Protein AF-0000000072504836 (afdb_homodimer)

Foldseek 3Di:
DFDDDPCPDDDDDDPDDDDDDDPDDDDDDDDPDCCPDPPVDDDPDDDDDDDDDDDDDDDDDDDDDDDDDDPPPPCPPPPPPPPPPDPPPPPDDFDDDDAADEFQWDDQVDQWTWQHFAPFWTWIWHQDPVAIKIWTPTPDCVLDHIDIGGCRPLNWRHWEDDSFKIKTWGFDDDQPDWIKMKMAGSNDPPPVQRIDMDTDPGPKTFPYWADENFWIWTAIPQQWIWIAGNSGHTQDTDRDDFDFRYWEDYHQKIKTKHWDDDWDADDDPDGDTDTWIKIKIARCPRVDPVVDDPRIDMATDDDDPPKAWRHWYAEPLGWIWTAIQQRFIWTQFPVGDTFGFDGCNVVDDDPQKEKRWHHFYDDPFTKTWIWIGDNHHDDDPVDDTDIDIDHGDGDDDFDPDDPDDDPVSVVLSVLVVQLVSLVSVLSSCVVVVPPVVNVVSLVSNLVSLVVNLVSCVVVVNLVVNLVSLLVRQDPVSLVVSLVVCVVVVNNVSSVSSVVSNVVNPVVVVVVVVVVVVPPPPPPPDPPPPPPPPPPPPPNPNDDPPDDDDDD/DDDDDDDPDDPDPPPDDPDDDDPDDPDDDDVVVDPPDVVPVPCPDDDDDDDPDDPCPVPDDDDPDDPDPDDDPPPPVPPPVPPPDPPPPPDDDFDDDDAADEFQWDDQVDQWTWQHFAPFWTWIWHQDPVAIKIWTPGPDCVLDHIDIGGCRPLNWRHWEDDSFKIKTWGFDDDAPDWIKMKMAGSNDPPVVQRIDMDTDPGPKTFPYWADENFWIWTAIPQQWIWIAGNSGHTQDTDHDDFDFHYWEDYHQKIKTKHWDDGWDADDDPDRDTDTWIKIKIARRPRVPPVVDPPRIDMATDDDDPPKAWRHWYAEPLGWIWTAIQQGFIWTQFPVGDTFGFDGCVVVDDDPQKEKRWHHFYDDPFTKTWIWIGDNHHDDDPVDDTDIDIDHTDGDDDQDPDDPDDDPCSVVLSVLVVQLVSLVSVLRSCVVVVPPVVNVVSLVSNLVSLLVNLVSCVVVVNLVVNLVSLLVRQDPVSLVVSLVVCVVVVNNVSSVSSVVSNVVNPVVVVVVCCVVVVVVPPPPPPPPPPPPPPPPPDDDDDDDDDDDDDDD

Sequence (1102 aa):
MKDEDEDDESRSVSKGAFLDDEAEDDGDTRMSADIGEIKRKYGFGDDTTGKLEDFGFSVSGEPPVRGNASPTHGFEPSVSHAVPPPPEVIAYKPPTIPSFFVSGASPDHLTQRYLKWNSYGIVRTYSGEDGSSVEISFHDLSIHPTIVLDNGTTEYVLADLSDQAVALASKAEEKGEQSEMLVIHISSWDSESRRWTTKLPLKENALDVLVSRELICLVTEKRNVRVFSLTGTQRHIISHPSPILTTACFGNFIAICSVTGGDYYEKGKDHQPHFQHTVSVYDVNSRNWYRKKNTVTTVNVPVAKKEQLLWLSYTNCGQLVSMDSSYTIRLLSPSGFWLPIFDGSAETSSKSDAIWPISVTEGRQRQIRYLYCKGSKHPLIAVKMAPLIAPWSMPYCAPVGFLLLYCYDSDKSKLEQELFLNELRQSEAVSTGSSSELMELASGHLQSLVKLFALACKSERDGRAAELAGLVASAKGIQMMCNYAAKLKKSTLADKVAAKGRENVSSNESTSTSYDTMHEDPAPRRISMKRKSSLAQQRPVGLFFREKCAGMKDEDEDDESRSVSKGAFLDDEAEDDGDTRMSADIGEIKRKYGFGDDTTGKLEDFGFSVSGEPPVRGNASPTHGFEPSVSHAVPPPPEVIAYKPPTIPSFFVSGASPDHLTQRYLKWNSYGIVRTYSGEDGSSVEISFHDLSIHPTIVLDNGTTEYVLADLSDQAVALASKAEEKGEQSEMLVIHISSWDSESRRWTTKLPLKENALDVLVSRELICLVTEKRNVRVFSLTGTQRHIISHPSPILTTACFGNFIAICSVTGGDYYEKGKDHQPHFQHTVSVYDVNSRNWYRKKNTVTTVNVPVAKKEQLLWLSYTNCGQLVSMDSSYTIRLLSPSGFWLPIFDGSAETSSKSDAIWPISVTEGRQRQIRYLYCKGSKHPLIAVKMAPLIAPWSMPYCAPVGFLLLYCYDSDKSKLEQELFLNELRQSEAVSTGSSSELMELASGHLQSLVKLFALACKSERDGRAAELAGLVASAKGIQMMCNYAAKLKKSTLADKVAAKGRENVSSNESTSTSYDTMHEDPAPRRISMKRKSSLAQQRPVGLFFREKCAG

Structure (mmCIF, N/CA/C/O backbone):
data_AF-0000000072504836-model_v1
#
loop_
_entity.id
_entity.type
_entity.pdbx_description
1 polymer 'Uncharacterized protein'
#
loop_
_atom_site.group_PDB
_atom_site.id
_atom_site.type_symbol
_atom_site.label_atom_id
_atom_site.label_alt_id
_atom_site.label_comp_id
_atom_site.label_asym_id
_atom_site.label_entity_id
_atom_site.label_seq_id
_atom_site.pdbx_PDB_ins_code
_atom_site.Cartn_x
_atom_site.Cartn_y
_atom_site.Cartn_z
_atom_site.occupancy
_atom_site.B_iso_or_equiv
_atom_site.auth_seq_id
_atom_site.auth_comp_id
_atom_site.auth_asym_id
_atom_site.auth_atom_id
_atom_site.pdbx_PDB_model_num
ATOM 1 N N . MET A 1 1 ? -36.438 -54.312 52.344 1 18.09 1 MET A N 1
ATOM 2 C CA . MET A 1 1 ? -37.688 -54.875 51.844 1 18.09 1 MET A CA 1
ATOM 3 C C . MET A 1 1 ? -38.125 -54.188 50.531 1 18.09 1 MET A C 1
ATOM 5 O O . MET A 1 1 ? -38.312 -52.969 50.5 1 18.09 1 MET A O 1
ATOM 9 N N . LYS A 1 2 ? -37.562 -54.531 49.094 1 21 2 LYS A N 1
ATOM 10 C CA . LYS A 1 2 ? -36.719 -54.312 47.938 1 21 2 LYS A CA 1
ATOM 11 C C . LYS A 1 2 ? -37.531 -53.906 46.719 1 21 2 LYS A C 1
ATOM 13 O O . LYS A 1 2 ? -37.031 -53.875 45.594 1 21 2 LYS A O 1
ATOM 18 N N . ASP A 1 3 ? -38.906 -53.469 46.875 1 17.75 3 ASP A N 1
ATOM 19 C CA . ASP A 1 3 ? -40.094 -53.812 46.062 1 17.75 3 ASP A CA 1
ATOM 20 C C . ASP A 1 3 ? -40.062 -53.125 44.719 1 17.75 3 ASP A C 1
ATOM 22 O O . ASP A 1 3 ? -39.344 -52.125 44.531 1 17.75 3 ASP A O 1
ATOM 26 N N . GLU A 1 4 ? -41.062 -53.219 43.75 1 18.77 4 GLU A N 1
ATOM 27 C CA . GLU A 1 4 ? -41.438 -53.719 42.406 1 18.77 4 GLU A CA 1
ATOM 28 C C . GLU A 1 4 ? -41.656 -52.562 41.438 1 18.77 4 GLU A C 1
ATOM 30 O O . GLU A 1 4 ? -41.281 -52.688 40.25 1 18.77 4 GLU A O 1
ATOM 35 N N . ASP A 1 5 ? -42.156 -51.281 41.719 1 17.66 5 ASP A N 1
ATOM 36 C CA . ASP A 1 5 ? -43.406 -50.875 41.094 1 17.66 5 ASP A CA 1
ATOM 37 C C . ASP A 1 5 ? -43.156 -50 39.875 1 17.66 5 ASP A C 1
ATOM 39 O O . ASP A 1 5 ? -42.531 -48.938 39.969 1 17.66 5 ASP A O 1
ATOM 43 N N . GLU A 1 6 ? -43.125 -50.406 38.469 1 19.94 6 GLU A N 1
ATOM 44 C CA . GLU A 1 6 ? -42.875 -50.312 37.062 1 19.94 6 GLU A CA 1
ATOM 45 C C . GLU A 1 6 ? -43.719 -49.188 36.406 1 19.94 6 GLU A C 1
ATOM 47 O O . GLU A 1 6 ? -43.656 -49 35.188 1 19.94 6 GLU A O 1
ATOM 52 N N . ASP A 1 7 ? -44.375 -48.25 37.125 1 17.09 7 ASP A N 1
ATOM 53 C CA . ASP A 1 7 ? -45.688 -47.844 36.594 1 17.09 7 ASP A CA 1
ATOM 54 C C . ASP A 1 7 ? -45.531 -46.906 35.406 1 17.09 7 ASP A C 1
ATOM 56 O O . ASP A 1 7 ? -44.875 -45.875 35.469 1 17.09 7 ASP A O 1
ATOM 60 N N . ASP A 1 8 ? -45.719 -47.312 34.031 1 18 8 ASP A N 1
ATOM 61 C CA . ASP A 1 8 ? -45.719 -47.188 32.594 1 18 8 ASP A CA 1
ATOM 62 C C . ASP A 1 8 ? -46.656 -46.062 32.156 1 18 8 ASP A C 1
ATOM 64 O O . ASP A 1 8 ? -46.812 -45.812 30.953 1 18 8 ASP A O 1
ATOM 68 N N . GLU A 1 9 ? -47.406 -45.344 33 1 16.44 9 GLU A N 1
ATOM 69 C CA . GLU A 1 9 ? -48.781 -45.031 32.562 1 16.44 9 GLU A CA 1
ATOM 70 C C . GLU A 1 9 ? -48.781 -44.062 31.391 1 16.44 9 GLU A C 1
ATOM 72 O O . GLU A 1 9 ? -47.844 -43.25 31.25 1 16.44 9 GLU A O 1
ATOM 77 N N . SER A 1 10 ? -49.844 -44.188 30.469 1 16.73 10 SER A N 1
ATOM 78 C CA . SER A 1 10 ? -50.656 -44.156 29.234 1 16.73 10 SER A CA 1
ATOM 79 C C . SER A 1 10 ? -51.188 -42.75 28.969 1 16.73 10 SER A C 1
ATOM 81 O O . SER A 1 10 ? -51.969 -42.562 28.031 1 16.73 10 SER A O 1
ATOM 83 N N . ARG A 1 11 ? -50.719 -41.719 29.656 1 15.09 11 ARG A N 1
ATOM 84 C CA . ARG A 1 11 ? -51.812 -40.75 29.828 1 15.09 11 ARG A CA 1
ATOM 85 C C . ARG A 1 11 ? -52.375 -40.312 28.484 1 15.09 11 ARG A C 1
ATOM 87 O O . ARG A 1 11 ? -51.656 -40.156 27.5 1 15.09 11 ARG A O 1
ATOM 94 N N . SER A 1 12 ? -53.781 -40.156 28.219 1 14.8 12 SER A N 1
ATOM 95 C CA . SER A 1 12 ? -55.094 -40.125 27.547 1 14.8 12 SER A CA 1
ATOM 96 C C . SER A 1 12 ? -55.281 -38.812 26.781 1 14.8 12 SER A C 1
ATOM 98 O O . SER A 1 12 ? -56.188 -38.719 25.938 1 14.8 12 SER A O 1
ATOM 100 N N . VAL A 1 13 ? -54.625 -37.719 27.125 1 15.3 13 VAL A N 1
ATOM 101 C CA . VAL A 1 13 ? -55.562 -36.625 27.109 1 15.3 13 VAL A CA 1
ATOM 102 C C . VAL A 1 13 ? -56.125 -36.438 25.703 1 15.3 13 VAL A C 1
ATOM 104 O O . VAL A 1 13 ? -55.406 -36.594 24.719 1 15.3 13 VAL A O 1
ATOM 107 N N . SER A 1 14 ? -57.406 -35.906 25.578 1 14.62 14 SER A N 1
ATOM 108 C CA . SER A 1 14 ? -58.781 -35.781 25.156 1 14.62 14 SER A CA 1
ATOM 109 C C . SER A 1 14 ? -58.938 -34.781 24 1 14.62 14 SER A C 1
ATOM 111 O O . SER A 1 14 ? -60.031 -34.562 23.5 1 14.62 14 SER A O 1
ATOM 113 N N . LYS A 1 15 ? -58.094 -33.75 24.109 1 16.44 15 LYS A N 1
ATOM 114 C CA . LYS A 1 15 ? -58.844 -32.562 23.703 1 16.44 15 LYS A CA 1
ATOM 115 C C . LYS A 1 15 ? -59.5 -32.812 22.344 1 16.44 15 LYS A C 1
ATOM 117 O O . LYS A 1 15 ? -58.844 -33.125 21.359 1 16.44 15 LYS A O 1
ATOM 122 N N . GLY A 1 16 ? -60.906 -32.812 22.125 1 14.46 16 GLY A N 1
ATOM 123 C CA . GLY A 1 16 ? -62.125 -33.219 21.422 1 14.46 16 GLY A CA 1
ATOM 124 C C . GLY A 1 16 ? -62.25 -32.594 20.047 1 14.46 16 GLY A C 1
ATOM 125 O O . GLY A 1 16 ? -62.656 -33.25 19.094 1 14.46 16 GLY A O 1
ATOM 126 N N . ALA A 1 17 ? -62.375 -31.156 20.094 1 16.59 17 ALA A N 1
ATOM 127 C CA . ALA A 1 17 ? -63.562 -30.641 19.422 1 16.59 17 ALA A CA 1
ATOM 128 C C . ALA A 1 17 ? -63.562 -30.984 17.938 1 16.59 17 ALA A C 1
ATOM 130 O O . ALA A 1 17 ? -62.531 -30.938 17.281 1 16.59 17 ALA A O 1
ATOM 131 N N . PHE A 1 18 ? 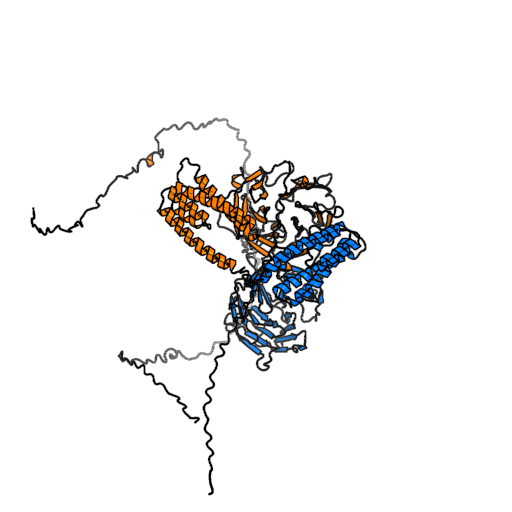-64.812 -31.328 17.25 1 14.73 18 PHE A N 1
ATOM 132 C CA . PHE A 1 18 ? -65.688 -32.094 16.328 1 14.73 18 PHE A CA 1
ATOM 133 C C . PHE A 1 18 ? -65.812 -31.344 14.992 1 14.73 18 PHE A C 1
ATOM 135 O O . PHE A 1 18 ? -65.875 -31.984 13.938 1 14.73 18 PHE A O 1
ATOM 142 N N . LEU A 1 19 ? -66.25 -29.922 15.133 1 16.17 19 LEU A N 1
ATOM 143 C CA . LEU A 1 19 ? -67.438 -29.641 14.359 1 16.17 19 LEU A CA 1
ATOM 144 C C . LEU A 1 19 ? -67.25 -30.031 12.898 1 16.17 19 LEU A C 1
ATOM 146 O O . LEU A 1 19 ? -66.125 -30.094 12.406 1 16.17 19 LEU A O 1
ATOM 150 N N . ASP A 1 20 ? -68.375 -29.766 12.016 1 15.25 20 ASP A N 1
ATOM 151 C CA . ASP A 1 20 ? -69.5 -30.25 11.227 1 15.25 20 ASP A CA 1
ATOM 152 C C . ASP A 1 20 ? -69.25 -30.125 9.734 1 15.25 20 ASP A C 1
ATOM 154 O O . ASP A 1 20 ? -69.312 -31.125 9 1 15.25 20 ASP A O 1
ATOM 158 N N . ASP A 1 21 ? -70.062 -28.984 9.062 1 16.97 21 ASP A N 1
ATOM 159 C CA . ASP A 1 21 ? -71.062 -29.094 8.062 1 16.97 21 ASP A CA 1
ATOM 160 C C . ASP A 1 21 ? -70.5 -29.328 6.672 1 16.97 21 ASP A C 1
ATOM 162 O O . ASP A 1 21 ? -69.312 -29.016 6.426 1 16.97 21 ASP A O 1
ATOM 166 N N . GLU A 1 22 ? -71.562 -29.5 5.523 1 15.51 22 GLU A N 1
ATOM 167 C CA . GLU A 1 22 ? -72.125 -30.266 4.418 1 15.51 22 GLU A CA 1
ATOM 168 C C . GLU A 1 22 ? -71.75 -29.641 3.072 1 15.51 22 GLU A C 1
ATOM 170 O O . GLU A 1 22 ? -72.125 -30.156 2.02 1 15.51 22 GLU A O 1
ATOM 175 N N . ALA A 1 23 ? -71.188 -28.375 3.072 1 15.48 23 ALA A N 1
ATOM 176 C CA . ALA A 1 23 ? -71.688 -27.641 1.89 1 15.48 23 ALA A CA 1
ATOM 177 C C . ALA A 1 23 ? -71.75 -28.578 0.681 1 15.48 23 ALA A C 1
ATOM 179 O O . ALA A 1 23 ? -70.812 -29.281 0.348 1 15.48 23 ALA A O 1
ATOM 180 N N . GLU A 1 24 ? -72.938 -28.75 0.011 1 15.02 24 GLU A N 1
ATOM 181 C CA . GLU A 1 24 ? -73.875 -29.5 -0.826 1 15.02 24 GLU A CA 1
ATOM 182 C C . GLU A 1 24 ? -73.25 -29.812 -2.189 1 15.02 24 GLU A C 1
ATOM 184 O O . GLU A 1 24 ? -73 -30.969 -2.5 1 15.02 24 GLU A O 1
ATOM 189 N N . ASP A 1 25 ? -74 -29.203 -3.371 1 15.7 25 ASP A N 1
ATOM 190 C CA . ASP A 1 25 ? -74.938 -29.766 -4.324 1 15.7 25 ASP A CA 1
ATOM 191 C C . ASP A 1 25 ? -74.188 -30.391 -5.516 1 15.7 25 ASP A C 1
ATOM 193 O O . ASP A 1 25 ? -73 -30.156 -5.707 1 15.7 25 ASP A O 1
ATOM 197 N N . ASP A 1 26 ? -74.812 -30.125 -6.867 1 16.19 26 ASP A N 1
ATOM 198 C CA . ASP A 1 26 ? -75.562 -30.844 -7.895 1 16.19 26 ASP A CA 1
ATOM 199 C C . ASP A 1 26 ? -74.625 -31.406 -8.961 1 16.19 26 ASP A C 1
ATOM 201 O O . ASP A 1 26 ? -73.5 -31.016 -9.047 1 16.19 26 ASP A O 1
ATOM 205 N N . GLY A 1 27 ? -75.375 -32.062 -10.195 1 14.99 27 GLY A N 1
ATOM 206 C CA . GLY A 1 27 ? -75.5 -33.25 -11.039 1 14.99 27 GLY A CA 1
ATOM 207 C C . GLY A 1 27 ? -74.5 -33.25 -12.188 1 14.99 27 GLY A C 1
ATOM 208 O O . GLY A 1 27 ? -73.812 -34.25 -12.422 1 14.99 27 GLY A O 1
ATOM 209 N N . ASP A 1 28 ? -74.75 -32.219 -13.039 1 16.84 28 ASP A N 1
ATOM 210 C CA . ASP A 1 28 ? -75.062 -32.594 -14.398 1 16.84 28 ASP A CA 1
ATOM 211 C C . ASP A 1 28 ? -73.875 -33.281 -15.094 1 16.84 28 ASP A C 1
ATOM 213 O O . ASP A 1 28 ? -72.75 -33 -14.781 1 16.84 28 ASP A O 1
ATOM 217 N N . THR A 1 29 ? -74.25 -34.281 -16.047 1 15.94 29 THR A N 1
ATOM 218 C CA . THR A 1 29 ? -74.062 -35.469 -16.891 1 15.94 29 THR A CA 1
ATOM 219 C C . THR A 1 29 ? -72.938 -35.281 -17.906 1 15.94 29 THR A C 1
ATOM 221 O O . THR A 1 29 ? -72.125 -36.156 -18.078 1 15.94 29 THR A O 1
ATOM 224 N N . ARG A 1 30 ? -73.312 -34.312 -18.859 1 15.49 30 ARG A N 1
ATOM 225 C CA . ARG A 1 30 ? -73.375 -34.812 -20.219 1 15.49 30 ARG A CA 1
ATOM 226 C C . ARG A 1 30 ? -71.938 -35.219 -20.703 1 15.49 30 ARG A C 1
ATOM 228 O O . ARG A 1 30 ? -70.938 -34.781 -20.109 1 15.49 30 ARG A O 1
ATOM 235 N N . MET A 1 31 ? -71.625 -34.781 -21.953 1 16.47 31 MET A N 1
ATOM 236 C CA . MET A 1 31 ? -71.562 -35.469 -23.25 1 16.47 31 MET A CA 1
ATOM 237 C C . MET A 1 31 ? -70.125 -35.75 -23.609 1 16.47 31 MET A C 1
ATOM 239 O O . MET A 1 31 ? -69.25 -34.938 -23.359 1 16.47 31 MET A O 1
ATOM 243 N N . SER A 1 32 ? -69.75 -37.062 -23.75 1 16.59 32 SER A N 1
ATOM 244 C CA . SER A 1 32 ? -68.75 -38 -24.203 1 16.59 32 SER A CA 1
ATOM 245 C C . SER A 1 32 ? -67.938 -37.406 -25.344 1 16.59 32 SER A C 1
ATOM 247 O O . SER A 1 32 ? -66.812 -37.844 -25.609 1 16.59 32 SER A O 1
ATOM 249 N N . ALA A 1 33 ? -68.562 -36.375 -26.109 1 18.47 33 ALA A N 1
ATOM 250 C CA . ALA A 1 33 ? -68.438 -36.875 -27.484 1 18.47 33 ALA A CA 1
ATOM 251 C C . ALA A 1 33 ? -67 -37.031 -27.938 1 18.47 33 ALA A C 1
ATOM 253 O O . ALA A 1 33 ? -66.125 -36.344 -27.438 1 18.47 33 ALA A O 1
ATOM 254 N N . ASP A 1 34 ? -66.812 -38.062 -28.75 1 18.42 34 ASP A N 1
ATOM 255 C CA . ASP A 1 34 ? -65.875 -38.906 -29.484 1 18.42 34 ASP A CA 1
ATOM 256 C C . ASP A 1 34 ? -65 -38.094 -30.422 1 18.42 34 ASP A C 1
ATOM 258 O O . ASP A 1 34 ? -65.25 -38.031 -31.625 1 18.42 34 ASP A O 1
ATOM 262 N N . ILE A 1 35 ? -64.75 -36.812 -30.25 1 19.98 35 ILE A N 1
ATOM 263 C CA . ILE A 1 35 ? -64.5 -36.219 -31.547 1 19.98 35 ILE A CA 1
ATOM 264 C C . ILE A 1 35 ? -63.406 -36.969 -32.25 1 19.98 35 ILE A C 1
ATOM 266 O O . ILE A 1 35 ? -62.219 -36.875 -31.891 1 19.98 35 ILE A O 1
ATOM 270 N N . GLY A 1 36 ? -63.438 -38.562 -31.922 1 19.39 36 GLY A N 1
ATOM 271 C CA . GLY A 1 36 ? -62.5 -39.656 -32.062 1 19.39 36 GLY A CA 1
ATOM 272 C C . GLY A 1 36 ? -61.312 -39.344 -32.969 1 19.39 36 GLY A C 1
ATOM 273 O O . GLY A 1 36 ? -60.156 -39.562 -32.594 1 19.39 36 GLY A O 1
ATOM 274 N N . GLU A 1 37 ? -61.531 -39.688 -34.438 1 19.98 37 GLU A N 1
ATOM 275 C CA . GLU A 1 37 ? -61.938 -40.156 -35.781 1 19.98 37 GLU A CA 1
ATOM 276 C C . GLU A 1 37 ? -61.719 -39.062 -36.844 1 19.98 37 GLU A C 1
ATOM 278 O O . GLU A 1 37 ? -61.75 -39.344 -38.031 1 19.98 37 GLU A O 1
ATOM 283 N N . ILE A 1 38 ? -62.062 -37.75 -36.656 1 16.95 38 ILE A N 1
ATOM 284 C CA . ILE A 1 38 ? -62.375 -37.281 -38 1 16.95 38 ILE A CA 1
ATOM 285 C C . ILE A 1 38 ? -61.094 -37.188 -38.844 1 16.95 38 ILE A C 1
ATOM 287 O O . ILE A 1 38 ? -61.031 -37.594 -40 1 16.95 38 ILE A O 1
ATOM 291 N N . LYS A 1 39 ? -60.125 -36.156 -38.312 1 17.64 39 LYS A N 1
ATOM 292 C CA . LYS A 1 39 ? -59.562 -35.75 -39.594 1 17.64 39 LYS A CA 1
ATOM 293 C C . LYS A 1 39 ? -58.625 -36.844 -40.125 1 17.64 39 LYS A C 1
ATOM 295 O O . LYS A 1 39 ? -57.969 -36.625 -41.156 1 17.64 39 LYS A O 1
ATOM 300 N N . ARG A 1 40 ? -58.125 -37.938 -39.031 1 19.58 40 ARG A N 1
ATOM 301 C CA . ARG A 1 40 ? -57.531 -39.031 -39.75 1 19.58 40 ARG A CA 1
ATOM 302 C C . ARG A 1 40 ? -58.375 -39.438 -40.938 1 19.58 40 ARG A C 1
ATOM 304 O O . ARG A 1 40 ? -58 -40.312 -41.719 1 19.58 40 ARG A O 1
ATOM 311 N N . LYS A 1 41 ? -59.844 -39.375 -40.469 1 18.59 41 LYS A N 1
ATOM 312 C CA . LYS A 1 41 ? -60.594 -40.281 -41.312 1 18.59 41 LYS A CA 1
ATOM 313 C C . LYS A 1 41 ? -60.438 -39.938 -42.781 1 18.59 41 LYS A C 1
ATOM 315 O O . LYS A 1 41 ? -60.781 -40.719 -43.656 1 18.59 41 LYS A O 1
ATOM 320 N N . TYR A 1 42 ? -60.875 -38.625 -43.094 1 19.83 42 TYR A N 1
ATOM 321 C CA . TYR A 1 42 ? -61.281 -38.75 -44.5 1 19.83 42 TYR A CA 1
ATOM 322 C C . TYR A 1 42 ? -60.062 -39.094 -45.375 1 19.83 42 TYR A C 1
ATOM 324 O O . TYR A 1 42 ? -58.938 -38.75 -45.031 1 19.83 42 TYR A O 1
ATOM 332 N N . GLY A 1 43 ? -60.406 -39.812 -46.344 1 16.39 43 GLY A N 1
ATOM 333 C CA . GLY A 1 43 ? -59.969 -40.781 -47.375 1 16.39 43 GLY A CA 1
ATOM 334 C C . GLY A 1 43 ? -58.781 -40.281 -48.188 1 16.39 43 GLY A C 1
ATOM 335 O O . GLY A 1 43 ? -58.406 -40.906 -49.156 1 16.39 43 GLY A O 1
ATOM 336 N N . PHE A 1 44 ? -58.594 -38.875 -48.188 1 18.23 44 PHE A N 1
ATOM 337 C CA . PHE A 1 44 ? -58.531 -38.688 -49.656 1 18.23 44 PHE A CA 1
ATOM 338 C C . PHE A 1 44 ? -57.438 -39.594 -50.25 1 18.23 44 PHE A C 1
ATOM 340 O O . PHE A 1 44 ? -56.375 -39.75 -49.656 1 18.23 44 PHE A O 1
ATOM 347 N N . GLY A 1 45 ? -57.781 -40.125 -51.469 1 16.83 45 GLY A N 1
ATOM 348 C CA . GLY A 1 45 ? -57.781 -41.25 -52.375 1 16.83 45 GLY A CA 1
ATOM 349 C C . GLY A 1 45 ? -56.406 -41.594 -52.875 1 16.83 45 GLY A C 1
ATOM 350 O O . GLY A 1 45 ? -55.438 -40.812 -52.688 1 16.83 45 GLY A O 1
ATOM 351 N N . ASP A 1 46 ? -56.438 -42.656 -53.625 1 17.34 46 ASP A N 1
ATOM 352 C CA . ASP A 1 46 ? -55.781 -43.844 -54.156 1 17.34 46 ASP A CA 1
ATOM 353 C C . ASP A 1 46 ? -54.594 -43.469 -55 1 17.34 46 ASP A C 1
ATOM 355 O O . ASP A 1 46 ? -53.469 -44 -54.812 1 17.34 46 ASP A O 1
ATOM 359 N N . ASP A 1 47 ? -54.906 -43.375 -56.312 1 16.48 47 ASP A N 1
ATOM 360 C CA . ASP A 1 47 ? -54.656 -44.375 -57.344 1 16.48 47 ASP A CA 1
ATOM 361 C C . ASP A 1 47 ? -53.281 -44.156 -57.969 1 16.48 47 ASP A C 1
ATOM 363 O O . ASP A 1 47 ? -52.469 -45.094 -58 1 16.48 47 ASP A O 1
ATOM 367 N N . THR A 1 48 ? -53.344 -43.938 -59.406 1 15.97 48 THR A N 1
ATOM 368 C CA . THR A 1 48 ? -52.938 -44.719 -60.562 1 15.97 48 THR A CA 1
ATOM 369 C C . THR A 1 48 ? -51.562 -44.344 -61.031 1 15.97 48 THR A C 1
ATOM 371 O O . THR A 1 48 ? -50.688 -45.219 -61.188 1 15.97 48 THR A O 1
ATOM 374 N N . THR A 1 49 ? -51.375 -43.344 -62.062 1 16.17 49 THR A N 1
ATOM 375 C CA . THR A 1 49 ? -51.062 -43.594 -63.469 1 16.17 49 THR A CA 1
ATOM 376 C C . THR A 1 49 ? -49.562 -43.469 -63.719 1 16.17 49 THR A C 1
ATOM 378 O O . THR A 1 49 ? -48.906 -42.625 -63.125 1 16.17 49 THR A O 1
ATOM 381 N N . GLY A 1 50 ? -49.031 -44.344 -64.75 1 15.77 50 GLY A N 1
ATOM 382 C CA . GLY A 1 50 ? -47.906 -45 -65.375 1 15.77 50 GLY A CA 1
ATOM 383 C C . GLY A 1 50 ? -46.812 -44.062 -65.875 1 15.77 50 GLY A C 1
ATOM 384 O O . GLY A 1 50 ? -45.625 -44.219 -65.5 1 15.77 50 GLY A O 1
ATOM 385 N N . LYS A 1 51 ? -46.938 -43.594 -67.25 1 15.11 51 LYS A N 1
ATOM 386 C CA . LYS A 1 51 ? -46.219 -44 -68.438 1 15.11 51 LYS A CA 1
ATOM 387 C C . LYS A 1 51 ? -45.031 -43.094 -68.75 1 15.11 51 LYS A C 1
ATOM 389 O O . LYS A 1 51 ? -44.062 -43.5 -69.375 1 15.11 51 LYS A O 1
ATOM 394 N N . LEU A 1 52 ? -45.188 -41.656 -68.75 1 14.64 52 LEU A N 1
ATOM 395 C CA . LEU A 1 52 ? -44.938 -41.188 -70.125 1 14.64 52 LEU A CA 1
ATOM 396 C C . LEU A 1 52 ? -43.438 -41.25 -70.438 1 14.64 52 LEU A C 1
ATOM 398 O O . LEU A 1 52 ? -42.594 -41 -69.562 1 14.64 52 LEU A O 1
ATOM 402 N N . GLU A 1 53 ? -43.031 -41.188 -71.875 1 15.77 53 GLU A N 1
ATOM 403 C CA . GLU A 1 53 ? -42.281 -41.625 -73.062 1 15.77 53 GLU A CA 1
ATOM 404 C C . GLU A 1 53 ? -40.938 -40.969 -73.125 1 15.77 53 GLU A C 1
ATOM 406 O O . GLU A 1 53 ? -40.719 -39.875 -72.562 1 15.77 53 GLU A O 1
ATOM 411 N N . ASP A 1 54 ? -39.969 -41.531 -73.938 1 16.72 54 ASP A N 1
ATOM 412 C CA . ASP A 1 54 ? -38.656 -41.906 -74.5 1 16.72 54 ASP A CA 1
ATOM 413 C C . ASP A 1 54 ? -38.094 -40.75 -75.312 1 16.72 54 ASP A C 1
ATOM 415 O O . ASP A 1 54 ? -36.906 -40.781 -75.688 1 16.72 54 ASP A O 1
ATOM 419 N N . PHE A 1 55 ? -39 -39.844 -75.938 1 16.08 55 PHE A N 1
ATOM 420 C CA . PHE A 1 55 ? -38.812 -39.75 -77.375 1 16.08 55 PHE A CA 1
ATOM 421 C C . PHE A 1 55 ? -37.438 -39.156 -77.75 1 16.08 55 PHE A C 1
ATOM 423 O O . PHE A 1 55 ? -36.844 -38.469 -76.875 1 16.08 55 PHE A O 1
ATOM 430 N N . GLY A 1 56 ? -37.344 -38.469 -79 1 15.21 56 GLY A N 1
ATOM 431 C CA . GLY A 1 56 ? -36.969 -38.656 -80.375 1 15.21 56 GLY A CA 1
ATOM 432 C C . GLY A 1 56 ? -35.75 -37.844 -80.75 1 15.21 56 GLY A C 1
ATOM 433 O O . GLY A 1 56 ? -34.75 -38.406 -81.25 1 15.21 56 GLY A O 1
ATOM 434 N N . PHE A 1 57 ? -35.969 -36.5 -81.438 1 16.73 57 PHE A N 1
ATOM 435 C CA . PHE A 1 57 ? -35.719 -36.281 -82.812 1 16.73 57 PHE A CA 1
ATOM 436 C C . PHE A 1 57 ? -34.281 -35.844 -83.062 1 16.73 57 PHE A C 1
ATOM 438 O O . PHE A 1 57 ? -33.594 -35.406 -82.125 1 16.73 57 PHE A O 1
ATOM 445 N N . SER A 1 58 ? -34.125 -34.906 -84.188 1 16.83 58 SER A N 1
ATOM 446 C CA . SER A 1 58 ? -33.625 -34.938 -85.562 1 16.83 58 SER A CA 1
ATOM 447 C C . SER A 1 58 ? -32.281 -34.25 -85.688 1 16.83 58 SER A C 1
ATOM 449 O O . SER A 1 58 ? -31.891 -33.469 -84.75 1 16.83 58 SER A O 1
ATOM 451 N N . VAL A 1 59 ? -31.906 -33.906 -86.938 1 17.48 59 VAL A N 1
ATOM 452 C CA . VAL A 1 59 ? -30.891 -34.062 -87.938 1 17.48 59 VAL A CA 1
ATOM 453 C C . VAL A 1 59 ? -30.062 -32.812 -88.062 1 17.48 59 VAL A C 1
ATOM 455 O O . VAL A 1 59 ? -28.828 -32.844 -88.188 1 17.48 59 VAL A O 1
ATOM 458 N N . SER A 1 60 ? -30.609 -31.422 -88.188 1 17.05 60 SER A N 1
ATOM 459 C CA . SER A 1 60 ? -30.297 -30.781 -89.438 1 17.05 60 SER A CA 1
ATOM 460 C C . SER A 1 60 ? -28.891 -30.188 -89.438 1 17.05 60 SER A C 1
ATOM 462 O O . SER A 1 60 ? -28.375 -29.812 -88.375 1 17.05 60 SER A O 1
ATOM 464 N N . GLY A 1 61 ? -28.203 -30.016 -90.625 1 18.55 61 GLY A N 1
ATOM 465 C CA . GLY A 1 61 ? -26.984 -29.969 -91.438 1 18.55 61 GLY A CA 1
ATOM 466 C C . GLY A 1 61 ? -26.328 -28.594 -91.375 1 18.55 61 GLY A C 1
ATOM 467 O O . GLY A 1 61 ? -25.109 -28.484 -91.25 1 18.55 61 GLY A O 1
ATOM 468 N N . GLU A 1 62 ? -27.062 -27.375 -91.625 1 18.64 62 GLU A N 1
ATOM 469 C CA . GLU A 1 62 ? -26.547 -26.578 -92.75 1 18.64 62 GLU A CA 1
ATOM 470 C C . GLU A 1 62 ? -25.406 -25.672 -92.312 1 18.64 62 GLU A C 1
ATOM 472 O O . GLU A 1 62 ? -25.359 -25.266 -91.125 1 18.64 62 GLU A O 1
ATOM 477 N N . PRO A 1 63 ? -24.516 -25.188 -93.25 1 23.72 63 PRO A N 1
ATOM 478 C CA . PRO A 1 63 ? -23.125 -24.75 -93.375 1 23.72 63 PRO A CA 1
ATOM 479 C C . PRO A 1 63 ? -22.938 -23.266 -93.125 1 23.72 63 PRO A C 1
ATOM 481 O O . PRO A 1 63 ? -21.812 -22.766 -93.125 1 23.72 63 PRO A O 1
ATOM 484 N N . PRO A 1 64 ? -23.703 -22.484 -92.188 1 18.56 64 PRO A N 1
ATOM 485 C CA . PRO A 1 64 ? -23.938 -21.125 -92.688 1 18.56 64 PRO A CA 1
ATOM 486 C C . PRO A 1 64 ? -22.656 -20.312 -92.875 1 18.56 64 PRO A C 1
ATOM 488 O O . PRO A 1 64 ? -21.641 -20.641 -92.25 1 18.56 64 PRO A O 1
ATOM 491 N N . VAL A 1 65 ? -22.859 -19.031 -93.562 1 19.77 65 VAL A N 1
ATOM 492 C CA . VAL A 1 65 ? -22.297 -18.016 -94.438 1 19.77 65 VAL A CA 1
ATOM 493 C C . VAL A 1 65 ? -21.531 -16.984 -93.625 1 19.77 65 VAL A C 1
ATOM 495 O O . VAL A 1 65 ? -21.875 -16.719 -92.438 1 19.77 65 VAL A O 1
ATOM 498 N N . ARG A 1 66 ? -20.422 -16.281 -94.125 1 18.92 66 ARG A N 1
ATOM 499 C CA . ARG A 1 66 ? -19.156 -15.57 -93.938 1 18.92 66 ARG A CA 1
ATOM 500 C C . ARG A 1 66 ? -19.406 -14.109 -93.562 1 18.92 66 ARG A C 1
ATOM 502 O O . ARG A 1 66 ? -18.453 -13.336 -93.438 1 18.92 66 ARG A O 1
ATOM 509 N N . GLY A 1 67 ? -20.688 -13.562 -93.188 1 18.14 67 GLY A N 1
ATOM 510 C CA . GLY A 1 67 ? -20.812 -12.164 -93.562 1 18.14 67 GLY A CA 1
ATOM 511 C C . GLY A 1 67 ? -19.906 -11.258 -92.75 1 18.14 67 GLY A C 1
ATOM 512 O O . GLY A 1 67 ? -19.453 -11.633 -91.625 1 18.14 67 GLY A O 1
ATOM 513 N N . ASN A 1 68 ? -19.406 -10.109 -93.25 1 20.31 68 ASN A N 1
ATOM 514 C CA . ASN A 1 68 ? -18.375 -9.078 -93.312 1 20.31 68 ASN A CA 1
ATOM 515 C C . ASN A 1 68 ? -18.609 -7.988 -92.25 1 20.31 68 ASN A C 1
ATOM 517 O O . ASN A 1 68 ? -17.969 -6.938 -92.25 1 20.31 68 ASN A O 1
ATOM 521 N N . ALA A 1 69 ? -19.844 -7.93 -91.438 1 18.22 69 ALA A N 1
ATOM 522 C CA . ALA A 1 69 ? -20.203 -6.555 -91.125 1 18.22 69 ALA A CA 1
ATOM 523 C C . ALA A 1 69 ? -19.203 -5.938 -90.188 1 18.22 69 ALA A C 1
ATOM 525 O O . ALA A 1 69 ? -18.641 -6.637 -89.312 1 18.22 69 ALA A O 1
ATOM 526 N N . SER A 1 70 ? -18.859 -4.656 -90.375 1 24.16 70 SER A N 1
ATOM 527 C CA . SER A 1 70 ? -17.906 -3.594 -90.062 1 24.16 70 SER A CA 1
ATOM 528 C C . SER A 1 70 ? -18.188 -3.008 -88.688 1 24.16 70 SER A C 1
ATOM 530 O O . SER A 1 70 ? -19.219 -2.361 -88.438 1 24.16 70 SER A O 1
ATOM 532 N N . PRO A 1 71 ? -18.219 -3.654 -87.438 1 21.92 71 PRO A N 1
ATOM 533 C CA . PRO A 1 71 ? -18.844 -3.096 -86.25 1 21.92 71 PRO A CA 1
ATOM 534 C C . PRO A 1 71 ? -18.094 -1.869 -85.75 1 21.92 71 PRO A C 1
ATOM 536 O O . PRO A 1 71 ? -16.875 -1.891 -85.562 1 21.92 71 PRO A O 1
ATOM 539 N N . THR A 1 72 ? -18.594 -0.699 -86.125 1 24.02 72 THR A N 1
ATOM 540 C CA . THR A 1 72 ? -18.125 0.633 -85.688 1 24.02 72 THR A CA 1
ATOM 541 C C . THR A 1 72 ? -18.219 0.817 -84.188 1 24.02 72 THR A C 1
ATOM 543 O O . THR A 1 72 ? -19.312 0.907 -83.625 1 24.02 72 THR A O 1
ATOM 546 N N . HIS A 1 73 ? -17.625 0.044 -83.312 1 23.08 73 HIS A N 1
ATOM 547 C CA . HIS A 1 73 ? -17.844 0.04 -81.875 1 23.08 73 HIS A CA 1
ATOM 548 C C . HIS A 1 73 ? -17.375 1.346 -81.25 1 23.08 73 HIS A C 1
ATOM 550 O O . HIS A 1 73 ? -16.203 1.71 -81.375 1 23.08 73 HIS A O 1
ATOM 556 N N . GLY A 1 74 ? -18.312 2.367 -81.312 1 23.45 74 GLY A N 1
ATOM 557 C CA . GLY A 1 74 ? -18.094 3.65 -80.625 1 23.45 74 GLY A CA 1
ATOM 558 C C . GLY A 1 74 ? -17.812 3.523 -79.188 1 23.45 74 GLY A C 1
ATOM 559 O O . GLY A 1 74 ? -18.594 2.9 -78.438 1 23.45 74 GLY A O 1
ATOM 560 N N . PHE A 1 75 ? -16.547 3.42 -78.688 1 27.23 75 PHE A N 1
ATOM 561 C CA . PHE A 1 75 ? -15.969 3.268 -77.312 1 27.23 75 PHE A CA 1
ATOM 562 C C . PHE A 1 75 ? -16.344 4.449 -76.438 1 27.23 75 PHE A C 1
ATOM 564 O O . PHE A 1 75 ? -15.812 5.551 -76.625 1 27.23 75 PHE A O 1
ATOM 571 N N . GLU A 1 76 ? -17.672 4.699 -76.188 1 27.97 76 GLU A N 1
ATOM 572 C CA . GLU A 1 76 ? -17.891 5.801 -75.312 1 27.97 76 GLU A CA 1
ATOM 573 C C . GLU A 1 76 ? -17.312 5.48 -73.938 1 27.97 76 GLU A C 1
ATOM 575 O O . GLU A 1 76 ? -17.594 4.418 -73.375 1 27.97 76 GLU A O 1
ATOM 580 N N . PRO A 1 77 ? -16.156 6.102 -73.438 1 30.5 77 PRO A N 1
ATOM 581 C CA . PRO A 1 77 ? -15.484 5.926 -72.125 1 30.5 77 PRO A CA 1
ATOM 582 C C . PRO A 1 77 ? -16.406 6.215 -70.938 1 30.5 77 PRO A C 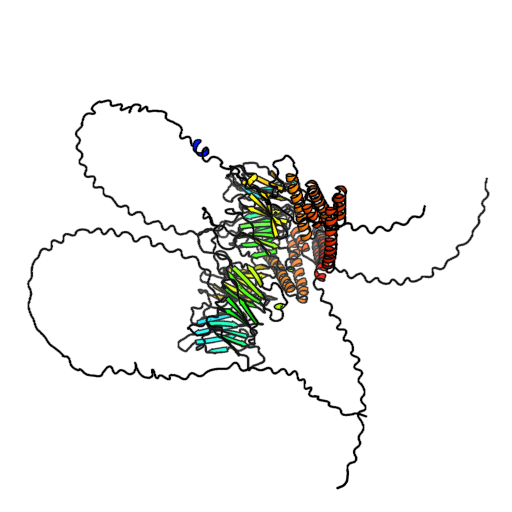1
ATOM 584 O O . PRO A 1 77 ? -16.938 7.316 -70.812 1 30.5 77 PRO A O 1
ATOM 587 N N . SER A 1 78 ? -17.406 5.387 -70.625 1 32.38 78 SER A N 1
ATOM 588 C CA . SER A 1 78 ? -18.188 5.582 -69.438 1 32.38 78 SER A CA 1
ATOM 589 C C . SER A 1 78 ? -17.297 5.699 -68.188 1 32.38 78 SER A C 1
ATOM 591 O O . SER A 1 78 ? -16.656 4.727 -67.812 1 32.38 78 SER A O 1
ATOM 593 N N . VAL A 1 79 ? -16.703 6.832 -67.875 1 32.53 79 VAL A N 1
ATOM 594 C CA . VAL A 1 79 ? -16 7.168 -66.688 1 32.53 79 VAL A CA 1
ATOM 595 C C . VAL A 1 79 ? -16.938 6.945 -65.5 1 32.53 79 VAL A C 1
ATOM 597 O O . VAL A 1 79 ? -17.891 7.699 -65.25 1 32.53 79 VAL A O 1
ATOM 600 N N . SER A 1 80 ? -17.406 5.695 -65.25 1 35.56 80 SER A N 1
ATOM 601 C CA . SER A 1 80 ? -18.047 5.43 -63.969 1 35.56 80 SER A CA 1
ATOM 602 C C . SER A 1 80 ? -17.219 5.945 -62.812 1 35.56 80 SER A C 1
ATOM 604 O O . SER A 1 80 ? -16.109 5.457 -62.562 1 35.56 80 SER A O 1
ATOM 606 N N . HIS A 1 81 ? -17.312 7.168 -62.5 1 35.19 81 HIS A N 1
ATOM 607 C CA . HIS A 1 81 ? -16.766 7.691 -61.25 1 35.19 81 HIS A CA 1
ATOM 608 C C . HIS A 1 81 ? -17.188 6.828 -60.062 1 35.19 81 HIS A C 1
ATOM 610 O O . HIS A 1 81 ? -18.375 6.781 -59.719 1 35.19 81 HIS A O 1
ATOM 616 N N . ALA A 1 82 ? -16.609 5.672 -59.812 1 37.12 82 ALA A N 1
ATOM 617 C CA . ALA A 1 82 ? -16.75 4.914 -58.562 1 37.12 82 ALA A CA 1
ATOM 618 C C . ALA A 1 82 ? -16.703 5.832 -57.344 1 37.12 82 ALA A C 1
ATOM 620 O O . ALA A 1 82 ? -15.703 6.508 -57.125 1 37.12 82 ALA A O 1
ATOM 621 N N . VAL A 1 83 ? -17.828 6.359 -57 1 41.28 83 VAL A N 1
ATOM 622 C CA . VAL A 1 83 ? -17.891 7.016 -55.688 1 41.28 83 VAL A CA 1
ATOM 623 C C . VAL A 1 83 ? -17.172 6.16 -54.656 1 41.28 83 VAL A C 1
ATOM 625 O O . VAL A 1 83 ? -17.391 4.949 -54.562 1 41.28 83 VAL A O 1
ATOM 628 N N . PRO A 1 84 ? -15.938 6.488 -54.25 1 47.34 84 PRO A N 1
ATOM 629 C CA . PRO A 1 84 ? -15.273 5.684 -53.219 1 47.34 84 PRO A CA 1
ATOM 630 C C . PRO A 1 84 ? -16.234 5.234 -52.094 1 47.34 84 PRO A C 1
ATOM 632 O O . PRO A 1 84 ? -17.219 5.922 -51.812 1 47.34 84 PRO A O 1
ATOM 635 N N . PRO A 1 85 ? -16.438 3.91 -51.938 1 49.41 85 PRO A N 1
ATOM 636 C CA . PRO A 1 85 ? -17.312 3.461 -50.844 1 49.41 85 PRO A CA 1
ATOM 637 C C . PRO A 1 85 ? -17.156 4.301 -49.562 1 49.41 85 PRO A C 1
ATOM 639 O O . PRO A 1 85 ? -16.094 4.883 -49.344 1 49.41 85 PRO A O 1
ATOM 642 N N . PRO A 1 86 ? -18.25 4.828 -49.094 1 48.5 86 PRO A N 1
ATOM 643 C CA . PRO A 1 86 ? -18.141 5.617 -47.844 1 48.5 86 PRO A CA 1
ATOM 644 C C . PRO A 1 86 ? -17.172 4.996 -46.844 1 48.5 86 PRO A C 1
ATOM 646 O O . PRO A 1 86 ? -16.969 3.779 -46.844 1 48.5 86 PRO A O 1
ATOM 649 N N . PRO A 1 87 ? -16.234 5.738 -46.312 1 49.72 87 PRO A N 1
ATOM 650 C CA . PRO A 1 87 ? -15.289 5.168 -45.344 1 49.72 87 PRO A CA 1
ATOM 651 C C . PRO A 1 87 ? -15.969 4.25 -44.344 1 49.72 87 PRO A C 1
ATOM 653 O O . PRO A 1 87 ? -17.094 4.531 -43.906 1 49.72 87 PRO A O 1
ATOM 656 N N . GLU A 1 88 ? -15.805 3.004 -44.438 1 50.5 88 GLU A N 1
ATOM 657 C CA . GLU A 1 88 ? -16.312 2.033 -43.469 1 50.5 88 GLU A CA 1
ATOM 658 C C . GLU A 1 88 ? -16.109 2.516 -42.031 1 50.5 88 GLU A C 1
ATOM 660 O O . GLU A 1 88 ? -14.984 2.832 -41.625 1 50.5 88 GLU A O 1
ATOM 665 N N . VAL A 1 89 ? -17.094 3.217 -41.469 1 52.12 89 VAL A N 1
ATOM 666 C CA . VAL A 1 89 ? -17.062 3.564 -40.062 1 52.12 89 VAL A CA 1
ATOM 667 C C . VAL A 1 89 ? -16.641 2.346 -39.25 1 52.12 89 VAL A C 1
ATOM 669 O O . VAL A 1 89 ? -17.359 1.339 -39.219 1 52.12 89 VAL A O 1
ATOM 672 N N . ILE A 1 90 ? -15.391 2.031 -39.188 1 56.25 90 ILE A N 1
ATOM 673 C CA . ILE A 1 90 ? -14.953 0.958 -38.281 1 56.25 90 ILE A CA 1
ATOM 674 C C . ILE A 1 90 ? -15.5 1.188 -36.875 1 56.25 90 ILE A C 1
ATOM 676 O O . ILE A 1 90 ? -15.227 2.219 -36.281 1 56.25 90 ILE A O 1
ATOM 680 N N . ALA A 1 91 ? -16.531 0.46 -36.594 1 64.19 91 ALA A N 1
ATOM 681 C CA . ALA A 1 91 ? -17.125 0.479 -35.281 1 64.19 91 ALA A CA 1
ATOM 682 C C . ALA A 1 91 ? -16.047 0.332 -34.188 1 64.19 91 ALA A C 1
ATOM 684 O O . ALA A 1 91 ? -15.141 -0.491 -34.312 1 64.19 91 ALA A O 1
ATOM 685 N N . TYR A 1 92 ? -15.992 1.297 -33.344 1 71.31 92 TYR A N 1
ATOM 686 C CA . TYR A 1 92 ? -15.086 1.236 -32.188 1 71.31 92 TYR A CA 1
ATOM 687 C C . TYR A 1 92 ? -15.289 -0.046 -31.406 1 71.31 92 TYR A C 1
ATOM 689 O O . TYR A 1 92 ? -16.422 -0.369 -31.016 1 71.31 92 TYR A O 1
ATOM 697 N N . LYS A 1 93 ? -14.258 -0.942 -31.359 1 77.5 93 LYS A N 1
ATOM 698 C CA . LYS A 1 93 ? -14.266 -2.117 -30.5 1 77.5 93 LYS A CA 1
ATOM 699 C C . LYS A 1 93 ? -13.562 -1.827 -29.172 1 77.5 93 LYS A C 1
ATOM 701 O O . LYS A 1 93 ? -12.336 -1.713 -29.125 1 77.5 93 LYS A O 1
ATOM 706 N N . PRO A 1 94 ? -14.352 -1.758 -28.094 1 79.81 94 PRO A N 1
ATOM 707 C CA . PRO A 1 94 ? -13.742 -1.454 -26.797 1 79.81 94 PRO A CA 1
ATOM 708 C C . PRO A 1 94 ? -12.773 -2.539 -26.344 1 79.81 94 PRO A C 1
ATOM 710 O O . PRO A 1 94 ? -12.977 -3.721 -26.625 1 79.81 94 PRO A O 1
ATOM 713 N N . PRO A 1 95 ? -11.742 -2.119 -25.672 1 84.56 95 PRO A N 1
ATOM 714 C CA . PRO A 1 95 ? -10.82 -3.113 -25.125 1 84.56 95 PRO A CA 1
ATOM 715 C C . PRO A 1 95 ? -11.5 -4.078 -24.156 1 84.56 95 PRO A C 1
ATOM 717 O O . PRO A 1 95 ? -12.398 -3.676 -23.406 1 84.56 95 PRO A O 1
ATOM 720 N N . THR A 1 96 ? -11.094 -5.359 -24.266 1 87.81 96 THR A N 1
ATOM 721 C CA . THR A 1 96 ? -11.656 -6.387 -23.391 1 87.81 96 THR A CA 1
ATOM 722 C C . THR A 1 96 ? -10.688 -6.723 -22.266 1 87.81 96 THR A C 1
ATOM 724 O O . THR A 1 96 ? -9.469 -6.59 -22.422 1 87.81 96 THR A O 1
ATOM 727 N N . ILE A 1 97 ? -11.242 -7.082 -21.172 1 90.56 97 ILE A N 1
ATOM 728 C CA . ILE A 1 97 ? -10.422 -7.52 -20.047 1 90.56 97 ILE A CA 1
ATOM 729 C C . ILE A 1 97 ? -9.766 -8.859 -20.391 1 90.56 97 ILE A C 1
ATOM 731 O O . ILE A 1 97 ? -10.227 -9.578 -21.266 1 90.56 97 ILE A O 1
ATOM 735 N N . PRO A 1 98 ? -8.633 -9.133 -19.688 1 91.19 98 PRO A N 1
ATOM 736 C CA . PRO A 1 98 ? -8.016 -10.445 -19.922 1 91.19 98 PRO A CA 1
ATOM 737 C C . PRO A 1 98 ? -8.977 -11.602 -19.625 1 91.19 98 PRO A C 1
ATOM 739 O O . PRO A 1 98 ? -9.82 -11.5 -18.734 1 91.19 98 PRO A O 1
ATOM 742 N N . SER A 1 99 ? -8.766 -12.656 -20.328 1 92.5 99 SER A N 1
ATOM 743 C CA . SER A 1 99 ? -9.609 -13.836 -20.172 1 92.5 99 SER A CA 1
ATOM 744 C C . SER A 1 99 ? -9.234 -14.617 -18.906 1 92.5 99 SER A C 1
ATOM 746 O O . SER A 1 99 ? -8.117 -14.5 -18.422 1 92.5 99 SER A O 1
ATOM 748 N N . PHE A 1 100 ? -10.234 -15.367 -18.578 1 94.62 100 PHE A N 1
ATOM 749 C CA . PHE A 1 100 ? -10 -16.266 -17.453 1 94.62 100 PHE A CA 1
ATOM 750 C C . PHE A 1 100 ? -8.93 -17.297 -17.781 1 94.62 100 PHE A C 1
ATOM 752 O O . PHE A 1 100 ? -8.844 -17.75 -18.938 1 94.62 100 PHE A O 1
ATOM 759 N N . PHE A 1 101 ? -8.141 -17.672 -16.766 1 96.31 101 PHE A N 1
ATOM 760 C CA . PHE A 1 101 ? -7.172 -18.75 -16.906 1 96.31 101 PHE A CA 1
ATOM 761 C C . PHE A 1 101 ? -7 -19.5 -15.602 1 96.31 101 PHE A C 1
ATOM 763 O O . PHE A 1 101 ? -7.25 -18.953 -14.523 1 96.31 101 PHE A O 1
ATOM 770 N N . VAL A 1 102 ? -6.629 -20.734 -15.695 1 97.38 102 VAL A N 1
ATOM 771 C CA . VAL A 1 102 ? -6.359 -21.547 -14.523 1 97.38 102 VAL A CA 1
ATOM 772 C C . VAL A 1 102 ? -4.867 -21.516 -14.203 1 97.38 102 VAL A C 1
ATOM 774 O O . VAL A 1 102 ? -4.039 -21.891 -15.039 1 97.38 102 VAL A O 1
ATOM 777 N N . SER A 1 103 ? -4.531 -21.094 -13.008 1 97.31 103 SER A N 1
ATOM 778 C CA . SER A 1 103 ? -3.135 -21.094 -12.586 1 97.31 103 SER A CA 1
ATOM 779 C C . SER A 1 103 ? -2.568 -22.516 -12.547 1 97.31 103 SER A C 1
ATOM 781 O O . SER A 1 103 ? -3.145 -23.391 -11.914 1 97.31 103 SER A O 1
ATOM 783 N N . GLY A 1 104 ? -1.468 -22.672 -13.227 1 97 104 GLY A N 1
ATOM 784 C CA . GLY A 1 104 ? -0.815 -23.984 -13.234 1 97 104 GLY A CA 1
ATOM 785 C C . GLY A 1 104 ? -1.364 -24.906 -14.297 1 97 104 GLY A C 1
ATOM 786 O O . GLY A 1 104 ? -1.162 -26.125 -14.227 1 97 104 GLY A O 1
ATOM 787 N N . ALA A 1 105 ? -2.129 -24.438 -15.18 1 97.38 105 ALA A N 1
ATOM 788 C CA . ALA A 1 105 ? -2.699 -25.25 -16.25 1 97.38 105 ALA A CA 1
ATOM 789 C C . ALA A 1 105 ? -2.248 -24.75 -17.625 1 97.38 105 ALA A C 1
ATOM 791 O O . ALA A 1 105 ? -1.979 -23.547 -17.797 1 97.38 105 ALA A O 1
ATOM 792 N N . SER A 1 106 ? -2.178 -25.656 -18.547 1 95.44 106 SER A N 1
ATOM 793 C CA . SER A 1 106 ? -1.914 -25.297 -19.938 1 95.44 106 SER A CA 1
ATOM 794 C C . SER A 1 106 ? -3.162 -24.734 -20.609 1 95.44 106 SER A C 1
ATOM 796 O O . SER A 1 106 ? -4.277 -24.938 -20.125 1 95.44 106 SER A O 1
ATOM 798 N N . PRO A 1 107 ? -2.934 -24.094 -21.688 1 92.5 107 PRO A N 1
ATOM 799 C CA . PRO A 1 107 ? -4.082 -23.516 -22.391 1 92.5 107 PRO A CA 1
ATOM 800 C C . PRO A 1 107 ? -5.102 -24.578 -22.828 1 92.5 107 PRO A C 1
ATOM 802 O O . PRO A 1 107 ? -4.73 -25.719 -23.109 1 92.5 107 PRO A O 1
ATOM 805 N N . ASP A 1 108 ? -6.324 -24.156 -23 1 89.69 108 ASP A N 1
ATOM 806 C CA . ASP A 1 108 ? -7.461 -25.047 -23.172 1 89.69 108 ASP A CA 1
ATOM 807 C C . ASP A 1 108 ? -7.531 -25.578 -24.609 1 89.69 108 ASP A C 1
ATOM 809 O O . ASP A 1 108 ? -8.18 -26.578 -24.875 1 89.69 108 ASP A O 1
ATOM 813 N N . HIS A 1 109 ? -6.871 -25.016 -25.516 1 87.5 109 HIS A N 1
ATOM 814 C CA . HIS A 1 109 ? -7.02 -25.406 -26.922 1 87.5 109 HIS A CA 1
ATOM 815 C C . HIS A 1 109 ? -6.145 -26.609 -27.25 1 87.5 109 HIS A C 1
ATOM 817 O O . HIS A 1 109 ? -6.309 -27.234 -28.312 1 87.5 109 HIS A O 1
ATOM 823 N N . LEU A 1 110 ? -5.328 -27.016 -26.344 1 88.31 110 LEU A N 1
ATOM 824 C CA . LEU A 1 110 ? -4.43 -28.141 -26.578 1 88.31 110 LEU A CA 1
ATOM 825 C C . LEU A 1 110 ? -5.133 -29.469 -26.328 1 88.31 110 LEU A C 1
ATOM 827 O O . LEU A 1 110 ? -5.918 -29.594 -25.391 1 88.31 110 LEU A O 1
ATOM 831 N N . THR A 1 111 ? -4.832 -30.453 -27.156 1 86.88 111 THR A N 1
ATOM 832 C CA . THR A 1 111 ? -5.43 -31.781 -27.031 1 86.88 111 THR A CA 1
ATOM 833 C C . THR A 1 111 ? -4.773 -32.562 -25.906 1 86.88 111 THR A C 1
ATOM 835 O O . THR A 1 111 ? -5.438 -33.344 -25.219 1 86.88 111 THR A O 1
ATOM 838 N N . GLN A 1 112 ? -3.52 -32.438 -25.906 1 91.38 112 GLN A N 1
ATOM 839 C CA . GLN A 1 112 ? -2.758 -32.969 -24.781 1 91.38 112 GLN A CA 1
ATOM 840 C C . GLN A 1 112 ? -2.162 -31.859 -23.938 1 91.38 112 GLN A C 1
ATOM 842 O O . GLN A 1 112 ? -1.383 -31.047 -24.438 1 91.38 112 GLN A O 1
ATOM 847 N N . ARG A 1 113 ? -2.635 -31.875 -22.703 1 93.62 113 ARG A N 1
ATOM 848 C CA . ARG A 1 113 ? -2.186 -30.734 -21.922 1 93.62 113 ARG A CA 1
ATOM 849 C C . ARG A 1 113 ? -2.211 -31.062 -20.422 1 93.62 113 ARG A C 1
ATOM 851 O O . ARG A 1 113 ? -2.75 -32.094 -20.016 1 93.62 113 ARG A O 1
ATOM 858 N N . TYR A 1 114 ? -1.619 -30.25 -19.656 1 97.25 114 TYR A N 1
ATOM 859 C CA . TYR A 1 114 ? -1.687 -30.297 -18.203 1 97.25 114 TYR A CA 1
ATOM 860 C C . TYR A 1 114 ? -2.938 -29.578 -17.688 1 97.25 114 TYR A C 1
ATOM 862 O O . TYR A 1 114 ? -3.145 -28.406 -17.969 1 97.25 114 TYR A O 1
ATOM 870 N N . LEU A 1 115 ? -3.707 -30.312 -16.938 1 97.62 115 LEU A N 1
ATOM 871 C CA . LEU A 1 115 ? -4.859 -29.688 -16.297 1 97.62 115 LEU A CA 1
ATOM 872 C C . LEU A 1 115 ? -4.441 -28.953 -15.031 1 97.62 115 LEU A C 1
ATOM 874 O O . LEU A 1 115 ? -5.09 -27.984 -14.625 1 97.62 115 LEU A O 1
ATOM 878 N N . LYS A 1 116 ? -3.436 -29.516 -14.438 1 98.38 116 LYS A N 1
ATOM 879 C CA . LYS A 1 116 ? -2.896 -28.875 -13.234 1 98.38 116 LYS A CA 1
ATOM 880 C C . LYS A 1 116 ? -1.486 -29.391 -12.938 1 98.38 116 LYS A C 1
ATOM 882 O O . LYS A 1 116 ? -1.211 -30.578 -13.055 1 98.38 116 LYS A O 1
ATOM 887 N N . TRP A 1 117 ? -0.615 -28.578 -12.68 1 98 117 TRP A N 1
ATOM 888 C CA . TRP A 1 117 ? 0.695 -28.875 -12.102 1 98 117 TRP A CA 1
ATOM 889 C C . TRP A 1 117 ? 0.956 -27.984 -10.883 1 98 117 TRP A C 1
ATOM 891 O O . TRP A 1 117 ? 1.18 -26.781 -11.016 1 98 117 TRP A O 1
ATOM 901 N N . ASN A 1 118 ? 0.863 -28.531 -9.648 1 97.62 118 ASN A N 1
ATOM 902 C CA . ASN A 1 118 ? 1.12 -27.766 -8.43 1 97.62 118 ASN A CA 1
ATOM 903 C C . ASN A 1 118 ? 2.117 -28.484 -7.527 1 97.62 118 ASN A C 1
ATOM 905 O O . ASN A 1 118 ? 2.863 -29.359 -7.98 1 97.62 118 ASN A O 1
ATOM 909 N N . SER A 1 119 ? 2.254 -28.094 -6.312 1 96.69 119 SER A N 1
ATOM 910 C CA . SER A 1 119 ? 3.283 -28.578 -5.402 1 96.69 119 SER A CA 1
ATOM 911 C C . SER A 1 119 ? 3.037 -30.047 -5.035 1 96.69 119 SER A C 1
ATOM 913 O O . SER A 1 119 ? 3.947 -30.734 -4.566 1 96.69 119 SER A O 1
ATOM 915 N N . TYR A 1 120 ? 1.855 -30.531 -5.301 1 97.56 120 TYR A N 1
ATOM 916 C CA . TYR A 1 120 ? 1.507 -31.875 -4.852 1 97.56 120 TYR A CA 1
ATOM 917 C C . TYR A 1 120 ? 1.629 -32.875 -5.988 1 97.56 120 TYR A C 1
ATOM 919 O O . TYR A 1 120 ? 1.901 -34.062 -5.758 1 97.56 120 TYR A O 1
ATOM 927 N N . GLY A 1 121 ? 1.305 -32.406 -7.184 1 97.88 121 GLY A N 1
ATOM 928 C CA . GLY A 1 121 ? 1.351 -33.375 -8.273 1 97.88 121 GLY A CA 1
ATOM 929 C C . GLY A 1 121 ? 0.952 -32.781 -9.609 1 97.88 121 GLY A C 1
ATOM 930 O O . GLY A 1 121 ? 0.973 -31.547 -9.781 1 97.88 121 GLY A O 1
ATOM 931 N N . ILE A 1 122 ? 0.687 -33.75 -10.547 1 97.81 122 ILE A N 1
ATOM 932 C CA . ILE A 1 122 ? 0.401 -33.375 -11.93 1 97.81 122 ILE A CA 1
ATOM 933 C C . ILE A 1 122 ? -0.849 -34.125 -12.414 1 97.81 122 ILE A C 1
ATOM 935 O O . ILE A 1 122 ? -1.026 -35.312 -12.133 1 97.81 122 ILE A O 1
ATOM 939 N N . VAL A 1 123 ? -1.7 -33.406 -13.055 1 98.25 123 VAL A N 1
ATOM 940 C CA . VAL A 1 123 ? -2.836 -34 -13.758 1 98.25 123 VAL A CA 1
ATOM 941 C C . VAL A 1 123 ? -2.721 -33.719 -15.25 1 98.25 123 VAL A C 1
ATOM 943 O O . VAL A 1 123 ? -2.658 -32.562 -15.68 1 98.25 123 VAL A O 1
ATOM 946 N N . ARG A 1 124 ? -2.754 -34.781 -16.047 1 97.06 124 ARG A N 1
ATOM 947 C CA . ARG A 1 124 ? -2.645 -34.688 -17.5 1 97.06 124 ARG A CA 1
ATOM 948 C C . ARG A 1 124 ? -3.877 -35.25 -18.172 1 97.06 124 ARG A C 1
ATOM 950 O O . ARG A 1 124 ? -4.516 -36.156 -17.641 1 97.06 124 ARG A O 1
ATOM 957 N N . THR A 1 125 ? -4.156 -34.656 -19.234 1 95.62 125 THR A N 1
ATOM 958 C CA . THR A 1 125 ? -5.23 -35.219 -20.062 1 95.62 125 THR A CA 1
ATOM 959 C C . THR A 1 125 ? -4.73 -35.562 -21.453 1 95.62 125 THR A C 1
ATOM 961 O O . THR A 1 125 ? -3.867 -34.844 -22 1 95.62 125 THR A O 1
ATOM 964 N N . TYR A 1 126 ? -5.191 -36.656 -21.953 1 91.94 126 TYR A N 1
ATOM 965 C CA . TYR A 1 126 ? -4.855 -37.156 -23.281 1 91.94 126 TYR A CA 1
ATOM 966 C C . TYR A 1 126 ? -6.113 -37.375 -24.109 1 91.94 126 TYR A C 1
ATOM 968 O O . TYR A 1 126 ? -7.07 -38 -23.625 1 91.94 126 TYR A O 1
ATOM 976 N N . SER A 1 127 ? -6.199 -36.656 -25.203 1 87.5 127 SER A N 1
ATOM 977 C CA . SER A 1 127 ? -7.316 -36.906 -26.109 1 87.5 127 SER A CA 1
ATOM 978 C C . SER A 1 127 ? -6.828 -37.375 -27.484 1 87.5 127 SER A C 1
ATOM 980 O O . SER A 1 127 ? -5.93 -36.75 -28.062 1 87.5 127 SER A O 1
ATOM 982 N N . GLY A 1 128 ? -7.148 -38.562 -27.906 1 79.19 128 GLY A N 1
ATOM 983 C CA . GLY A 1 128 ? -6.781 -39.094 -29.203 1 79.19 128 GLY A CA 1
ATOM 984 C C . GLY A 1 128 ? -7.871 -39.969 -29.828 1 79.19 128 GLY A C 1
ATOM 985 O O . GLY A 1 128 ? -9.031 -39.875 -29.438 1 79.19 128 GLY A O 1
ATOM 986 N N . GLU A 1 129 ? -7.453 -40.656 -30.828 1 81.31 129 GLU A N 1
ATOM 987 C CA . GLU A 1 129 ? -8.359 -41.531 -31.562 1 81.31 129 GLU A CA 1
ATOM 988 C C . GLU A 1 129 ? -8.883 -42.656 -30.672 1 81.31 129 GLU A C 1
ATOM 990 O O . GLU A 1 129 ? -10.031 -43.062 -30.812 1 81.31 129 GLU A O 1
ATOM 995 N N . ASP A 1 130 ? -8.078 -43.094 -29.781 1 79.62 130 ASP A N 1
ATOM 996 C CA . ASP A 1 130 ? -8.406 -44.25 -28.938 1 79.62 130 ASP A CA 1
ATOM 997 C C . ASP A 1 130 ? -9.227 -43.812 -27.734 1 79.62 130 ASP A C 1
ATOM 999 O O . ASP A 1 130 ? -9.531 -44.625 -26.859 1 79.62 130 ASP A O 1
ATOM 1003 N N . GLY A 1 131 ? -9.484 -42.594 -27.641 1 86.62 131 GLY A N 1
ATOM 1004 C CA . GLY A 1 131 ? -10.266 -42.125 -26.5 1 86.62 131 GLY A CA 1
ATOM 1005 C C . GLY A 1 131 ? -9.562 -41.031 -25.703 1 86.62 131 GLY A C 1
ATOM 1006 O O . GLY A 1 131 ? -8.555 -40.5 -26.156 1 86.62 131 GLY A O 1
ATOM 1007 N N . SER A 1 132 ? -10.328 -40.594 -24.656 1 91.88 132 SER A N 1
ATOM 1008 C CA . SER A 1 132 ? -9.805 -39.562 -23.797 1 91.88 132 SER A CA 1
ATOM 1009 C C . SER A 1 132 ? -9.531 -40.094 -22.391 1 91.88 132 SER A C 1
ATOM 1011 O O . SER A 1 132 ? -10.289 -40.906 -21.875 1 91.88 132 SER A O 1
ATOM 1013 N N . SER A 1 133 ? -8.32 -39.75 -21.828 1 95.62 133 SER A N 1
ATOM 1014 C CA . SER A 1 133 ? -7.969 -40.219 -20.5 1 95.62 133 SER A CA 1
ATOM 1015 C C . SER A 1 133 ? -7.34 -39.094 -19.672 1 95.62 133 SER A C 1
ATOM 1017 O O . SER A 1 133 ? -6.84 -38.125 -20.234 1 95.62 133 SER A O 1
ATOM 1019 N N . VAL A 1 134 ? -7.48 -39.219 -18.391 1 97 134 VAL A N 1
ATOM 1020 C CA . VAL A 1 134 ? -6.844 -38.312 -17.438 1 97 134 VAL A CA 1
ATOM 1021 C C . VAL A 1 134 ? -5.867 -39.094 -16.562 1 97 134 VAL A C 1
ATOM 1023 O O . VAL A 1 134 ? -6.211 -40.156 -16.031 1 97 134 VAL A O 1
ATOM 1026 N N . GLU A 1 135 ? -4.672 -38.625 -16.469 1 97.5 135 GLU A N 1
ATOM 1027 C CA . GLU A 1 135 ? -3.637 -39.219 -15.633 1 97.5 135 GLU A CA 1
ATOM 1028 C C . GLU A 1 135 ? -3.266 -38.312 -14.461 1 97.5 135 GLU A C 1
ATOM 1030 O O . GLU A 1 135 ? -2.91 -37.156 -14.664 1 97.5 135 GLU A O 1
ATOM 1035 N N . ILE A 1 136 ? -3.363 -38.875 -13.281 1 98 136 ILE A N 1
ATOM 1036 C CA . ILE A 1 136 ? -3.029 -38.125 -12.062 1 98 136 ILE A CA 1
ATOM 1037 C C . ILE A 1 136 ? -1.785 -38.75 -11.414 1 98 136 ILE A C 1
ATOM 1039 O O . ILE A 1 136 ? -1.77 -39.938 -11.078 1 98 136 ILE A O 1
ATOM 1043 N N . SER A 1 137 ? -0.734 -37.938 -11.25 1 97.44 137 SER A N 1
ATOM 1044 C CA . SER A 1 137 ? 0.514 -38.406 -10.648 1 97.44 137 SER A CA 1
ATOM 1045 C C . SER A 1 137 ? 0.943 -37.469 -9.516 1 97.44 137 SER A C 1
ATOM 1047 O O . SER A 1 137 ? 1.046 -36.25 -9.703 1 97.44 137 SER A O 1
ATOM 1049 N N . PHE A 1 138 ? 1.214 -38.031 -8.383 1 97.56 138 PHE A N 1
ATOM 1050 C CA . PHE A 1 138 ? 1.716 -37.281 -7.254 1 97.56 138 PHE A CA 1
ATOM 1051 C C . PHE A 1 138 ? 3.238 -37.219 -7.262 1 97.56 138 PHE A C 1
ATOM 1053 O O . PHE A 1 138 ? 3.893 -38.188 -7.664 1 97.56 138 PHE A O 1
ATOM 1060 N N . HIS A 1 139 ? 3.805 -36.125 -6.883 1 95.88 139 HIS A N 1
ATOM 1061 C CA . HIS A 1 139 ? 5.258 -36.031 -6.789 1 95.88 139 HIS A CA 1
ATOM 1062 C C . HIS A 1 139 ? 5.805 -37.031 -5.77 1 95.88 139 HIS A C 1
ATOM 1064 O O . HIS A 1 139 ? 6.867 -37.625 -5.977 1 95.88 139 HIS A O 1
ATOM 1070 N N . ASP A 1 140 ? 5.137 -37.062 -4.617 1 95.06 140 ASP A N 1
ATOM 1071 C CA . ASP A 1 140 ? 5.43 -38.062 -3.594 1 95.06 140 ASP A CA 1
ATOM 1072 C C . ASP A 1 140 ? 4.566 -39.312 -3.781 1 95.06 140 ASP A C 1
ATOM 1074 O O . ASP A 1 140 ? 3.406 -39.344 -3.363 1 95.06 140 ASP A O 1
ATOM 1078 N N . LEU A 1 141 ? 5.148 -40.312 -4.191 1 94.25 141 LEU A N 1
ATOM 1079 C CA . LEU A 1 141 ? 4.426 -41.531 -4.535 1 94.25 141 LEU A CA 1
ATOM 1080 C C . LEU A 1 141 ? 3.906 -42.25 -3.281 1 94.25 141 LEU A C 1
ATOM 1082 O O . LEU A 1 141 ? 3.053 -43.125 -3.363 1 94.25 141 LEU A O 1
ATOM 1086 N N . SER A 1 142 ? 4.41 -41.875 -2.164 1 94.75 142 SER A N 1
ATOM 1087 C CA . SER A 1 142 ? 3.924 -42.438 -0.917 1 94.75 142 SER A CA 1
ATOM 1088 C C . SER A 1 142 ? 2.5 -42 -0.614 1 94.75 142 SER A C 1
ATOM 1090 O O . SER A 1 142 ? 1.788 -42.625 0.161 1 94.75 142 SER A O 1
ATOM 1092 N N . ILE A 1 143 ? 2.166 -40.906 -1.197 1 94.12 143 ILE A N 1
ATOM 1093 C CA . ILE A 1 143 ? 0.808 -40.406 -1.007 1 94.12 143 ILE A CA 1
ATOM 1094 C C . ILE A 1 143 ? -0.181 -41.312 -1.74 1 94.12 143 ILE A C 1
ATOM 1096 O O . ILE A 1 143 ? -1.141 -41.812 -1.145 1 94.12 143 ILE A O 1
ATOM 1100 N N . HIS A 1 144 ? 0.092 -41.594 -2.986 1 93.31 144 HIS A N 1
ATOM 1101 C CA . HIS A 1 144 ? -0.748 -42.469 -3.807 1 93.31 144 HIS A CA 1
ATOM 1102 C C . HIS A 1 144 ? -0.08 -42.781 -5.141 1 93.31 144 HIS A C 1
ATOM 1104 O O . HIS A 1 144 ? 0.532 -41.906 -5.754 1 93.31 144 HIS A O 1
ATOM 1110 N N . PRO A 1 145 ? -0.271 -43.938 -5.543 1 94.56 145 PRO A N 1
ATOM 1111 C CA . PRO A 1 145 ? 0.236 -44.25 -6.887 1 94.56 145 PRO A CA 1
ATOM 1112 C C . PRO A 1 145 ? -0.532 -43.5 -7.984 1 94.56 145 PRO A C 1
ATOM 1114 O O . PRO A 1 145 ? -1.556 -42.875 -7.707 1 94.56 145 PRO A O 1
ATOM 1117 N N . THR A 1 146 ? -0.017 -43.625 -9.164 1 96.94 146 THR A N 1
ATOM 1118 C CA . THR A 1 146 ? -0.61 -42.938 -10.305 1 96.94 146 THR A CA 1
ATOM 1119 C C . THR A 1 146 ? -2.021 -43.438 -10.57 1 96.94 146 THR A C 1
ATOM 1121 O O . THR A 1 146 ? -2.27 -44.656 -10.523 1 96.94 146 THR A O 1
ATOM 1124 N N . ILE A 1 147 ? -2.938 -42.531 -10.797 1 96 147 ILE A N 1
ATOM 1125 C CA . ILE A 1 147 ? -4.328 -42.844 -11.102 1 96 147 ILE A CA 1
ATOM 1126 C C . ILE A 1 147 ? -4.621 -42.531 -12.57 1 96 147 ILE A C 1
ATOM 1128 O O . ILE A 1 147 ? -4.305 -41.438 -13.047 1 96 147 ILE A O 1
ATOM 1132 N N . VAL A 1 148 ? -5.164 -43.438 -13.266 1 96.44 148 VAL A N 1
ATOM 1133 C CA . VAL A 1 148 ? -5.578 -43.219 -14.641 1 96.44 148 VAL A CA 1
ATOM 1134 C C . VAL A 1 148 ? -7.094 -43.375 -14.766 1 96.44 148 VAL A C 1
ATOM 1136 O O . VAL A 1 148 ? -7.645 -44.406 -14.367 1 96.44 148 VAL A O 1
ATOM 1139 N N . LEU A 1 149 ? -7.73 -42.438 -15.211 1 95.62 149 LEU A N 1
ATOM 1140 C CA . LEU A 1 149 ? -9.18 -42.438 -15.375 1 95.62 149 LEU A CA 1
ATOM 1141 C C . LEU A 1 149 ? -9.57 -42.344 -16.844 1 95.62 149 LEU A C 1
ATOM 1143 O O . LEU A 1 149 ? -8.93 -41.625 -17.609 1 95.62 149 LEU A O 1
ATOM 1147 N N . ASP A 1 150 ? -10.57 -43.094 -17.141 1 94.44 150 ASP A N 1
ATOM 1148 C CA . ASP A 1 150 ? -11.172 -42.938 -18.453 1 94.44 150 ASP A CA 1
ATOM 1149 C C . ASP A 1 150 ? -11.992 -41.656 -18.547 1 94.44 150 ASP A C 1
ATOM 1151 O O . ASP A 1 150 ? -12.875 -41.438 -17.719 1 94.44 150 ASP A O 1
ATOM 1155 N N . ASN A 1 151 ? -11.688 -40.844 -19.5 1 94.38 151 ASN A N 1
ATOM 1156 C CA . ASN A 1 151 ? -12.336 -39.562 -19.641 1 94.38 151 ASN A CA 1
ATOM 1157 C C . ASN A 1 151 ? -13.156 -39.469 -20.922 1 94.38 151 ASN A C 1
ATOM 1159 O O . ASN A 1 151 ? -13.305 -38.406 -21.5 1 94.38 151 ASN A O 1
ATOM 1163 N N . GLY A 1 152 ? -13.633 -40.5 -21.391 1 88.62 152 GLY A N 1
ATOM 1164 C CA . GLY A 1 152 ? -14.383 -40.531 -22.641 1 88.62 152 GLY A CA 1
ATOM 1165 C C . GLY A 1 152 ? -15.828 -40.094 -22.484 1 88.62 152 GLY A C 1
ATOM 1166 O O . GLY A 1 152 ? -16.422 -39.531 -23.406 1 88.62 152 GLY A O 1
ATOM 1167 N N . THR A 1 153 ? -16.312 -40.312 -21.375 1 87.56 153 THR A N 1
ATOM 1168 C CA . THR A 1 153 ? -17.734 -40.062 -21.172 1 87.56 153 THR A CA 1
ATOM 1169 C C . THR A 1 153 ? -17.953 -38.656 -20.578 1 87.56 153 THR A C 1
ATOM 1171 O O . THR A 1 153 ? -18.641 -37.844 -21.188 1 87.56 153 THR A O 1
ATOM 1174 N N . THR A 1 154 ? -17.438 -38.406 -19.469 1 88.38 154 THR A N 1
ATOM 1175 C CA . THR A 1 154 ? -17.703 -37.156 -18.75 1 88.38 154 THR A CA 1
ATOM 1176 C C . THR A 1 154 ? -16.828 -36.031 -19.297 1 88.38 154 THR A C 1
ATOM 1178 O O . THR A 1 154 ? -17.219 -34.844 -19.234 1 88.38 154 THR A O 1
ATOM 1181 N N . GLU A 1 155 ? -15.648 -36.25 -19.797 1 91.94 155 GLU A N 1
ATOM 1182 C CA . GLU A 1 155 ? -14.734 -35.312 -20.406 1 91.94 155 GLU A CA 1
ATOM 1183 C C . GLU A 1 155 ? -14.375 -34.188 -19.422 1 91.94 155 GLU A C 1
ATOM 1185 O O . GLU A 1 155 ? -14.617 -33 -19.703 1 91.94 155 GLU A O 1
ATOM 1190 N N . TYR A 1 156 ? -13.742 -34.562 -18.406 1 96.06 156 TYR A N 1
ATOM 1191 C CA . TYR A 1 156 ? -13.25 -33.594 -17.453 1 96.06 156 TYR A CA 1
ATOM 1192 C C . TYR A 1 156 ? -12.227 -32.656 -18.094 1 96.06 156 TYR A C 1
ATOM 1194 O O . TYR A 1 156 ? -11.344 -33.125 -18.828 1 96.06 156 TYR A O 1
ATOM 1202 N N . VAL A 1 157 ? -12.383 -31.297 -17.797 1 95.81 157 VAL A N 1
ATOM 1203 C CA . VAL A 1 157 ? -11.492 -30.328 -18.438 1 95.81 157 VAL A CA 1
ATOM 1204 C C . VAL A 1 157 ? -10.773 -29.516 -17.375 1 95.81 157 VAL A C 1
ATOM 1206 O O . VAL A 1 157 ? -9.867 -28.734 -17.688 1 95.81 157 VAL A O 1
ATOM 1209 N N . LEU A 1 158 ? -11.164 -29.656 -16.125 1 97.94 158 LEU A N 1
ATOM 1210 C CA . LEU A 1 158 ? -10.555 -28.953 -15.008 1 97.94 158 LEU A CA 1
ATOM 1211 C C . LEU A 1 158 ? -10.078 -29.922 -13.938 1 97.94 158 LEU A C 1
ATOM 1213 O O . LEU A 1 158 ? -10.664 -31 -13.766 1 97.94 158 LEU A O 1
ATOM 1217 N N . ALA A 1 159 ? -9.023 -29.516 -13.25 1 98.69 159 ALA A N 1
ATOM 1218 C CA . ALA A 1 159 ? -8.523 -30.391 -12.188 1 98.69 159 ALA A CA 1
ATOM 1219 C C . ALA A 1 159 ? -7.715 -29.594 -11.164 1 98.69 159 ALA A C 1
ATOM 1221 O O . ALA A 1 159 ? -7.184 -28.531 -11.477 1 98.69 159 ALA A O 1
ATOM 1222 N N . ASP A 1 160 ? -7.648 -30.062 -10 1 98.75 160 ASP A N 1
ATOM 1223 C CA . ASP A 1 160 ? -6.754 -29.641 -8.93 1 98.75 160 ASP A CA 1
ATOM 1224 C C . ASP A 1 160 ? -6.504 -30.766 -7.934 1 98.75 160 ASP A C 1
ATOM 1226 O O . ASP A 1 160 ? -7.219 -31.766 -7.934 1 98.75 160 ASP A O 1
ATOM 1230 N N . LEU A 1 161 ? -5.43 -30.625 -7.156 1 98.44 161 LEU A N 1
ATOM 1231 C CA . LEU A 1 161 ? -5.141 -31.703 -6.23 1 98.44 161 LEU A CA 1
ATOM 1232 C C . LEU A 1 161 ? -4.332 -31.219 -5.039 1 98.44 161 LEU A C 1
ATOM 1234 O O . LEU A 1 161 ? -3.615 -30.219 -5.145 1 98.44 161 LEU A O 1
ATOM 1238 N N . SER A 1 162 ? -4.488 -31.812 -3.914 1 98.12 162 SER A N 1
ATOM 1239 C CA . SER A 1 162 ? -3.688 -31.719 -2.697 1 98.12 162 SER A CA 1
ATOM 1240 C C . SER A 1 162 ? -3.258 -33.094 -2.205 1 98.12 162 SER A C 1
ATOM 1242 O O . SER A 1 162 ? -3.389 -34.094 -2.928 1 98.12 162 SER A O 1
ATOM 1244 N N . ASP A 1 163 ? -2.635 -33.188 -1.083 1 97.12 163 ASP A N 1
ATOM 1245 C CA . ASP A 1 163 ? -2.258 -34.469 -0.531 1 97.12 163 ASP A CA 1
ATOM 1246 C C . ASP A 1 163 ? -3.461 -35.156 0.094 1 97.12 163 ASP A C 1
ATOM 1248 O O . ASP A 1 163 ? -3.357 -36.312 0.54 1 97.12 163 ASP A O 1
ATOM 1252 N N . GLN A 1 164 ? -4.609 -34.5 -0.003 1 96.75 164 GLN A N 1
ATOM 1253 C CA . GLN A 1 164 ? -5.801 -35.062 0.62 1 96.75 164 GLN A CA 1
ATOM 1254 C C . GLN A 1 164 ? -6.789 -35.562 -0.432 1 96.75 164 GLN A C 1
ATOM 1256 O O . GLN A 1 164 ? -7.484 -36.562 -0.218 1 96.75 164 GLN A O 1
ATOM 1261 N N . ALA A 1 165 ? -6.84 -34.844 -1.525 1 98 165 ALA A N 1
ATOM 1262 C CA . ALA A 1 165 ? -7.887 -35.156 -2.486 1 98 165 ALA A CA 1
ATOM 1263 C C . ALA A 1 165 ? -7.527 -34.688 -3.883 1 98 165 ALA A C 1
ATOM 1265 O O . ALA A 1 165 ? -6.613 -33.875 -4.043 1 98 165 ALA A O 1
ATOM 1266 N N . VAL A 1 166 ? -8.211 -35.188 -4.844 1 98.38 166 VAL A N 1
ATOM 1267 C CA . VAL A 1 166 ? -8.188 -34.75 -6.234 1 98.38 166 VAL A CA 1
ATOM 1268 C C . VAL A 1 166 ? -9.602 -34.406 -6.68 1 98.38 166 VAL A C 1
ATOM 1270 O O . VAL A 1 166 ? -10.57 -35.062 -6.332 1 98.38 166 VAL A O 1
ATOM 1273 N N . ALA A 1 167 ? -9.703 -33.312 -7.387 1 98.75 167 ALA A N 1
ATOM 1274 C CA . ALA A 1 167 ? -11 -32.938 -7.926 1 98.75 167 ALA A CA 1
ATOM 1275 C C . ALA A 1 167 ? -10.922 -32.688 -9.43 1 98.75 167 ALA A C 1
ATOM 1277 O O . ALA A 1 167 ? -9.953 -32.062 -9.914 1 98.75 167 ALA A O 1
ATOM 1278 N N . LEU A 1 168 ? -11.867 -33.156 -10.148 1 98.62 168 LEU A N 1
ATOM 1279 C CA . LEU A 1 168 ? -12.031 -32.969 -11.578 1 98.62 168 LEU A CA 1
ATOM 1280 C C . LEU A 1 168 ? -13.406 -32.375 -11.883 1 98.62 168 LEU A C 1
ATOM 1282 O O . LEU A 1 168 ? -14.375 -32.625 -11.172 1 98.62 168 LEU A O 1
ATOM 1286 N N . ALA A 1 169 ? -13.438 -31.516 -12.906 1 98.19 169 ALA A N 1
ATOM 1287 C CA . ALA A 1 169 ? -14.727 -30.953 -13.289 1 98.19 169 ALA A CA 1
ATOM 1288 C C . ALA A 1 169 ? -14.875 -30.906 -14.812 1 98.19 169 ALA A C 1
ATOM 1290 O O . ALA A 1 169 ? -13.883 -30.75 -15.531 1 98.19 169 ALA A O 1
ATOM 1291 N N . SER A 1 170 ? -16.094 -31.078 -15.219 1 97.06 170 SER A N 1
ATOM 1292 C CA . SER A 1 170 ? -16.422 -31.016 -16.641 1 97.06 170 SER A CA 1
ATOM 1293 C C . SER A 1 170 ? -17.328 -29.812 -16.922 1 97.06 170 SER A C 1
ATOM 1295 O O . SER A 1 170 ? -17.844 -29.172 -16 1 97.06 170 SER A O 1
ATOM 1297 N N . LYS A 1 171 ? -17.406 -29.453 -18.141 1 94.38 171 LYS A N 1
ATOM 1298 C CA . LYS A 1 171 ? -18.312 -28.422 -18.609 1 94.38 171 LYS A CA 1
ATOM 1299 C C . LYS A 1 171 ? -19.406 -29 -19.5 1 94.38 171 LYS A C 1
ATOM 1301 O O . LYS A 1 171 ? -19.156 -29.906 -20.297 1 94.38 171 LYS A O 1
ATOM 1306 N N . ALA A 1 172 ? -20.547 -28.438 -19.344 1 91.38 172 ALA A N 1
ATOM 1307 C CA . ALA A 1 172 ? -21.656 -28.859 -20.188 1 91.38 172 ALA A CA 1
ATOM 1308 C C . ALA A 1 172 ? -21.516 -28.312 -21.594 1 91.38 172 ALA A C 1
ATOM 1310 O O . ALA A 1 172 ? -21.312 -27.109 -21.781 1 91.38 172 ALA A O 1
ATOM 1311 N N . GLU A 1 173 ? -21.547 -29.109 -22.578 1 85.81 173 GLU A N 1
ATOM 1312 C CA . GLU A 1 173 ? -21.406 -28.672 -23.953 1 85.81 173 GLU A CA 1
ATOM 1313 C C . GLU A 1 173 ? -22.75 -28.594 -24.656 1 85.81 173 GLU A C 1
ATOM 1315 O O . GLU A 1 173 ? -22.953 -27.781 -25.562 1 85.81 173 GLU A O 1
ATOM 1320 N N . GLU A 1 174 ? -23.609 -29.469 -24.234 1 83.69 174 GLU A N 1
ATOM 1321 C CA . GLU A 1 174 ? -24.891 -29.547 -24.906 1 83.69 174 GLU A CA 1
ATOM 1322 C C . GLU A 1 174 ? -26.016 -29.062 -24 1 83.69 174 GLU A C 1
ATOM 1324 O O . GLU A 1 174 ? -25.859 -29.062 -22.766 1 83.69 174 GLU A O 1
ATOM 1329 N N . LYS A 1 175 ? -27.109 -28.688 -24.766 1 84.62 175 LYS A N 1
ATOM 1330 C CA . LYS A 1 175 ? -28.297 -28.281 -24.031 1 84.62 175 LYS A CA 1
ATOM 1331 C C . LYS A 1 175 ? -28.859 -29.422 -23.188 1 84.62 175 LYS A C 1
ATOM 1333 O O . LYS A 1 175 ? -28.984 -30.547 -23.672 1 84.62 175 LYS A O 1
ATOM 1338 N N . GLY A 1 176 ? -29.062 -29.25 -22.016 1 85.38 176 GLY A N 1
ATOM 1339 C CA . GLY A 1 176 ? -29.641 -30.25 -21.109 1 85.38 176 GLY A CA 1
ATOM 1340 C C . GLY A 1 176 ? -28.594 -30.969 -20.297 1 85.38 176 GLY A C 1
ATOM 1341 O O . GLY A 1 176 ? -28.922 -31.656 -19.328 1 85.38 176 GLY A O 1
ATOM 1342 N N . GLU A 1 177 ? -27.359 -30.781 -20.719 1 90.31 177 GLU A N 1
ATOM 1343 C CA . GLU A 1 177 ? -26.281 -31.406 -19.969 1 90.31 177 GLU A CA 1
ATOM 1344 C C . GLU A 1 177 ? -25.891 -30.547 -18.766 1 90.31 177 GLU A C 1
ATOM 1346 O O . GLU A 1 177 ? -26.125 -29.328 -18.766 1 90.31 177 GLU A O 1
ATOM 1351 N N . GLN A 1 178 ? -25.422 -31.25 -17.75 1 94.25 178 GLN A N 1
ATOM 1352 C CA . GLN A 1 178 ? -24.969 -30.547 -16.547 1 94.25 178 GLN A CA 1
ATOM 1353 C C . GLN A 1 178 ? -23.469 -30.719 -16.344 1 94.25 178 GLN A C 1
ATOM 1355 O O . GLN A 1 178 ? -22.906 -31.766 -16.641 1 94.25 178 GLN A O 1
ATOM 1360 N N . SER A 1 179 ? -22.859 -29.641 -15.938 1 96.31 179 SER A N 1
ATOM 1361 C CA . SER A 1 179 ? -21.469 -29.734 -15.484 1 96.31 179 SER A CA 1
ATOM 1362 C C . SER A 1 179 ? -21.344 -30.641 -14.266 1 96.31 179 SER A C 1
ATOM 1364 O O . SER A 1 179 ? -22.219 -30.672 -13.406 1 96.31 179 SER A O 1
ATOM 1366 N N . GLU A 1 180 ? -20.25 -31.438 -14.258 1 96.81 180 GLU A N 1
ATOM 1367 C CA . GLU A 1 180 ? -20.078 -32.438 -13.211 1 96.81 180 GLU A CA 1
ATOM 1368 C C . GLU A 1 180 ? -18.703 -32.312 -12.547 1 96.81 180 GLU A C 1
ATOM 1370 O O . GLU A 1 180 ? -17.719 -32 -13.219 1 96.81 180 GLU A O 1
ATOM 1375 N N . MET A 1 181 ? -18.703 -32.531 -11.242 1 97.94 181 MET A N 1
ATOM 1376 C CA . MET A 1 181 ? -17.453 -32.562 -10.492 1 97.94 181 MET A CA 1
ATOM 1377 C C . MET A 1 181 ? -17.234 -33.938 -9.844 1 97.94 181 MET A C 1
ATOM 1379 O O . MET A 1 181 ? -18.156 -34.5 -9.258 1 97.94 181 MET A O 1
ATOM 1383 N N . LEU A 1 182 ? -16.094 -34.5 -10 1 98.25 182 LEU A N 1
ATOM 1384 C CA . LEU A 1 182 ? -15.648 -35.719 -9.344 1 98.25 182 LEU A CA 1
ATOM 1385 C C . LEU A 1 182 ? -14.555 -35.438 -8.32 1 98.25 182 LEU A C 1
ATOM 1387 O O . LEU A 1 182 ? -13.602 -34.688 -8.617 1 98.25 182 LEU A O 1
ATOM 1391 N N . VAL A 1 183 ? -14.703 -35.938 -7.113 1 98.19 183 VAL A N 1
ATOM 1392 C CA . VAL A 1 183 ? -13.688 -35.781 -6.078 1 98.19 183 VAL A CA 1
ATOM 1393 C C . VAL A 1 183 ? -13.227 -37.156 -5.598 1 98.19 183 VAL A C 1
ATOM 1395 O O . VAL A 1 183 ? -14.039 -38.031 -5.34 1 98.19 183 VAL A O 1
ATOM 1398 N N . ILE A 1 184 ? -11.984 -37.344 -5.598 1 97.69 184 ILE A N 1
ATOM 1399 C CA . ILE A 1 184 ? -11.359 -38.531 -5.027 1 97.69 184 ILE A CA 1
ATOM 1400 C C . ILE A 1 184 ? -10.625 -38.156 -3.742 1 97.69 184 ILE A C 1
ATOM 1402 O O . ILE A 1 184 ? -9.57 -37.5 -3.781 1 97.69 184 ILE A O 1
ATOM 1406 N N . HIS A 1 185 ? -11.172 -38.531 -2.633 1 96.56 185 HIS A N 1
ATOM 1407 C CA . HIS A 1 185 ? -10.562 -38.281 -1.332 1 96.56 185 HIS A CA 1
ATOM 1408 C C . HIS A 1 185 ? -9.508 -39.312 -1.004 1 96.56 185 HIS A C 1
ATOM 1410 O O . HIS A 1 185 ? -9.781 -40.281 -0.282 1 96.56 185 HIS A O 1
ATOM 1416 N N . ILE A 1 186 ? -8.336 -39.125 -1.323 1 94.31 186 ILE A N 1
ATOM 1417 C CA . ILE A 1 186 ? -7.25 -40.094 -1.315 1 94.31 186 ILE A CA 1
ATOM 1418 C C . ILE A 1 186 ? -6.883 -40.438 0.124 1 94.31 186 ILE A C 1
ATOM 1420 O O . ILE A 1 186 ? -6.543 -41.594 0.424 1 94.31 186 ILE A O 1
ATOM 1424 N N . SER A 1 187 ? -6.934 -39.469 1.002 1 91.06 187 SER A N 1
ATOM 1425 C CA . SER A 1 187 ? -6.477 -39.688 2.371 1 91.06 187 SER A CA 1
ATOM 1426 C C . SER A 1 187 ? -7.602 -40.219 3.248 1 91.06 187 SER A C 1
ATOM 1428 O O . SER A 1 187 ? -7.426 -40.406 4.453 1 91.06 187 SER A O 1
ATOM 1430 N N . SER A 1 188 ? -8.672 -40.531 2.646 1 89.88 188 SER A N 1
ATOM 1431 C CA . SER A 1 188 ? -9.82 -41 3.424 1 89.88 188 SER A CA 1
ATOM 1432 C C . SER A 1 188 ? -9.539 -42.344 4.047 1 89.88 188 SER A C 1
ATOM 1434 O O . SER A 1 188 ? -8.953 -43.219 3.408 1 89.88 188 SER A O 1
ATOM 1436 N N . TRP A 1 189 ? -9.953 -42.562 5.242 1 86.81 189 TRP A N 1
ATOM 1437 C CA . TRP A 1 189 ? -9.836 -43.844 5.895 1 86.81 189 TRP A CA 1
ATOM 1438 C C . TRP A 1 189 ? -10.938 -44.781 5.426 1 86.81 189 TRP A C 1
ATOM 1440 O O . TRP A 1 189 ? -10.82 -46 5.574 1 86.81 189 TRP A O 1
ATOM 1450 N N . ASP A 1 190 ? -11.961 -44.062 4.98 1 87.56 190 ASP A N 1
ATOM 1451 C CA . ASP A 1 190 ? -13.078 -44.844 4.449 1 87.56 190 ASP A CA 1
ATOM 1452 C C . ASP A 1 190 ? -12.828 -45.219 2.994 1 87.56 190 ASP A C 1
ATOM 1454 O O . ASP A 1 190 ? -13.273 -44.531 2.076 1 87.56 190 ASP A O 1
ATOM 1458 N N . SER A 1 191 ? -12.258 -46.375 2.734 1 82.31 191 SER A N 1
ATOM 1459 C CA . SER A 1 191 ? -11.773 -46.812 1.421 1 82.31 191 SER A CA 1
ATOM 1460 C C . SER A 1 191 ? -12.93 -47 0.452 1 82.31 191 SER A C 1
ATOM 1462 O O . SER A 1 191 ? -12.766 -46.875 -0.762 1 82.31 191 SER A O 1
ATOM 1464 N N . GLU A 1 192 ? -14.102 -47.281 0.972 1 83.38 192 GLU A N 1
ATOM 1465 C CA . GLU A 1 192 ? -15.227 -47.594 0.111 1 83.38 192 GLU A CA 1
ATOM 1466 C C . GLU A 1 192 ? -15.93 -46.344 -0.405 1 83.38 192 GLU A C 1
ATOM 1468 O O . GLU A 1 192 ? -16.609 -46.375 -1.43 1 83.38 192 GLU A O 1
ATOM 1473 N N . SER A 1 193 ? -15.672 -45.281 0.291 1 85 193 SER A N 1
ATOM 1474 C CA . SER A 1 193 ? -16.406 -44.062 -0.069 1 85 193 SER A CA 1
ATOM 1475 C C . SER A 1 193 ? -15.453 -42.938 -0.378 1 85 193 SER A C 1
ATOM 1477 O O . SER A 1 193 ? -15.734 -41.781 -0.039 1 85 193 SER A O 1
ATOM 1479 N N . ARG A 1 194 ? -14.445 -43.25 -1.096 1 91.94 194 ARG A N 1
ATOM 1480 C CA . ARG A 1 194 ? -13.422 -42.219 -1.355 1 91.94 194 ARG A CA 1
ATOM 1481 C C . ARG A 1 194 ? -13.82 -41.344 -2.535 1 91.94 194 ARG A C 1
ATOM 1483 O O . ARG A 1 194 ? -13.312 -40.219 -2.676 1 91.94 194 ARG A O 1
ATOM 1490 N N . ARG A 1 195 ? -14.672 -41.844 -3.34 1 94.94 195 ARG A N 1
ATOM 1491 C CA . ARG A 1 195 ? -15.07 -41.094 -4.535 1 94.94 195 ARG A CA 1
ATOM 1492 C C . ARG A 1 195 ? -16.5 -40.594 -4.406 1 94.94 195 ARG A C 1
ATOM 1494 O O . ARG A 1 195 ? -17.375 -41.312 -3.908 1 94.94 195 ARG A O 1
ATOM 1501 N N . TRP A 1 196 ? -16.703 -39.375 -4.758 1 95.38 196 TRP A N 1
ATOM 1502 C CA . TRP A 1 196 ? -18.047 -38.812 -4.844 1 95.38 196 TRP A CA 1
ATOM 1503 C C . TRP A 1 196 ? -18.172 -37.844 -6.004 1 95.38 196 TRP A C 1
ATOM 1505 O O . TRP A 1 196 ? -17.172 -37.25 -6.441 1 95.38 196 TRP A O 1
ATOM 1515 N N . THR A 1 197 ? -19.391 -37.719 -6.586 1 96.75 197 THR A N 1
ATOM 1516 C CA . THR A 1 197 ? -19.672 -36.844 -7.723 1 96.75 197 THR A CA 1
ATOM 1517 C C . THR A 1 197 ? -20.859 -35.938 -7.426 1 96.75 197 THR A C 1
ATOM 1519 O O . THR A 1 197 ? -21.719 -36.281 -6.621 1 96.75 197 THR A O 1
ATOM 1522 N N . THR A 1 198 ? -20.812 -34.812 -7.93 1 96.25 198 THR A N 1
ATOM 1523 C CA . THR A 1 198 ? -21.938 -33.875 -7.844 1 96.25 198 THR A CA 1
ATOM 1524 C C . THR A 1 198 ? -22.141 -33.125 -9.172 1 96.25 198 THR A C 1
ATOM 1526 O O . THR A 1 198 ? -21.172 -32.875 -9.891 1 96.25 198 THR A O 1
ATOM 1529 N N . LYS A 1 199 ? -23.359 -32.938 -9.477 1 96.19 199 LYS A N 1
ATOM 1530 C CA . LYS A 1 199 ? -23.703 -32.188 -10.68 1 96.19 199 LYS A CA 1
ATOM 1531 C C . LYS A 1 199 ? -24.141 -30.75 -10.336 1 96.19 199 LYS A C 1
ATOM 1533 O O . LYS A 1 199 ? -24.828 -30.531 -9.336 1 96.19 199 LYS A O 1
ATOM 1538 N N . LEU A 1 200 ? -23.766 -29.828 -11.18 1 96.25 200 LEU A N 1
ATOM 1539 C CA . LEU A 1 200 ? -24.172 -28.438 -11.016 1 96.25 200 LEU A CA 1
ATOM 1540 C C . LEU A 1 200 ? -25.578 -28.203 -11.578 1 96.25 200 LEU A C 1
ATOM 1542 O O . LEU A 1 200 ? -26.047 -28.984 -12.414 1 96.25 200 LEU A O 1
ATOM 1546 N N . PRO A 1 201 ? -26.266 -27.109 -11.023 1 92.81 201 PRO A N 1
ATOM 1547 C CA . PRO A 1 201 ? -27.562 -26.781 -11.617 1 92.81 201 PRO A CA 1
ATOM 1548 C C . PRO A 1 201 ? -27.469 -26.5 -13.117 1 92.81 201 PRO A C 1
ATOM 1550 O O . PRO A 1 201 ? -26.391 -26.141 -13.617 1 92.81 201 PRO A O 1
ATOM 1553 N N . LEU A 1 202 ? -28.562 -26.656 -13.75 1 92.25 202 LEU A N 1
ATOM 1554 C CA . LEU A 1 202 ? -28.609 -26.422 -15.188 1 92.25 202 LEU A CA 1
ATOM 1555 C C . LEU A 1 202 ? -28.172 -25 -15.523 1 92.25 202 LEU A C 1
ATOM 1557 O O . LEU A 1 202 ? -28.5 -24.062 -14.805 1 92.25 202 LEU A O 1
ATOM 1561 N N . LYS A 1 203 ? -27.422 -24.828 -16.578 1 90.88 203 LYS A N 1
ATOM 1562 C CA . LYS A 1 203 ? -26.953 -23.562 -17.125 1 90.88 203 LYS A CA 1
ATOM 1563 C C . LYS A 1 203 ? -25.828 -22.969 -16.281 1 90.88 203 LYS A C 1
ATOM 1565 O O . LYS A 1 203 ? -25.547 -21.781 -16.359 1 90.88 203 LYS A O 1
ATOM 1570 N N . GLU A 1 204 ? -25.328 -23.672 -15.383 1 93.88 204 GLU A N 1
ATOM 1571 C CA . GLU A 1 204 ? -24.156 -23.281 -14.625 1 93.88 204 GLU A CA 1
ATOM 1572 C C . GLU A 1 204 ? -22.984 -24.203 -14.891 1 93.88 204 GLU A C 1
ATOM 1574 O O . GLU A 1 204 ? -23.078 -25.422 -14.695 1 93.88 204 GLU A O 1
ATOM 1579 N N . ASN A 1 205 ? -21.891 -23.641 -15.367 1 96.31 205 ASN A N 1
ATOM 1580 C CA . ASN A 1 205 ? -20.719 -24.438 -15.711 1 96.31 205 ASN A CA 1
ATOM 1581 C C . ASN A 1 205 ? -19.547 -24.109 -14.789 1 96.31 205 ASN A C 1
ATOM 1583 O O . ASN A 1 205 ? -19.359 -22.969 -14.391 1 96.31 205 ASN A O 1
ATOM 1587 N N . ALA A 1 206 ? -18.781 -25.125 -14.617 1 97.44 206 ALA A N 1
ATOM 1588 C CA . ALA A 1 206 ? -17.562 -24.922 -13.852 1 97.44 206 ALA A CA 1
ATOM 1589 C C . ALA A 1 206 ? -16.562 -24.047 -14.609 1 97.44 206 ALA A C 1
ATOM 1591 O O . ALA A 1 206 ? -16.406 -24.188 -15.828 1 97.44 206 ALA A O 1
ATOM 1592 N N . LEU A 1 207 ? -16.016 -23.125 -13.914 1 97.44 207 LEU A N 1
ATOM 1593 C CA . LEU A 1 207 ? -14.961 -22.266 -14.453 1 97.44 207 LEU A CA 1
ATOM 1594 C C . LEU A 1 207 ? -13.594 -22.703 -13.938 1 97.44 207 LEU A C 1
ATOM 1596 O O . LEU A 1 207 ? -12.602 -22.656 -14.672 1 97.44 207 LEU A O 1
ATOM 1600 N N . ASP A 1 208 ? -13.531 -23.109 -12.656 1 98.38 208 ASP A N 1
ATOM 1601 C CA . ASP A 1 208 ? -12.328 -23.594 -11.992 1 98.38 208 ASP A CA 1
ATOM 1602 C C . ASP A 1 208 ? -12.688 -24.516 -10.828 1 98.38 208 ASP A C 1
ATOM 1604 O O . ASP A 1 208 ? -13.797 -24.453 -10.289 1 98.38 208 ASP A O 1
ATOM 1608 N N . VAL A 1 209 ? -11.812 -25.406 -10.492 1 98.75 209 VAL A N 1
ATOM 1609 C CA . VAL A 1 209 ? -11.945 -26.266 -9.328 1 98.75 209 VAL A CA 1
ATOM 1610 C C . VAL A 1 209 ? -10.68 -26.203 -8.484 1 98.75 209 VAL A C 1
ATOM 1612 O O . VAL A 1 209 ? -9.57 -26.219 -9.016 1 98.75 209 VAL A O 1
ATOM 1615 N N . LEU A 1 210 ? -10.844 -26.031 -7.211 1 98.75 210 LEU A N 1
ATOM 1616 C CA . LEU A 1 210 ? -9.719 -25.891 -6.293 1 98.75 210 LEU A CA 1
ATOM 1617 C C . LEU A 1 210 ? -9.789 -26.922 -5.18 1 98.75 210 LEU A C 1
ATOM 1619 O O . LEU A 1 210 ? -10.875 -27.25 -4.691 1 98.75 210 LEU A O 1
ATOM 1623 N N . VAL A 1 211 ? -8.633 -27.406 -4.82 1 98.69 211 VAL A N 1
ATOM 1624 C CA . VAL A 1 211 ? -8.531 -28.391 -3.742 1 98.69 211 VAL A CA 1
ATOM 1625 C C . VAL A 1 211 ? -7.512 -27.922 -2.707 1 98.69 211 VAL A C 1
ATOM 1627 O O . VAL A 1 211 ? -6.352 -27.672 -3.037 1 98.69 211 VAL A O 1
ATOM 1630 N N . SER A 1 212 ? -7.949 -27.688 -1.51 1 98.06 212 SER A N 1
ATOM 1631 C CA . SER A 1 212 ? -7.047 -27.469 -0.382 1 98.06 212 SER A CA 1
ATOM 1632 C C . SER A 1 212 ? -7.008 -28.703 0.529 1 98.06 212 SER A C 1
ATOM 1634 O O . SER A 1 212 ? -7.551 -29.75 0.186 1 98.06 212 SER A O 1
ATOM 1636 N N . ARG A 1 213 ? -6.32 -28.578 1.593 1 96.94 213 ARG A N 1
ATOM 1637 C CA . ARG A 1 213 ? -6.289 -29.672 2.543 1 96.94 213 ARG A CA 1
ATOM 1638 C C . ARG A 1 213 ? -7.586 -29.75 3.34 1 96.94 213 ARG A C 1
ATOM 1640 O O . ARG A 1 213 ? -7.855 -30.766 4 1 96.94 213 ARG A O 1
ATOM 1647 N N . GLU A 1 214 ? -8.406 -28.672 3.24 1 96.38 214 GLU A N 1
ATOM 1648 C CA . GLU A 1 214 ? -9.57 -28.594 4.113 1 96.38 214 GLU A CA 1
ATOM 1649 C C . GLU A 1 214 ? -10.867 -28.625 3.311 1 96.38 214 GLU A C 1
ATOM 1651 O O . GLU A 1 214 ? -11.93 -28.969 3.84 1 96.38 214 GLU A O 1
ATOM 1656 N N . LEU A 1 215 ? -10.789 -28.266 2.064 1 97.62 215 LEU A N 1
ATOM 1657 C CA . LEU A 1 215 ? -12.055 -28.078 1.363 1 97.62 215 LEU A CA 1
ATOM 1658 C C . LEU A 1 215 ? -11.875 -28.266 -0.139 1 97.62 215 LEU A C 1
ATOM 1660 O O . LEU A 1 215 ? -10.75 -28.344 -0.631 1 97.62 215 LEU A O 1
ATOM 1664 N N . ILE A 1 216 ? -12.961 -28.391 -0.82 1 98.38 216 ILE A N 1
ATOM 1665 C CA . ILE A 1 216 ? -13.094 -28.328 -2.271 1 98.38 216 ILE A CA 1
ATOM 1666 C C . ILE A 1 216 ? -13.898 -27.094 -2.668 1 98.38 216 ILE A C 1
ATOM 1668 O O . ILE A 1 216 ? -14.953 -26.812 -2.086 1 98.38 216 ILE A O 1
ATOM 1672 N N . CYS A 1 217 ? -13.336 -26.344 -3.592 1 98.62 217 CYS A N 1
ATOM 1673 C CA . CYS A 1 217 ? -14.023 -25.141 -4.047 1 98.62 217 CYS A CA 1
ATOM 1674 C C . CYS A 1 217 ? -14.281 -25.203 -5.547 1 98.62 217 CYS A C 1
ATOM 1676 O O . CYS A 1 217 ? -13.375 -25.484 -6.332 1 98.62 217 CYS A O 1
ATOM 1678 N N . LEU A 1 218 ? -15.477 -25 -5.922 1 98.44 218 LEU A N 1
ATOM 1679 C CA . LEU A 1 218 ? -15.875 -24.922 -7.324 1 98.44 218 LEU A CA 1
ATOM 1680 C C . LEU A 1 218 ? -16.312 -23.516 -7.688 1 98.44 218 LEU A C 1
ATOM 1682 O O . LEU A 1 218 ? -17.266 -22.984 -7.109 1 98.44 218 LEU A O 1
ATOM 1686 N N . VAL A 1 219 ? -15.578 -22.953 -8.562 1 98.25 219 VAL A N 1
ATOM 1687 C CA . VAL A 1 219 ? -15.914 -21.625 -9.078 1 98.25 219 VAL A CA 1
ATOM 1688 C C . VAL A 1 219 ? -16.625 -21.766 -10.422 1 98.25 219 VAL A C 1
ATOM 1690 O O . VAL A 1 219 ? -16.188 -22.516 -11.289 1 98.25 219 VAL A O 1
ATOM 1693 N N . THR A 1 220 ? -17.688 -21 -10.625 1 97.56 220 THR A N 1
ATOM 1694 C CA . THR A 1 220 ? -18.5 -21.234 -11.812 1 97.56 220 THR A CA 1
ATOM 1695 C C . THR A 1 220 ? -18.516 -20 -12.711 1 97.56 220 THR A C 1
ATOM 1697 O O . THR A 1 220 ? -18.078 -18.922 -12.305 1 97.56 220 THR A O 1
ATOM 1700 N N . GLU A 1 221 ? -19.047 -20.141 -13.914 1 95 221 GLU A N 1
ATOM 1701 C CA . GLU A 1 221 ? -19.156 -19.062 -14.891 1 95 221 GLU A CA 1
ATOM 1702 C C . GLU A 1 221 ? -20.188 -18.016 -14.438 1 95 221 GLU A C 1
ATOM 1704 O O . GLU A 1 221 ? -20.156 -16.875 -14.906 1 95 221 GLU A O 1
ATOM 1709 N N . LYS A 1 222 ? -21.062 -18.359 -13.523 1 93.81 222 LYS A N 1
ATOM 1710 C CA . LYS A 1 222 ? -22.016 -17.422 -12.961 1 93.81 222 LYS A CA 1
ATOM 1711 C C . LYS A 1 222 ? -21.406 -16.625 -11.805 1 93.81 222 LYS A C 1
ATOM 1713 O O . LYS A 1 222 ? -22.109 -15.891 -11.117 1 93.81 222 LYS A O 1
ATOM 1718 N N . ARG A 1 223 ? -20.188 -16.844 -11.508 1 96.5 223 ARG A N 1
ATOM 1719 C CA . ARG A 1 223 ? -19.391 -16.188 -10.477 1 96.5 223 ARG A CA 1
ATOM 1720 C C . ARG A 1 223 ? -19.828 -16.641 -9.086 1 96.5 223 ARG A C 1
ATOM 1722 O O . ARG A 1 223 ? -19.734 -15.867 -8.125 1 96.5 223 ARG A O 1
ATOM 1729 N N . ASN A 1 224 ? -20.391 -17.844 -9.102 1 96.44 224 ASN A N 1
ATOM 1730 C CA . ASN A 1 224 ? -20.656 -18.469 -7.809 1 96.44 224 ASN A CA 1
ATOM 1731 C C . ASN A 1 224 ? -19.438 -19.234 -7.297 1 96.44 224 ASN A C 1
ATOM 1733 O O . ASN A 1 224 ? -18.75 -19.906 -8.07 1 96.44 224 ASN A O 1
ATOM 1737 N N . VAL A 1 225 ? -19.219 -19.062 -6.023 1 97.94 225 VAL A N 1
ATOM 1738 C CA . VAL A 1 225 ? -18.203 -19.828 -5.32 1 97.94 225 VAL A CA 1
ATOM 1739 C C . VAL A 1 225 ? -18.875 -20.875 -4.426 1 97.94 225 VAL A C 1
ATOM 1741 O O . VAL A 1 225 ? -19.516 -20.531 -3.43 1 97.94 225 VAL A O 1
ATOM 1744 N N . ARG A 1 226 ? -18.734 -22.094 -4.82 1 97.5 226 ARG A N 1
ATOM 1745 C CA . ARG A 1 226 ? -19.328 -23.188 -4.074 1 97.5 226 ARG A CA 1
ATOM 1746 C C . ARG A 1 226 ? -18.281 -23.938 -3.268 1 97.5 226 ARG A C 1
ATOM 1748 O O . ARG A 1 226 ? -17.297 -24.438 -3.824 1 97.5 226 ARG A O 1
ATOM 1755 N N . VAL A 1 227 ? -18.516 -24.094 -2.02 1 97.88 227 VAL A N 1
ATOM 1756 C CA . VAL A 1 227 ? -17.531 -24.703 -1.13 1 97.88 227 VAL A CA 1
ATOM 1757 C C . VAL A 1 227 ? -18.062 -26.016 -0.583 1 97.88 227 VAL A C 1
ATOM 1759 O O . VAL A 1 227 ? -19.203 -26.094 -0.121 1 97.88 227 VAL A O 1
ATOM 1762 N N . PHE A 1 228 ? -17.25 -27.047 -0.676 1 97.5 228 PHE A N 1
ATOM 1763 C CA . PHE A 1 228 ? -17.562 -28.391 -0.17 1 97.5 228 PHE A CA 1
ATOM 1764 C C . PHE A 1 228 ? -16.5 -28.859 0.822 1 97.5 228 PHE A C 1
ATOM 1766 O O . PHE A 1 228 ? -15.336 -28.484 0.715 1 97.5 228 PHE A O 1
ATOM 1773 N N . SER A 1 229 ? -16.953 -29.656 1.704 1 95.38 229 SER A N 1
ATOM 1774 C CA . SER A 1 229 ? -15.969 -30.391 2.498 1 95.38 229 SER A CA 1
ATOM 1775 C C . SER A 1 229 ? -15.273 -31.469 1.664 1 95.38 229 SER A C 1
ATOM 1777 O O . SER A 1 229 ? -15.688 -31.75 0.54 1 95.38 229 SER A O 1
ATOM 1779 N N . LEU A 1 230 ? -14.234 -32.125 2.172 1 96.06 230 LEU A N 1
ATOM 1780 C CA . LEU A 1 230 ? -13.484 -33.156 1.459 1 96.06 230 LEU A CA 1
ATOM 1781 C C . LEU A 1 230 ? -14.359 -34.375 1.188 1 96.06 230 LEU A C 1
ATOM 1783 O O . LEU A 1 230 ? -14.125 -35.094 0.229 1 96.06 230 LEU A O 1
ATOM 1787 N N . THR A 1 231 ? -15.367 -34.531 1.988 1 94.88 231 THR A N 1
ATOM 1788 C CA . THR A 1 231 ? -16.219 -35.719 1.855 1 94.88 231 THR A CA 1
ATOM 1789 C C . THR A 1 231 ? -17.531 -35.375 1.16 1 94.88 231 THR A C 1
ATOM 1791 O O . THR A 1 231 ? -18.438 -36.188 1.097 1 94.88 231 THR A O 1
ATOM 1794 N N . GLY A 1 232 ? -17.656 -34.094 0.812 1 95.19 232 GLY A N 1
ATOM 1795 C CA . GLY A 1 232 ? -18.734 -33.812 -0.125 1 95.19 232 GLY A CA 1
ATOM 1796 C C . GLY A 1 232 ? -19.859 -33 0.49 1 95.19 232 GLY A C 1
ATOM 1797 O O . GLY A 1 232 ? -20.875 -32.75 -0.159 1 95.19 232 GLY A O 1
ATOM 1798 N N . THR A 1 233 ? -19.734 -32.562 1.708 1 94.75 233 THR A N 1
ATOM 1799 C CA . THR A 1 233 ? -20.75 -31.703 2.303 1 94.75 233 THR A CA 1
ATOM 1800 C C . THR A 1 233 ? -20.656 -30.281 1.758 1 94.75 233 THR A C 1
ATOM 1802 O O . THR A 1 233 ? -19.594 -29.656 1.839 1 94.75 233 THR A O 1
ATOM 1805 N N . GLN A 1 234 ? -21.703 -29.797 1.105 1 95.25 234 GLN A N 1
ATOM 1806 C CA . GLN A 1 234 ? -21.703 -28.422 0.614 1 95.25 234 GLN A CA 1
ATOM 1807 C C . GLN A 1 234 ? -21.875 -27.438 1.759 1 95.25 234 GLN A C 1
ATOM 1809 O O . GLN A 1 234 ? -22.797 -27.562 2.572 1 95.25 234 GLN A O 1
ATOM 1814 N N . ARG A 1 235 ? -21 -26.375 1.792 1 93.94 235 ARG A N 1
ATOM 1815 C CA . ARG A 1 235 ? -20.984 -25.484 2.947 1 93.94 235 ARG A CA 1
ATOM 1816 C C . ARG A 1 235 ? -21.344 -24.062 2.545 1 93.94 235 ARG A C 1
ATOM 1818 O O . ARG A 1 235 ? -22.062 -23.375 3.268 1 93.94 235 ARG A O 1
ATOM 1825 N N . HIS A 1 236 ? -20.844 -23.516 1.452 1 93.81 236 HIS A N 1
ATOM 1826 C CA . HIS A 1 236 ? -21.062 -22.125 1.052 1 93.81 236 HIS A CA 1
ATOM 1827 C C . HIS A 1 236 ? -21.438 -22.031 -0.423 1 93.81 236 HIS A C 1
ATOM 1829 O O . HIS A 1 236 ? -21.016 -22.859 -1.229 1 93.81 236 HIS A O 1
ATOM 1835 N N . ILE A 1 237 ? -22.312 -21.141 -0.741 1 95.56 237 ILE A N 1
ATOM 1836 C CA . ILE A 1 237 ? -22.516 -20.594 -2.08 1 95.56 237 ILE A CA 1
ATOM 1837 C C . ILE A 1 237 ? -22.406 -19.078 -2.045 1 95.56 237 ILE A C 1
ATOM 1839 O O . ILE A 1 237 ? -23.281 -18.406 -1.488 1 95.56 237 ILE A O 1
ATOM 1843 N N . ILE A 1 238 ? -21.359 -18.547 -2.541 1 95.88 238 ILE A N 1
ATOM 1844 C CA . ILE A 1 238 ? -21.047 -17.109 -2.479 1 95.88 238 ILE A CA 1
ATOM 1845 C C . ILE A 1 238 ? -21.062 -16.531 -3.887 1 95.88 238 ILE A C 1
ATOM 1847 O O . ILE A 1 238 ? -20.5 -17.109 -4.816 1 95.88 238 ILE A O 1
ATOM 1851 N N . SER A 1 239 ? -21.75 -15.414 -4.059 1 96.44 239 SER A N 1
ATOM 1852 C CA . SER A 1 239 ? -21.672 -14.688 -5.32 1 96.44 239 SER A CA 1
ATOM 1853 C C . SER A 1 239 ? -20.516 -13.695 -5.32 1 96.44 239 SER A C 1
ATOM 1855 O O . SER A 1 239 ? -20.5 -12.75 -4.527 1 96.44 239 SER A O 1
ATOM 1857 N N . HIS A 1 240 ? -19.547 -13.922 -6.133 1 96.25 240 HIS A N 1
ATOM 1858 C CA . HIS A 1 240 ? -18.438 -13 -6.27 1 96.25 240 HIS A CA 1
ATOM 1859 C C . HIS A 1 240 ? -18.812 -11.797 -7.137 1 96.25 240 HIS A C 1
ATOM 1861 O O . HIS A 1 240 ? -19.375 -11.969 -8.219 1 96.25 240 HIS A O 1
ATOM 1867 N N . PRO A 1 241 ? -18.469 -10.594 -6.77 1 93.56 241 PRO A N 1
ATOM 1868 C CA . PRO A 1 241 ? -19.047 -9.391 -7.387 1 93.56 241 PRO A CA 1
ATOM 1869 C C . PRO A 1 241 ? -18.281 -8.969 -8.648 1 93.56 241 PRO A C 1
ATOM 1871 O O . PRO A 1 241 ? -18.734 -8.062 -9.359 1 93.56 241 PRO A O 1
ATOM 1874 N N . SER A 1 242 ? -17.156 -9.547 -9.008 1 93.5 242 SER A N 1
ATOM 1875 C CA . SER A 1 242 ? -16.312 -9.078 -10.102 1 93.5 242 SER A CA 1
ATOM 1876 C C . SER A 1 242 ? -15.969 -10.211 -11.062 1 93.5 242 SER A C 1
ATOM 1878 O O . SER A 1 242 ? -16.141 -11.391 -10.727 1 93.5 242 SER A O 1
ATOM 1880 N N . PRO A 1 243 ? -15.555 -9.766 -12.32 1 94.25 243 PRO A N 1
ATOM 1881 C CA . PRO A 1 243 ? -15.078 -10.828 -13.211 1 94.25 243 PRO A CA 1
ATOM 1882 C C . PRO A 1 243 ? -13.922 -11.625 -12.617 1 94.25 243 PRO A C 1
ATOM 1884 O O . PRO A 1 243 ? -13.062 -11.055 -11.945 1 94.25 243 PRO A O 1
ATOM 1887 N N . ILE A 1 244 ? -13.945 -12.898 -12.938 1 96.62 244 ILE A N 1
ATOM 1888 C CA . ILE A 1 244 ? -12.938 -13.781 -12.359 1 96.62 244 ILE A CA 1
ATOM 1889 C C . ILE A 1 244 ? -11.82 -14.023 -13.367 1 96.62 244 ILE A C 1
ATOM 1891 O O . ILE A 1 244 ? -12.062 -14.5 -14.477 1 96.62 244 ILE A O 1
ATOM 1895 N N . LEU A 1 245 ? -10.609 -13.695 -12.977 1 97.62 245 LEU A N 1
ATOM 1896 C CA . LEU A 1 245 ? -9.461 -13.898 -13.852 1 97.62 245 LEU A CA 1
ATOM 1897 C C . LEU A 1 245 ? -8.758 -15.203 -13.523 1 97.62 245 LEU A C 1
ATOM 1899 O O . LEU A 1 245 ? -8.305 -15.914 -14.43 1 97.62 245 LEU A O 1
ATOM 1903 N N . THR A 1 246 ? -8.562 -15.5 -12.289 1 98.38 246 THR A N 1
ATOM 1904 C CA . THR A 1 246 ? -7.98 -16.75 -11.812 1 98.38 246 THR A CA 1
ATOM 1905 C C . THR A 1 246 ? -8.242 -16.938 -10.32 1 98.38 246 THR A C 1
ATOM 1907 O O . THR A 1 246 ? -8.719 -16.016 -9.648 1 98.38 246 THR A O 1
ATOM 1910 N N . THR A 1 247 ? -7.949 -18.141 -9.852 1 98.56 247 THR A N 1
ATOM 1911 C CA . THR A 1 247 ? -8.289 -18.469 -8.477 1 98.56 247 THR A CA 1
ATOM 1912 C C . THR A 1 247 ? -7.203 -19.328 -7.84 1 98.56 247 THR A C 1
ATOM 1914 O O . THR A 1 247 ? -6.387 -19.922 -8.547 1 98.56 247 THR A O 1
ATOM 1917 N N . ALA A 1 248 ? -7.125 -19.297 -6.57 1 98.62 248 ALA A N 1
ATOM 1918 C CA . ALA A 1 248 ? -6.258 -20.156 -5.758 1 98.62 248 ALA A CA 1
ATOM 1919 C C . ALA A 1 248 ? -6.879 -20.422 -4.391 1 98.62 248 ALA A C 1
ATOM 1921 O O . ALA A 1 248 ? -7.766 -19.688 -3.951 1 98.62 248 ALA A O 1
ATOM 1922 N N . CYS A 1 249 ? -6.438 -21.453 -3.719 1 98.12 249 CYS A N 1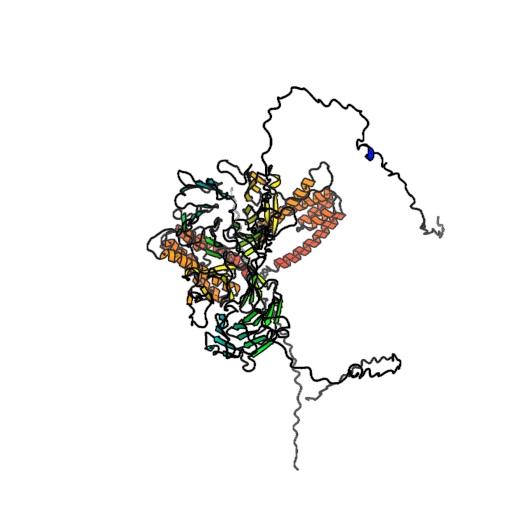
ATOM 1923 C CA . CYS A 1 249 ? -6.969 -21.703 -2.385 1 98.12 249 CYS A CA 1
ATOM 1924 C C . CYS A 1 249 ? -5.91 -22.312 -1.48 1 98.12 249 CYS A C 1
ATOM 1926 O O . CYS A 1 249 ? -4.922 -22.875 -1.964 1 98.12 249 CYS A O 1
ATOM 1928 N N . PHE A 1 250 ? -6.062 -22.188 -0.211 1 98 250 PHE A N 1
ATOM 1929 C CA . PHE A 1 250 ? -5.215 -22.734 0.842 1 98 250 PHE A CA 1
ATOM 1930 C C . PHE A 1 250 ? -5.977 -22.828 2.16 1 98 250 PHE A C 1
ATOM 1932 O O . PHE A 1 250 ? -6.508 -21.812 2.643 1 98 250 PHE A O 1
ATOM 1939 N N . GLY A 1 251 ? -5.898 -24 2.689 1 96.88 251 GLY A N 1
ATOM 1940 C CA . GLY A 1 251 ? -6.699 -24.156 3.893 1 96.88 251 GLY A CA 1
ATOM 1941 C C . GLY A 1 251 ? -8.156 -23.781 3.699 1 96.88 251 GLY A C 1
ATOM 1942 O O . GLY A 1 251 ? -8.828 -24.312 2.818 1 96.88 251 GLY A O 1
ATOM 1943 N N . ASN A 1 252 ? -8.578 -22.812 4.492 1 96.38 252 ASN A N 1
ATOM 1944 C CA . ASN A 1 252 ? -9.953 -22.344 4.391 1 96.38 252 ASN A CA 1
ATOM 1945 C C . ASN A 1 252 ? -10.047 -21.047 3.6 1 96.38 252 ASN A C 1
ATOM 1947 O O . ASN A 1 252 ? -11.07 -20.359 3.629 1 96.38 252 ASN A O 1
ATOM 1951 N N . PHE A 1 253 ? -8.977 -20.672 2.965 1 97.38 253 PHE A N 1
ATOM 1952 C CA . PHE A 1 253 ? -8.945 -19.391 2.262 1 97.38 253 PHE A CA 1
ATOM 1953 C C . PHE A 1 253 ? -9.086 -19.594 0.759 1 97.38 253 PHE A C 1
ATOM 1955 O O . PHE A 1 253 ? -8.422 -20.453 0.179 1 97.38 253 PHE A O 1
ATOM 1962 N N . ILE A 1 254 ? -9.969 -18.844 0.153 1 98.38 254 ILE A N 1
ATOM 1963 C CA . ILE A 1 254 ? -10.156 -18.828 -1.293 1 98.38 254 ILE A CA 1
ATOM 1964 C C . ILE A 1 254 ? -9.812 -17.453 -1.842 1 98.38 254 ILE A C 1
ATOM 1966 O O . ILE A 1 254 ? -10.375 -16.438 -1.405 1 98.38 254 ILE A O 1
ATOM 1970 N N . ALA A 1 255 ? -8.883 -17.422 -2.721 1 98.69 255 ALA A N 1
ATOM 1971 C CA . ALA A 1 255 ? -8.469 -16.172 -3.344 1 98.69 255 ALA A CA 1
ATOM 1972 C C . ALA A 1 255 ? -8.977 -16.078 -4.781 1 98.69 255 ALA A C 1
ATOM 1974 O O . ALA A 1 255 ? -8.773 -17 -5.574 1 98.69 255 ALA A O 1
ATOM 1975 N N . ILE A 1 256 ? -9.609 -14.992 -5.141 1 98.56 256 ILE A N 1
ATOM 1976 C CA . ILE A 1 256 ? -10.117 -14.758 -6.488 1 98.56 256 ILE A CA 1
ATOM 1977 C C . ILE A 1 256 ? -9.555 -13.445 -7.027 1 98.56 256 ILE A C 1
ATOM 1979 O O . ILE A 1 256 ? -9.781 -12.375 -6.445 1 98.56 256 ILE A O 1
ATOM 1983 N N . CYS A 1 257 ? -8.82 -13.547 -8.062 1 98.44 257 CYS A N 1
ATOM 1984 C CA . CYS A 1 257 ? -8.289 -12.352 -8.719 1 98.44 257 CYS A CA 1
ATOM 1985 C C . CYS A 1 257 ? -9.273 -11.82 -9.758 1 98.44 257 CYS A C 1
ATOM 1987 O O . CYS A 1 257 ? -9.812 -12.586 -10.555 1 98.44 257 CYS A O 1
ATOM 1989 N N . SER A 1 258 ? -9.484 -10.523 -9.727 1 96.75 258 SER A N 1
ATOM 1990 C CA . SER A 1 258 ? -10.414 -9.852 -10.617 1 96.75 258 SER A CA 1
ATOM 1991 C C . SER A 1 258 ? -9.828 -8.547 -11.156 1 96.75 258 SER A C 1
ATOM 1993 O O . SER A 1 258 ? -8.766 -8.109 -10.703 1 96.75 258 SER A O 1
ATOM 1995 N N . VAL A 1 259 ? -10.414 -8.109 -12.188 1 92.81 259 VAL A N 1
ATOM 1996 C CA . VAL A 1 259 ? -10.141 -6.758 -12.672 1 92.81 259 VAL A CA 1
ATOM 1997 C C . VAL A 1 259 ? -11.164 -5.789 -12.086 1 92.81 259 VAL A C 1
ATOM 1999 O O . VAL A 1 259 ? -12.352 -6.109 -12 1 92.81 259 VAL A O 1
ATOM 2002 N N . THR A 1 260 ? -10.609 -4.617 -11.688 1 88.31 260 THR A N 1
ATOM 2003 C CA . THR A 1 260 ? -11.5 -3.604 -11.141 1 88.31 260 THR A CA 1
ATOM 2004 C C . THR A 1 260 ? -11.398 -2.307 -11.938 1 88.31 260 THR A C 1
ATOM 2006 O O . THR A 1 260 ? -10.305 -1.891 -12.32 1 88.31 260 THR A O 1
ATOM 2009 N N . GLY A 1 261 ? -12.555 -1.712 -12.188 1 84.56 261 GLY A N 1
ATOM 2010 C CA . GLY A 1 261 ? -12.578 -0.469 -12.945 1 84.56 261 GLY A CA 1
ATOM 2011 C C . GLY A 1 261 ? -12.422 -0.677 -14.438 1 84.56 261 GLY A C 1
ATOM 2012 O O . GLY A 1 261 ? -12.57 -1.797 -14.93 1 84.56 261 GLY A O 1
ATOM 2013 N N . GLY A 1 262 ? -12.25 0.381 -15.188 1 85.62 262 GLY A N 1
ATOM 2014 C CA . GLY A 1 262 ? -12.055 0.33 -16.625 1 85.62 262 GLY A CA 1
ATOM 2015 C C . GLY A 1 262 ? -10.594 0.28 -17.031 1 85.62 262 GLY A C 1
ATOM 2016 O O . GLY A 1 262 ? -9.711 0.194 -16.172 1 85.62 262 GLY A O 1
ATOM 2017 N N . ASP A 1 263 ? -10.484 0.2 -18.344 1 88.25 263 ASP A N 1
ATOM 2018 C CA . ASP A 1 263 ? -9.125 0.243 -18.875 1 88.25 263 ASP A CA 1
ATOM 2019 C C . ASP A 1 263 ? -8.523 1.641 -18.734 1 88.25 263 ASP A C 1
ATOM 2021 O O . ASP A 1 263 ? -9.25 2.635 -18.719 1 88.25 263 ASP A O 1
ATOM 2025 N N . TYR A 1 264 ? -7.27 1.631 -18.562 1 87.56 264 TYR A N 1
ATOM 2026 C CA . TYR A 1 264 ? -6.562 2.906 -18.562 1 87.56 264 TYR A CA 1
ATOM 2027 C C . TYR A 1 264 ? -5.301 2.826 -19.422 1 87.56 264 TYR A C 1
ATOM 2029 O O . TYR A 1 264 ? -4.816 1.731 -19.719 1 87.56 264 TYR A O 1
ATOM 2037 N N . TYR A 1 265 ? -4.852 3.982 -19.797 1 87.38 265 TYR A N 1
ATOM 2038 C CA . TYR A 1 265 ? -3.697 4.066 -20.688 1 87.38 265 TYR A CA 1
ATOM 2039 C C . TYR A 1 265 ? -2.625 4.977 -20.109 1 87.38 265 TYR A C 1
ATOM 2041 O O . TYR A 1 265 ? -2.938 6.016 -19.516 1 87.38 265 TYR A O 1
ATOM 2049 N N . GLU A 1 266 ? -1.459 4.492 -20.109 1 85.5 266 GLU A N 1
ATOM 2050 C CA . GLU A 1 266 ? -0.32 5.312 -19.703 1 85.5 266 GLU A CA 1
ATOM 2051 C C . GLU A 1 266 ? 0.378 5.918 -20.922 1 85.5 266 GLU A C 1
ATOM 2053 O O . GLU A 1 266 ? 0.307 5.371 -22.031 1 85.5 266 GLU A O 1
ATOM 2058 N N . LYS A 1 267 ? 0.96 7.078 -20.656 1 80 267 LYS A N 1
ATOM 2059 C CA . LYS A 1 267 ? 1.659 7.75 -21.75 1 80 267 LYS A CA 1
ATOM 2060 C C . LYS A 1 267 ? 2.797 6.887 -22.281 1 80 267 LYS A C 1
ATOM 2062 O O . LYS A 1 267 ? 3.508 6.238 -21.516 1 80 267 LYS A O 1
ATOM 2067 N N . GLY A 1 268 ? 2.881 6.742 -23.562 1 73 268 GLY A N 1
ATOM 2068 C CA . GLY A 1 268 ? 3.93 5.965 -24.203 1 73 268 GLY A CA 1
ATOM 2069 C C . GLY A 1 268 ? 3.6 5.582 -25.641 1 73 268 GLY A C 1
ATOM 2070 O O . GLY A 1 268 ? 2.557 5.973 -26.156 1 73 268 GLY A O 1
ATOM 2071 N N . LYS A 1 269 ? 4.449 4.992 -26.297 1 66.88 269 LYS A N 1
ATOM 2072 C CA . LYS A 1 269 ? 4.34 4.637 -27.703 1 66.88 269 LYS A CA 1
ATOM 2073 C C . LYS A 1 269 ? 3.271 3.566 -27.922 1 66.88 269 LYS A C 1
ATOM 2075 O O . LYS A 1 269 ? 2.596 3.559 -28.953 1 66.88 269 LYS A O 1
ATOM 2080 N N . ASP A 1 270 ? 3.148 2.773 -26.812 1 67 270 ASP A N 1
ATOM 2081 C CA . ASP A 1 270 ? 2.236 1.648 -26.984 1 67 270 ASP A CA 1
ATOM 2082 C C . ASP A 1 270 ? 0.884 1.931 -26.328 1 67 270 ASP A C 1
ATOM 2084 O O . ASP A 1 270 ? 0.825 2.418 -25.203 1 67 270 ASP A O 1
ATOM 2088 N N . HIS A 1 271 ? -0.146 1.875 -27.094 1 76.88 271 HIS A N 1
ATOM 2089 C CA . HIS A 1 271 ? -1.504 2.146 -26.641 1 76.88 271 HIS A CA 1
ATOM 2090 C C . HIS A 1 271 ? -2.191 0.872 -26.156 1 76.88 271 HIS A C 1
ATOM 2092 O O . HIS A 1 271 ? -3.311 0.571 -26.578 1 76.88 271 HIS A O 1
ATOM 2098 N N . GLN A 1 272 ? -1.454 0.124 -25.297 1 85.19 272 GLN A N 1
ATOM 2099 C CA . GLN A 1 272 ? -2.082 -1.07 -24.734 1 85.19 272 GLN A CA 1
ATOM 2100 C C . GLN A 1 272 ? -2.881 -0.738 -23.484 1 85.19 272 GLN A C 1
ATOM 2102 O O . GLN A 1 272 ? -2.43 0.041 -22.641 1 85.19 272 GLN A O 1
ATOM 2107 N N . PRO A 1 273 ? -4.055 -1.298 -23.469 1 89.38 273 PRO A N 1
ATOM 2108 C CA . PRO A 1 273 ? -4.863 -1.063 -22.266 1 89.38 273 PRO A CA 1
ATOM 2109 C C . PRO A 1 273 ? -4.305 -1.771 -21.031 1 89.38 273 PRO A C 1
ATOM 2111 O O . PRO A 1 273 ? -3.801 -2.891 -21.125 1 89.38 273 PRO A O 1
ATOM 2114 N N . HIS A 1 274 ? -4.312 -1.049 -19.953 1 90.56 274 HIS A N 1
ATOM 2115 C CA . HIS A 1 274 ? -3.959 -1.607 -18.656 1 90.56 274 HIS A CA 1
ATOM 2116 C C . HIS A 1 274 ? -5.191 -1.757 -17.766 1 90.56 274 HIS A C 1
ATOM 2118 O O . HIS A 1 274 ? -6.188 -1.058 -17.969 1 90.56 274 HIS A O 1
ATOM 2124 N N . PHE A 1 275 ? -5.082 -2.752 -16.828 1 91.44 275 PHE A N 1
ATOM 2125 C CA . PHE A 1 275 ? -6.191 -3.002 -15.914 1 91.44 275 PHE A CA 1
ATOM 2126 C C . PHE A 1 275 ? -5.691 -3.113 -14.477 1 91.44 275 PHE A C 1
ATOM 2128 O O . PHE A 1 275 ? -4.582 -3.602 -14.234 1 91.44 275 PHE A O 1
ATOM 2135 N N . GLN A 1 276 ? -6.516 -2.584 -13.586 1 93.19 276 GLN A N 1
ATOM 2136 C CA . GLN A 1 276 ? -6.234 -2.789 -12.172 1 93.19 276 GLN A CA 1
ATOM 2137 C C . GLN A 1 276 ? -6.672 -4.18 -11.719 1 93.19 276 GLN A C 1
ATOM 2139 O O . GLN A 1 276 ? -7.828 -4.566 -11.914 1 93.19 276 GLN A O 1
ATOM 2144 N N . HIS A 1 277 ? -5.715 -4.906 -11.133 1 95.88 277 HIS A N 1
ATOM 2145 C CA . HIS A 1 277 ? -6.008 -6.242 -10.633 1 95.88 277 HIS A CA 1
ATOM 2146 C C . HIS A 1 277 ? -6.219 -6.227 -9.117 1 95.88 277 HIS A C 1
ATOM 2148 O O . HIS A 1 277 ? -5.504 -5.527 -8.398 1 95.88 277 HIS A O 1
ATOM 2154 N N . THR A 1 278 ? -7.199 -6.922 -8.648 1 96.31 278 THR A N 1
ATOM 2155 C CA . THR A 1 278 ? -7.477 -7.07 -7.223 1 96.31 278 THR A CA 1
ATOM 2156 C C . THR A 1 278 ? -7.707 -8.539 -6.867 1 96.31 278 THR A C 1
ATOM 2158 O O . THR A 1 278 ? -8.164 -9.32 -7.703 1 96.31 278 THR A O 1
ATOM 2161 N N . VAL A 1 279 ? -7.363 -8.938 -5.664 1 97.94 279 VAL A N 1
ATOM 2162 C CA . VAL A 1 279 ? -7.652 -10.273 -5.152 1 97.94 279 VAL A CA 1
ATOM 2163 C C . VAL A 1 279 ? -8.562 -10.172 -3.93 1 97.94 279 VAL A C 1
ATOM 2165 O O . VAL A 1 279 ? -8.258 -9.445 -2.982 1 97.94 279 VAL A O 1
ATOM 2168 N N . SER A 1 280 ? -9.633 -10.805 -4.008 1 97.5 280 SER A N 1
ATOM 2169 C CA . SER A 1 280 ? -10.508 -10.984 -2.855 1 97.5 280 SER A CA 1
ATOM 2170 C C . SER A 1 280 ? -10.258 -12.32 -2.168 1 97.5 280 SER A C 1
ATOM 2172 O O . SER A 1 280 ? -10.305 -13.375 -2.809 1 97.5 280 SER A O 1
ATOM 2174 N N . VAL A 1 281 ? -9.977 -12.25 -0.919 1 97.62 281 VAL A N 1
ATOM 2175 C CA . VAL A 1 281 ? -9.719 -13.461 -0.145 1 97.62 281 VAL A CA 1
ATOM 2176 C C . VAL A 1 281 ? -10.906 -13.75 0.766 1 97.62 281 VAL A C 1
ATOM 2178 O O . VAL A 1 281 ? -11.25 -12.938 1.626 1 97.62 281 VAL A O 1
ATOM 2181 N N . TYR A 1 282 ? -11.508 -14.883 0.566 1 96.94 282 TYR A N 1
ATOM 2182 C CA . TYR A 1 282 ? -12.633 -15.344 1.368 1 96.94 282 TYR A CA 1
ATOM 2183 C C . TYR A 1 282 ? -12.172 -16.312 2.447 1 96.94 282 TYR A C 1
ATOM 2185 O O . TYR A 1 282 ? -11.547 -17.344 2.146 1 96.94 282 TYR A O 1
ATOM 2193 N N . ASP A 1 283 ? -12.414 -15.984 3.656 1 95.62 283 ASP A N 1
ATOM 2194 C CA . ASP A 1 283 ? -12.227 -16.922 4.758 1 95.62 283 ASP A CA 1
ATOM 2195 C C . ASP A 1 283 ? -13.508 -17.719 5.016 1 95.62 283 ASP A C 1
ATOM 2197 O O . ASP A 1 283 ? -14.438 -17.219 5.652 1 95.62 283 ASP A O 1
ATOM 2201 N N . VAL A 1 284 ? -13.484 -19 4.629 1 95.81 284 VAL A N 1
ATOM 2202 C CA . VAL A 1 284 ? -14.711 -19.797 4.668 1 95.81 284 VAL A CA 1
ATOM 2203 C C . VAL A 1 284 ? -14.562 -20.938 5.672 1 95.81 284 VAL A C 1
ATOM 2205 O O . VAL A 1 284 ? -15.047 -22.047 5.438 1 95.81 284 VAL A O 1
ATOM 2208 N N . ASN A 1 285 ? -13.93 -20.672 6.707 1 92.94 285 ASN A N 1
ATOM 2209 C CA . ASN A 1 285 ? -13.766 -21.703 7.723 1 92.94 285 ASN A CA 1
ATOM 2210 C C . ASN A 1 285 ? -15.117 -22.234 8.195 1 92.94 285 ASN A C 1
ATOM 2212 O O . ASN A 1 285 ? -15.883 -21.516 8.836 1 92.94 285 ASN A O 1
ATOM 2216 N N . SER A 1 286 ? -15.344 -23.453 7.914 1 88.5 286 SER A N 1
ATOM 2217 C CA . SER A 1 286 ? -16.641 -24.062 8.164 1 88.5 286 SER A CA 1
ATOM 2218 C C . SER A 1 286 ? -16.953 -24.109 9.656 1 88.5 286 SER A C 1
ATOM 2220 O O . SER A 1 286 ? -18.125 -24.188 10.055 1 88.5 286 SER A O 1
ATOM 2222 N N . ARG A 1 287 ? -16 -24.062 10.469 1 87 287 ARG A N 1
ATOM 2223 C CA . ARG A 1 287 ? -16.188 -24.234 11.906 1 87 287 ARG A CA 1
ATOM 2224 C C . ARG A 1 287 ? -16.578 -22.906 12.555 1 87 287 ARG A C 1
ATOM 2226 O O . ARG A 1 287 ? -17.25 -22.891 13.594 1 87 287 ARG A O 1
ATOM 2233 N N . ASN A 1 288 ? -16.125 -21.734 11.953 1 87.62 288 ASN A N 1
ATOM 2234 C CA . ASN A 1 288 ? -16.312 -20.531 12.75 1 87.62 288 ASN A CA 1
ATOM 2235 C C . ASN A 1 288 ? -16.609 -19.328 11.875 1 87.62 288 ASN A C 1
ATOM 2237 O O . ASN A 1 288 ? -16.562 -18.188 12.352 1 87.62 288 ASN A O 1
ATOM 2241 N N . TRP A 1 289 ? -16.938 -19.531 10.602 1 86.44 289 TRP A N 1
ATOM 2242 C CA . TRP A 1 289 ? -17.203 -18.375 9.742 1 86.44 289 TRP A CA 1
ATOM 2243 C C . TRP A 1 289 ? -18.312 -17.516 10.32 1 86.44 289 TRP A C 1
ATOM 2245 O O . TRP A 1 289 ? -18.297 -16.297 10.18 1 86.44 289 TRP A O 1
ATOM 2255 N N . TYR A 1 290 ? -19.25 -18.125 10.992 1 86.62 290 TYR A N 1
ATOM 2256 C CA . TYR A 1 290 ? -20.438 -17.438 11.484 1 86.62 290 TYR A CA 1
ATOM 2257 C C . TYR A 1 290 ? -20.141 -16.719 12.797 1 86.62 290 TYR A C 1
ATOM 2259 O O . TYR A 1 290 ? -20.984 -16 13.32 1 86.62 290 TYR A O 1
ATOM 2267 N N . ARG A 1 291 ? -18.984 -16.859 13.234 1 87.19 291 ARG A N 1
ATOM 2268 C CA . ARG A 1 291 ? -18.578 -16.203 14.469 1 87.19 291 ARG A CA 1
ATOM 2269 C C . ARG A 1 291 ? -17.625 -15.047 14.18 1 87.19 291 ARG A C 1
ATOM 2271 O O . ARG A 1 291 ? -17.141 -14.383 15.102 1 87.19 291 ARG A O 1
ATOM 2278 N N . LYS A 1 292 ? -17.297 -14.93 13.008 1 85.44 292 LYS A N 1
ATOM 2279 C CA . LYS A 1 292 ? -16.328 -13.906 12.617 1 85.44 292 LYS A CA 1
ATOM 2280 C C . LYS A 1 292 ? -17.016 -12.797 11.805 1 85.44 292 LYS A C 1
ATOM 2282 O O . LYS A 1 292 ? -18.031 -13.031 11.172 1 85.44 292 LYS A O 1
ATOM 2287 N N . LYS A 1 293 ? -16.422 -11.531 12.008 1 84 293 LYS A N 1
ATOM 2288 C CA . LYS A 1 293 ? -16.828 -10.398 11.188 1 84 293 LYS A CA 1
ATOM 2289 C C . LYS A 1 293 ? -15.797 -10.094 10.109 1 84 293 LYS A C 1
ATOM 2291 O O . LYS A 1 293 ? -14.602 -10.336 10.305 1 84 293 LYS A O 1
ATOM 2296 N N . ASN A 1 294 ? -16.125 -9.562 8.953 1 82.44 294 ASN A N 1
ATOM 2297 C CA . ASN A 1 294 ? -15.258 -9.078 7.887 1 82.44 294 ASN A CA 1
ATOM 2298 C C . ASN A 1 294 ? -14.312 -10.172 7.395 1 82.44 294 ASN A C 1
ATOM 2300 O O . ASN A 1 294 ? -13.094 -9.969 7.355 1 82.44 294 ASN A O 1
ATOM 2304 N N . THR A 1 295 ? -14.938 -11.234 6.875 1 89.5 295 THR A N 1
ATOM 2305 C CA . THR A 1 295 ? -14.172 -12.414 6.484 1 89.5 295 THR A CA 1
ATOM 2306 C C . THR A 1 295 ? -13.758 -12.336 5.02 1 89.5 295 THR A C 1
ATOM 2308 O O . THR A 1 295 ? -13.289 -13.312 4.445 1 89.5 295 THR A O 1
ATOM 2311 N N . VAL A 1 296 ? -14.016 -11.188 4.391 1 93.69 296 VAL A N 1
ATOM 2312 C CA . VAL A 1 296 ? -13.547 -10.953 3.025 1 93.69 296 VAL A CA 1
ATOM 2313 C C . VAL A 1 296 ? -12.594 -9.766 3.004 1 93.69 296 VAL A C 1
ATOM 2315 O O . VAL A 1 296 ? -12.938 -8.68 3.461 1 93.69 296 VAL A O 1
ATOM 2318 N N . THR A 1 297 ? -11.453 -9.961 2.574 1 93.5 297 THR A N 1
ATOM 2319 C CA . THR A 1 297 ? -10.461 -8.906 2.41 1 93.5 297 THR A CA 1
ATOM 2320 C C . THR A 1 297 ? -10.055 -8.773 0.947 1 93.5 297 THR A C 1
ATOM 2322 O O . THR A 1 297 ? -9.93 -9.766 0.236 1 93.5 297 THR A O 1
ATOM 2325 N N . THR A 1 298 ? -9.93 -7.562 0.49 1 94.19 298 THR A N 1
ATOM 2326 C CA . THR A 1 298 ? -9.531 -7.309 -0.89 1 94.19 298 THR A CA 1
ATOM 2327 C C . THR A 1 298 ? -8.25 -6.484 -0.94 1 94.19 298 THR A C 1
ATOM 2329 O O . THR A 1 298 ? -8.109 -5.492 -0.222 1 94.19 298 THR A O 1
ATOM 2332 N N . VAL A 1 299 ? -7.34 -6.965 -1.735 1 95.19 299 VAL A N 1
ATOM 2333 C CA . VAL A 1 299 ? -6.062 -6.277 -1.868 1 95.19 299 VAL A CA 1
ATOM 2334 C C . VAL A 1 299 ? -5.734 -6.074 -3.346 1 95.19 299 VAL A C 1
ATOM 2336 O O . VAL A 1 299 ? -6.078 -6.91 -4.184 1 95.19 299 VAL A O 1
ATOM 2339 N N . ASN A 1 300 ? -5.082 -4.965 -3.682 1 95.44 300 ASN A N 1
ATOM 2340 C CA . ASN A 1 300 ? -4.605 -4.719 -5.039 1 95.44 300 ASN A CA 1
ATOM 2341 C C . ASN A 1 300 ? -3.379 -5.566 -5.363 1 95.44 300 ASN A C 1
ATOM 2343 O O . ASN A 1 300 ? -2.504 -5.75 -4.516 1 95.44 300 ASN A O 1
ATOM 2347 N N . VAL A 1 301 ? -3.312 -6.043 -6.586 1 97 301 VAL A N 1
ATOM 2348 C CA . VAL A 1 301 ? -2.219 -6.914 -7 1 97 301 VAL A CA 1
ATOM 2349 C C . VAL A 1 301 ? -1.3 -6.168 -7.965 1 97 301 VAL A C 1
ATOM 2351 O O . VAL A 1 301 ? -1.759 -5.609 -8.961 1 97 301 VAL A O 1
ATOM 2354 N N . PRO A 1 302 ? -0.011 -6.195 -7.629 1 96.69 302 PRO A N 1
ATOM 2355 C CA . PRO A 1 302 ? 0.92 -5.535 -8.547 1 96.69 302 PRO A CA 1
ATOM 2356 C C . PRO A 1 302 ? 1.128 -6.316 -9.844 1 96.69 302 PRO A C 1
ATOM 2358 O O . PRO A 1 302 ? 1.414 -7.516 -9.805 1 96.69 302 PRO A O 1
ATOM 2361 N N . VAL A 1 303 ? 0.955 -5.648 -10.93 1 96.06 303 VAL A N 1
ATOM 2362 C CA . VAL A 1 303 ? 1.289 -6.113 -12.273 1 96.06 303 VAL A CA 1
ATOM 2363 C C . VAL A 1 303 ? 2.107 -5.047 -13 1 96.06 303 VAL A C 1
ATOM 2365 O O . VAL A 1 303 ? 1.716 -3.879 -13.047 1 96.06 303 VAL A O 1
ATOM 2368 N N . ALA A 1 304 ? 3.238 -5.453 -13.438 1 93.12 304 ALA A N 1
ATOM 2369 C CA . ALA A 1 304 ? 4.133 -4.492 -14.078 1 93.12 304 ALA A CA 1
ATOM 2370 C C . ALA A 1 304 ? 3.467 -3.848 -15.297 1 93.12 304 ALA A C 1
ATOM 2372 O O . ALA A 1 304 ? 2.502 -4.387 -15.836 1 93.12 304 ALA A O 1
ATOM 2373 N N . LYS A 1 305 ? 4.027 -2.682 -15.672 1 90.06 305 LYS A N 1
ATOM 2374 C CA . LYS A 1 305 ? 3.516 -1.942 -16.828 1 90.06 305 LYS A CA 1
ATOM 2375 C C . LYS A 1 305 ? 3.543 -2.801 -18.078 1 90.06 305 LYS A C 1
ATOM 2377 O O . LYS A 1 305 ? 4.539 -3.469 -18.359 1 90.06 305 LYS A O 1
ATOM 2382 N N . LYS A 1 306 ? 2.473 -2.863 -18.797 1 89.56 306 LYS A N 1
ATOM 2383 C CA . LYS A 1 306 ? 2.303 -3.557 -20.078 1 89.56 306 LYS A CA 1
ATOM 2384 C C . LYS A 1 306 ? 2.379 -5.07 -19.891 1 89.56 306 LYS A C 1
ATOM 2386 O O . LYS A 1 306 ? 2.686 -5.801 -20.844 1 89.56 306 LYS A O 1
ATOM 2391 N N . GLU A 1 307 ? 2.25 -5.516 -18.672 1 93.31 307 GLU A N 1
ATOM 2392 C CA . GLU A 1 307 ? 2.291 -6.949 -18.375 1 93.31 307 GLU A CA 1
ATOM 2393 C C . GLU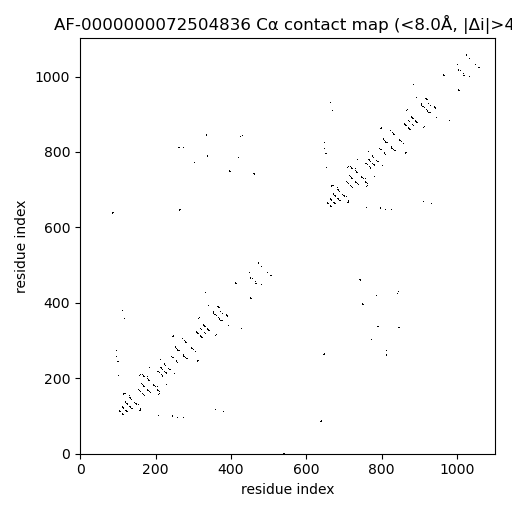 A 1 307 ? 0.922 -7.465 -17.953 1 93.31 307 GLU A C 1
ATOM 2395 O O . GLU A 1 307 ? -0.006 -6.68 -17.75 1 93.31 307 GLU A O 1
ATOM 2400 N N . GLN A 1 308 ? 0.812 -8.797 -17.891 1 94.88 308 GLN A N 1
ATOM 2401 C CA . GLN A 1 308 ? -0.426 -9.453 -17.484 1 94.88 308 GLN A CA 1
ATOM 2402 C C . GLN A 1 308 ? -0.171 -10.469 -16.359 1 94.88 308 GLN A C 1
ATOM 2404 O O . GLN A 1 308 ? 0.922 -11.031 -16.266 1 94.88 308 GLN A O 1
ATOM 2409 N N . LEU A 1 309 ? -1.185 -10.609 -15.609 1 97.38 309 LEU A N 1
ATOM 2410 C CA . LEU A 1 309 ? -1.085 -11.625 -14.57 1 97.38 309 LEU A CA 1
ATOM 2411 C C . LEU A 1 309 ? -1.069 -13.023 -15.188 1 97.38 309 LEU A C 1
ATOM 2413 O O . LEU A 1 309 ? -1.876 -13.328 -16.062 1 97.38 309 LEU A O 1
ATOM 2417 N N . LEU A 1 310 ? -0.142 -13.961 -14.68 1 97.12 310 LEU A N 1
ATOM 2418 C CA . LEU A 1 310 ? -0.015 -15.281 -15.281 1 97.12 310 LEU A CA 1
ATOM 2419 C C . LEU A 1 310 ? -0.248 -16.375 -14.234 1 97.12 310 LEU A C 1
ATOM 2421 O O . LEU A 1 310 ? -0.498 -17.531 -14.586 1 97.12 310 LEU A O 1
ATOM 2425 N N . TRP A 1 311 ? -0.105 -16 -12.977 1 98.31 311 TRP A N 1
ATOM 2426 C CA . TRP A 1 311 ? -0.115 -17.062 -11.977 1 98.31 311 TRP A CA 1
ATOM 2427 C C . TRP A 1 311 ? -0.483 -16.5 -10.602 1 98.31 311 TRP A C 1
ATOM 2429 O O . TRP A 1 311 ? -0.053 -15.414 -10.234 1 98.31 311 TRP A O 1
ATOM 2439 N N . LEU A 1 312 ? -1.275 -17.172 -9.867 1 98.62 312 LEU A N 1
ATOM 2440 C CA . LEU A 1 312 ? -1.686 -16.906 -8.492 1 98.62 312 LEU A CA 1
ATOM 2441 C C . LEU A 1 312 ? -1.695 -18.188 -7.676 1 98.62 312 LEU A C 1
ATOM 2443 O O . LEU A 1 312 ? -2.223 -19.219 -8.117 1 98.62 312 LEU A O 1
ATOM 2447 N N . SER A 1 313 ? -1.073 -18.172 -6.523 1 98.56 313 SER A N 1
ATOM 2448 C CA . SER A 1 313 ? -1.022 -19.359 -5.676 1 98.56 313 SER A CA 1
ATOM 2449 C C . SER A 1 313 ? -0.731 -18.984 -4.227 1 98.56 313 SER A C 1
ATOM 2451 O O . SER A 1 313 ? -0.689 -17.797 -3.877 1 98.56 313 SER A O 1
ATOM 2453 N N . TYR A 1 314 ? -0.706 -19.984 -3.35 1 98.25 314 TYR A N 1
ATOM 2454 C CA . TYR A 1 314 ? -0.298 -19.828 -1.958 1 98.25 314 TYR A CA 1
ATOM 2455 C C . TYR A 1 314 ? 0.985 -20.609 -1.68 1 98.25 314 TYR A C 1
ATOM 2457 O O . TYR A 1 314 ? 1.24 -21.641 -2.301 1 98.25 314 TYR A O 1
ATOM 2465 N N . THR A 1 315 ? 1.75 -20.078 -0.806 1 97.25 315 THR A N 1
ATOM 2466 C CA . THR A 1 315 ? 2.893 -20.828 -0.308 1 97.25 315 THR A CA 1
ATOM 2467 C C . THR A 1 315 ? 2.436 -21.953 0.607 1 97.25 315 THR A C 1
ATOM 2469 O O . THR A 1 315 ? 1.252 -22.062 0.937 1 97.25 315 THR A O 1
ATOM 2472 N N . ASN A 1 316 ? 3.414 -22.797 1.025 1 94.56 316 ASN A N 1
ATOM 2473 C CA . ASN A 1 316 ? 3.115 -23.891 1.94 1 94.56 316 ASN A CA 1
ATOM 2474 C C . ASN A 1 316 ? 2.715 -23.375 3.32 1 94.56 316 ASN A C 1
ATOM 2476 O O . ASN A 1 316 ? 2.189 -24.125 4.141 1 94.56 316 ASN A O 1
ATOM 2480 N N . CYS A 1 317 ? 2.92 -22.031 3.547 1 92.56 317 CYS A N 1
ATOM 2481 C CA . CYS A 1 317 ? 2.553 -21.438 4.832 1 92.56 317 CYS A CA 1
ATOM 2482 C C . CYS A 1 317 ? 1.312 -20.562 4.699 1 92.56 317 CYS A C 1
ATOM 2484 O O . CYS A 1 317 ? 0.917 -19.891 5.656 1 92.56 317 CYS A O 1
ATOM 2486 N N . GLY A 1 318 ? 0.802 -20.5 3.529 1 95.06 318 GLY A N 1
ATOM 2487 C CA . GLY A 1 318 ? -0.479 -19.844 3.354 1 95.06 318 GLY A CA 1
ATOM 2488 C C . GLY A 1 318 ? -0.344 -18.375 2.977 1 95.06 318 GLY A C 1
ATOM 2489 O O . GLY A 1 318 ? -1.25 -17.578 3.227 1 95.06 318 GLY A O 1
ATOM 2490 N N . GLN A 1 319 ? 0.752 -17.984 2.506 1 95.94 319 GLN A N 1
ATOM 2491 C CA . GLN A 1 319 ? 0.902 -16.625 1.983 1 95.94 319 GLN A CA 1
ATOM 2492 C C . GLN A 1 319 ? 0.622 -16.594 0.484 1 95.94 319 GLN A C 1
ATOM 2494 O O . GLN A 1 319 ? 1.012 -17.5 -0.252 1 95.94 319 GLN A O 1
ATOM 2499 N N . LEU A 1 320 ? -0.035 -15.547 0.076 1 97.81 320 LEU A N 1
ATOM 2500 C CA . LEU A 1 320 ? -0.411 -15.383 -1.325 1 97.81 320 LEU A CA 1
ATOM 2501 C C . LEU A 1 320 ? 0.791 -14.977 -2.168 1 97.81 320 LEU A C 1
ATOM 2503 O O . LEU A 1 320 ? 1.587 -14.133 -1.751 1 97.81 320 LEU A O 1
ATOM 2507 N N . VAL A 1 321 ? 0.923 -15.57 -3.361 1 98.44 321 VAL A N 1
ATOM 2508 C CA . VAL A 1 321 ? 1.988 -15.234 -4.301 1 98.44 321 VAL A CA 1
ATOM 2509 C C . VAL A 1 321 ? 1.406 -15.055 -5.699 1 98.44 321 VAL A C 1
ATOM 2511 O O . VAL A 1 321 ? 0.398 -15.68 -6.043 1 98.44 321 VAL A O 1
ATOM 2514 N N . SER A 1 322 ? 1.974 -14.195 -6.473 1 98.56 322 SER A N 1
ATOM 2515 C CA . SER A 1 322 ? 1.547 -13.945 -7.848 1 98.56 322 SER A CA 1
ATOM 2516 C C . SER A 1 322 ? 2.744 -13.773 -8.773 1 98.56 322 SER A C 1
ATOM 2518 O O . SER A 1 322 ? 3.844 -13.445 -8.32 1 98.56 322 SER A O 1
ATOM 2520 N N . MET A 1 323 ? 2.559 -14.031 -10.055 1 98.38 323 MET A N 1
ATOM 2521 C CA . MET A 1 323 ? 3.553 -13.773 -11.086 1 98.38 323 MET A CA 1
ATOM 2522 C C . MET A 1 323 ? 2.91 -13.125 -12.312 1 98.38 323 MET A C 1
ATOM 2524 O O . MET A 1 323 ? 1.824 -13.531 -12.734 1 98.38 323 MET A O 1
ATOM 2528 N N . ASP A 1 324 ? 3.543 -12.172 -12.82 1 97.31 324 ASP A N 1
ATOM 2529 C CA . ASP A 1 324 ? 3.076 -11.562 -14.062 1 97.31 324 ASP A CA 1
ATOM 2530 C C . ASP A 1 324 ? 3.979 -11.945 -15.234 1 97.31 324 ASP A C 1
ATOM 2532 O O . ASP A 1 324 ? 4.855 -12.797 -15.094 1 97.31 324 ASP A O 1
ATOM 2536 N N . SER A 1 325 ? 3.76 -11.391 -16.438 1 95 325 SER A N 1
ATOM 2537 C CA . SER A 1 325 ? 4.43 -11.805 -17.656 1 95 325 SER A CA 1
ATOM 2538 C C . SER A 1 325 ? 5.852 -11.266 -17.719 1 95 325 SER A C 1
ATOM 2540 O O . SER A 1 325 ? 6.605 -11.586 -18.656 1 95 325 SER A O 1
ATOM 2542 N N . SER A 1 326 ? 6.273 -10.414 -16.75 1 94.06 326 SER A N 1
ATOM 2543 C CA . SER A 1 326 ? 7.688 -10.078 -16.594 1 94.06 326 SER A CA 1
ATOM 2544 C C . SER A 1 326 ? 8.43 -11.18 -15.844 1 94.06 326 SER A C 1
ATOM 2546 O O . SER A 1 326 ? 9.656 -11.102 -15.68 1 94.06 326 SER A O 1
ATOM 2548 N N . TYR A 1 327 ? 7.703 -12.195 -15.289 1 96.5 327 TYR A N 1
ATOM 2549 C CA . TYR A 1 327 ? 8.18 -13.375 -14.586 1 96.5 327 TYR A CA 1
ATOM 2550 C C . TYR A 1 327 ? 8.734 -13.008 -13.219 1 96.5 327 TYR A C 1
ATOM 2552 O O . TYR A 1 327 ? 9.68 -13.633 -12.727 1 96.5 327 TYR A O 1
ATOM 2560 N N . THR A 1 328 ? 8.266 -11.891 -12.688 1 96.75 328 THR A N 1
ATOM 2561 C CA . THR A 1 328 ? 8.547 -11.539 -11.297 1 96.75 328 THR A CA 1
ATOM 2562 C C . THR A 1 328 ? 7.531 -12.188 -10.359 1 96.75 328 THR A C 1
ATOM 2564 O O . THR A 1 328 ? 6.324 -12.039 -10.547 1 96.75 328 THR A O 1
ATOM 2567 N N . ILE A 1 329 ? 8.031 -12.961 -9.453 1 98 329 ILE A N 1
ATOM 2568 C CA . ILE A 1 329 ? 7.156 -13.547 -8.445 1 98 329 ILE A CA 1
ATOM 2569 C C . ILE A 1 329 ? 7.133 -12.648 -7.207 1 98 329 ILE A C 1
ATOM 2571 O O . ILE A 1 329 ? 8.18 -12.258 -6.695 1 98 329 ILE A O 1
ATOM 2575 N N . ARG A 1 330 ? 5.973 -12.289 -6.773 1 98.44 330 ARG A N 1
ATOM 2576 C CA . ARG A 1 330 ? 5.785 -11.43 -5.609 1 98.44 330 ARG A CA 1
ATOM 2577 C C . ARG A 1 330 ? 4.996 -12.148 -4.52 1 98.44 330 ARG A C 1
ATOM 2579 O O . ARG A 1 330 ? 4.047 -12.875 -4.812 1 98.44 330 ARG A O 1
ATOM 2586 N N . LEU A 1 331 ? 5.402 -11.938 -3.305 1 98.19 331 LEU A N 1
ATOM 2587 C CA . LEU A 1 331 ? 4.742 -12.508 -2.135 1 98.19 331 LEU A CA 1
ATOM 2588 C C . LEU A 1 331 ? 4.031 -11.422 -1.33 1 98.19 331 LEU A C 1
ATOM 2590 O O . LEU A 1 331 ? 4.598 -10.352 -1.088 1 98.19 331 LEU A O 1
ATOM 2594 N N . LEU A 1 332 ? 2.789 -11.656 -0.98 1 97.38 332 LEU A N 1
ATOM 2595 C CA . LEU A 1 332 ? 2.059 -10.75 -0.099 1 97.38 332 LEU A CA 1
ATOM 2596 C C . LEU A 1 332 ? 2.338 -11.07 1.365 1 97.38 332 LEU A C 1
ATOM 2598 O O . LEU A 1 332 ? 1.98 -12.148 1.847 1 97.38 332 LEU A O 1
ATOM 2602 N N . SER A 1 333 ? 2.955 -10.156 2.064 1 94.88 333 SER A N 1
ATOM 2603 C CA . SER A 1 333 ? 3.238 -10.344 3.484 1 94.88 333 SER A CA 1
ATOM 2604 C C . SER A 1 333 ? 1.983 -10.148 4.328 1 94.88 333 SER A C 1
ATOM 2606 O O . SER A 1 333 ? 1.031 -9.5 3.895 1 94.88 333 SER A O 1
ATOM 2608 N N . PRO A 1 334 ? 1.985 -10.727 5.539 1 91.31 334 PRO A N 1
ATOM 2609 C CA . PRO A 1 334 ? 0.853 -10.484 6.438 1 91.31 334 PRO A CA 1
ATOM 2610 C C . PRO A 1 334 ? 0.633 -9 6.727 1 91.31 334 PRO A C 1
ATOM 2612 O O . PRO A 1 334 ? -0.497 -8.578 6.98 1 91.31 334 PRO A O 1
ATOM 2615 N N . SER A 1 335 ? 1.655 -8.242 6.625 1 91.25 335 SER A N 1
ATOM 2616 C CA . SER A 1 335 ? 1.563 -6.805 6.875 1 91.25 335 SER A CA 1
ATOM 2617 C C . SER A 1 335 ? 0.926 -6.078 5.699 1 91.25 335 SER A C 1
ATOM 2619 O O . SER A 1 335 ? 0.539 -4.914 5.816 1 91.25 335 SER A O 1
ATOM 2621 N N . GLY A 1 336 ? 0.833 -6.699 4.59 1 92.38 336 GLY A N 1
ATOM 2622 C CA . GLY A 1 336 ? 0.15 -6.102 3.453 1 92.38 336 GLY A CA 1
ATOM 2623 C C . GLY A 1 336 ? 1.098 -5.629 2.369 1 92.38 336 GLY A C 1
ATOM 2624 O O . GLY A 1 336 ? 0.677 -4.98 1.409 1 92.38 336 GLY A O 1
ATOM 2625 N N . PHE A 1 337 ? 2.391 -5.949 2.492 1 95.25 337 PHE A N 1
ATOM 2626 C CA . PHE A 1 337 ? 3.379 -5.543 1.499 1 95.25 337 PHE A CA 1
ATOM 2627 C C . PHE A 1 337 ? 3.555 -6.625 0.438 1 95.25 337 PHE A C 1
ATOM 2629 O O . PHE A 1 337 ? 3.639 -7.809 0.762 1 95.25 337 PHE A O 1
ATOM 2636 N N . TRP A 1 338 ? 3.555 -6.242 -0.816 1 97.5 338 TRP A N 1
ATOM 2637 C CA . TRP A 1 338 ? 3.984 -7.148 -1.875 1 97.5 338 TRP A CA 1
ATOM 2638 C C . TRP A 1 338 ? 5.5 -7.129 -2.031 1 97.5 338 TRP A C 1
ATOM 2640 O O . TRP A 1 338 ? 6.09 -6.078 -2.307 1 97.5 338 TRP A O 1
ATOM 2650 N N . LEU A 1 339 ? 6.141 -8.273 -1.907 1 97.38 339 LEU A N 1
ATOM 2651 C CA . LEU A 1 339 ? 7.594 -8.406 -1.913 1 97.38 339 LEU A CA 1
ATOM 2652 C C . LEU A 1 339 ? 8.07 -9.156 -3.152 1 97.38 339 LEU A C 1
ATOM 2654 O O . LEU A 1 339 ? 7.723 -10.328 -3.346 1 97.38 339 LEU A O 1
ATOM 2658 N N . PRO A 1 340 ? 8.836 -8.5 -4.016 1 97.12 340 PRO A N 1
ATOM 2659 C CA . PRO A 1 340 ? 9.414 -9.258 -5.121 1 97.12 340 PRO A CA 1
ATOM 2660 C C . PRO A 1 340 ? 10.484 -10.25 -4.66 1 97.12 340 PRO A C 1
ATOM 2662 O O . PRO A 1 340 ? 11.562 -9.836 -4.211 1 97.12 340 PRO A O 1
ATOM 2665 N N . ILE A 1 341 ? 10.266 -11.531 -4.852 1 96.56 341 ILE A N 1
ATOM 2666 C CA . ILE A 1 341 ? 11.156 -12.516 -4.25 1 96.56 341 ILE A CA 1
ATOM 2667 C C . ILE A 1 341 ? 11.906 -13.273 -5.348 1 96.56 341 ILE A C 1
ATOM 2669 O O . ILE A 1 341 ? 12.805 -14.062 -5.062 1 96.56 341 ILE A O 1
ATOM 2673 N N . PHE A 1 342 ? 11.508 -13.078 -6.574 1 95.62 342 PHE A N 1
ATOM 2674 C CA . PHE A 1 342 ? 12.141 -13.773 -7.688 1 95.62 342 PHE A CA 1
ATOM 2675 C C . PHE A 1 342 ? 11.992 -12.984 -8.977 1 95.62 342 PHE A C 1
ATOM 2677 O O . PHE A 1 342 ? 10.906 -12.484 -9.289 1 95.62 342 PHE A O 1
ATOM 2684 N N . ASP A 1 343 ? 13.117 -12.836 -9.664 1 91.94 343 ASP A N 1
ATOM 2685 C CA . ASP A 1 343 ? 13.117 -12.203 -10.984 1 91.94 343 ASP A CA 1
ATOM 2686 C C . ASP A 1 343 ? 13.469 -13.203 -12.078 1 91.94 343 ASP A C 1
ATOM 2688 O O . ASP A 1 343 ? 14.648 -13.469 -12.336 1 91.94 343 ASP A O 1
ATOM 2692 N N . GLY A 1 344 ? 12.5 -13.625 -12.766 1 90.19 344 GLY A N 1
ATOM 2693 C CA . GLY A 1 344 ? 12.688 -14.633 -13.797 1 90.19 344 GLY A CA 1
ATOM 2694 C C . GLY A 1 344 ? 13.219 -14.062 -15.102 1 90.19 344 GLY A C 1
ATOM 2695 O O . GLY A 1 344 ? 13.656 -14.805 -15.977 1 90.19 344 GLY A O 1
ATOM 2696 N N . SER A 1 345 ? 13.148 -12.773 -15.234 1 86.5 345 SER A N 1
ATOM 2697 C CA . SER A 1 345 ? 13.656 -12.164 -16.453 1 86.5 345 SER A CA 1
ATOM 2698 C C . SER A 1 345 ? 15.164 -12.375 -16.594 1 86.5 345 SER A C 1
ATOM 2700 O O . SER A 1 345 ? 15.688 -12.438 -17.703 1 86.5 345 SER A O 1
ATOM 2702 N N . ALA A 1 346 ? 15.789 -12.477 -15.477 1 81.06 346 ALA A N 1
ATOM 2703 C CA . ALA A 1 346 ? 17.234 -12.703 -15.469 1 81.06 346 ALA A CA 1
ATOM 2704 C C . ALA A 1 346 ? 17.562 -14.148 -15.828 1 81.06 346 ALA A C 1
ATOM 2706 O O . ALA A 1 346 ? 18.688 -14.453 -16.234 1 81.06 346 ALA A O 1
ATOM 2707 N N . GLU A 1 347 ? 16.547 -15 -15.75 1 80.81 347 GLU A N 1
ATOM 2708 C CA . GLU A 1 347 ? 16.734 -16.438 -15.961 1 80.81 347 GLU A CA 1
ATOM 2709 C C . GLU A 1 347 ? 16.406 -16.828 -17.391 1 80.81 347 GLU A C 1
ATOM 2711 O O . GLU A 1 347 ? 16.672 -17.953 -17.812 1 80.81 347 GLU A O 1
ATOM 2716 N N . THR A 1 348 ? 15.742 -15.938 -18.109 1 86.19 348 THR A N 1
ATOM 2717 C CA . THR A 1 348 ? 15.32 -16.266 -19.469 1 86.19 348 THR A CA 1
ATOM 2718 C C . THR A 1 348 ? 16.328 -15.758 -20.484 1 86.19 348 THR A C 1
ATOM 2720 O O . THR A 1 348 ? 16.859 -14.648 -20.344 1 86.19 348 THR A O 1
ATOM 2723 N N . SER A 1 349 ? 16.594 -16.531 -21.422 1 85.25 349 SER A N 1
ATOM 2724 C CA . SER A 1 349 ? 17.609 -16.203 -22.422 1 85.25 349 SER A CA 1
ATOM 2725 C C . SER A 1 349 ? 16.984 -15.547 -23.641 1 85.25 349 SER A C 1
ATOM 2727 O O . SER A 1 349 ? 17.594 -14.672 -24.266 1 85.25 349 SER A O 1
ATOM 2729 N N . SER A 1 350 ? 15.766 -16.031 -23.984 1 88.44 350 SER A N 1
ATOM 2730 C CA . SER A 1 350 ? 15.094 -15.523 -25.172 1 88.44 350 SER A CA 1
ATOM 2731 C C . SER A 1 350 ? 13.703 -15 -24.844 1 88.44 350 SER A C 1
ATOM 2733 O O . SER A 1 350 ? 13.117 -15.375 -23.828 1 88.44 350 SER A O 1
ATOM 2735 N N . LYS A 1 351 ? 13.211 -14.164 -25.719 1 87.5 351 LYS A N 1
ATOM 2736 C CA . LYS A 1 351 ? 11.875 -13.594 -25.547 1 87.5 351 LYS A CA 1
ATOM 2737 C C . LYS A 1 351 ? 10.797 -14.664 -25.719 1 87.5 351 LYS A C 1
ATOM 2739 O O . LYS A 1 351 ? 9.68 -14.508 -25.234 1 87.5 351 LYS A O 1
ATOM 2744 N N . SER A 1 352 ? 11.133 -15.672 -26.391 1 91.31 352 SER A N 1
ATOM 2745 C CA . SER A 1 352 ? 10.18 -16.75 -26.641 1 91.31 352 SER A CA 1
ATOM 2746 C C . SER A 1 352 ? 10.117 -17.719 -25.469 1 91.31 352 SER A C 1
ATOM 2748 O O . SER A 1 352 ? 9.203 -18.547 -25.391 1 91.31 352 SER A O 1
ATOM 2750 N N . ASP A 1 353 ? 11.078 -17.594 -24.594 1 93.94 353 ASP A N 1
ATOM 2751 C CA . ASP A 1 353 ? 11.133 -18.484 -23.453 1 93.94 353 ASP A CA 1
ATOM 2752 C C . ASP A 1 353 ? 10.18 -18.016 -22.344 1 93.94 353 ASP A C 1
ATOM 2754 O O . ASP A 1 353 ? 9.742 -16.875 -22.344 1 93.94 353 ASP A O 1
ATOM 2758 N N . ALA A 1 354 ? 9.859 -18.984 -21.531 1 94.62 354 ALA A N 1
ATOM 2759 C CA . ALA A 1 354 ? 8.945 -18.641 -20.453 1 94.62 354 ALA A CA 1
ATOM 2760 C C . ALA A 1 354 ? 9.281 -19.406 -19.172 1 94.62 354 ALA A C 1
ATOM 2762 O O . ALA A 1 354 ? 9.938 -20.438 -19.219 1 94.62 354 ALA A O 1
ATOM 2763 N N . ILE A 1 355 ? 8.922 -18.797 -18.109 1 95.62 355 ILE A N 1
ATOM 2764 C CA . ILE A 1 355 ? 8.977 -19.422 -16.797 1 95.62 355 ILE A CA 1
ATOM 2765 C C . ILE A 1 355 ? 7.578 -19.891 -16.391 1 95.62 355 ILE A C 1
ATOM 2767 O O . ILE A 1 355 ? 6.617 -19.109 -16.438 1 95.62 355 ILE A O 1
ATOM 2771 N N . TRP A 1 356 ? 7.516 -21.188 -16.062 1 96.81 356 TRP A N 1
ATOM 2772 C CA . TRP A 1 356 ? 6.262 -21.766 -15.594 1 96.81 356 TRP A CA 1
ATOM 2773 C C . TRP A 1 356 ? 6.344 -22.109 -14.117 1 96.81 356 TRP A C 1
ATOM 2775 O O . TRP A 1 356 ? 6.922 -23.141 -13.742 1 96.81 356 TRP A O 1
ATOM 2785 N N . PRO A 1 357 ? 5.738 -21.266 -13.273 1 97.69 357 PRO A N 1
ATOM 2786 C CA . PRO A 1 357 ? 5.859 -21.484 -11.828 1 97.69 357 PRO A CA 1
ATOM 2787 C C . PRO A 1 357 ? 5.066 -22.703 -11.352 1 97.69 357 PRO A C 1
ATOM 2789 O O . PRO A 1 357 ? 3.971 -22.969 -11.859 1 97.69 357 PRO A O 1
ATOM 2792 N N . ILE A 1 358 ? 5.582 -23.406 -10.375 1 97.88 358 ILE A N 1
ATOM 2793 C CA . ILE A 1 358 ? 4.922 -24.562 -9.789 1 97.88 358 ILE A CA 1
ATOM 2794 C C . ILE A 1 358 ? 4.555 -24.281 -8.336 1 97.88 358 ILE A C 1
ATOM 2796 O O . ILE A 1 358 ? 3.41 -24.484 -7.926 1 97.88 358 ILE A O 1
ATOM 2800 N N . SER A 1 359 ? 5.57 -23.844 -7.59 1 97.81 359 SER A N 1
ATOM 2801 C CA . SER A 1 359 ? 5.309 -23.641 -6.168 1 97.81 359 SER A CA 1
ATOM 2802 C C . SER A 1 359 ? 6.336 -22.703 -5.547 1 97.81 359 SER A C 1
ATOM 2804 O O . SER A 1 359 ? 7.438 -22.547 -6.074 1 97.81 359 SER A O 1
ATOM 2806 N N . VAL A 1 360 ? 5.914 -22.016 -4.551 1 97.94 360 VAL A N 1
ATOM 2807 C CA . VAL A 1 360 ? 6.773 -21.219 -3.674 1 97.94 360 VAL A CA 1
ATOM 2808 C C . VAL A 1 360 ? 6.734 -21.781 -2.258 1 97.94 360 VAL A C 1
ATOM 2810 O O . VAL A 1 360 ? 5.656 -21.953 -1.679 1 97.94 360 VAL A O 1
ATOM 2813 N N . THR A 1 361 ? 7.891 -22.062 -1.742 1 96.12 361 THR A N 1
ATOM 2814 C CA . THR A 1 361 ? 7.969 -22.688 -0.421 1 96.12 361 THR A CA 1
ATOM 2815 C C . THR A 1 361 ? 8.648 -21.75 0.572 1 96.12 361 THR A C 1
ATOM 2817 O O . THR A 1 361 ? 9.625 -21.078 0.233 1 96.12 361 THR A O 1
ATOM 2820 N N . GLU A 1 362 ? 8.047 -21.672 1.77 1 91.56 362 GLU A N 1
ATOM 2821 C CA . GLU A 1 362 ? 8.594 -20.906 2.889 1 91.56 362 GLU A CA 1
ATOM 2822 C C . GLU A 1 362 ? 9.211 -21.828 3.936 1 91.56 362 GLU A C 1
ATOM 2824 O O . GLU A 1 362 ? 9.148 -23.047 3.809 1 91.56 362 GLU A O 1
ATOM 2829 N N . GLY A 1 363 ? 9.883 -21.25 4.984 1 81.25 363 GLY A N 1
ATOM 2830 C CA . GLY A 1 363 ? 10.484 -22.016 6.062 1 81.25 363 GLY A CA 1
ATOM 2831 C C . GLY A 1 363 ? 12 -21.984 6.055 1 81.25 363 GLY A C 1
ATOM 2832 O O . GLY A 1 363 ? 12.594 -20.938 5.789 1 81.25 363 GLY A O 1
ATOM 2833 N N . ARG A 1 364 ? 12.555 -23.141 6.398 1 77.06 364 ARG A N 1
ATOM 2834 C CA . ARG A 1 364 ? 14.008 -23.188 6.52 1 77.06 364 ARG A CA 1
ATOM 2835 C C . ARG A 1 364 ? 14.672 -23.031 5.156 1 77.06 364 ARG A C 1
ATOM 2837 O O . ARG A 1 364 ? 15.648 -22.297 5.02 1 77.06 364 ARG A O 1
ATOM 2844 N N . GLN A 1 365 ? 14.031 -23.703 4.215 1 85.5 365 GLN A N 1
ATOM 2845 C CA . GLN A 1 365 ? 14.539 -23.547 2.857 1 85.5 365 GLN A CA 1
ATOM 2846 C C . GLN A 1 365 ? 13.539 -22.797 1.977 1 85.5 365 GLN A C 1
ATOM 2848 O O . GLN A 1 365 ? 12.508 -23.359 1.595 1 85.5 365 GLN A O 1
ATOM 2853 N N . ARG A 1 366 ? 13.836 -21.578 1.771 1 93.19 366 ARG A N 1
ATOM 2854 C CA . ARG A 1 366 ? 12.992 -20.766 0.895 1 93.19 366 ARG A CA 1
ATOM 2855 C C . ARG A 1 366 ? 13.336 -21 -0.571 1 93.19 366 ARG A C 1
ATOM 2857 O O . ARG A 1 366 ? 14.414 -20.625 -1.034 1 93.19 366 ARG A O 1
ATOM 2864 N N . GLN A 1 367 ? 12.352 -21.656 -1.222 1 96.38 367 GLN A N 1
ATOM 2865 C CA . GLN A 1 367 ? 12.641 -22.078 -2.588 1 96.38 367 GLN A CA 1
ATOM 2866 C C . GLN A 1 367 ? 11.469 -21.781 -3.518 1 96.38 367 GLN A C 1
ATOM 2868 O O . GLN A 1 367 ? 10.32 -21.734 -3.078 1 96.38 367 GLN A O 1
ATOM 2873 N N . ILE A 1 368 ? 11.828 -21.547 -4.738 1 96.94 368 ILE A N 1
ATOM 2874 C CA . ILE A 1 368 ? 10.867 -21.422 -5.832 1 96.94 368 ILE A CA 1
ATOM 2875 C C . ILE A 1 368 ? 11.086 -22.562 -6.832 1 96.94 368 ILE A C 1
ATOM 2877 O O . ILE A 1 368 ? 12.211 -22.781 -7.285 1 96.94 368 ILE A O 1
ATOM 2881 N N . ARG A 1 369 ? 10.086 -23.281 -7.098 1 97.56 369 ARG A N 1
ATOM 2882 C CA . ARG A 1 369 ? 10.133 -24.344 -8.094 1 97.56 369 ARG A CA 1
ATOM 2883 C C . ARG A 1 369 ? 9.414 -23.938 -9.375 1 97.56 369 ARG A C 1
ATOM 2885 O O . ARG A 1 369 ? 8.297 -23.422 -9.328 1 97.56 369 ARG A O 1
ATOM 2892 N N . TYR A 1 370 ? 10.078 -24.109 -10.469 1 97.12 370 TYR A N 1
ATOM 2893 C CA . TYR A 1 370 ? 9.492 -23.688 -11.734 1 97.12 370 TYR A CA 1
ATOM 2894 C C . TYR A 1 370 ? 10.062 -24.484 -12.898 1 97.12 370 TYR A C 1
ATOM 2896 O O . TYR A 1 370 ? 11.062 -25.203 -12.734 1 97.12 370 TYR A O 1
ATOM 2904 N N . LEU A 1 371 ? 9.367 -24.484 -14.023 1 96.62 371 LEU A N 1
ATOM 2905 C CA . LEU A 1 371 ? 9.867 -25.047 -15.273 1 96.62 371 LEU A CA 1
ATOM 2906 C C . LEU A 1 371 ? 10.367 -23.953 -16.203 1 96.62 371 LEU A C 1
ATOM 2908 O O . LEU A 1 371 ? 9.773 -22.875 -16.281 1 96.62 371 LEU A O 1
ATOM 2912 N N . TYR A 1 372 ? 11.469 -24.203 -16.781 1 95.5 372 TYR A N 1
ATOM 2913 C CA . TYR A 1 372 ? 11.977 -23.344 -17.844 1 95.5 372 TYR A CA 1
ATOM 2914 C C . TYR A 1 372 ? 11.562 -23.859 -19.219 1 95.5 372 TYR A C 1
ATOM 2916 O O . TYR A 1 372 ? 12.07 -24.875 -19.688 1 95.5 372 TYR A O 1
ATOM 2924 N N . CYS A 1 373 ? 10.633 -23.141 -19.844 1 94.88 373 CYS A N 1
ATOM 2925 C CA . CYS A 1 373 ? 10.102 -23.547 -21.141 1 94.88 373 CYS A CA 1
ATOM 2926 C C . CYS A 1 373 ? 10.812 -22.828 -22.266 1 94.88 373 CYS A C 1
ATOM 2928 O O . CYS A 1 373 ? 10.586 -21.641 -22.484 1 94.88 373 CYS A O 1
ATOM 2930 N N . LYS A 1 374 ? 11.578 -23.562 -22.984 1 92.38 374 LYS A N 1
ATOM 2931 C CA . LYS A 1 374 ? 12.32 -22.969 -24.094 1 92.38 374 LYS A CA 1
ATOM 2932 C C . LYS A 1 374 ? 11.461 -22.906 -25.359 1 92.38 374 LYS A C 1
ATOM 2934 O O . LYS A 1 374 ? 10.992 -23.938 -25.844 1 92.38 374 LYS A O 1
ATOM 2939 N N . GLY A 1 375 ? 11.219 -21.781 -25.875 1 92.06 375 GLY A N 1
ATOM 2940 C CA . GLY A 1 375 ? 10.5 -21.594 -27.109 1 92.06 375 GLY A CA 1
ATOM 2941 C C . GLY A 1 375 ? 9 -21.797 -26.969 1 92.06 375 GLY A C 1
ATOM 2942 O O . GLY A 1 375 ? 8.297 -21.984 -27.969 1 92.06 375 GLY A O 1
ATOM 2943 N N . SER A 1 376 ? 8.547 -21.969 -25.797 1 91.75 376 SER A N 1
ATOM 2944 C CA . SER A 1 376 ? 7.125 -22.141 -25.516 1 91.75 376 SER A CA 1
ATOM 2945 C C . SER A 1 376 ? 6.727 -21.406 -24.234 1 91.75 376 SER A C 1
ATOM 2947 O O . SER A 1 376 ? 7.555 -21.203 -23.344 1 91.75 376 SER A O 1
ATOM 2949 N N . LYS A 1 377 ? 5.434 -21.031 -24.188 1 93.12 377 LYS A N 1
ATOM 2950 C CA . LYS A 1 377 ? 4.957 -20.297 -23.016 1 93.12 377 LYS A CA 1
ATOM 2951 C C . LYS A 1 377 ? 4.449 -21.25 -21.953 1 93.12 377 LYS A C 1
ATOM 2953 O O . LYS A 1 377 ? 4.199 -20.844 -20.812 1 93.12 377 LYS A O 1
ATOM 2958 N N . HIS A 1 378 ? 4.289 -22.547 -22.375 1 94.31 378 HIS A N 1
ATOM 2959 C CA . HIS A 1 378 ? 3.803 -23.562 -21.453 1 94.31 378 HIS A CA 1
ATOM 2960 C C . HIS A 1 378 ? 4.543 -24.891 -21.656 1 94.31 378 HIS A C 1
ATOM 2962 O O . HIS A 1 378 ? 5.152 -25.109 -22.703 1 94.31 378 HIS A O 1
ATOM 2968 N N . PRO A 1 379 ? 4.535 -25.719 -20.625 1 95.06 379 PRO A N 1
ATOM 2969 C CA . PRO A 1 379 ? 5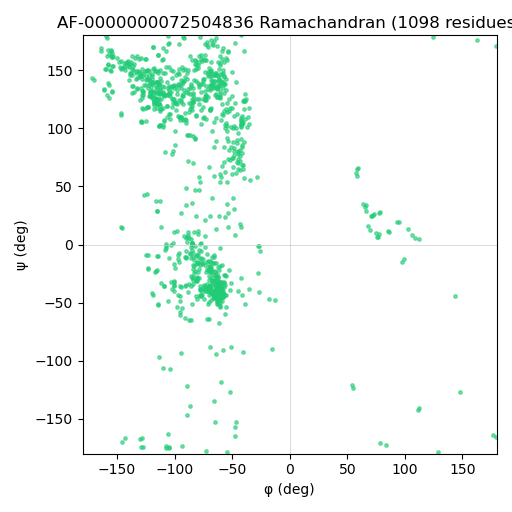.18 -27.016 -20.781 1 95.06 379 PRO A CA 1
ATOM 2970 C C . PRO A 1 379 ? 4.438 -27.922 -21.766 1 95.06 379 PRO A C 1
ATOM 2972 O O . PRO A 1 379 ? 3.207 -27.922 -21.812 1 95.06 379 PRO A O 1
ATOM 2975 N N . LEU A 1 380 ? 5.25 -28.703 -22.438 1 91.75 380 LEU A N 1
ATOM 2976 C CA . LEU A 1 380 ? 4.711 -29.656 -23.406 1 91.75 380 LEU A CA 1
ATOM 2977 C C . LEU A 1 380 ? 4.75 -31.078 -22.859 1 91.75 380 LEU A C 1
ATOM 2979 O O . LEU A 1 380 ? 5.762 -31.5 -22.297 1 91.75 380 LEU A O 1
ATOM 2983 N N . ILE A 1 381 ? 3.703 -31.75 -23.062 1 91.19 381 ILE A N 1
ATOM 2984 C CA . ILE A 1 381 ? 3.588 -33.094 -22.547 1 91.19 381 ILE A CA 1
ATOM 2985 C C . ILE A 1 381 ? 4.676 -34 -23.156 1 91.19 381 ILE A C 1
ATOM 2987 O O . ILE A 1 381 ? 5.211 -34.875 -22.5 1 91.19 381 ILE A O 1
ATOM 2991 N N . ALA A 1 382 ? 4.992 -33.75 -24.391 1 88.25 382 ALA A N 1
ATOM 2992 C CA . ALA A 1 382 ? 5.965 -34.562 -25.125 1 88.25 382 ALA A CA 1
ATOM 2993 C C . ALA A 1 382 ? 7.371 -34.375 -24.562 1 88.25 382 ALA A C 1
ATOM 2995 O O . ALA A 1 382 ? 8.242 -35.219 -24.766 1 88.25 382 ALA A O 1
ATOM 2996 N N . VAL A 1 383 ? 7.562 -33.312 -23.906 1 88.75 383 VAL A N 1
ATOM 2997 C CA . VAL A 1 383 ? 8.883 -33 -23.359 1 88.75 383 VAL A CA 1
ATOM 2998 C C . VAL A 1 383 ? 8.891 -33.25 -21.859 1 88.75 383 VAL A C 1
ATOM 3000 O O . VAL A 1 383 ? 8.133 -32.625 -21.109 1 88.75 383 VAL A O 1
ATOM 3003 N N . LYS A 1 384 ? 9.617 -34.219 -21.531 1 88.25 384 LYS A N 1
ATOM 3004 C CA . LYS A 1 384 ? 9.75 -34.438 -20.094 1 88.25 384 LYS A CA 1
ATOM 3005 C C . LYS A 1 384 ? 10.57 -33.312 -19.438 1 88.25 384 LYS A C 1
ATOM 3007 O O . LYS A 1 384 ? 11.766 -33.188 -19.719 1 88.25 384 LYS A O 1
ATOM 3012 N N . MET A 1 385 ? 9.945 -32.625 -18.625 1 91.19 385 MET A N 1
ATOM 3013 C CA . MET A 1 385 ? 10.609 -31.484 -18 1 91.19 385 MET A CA 1
ATOM 3014 C C . MET A 1 385 ? 10.805 -31.719 -16.5 1 91.19 385 MET A C 1
ATOM 3016 O O . MET A 1 385 ? 9.93 -32.281 -15.844 1 91.19 385 MET A O 1
ATOM 3020 N N . ALA A 1 386 ? 11.992 -31.328 -16.062 1 92.62 386 ALA A N 1
ATOM 3021 C CA . ALA A 1 386 ? 12.289 -31.375 -14.633 1 92.62 386 ALA A CA 1
ATOM 3022 C C . ALA A 1 386 ? 12.266 -29.969 -14.031 1 92.62 386 ALA A C 1
ATOM 3024 O O . ALA A 1 386 ? 12.875 -29.047 -14.57 1 92.62 386 ALA A O 1
ATOM 3025 N N . PRO A 1 387 ? 11.586 -29.922 -12.922 1 95.81 387 PRO A N 1
ATOM 3026 C CA . PRO A 1 387 ? 11.516 -28.594 -12.297 1 95.81 387 PRO A CA 1
ATOM 3027 C C . PRO A 1 387 ? 12.875 -28.094 -11.82 1 95.81 387 PRO A C 1
ATOM 3029 O O . PRO A 1 387 ? 13.695 -28.875 -11.344 1 95.81 387 PRO A O 1
ATOM 3032 N N . LEU A 1 388 ? 13.117 -26.844 -12 1 95.94 388 LEU A N 1
ATOM 3033 C CA . LEU A 1 388 ? 14.273 -26.141 -11.453 1 95.94 388 LEU A CA 1
ATOM 3034 C C . LEU A 1 388 ? 13.945 -25.516 -10.102 1 95.94 388 LEU A C 1
ATOM 3036 O O . LEU A 1 388 ? 12.781 -25.234 -9.812 1 95.94 388 LEU A O 1
ATOM 3040 N N . ILE A 1 389 ? 14.945 -25.406 -9.266 1 96 389 ILE A N 1
ATOM 3041 C CA . ILE A 1 389 ? 14.773 -24.844 -7.934 1 96 389 ILE A CA 1
ATOM 3042 C C . ILE A 1 389 ? 15.641 -23.594 -7.789 1 96 389 ILE A C 1
ATOM 3044 O O . ILE A 1 389 ? 16.844 -23.609 -8.086 1 96 389 ILE A O 1
ATOM 3048 N N . ALA A 1 390 ? 15.039 -22.5 -7.414 1 95 390 ALA A N 1
ATOM 3049 C CA . ALA A 1 390 ? 15.758 -21.25 -7.148 1 95 390 ALA A CA 1
ATOM 3050 C C . ALA A 1 390 ? 15.492 -20.766 -5.73 1 95 390 ALA A C 1
ATOM 3052 O O . ALA A 1 390 ? 14.375 -20.891 -5.219 1 95 390 ALA A O 1
ATOM 3053 N N . PRO A 1 391 ? 16.516 -20.219 -5.102 1 93.94 391 PRO A N 1
ATOM 3054 C CA . PRO A 1 391 ? 16.266 -19.578 -3.809 1 93.94 391 PRO A CA 1
ATOM 3055 C C . PRO A 1 391 ? 15.547 -18.234 -3.943 1 93.94 391 PRO A C 1
ATOM 3057 O O . PRO A 1 391 ? 15.539 -17.641 -5.023 1 93.94 391 PRO A O 1
ATOM 3060 N N . TRP A 1 392 ? 14.93 -17.859 -2.848 1 95.06 392 TRP A N 1
ATOM 3061 C CA . TRP A 1 392 ? 14.391 -16.5 -2.82 1 95.06 392 TRP A CA 1
ATOM 3062 C C . TRP A 1 392 ? 15.5 -15.469 -2.992 1 95.06 392 TRP A C 1
ATOM 3064 O O . TRP A 1 392 ? 16.578 -15.625 -2.432 1 95.06 392 TRP A O 1
ATOM 3074 N N . SER A 1 393 ? 15.227 -14.523 -3.773 1 91.88 393 SER A N 1
ATOM 3075 C CA . SER A 1 393 ? 16.203 -13.461 -3.975 1 91.88 393 SER A CA 1
ATOM 3076 C C . SER A 1 393 ? 15.508 -12.117 -4.203 1 91.88 393 SER A C 1
ATOM 3078 O O . SER A 1 393 ? 14.844 -11.922 -5.223 1 91.88 393 SER A O 1
ATOM 3080 N N . MET A 1 394 ? 15.648 -11.242 -3.262 1 92.94 394 MET A N 1
ATOM 3081 C CA . MET A 1 394 ? 15.109 -9.898 -3.412 1 92.94 394 MET A CA 1
ATOM 3082 C C . MET A 1 394 ? 16.125 -8.969 -4.055 1 92.94 394 MET A C 1
ATOM 3084 O O . MET A 1 394 ? 17.328 -9.102 -3.82 1 92.94 394 MET A O 1
ATOM 3088 N N . PRO A 1 395 ? 15.695 -8.008 -4.824 1 91.75 395 PRO A N 1
ATOM 3089 C CA . PRO A 1 395 ? 16.609 -7.164 -5.59 1 91.75 395 PRO A CA 1
ATOM 3090 C C . PRO A 1 395 ? 17.172 -6.004 -4.773 1 91.75 395 PRO A C 1
ATOM 3092 O O . PRO A 1 395 ? 16.922 -4.84 -5.086 1 91.75 395 PRO A O 1
ATOM 3095 N N . TYR A 1 396 ? 18.031 -6.32 -3.822 1 90.69 396 TYR A N 1
ATOM 3096 C CA . TYR A 1 396 ? 18.688 -5.289 -3.025 1 90.69 396 TYR A CA 1
ATOM 3097 C C . TYR A 1 396 ? 19.688 -4.5 -3.869 1 90.69 396 TYR A C 1
ATOM 3099 O O . TYR A 1 396 ? 20.234 -5.02 -4.844 1 90.69 396 TYR A O 1
ATOM 3107 N N . CYS A 1 397 ? 19.875 -3.238 -3.539 1 88.81 397 CYS A N 1
ATOM 3108 C CA . CYS A 1 397 ? 20.797 -2.359 -4.242 1 88.81 397 CYS A CA 1
ATOM 3109 C C . CYS A 1 397 ? 22.234 -2.6 -3.787 1 88.81 397 CYS A C 1
ATOM 3111 O O . CYS A 1 397 ? 22.469 -3.061 -2.668 1 88.81 397 CYS A O 1
ATOM 3113 N N . ALA A 1 398 ? 23.125 -2.307 -4.766 1 78.81 398 ALA A N 1
ATOM 3114 C CA . ALA A 1 398 ? 24.547 -2.438 -4.449 1 78.81 398 ALA A CA 1
ATOM 3115 C C . ALA A 1 398 ? 25.156 -1.086 -4.09 1 78.81 398 ALA A C 1
ATOM 3117 O O . ALA A 1 398 ? 24.781 -0.06 -4.664 1 78.81 398 ALA A O 1
ATOM 3118 N N . PRO A 1 399 ? 25.859 -0.915 -2.996 1 67.81 399 PRO A N 1
ATOM 3119 C CA . PRO A 1 399 ? 26.547 0.353 -2.725 1 67.81 399 PRO A CA 1
ATOM 3120 C C . PRO A 1 399 ? 27.547 0.734 -3.818 1 67.81 399 PRO A C 1
ATOM 3122 O O . PRO A 1 399 ? 28.078 -0.141 -4.504 1 67.81 399 PRO A O 1
ATOM 3125 N N . VAL A 1 400 ? 27.375 2.207 -4.156 1 58.59 400 VAL A N 1
ATOM 3126 C CA . VAL A 1 400 ? 28.328 2.768 -5.102 1 58.59 400 VAL A CA 1
ATOM 3127 C C . VAL A 1 400 ? 29.703 2.879 -4.438 1 58.59 400 VAL A C 1
ATOM 3129 O O . VAL A 1 400 ? 29.828 3.416 -3.334 1 58.59 400 VAL A O 1
ATOM 3132 N N . GLY A 1 401 ? 30.703 2.387 -4.98 1 51.28 401 GLY A N 1
ATOM 3133 C CA . GLY A 1 401 ? 32.094 2.475 -4.621 1 51.28 401 GLY A CA 1
ATOM 3134 C C . GLY A 1 401 ? 32.875 1.227 -4.973 1 51.28 401 GLY A C 1
ATOM 3135 O O . GLY A 1 401 ? 32.438 0.393 -5.754 1 51.28 401 GLY A O 1
ATOM 3136 N N . PHE A 1 402 ? 33.469 0.901 -3.805 1 36.94 402 PHE A N 1
ATOM 3137 C CA . PHE A 1 402 ? 34.781 0.351 -3.965 1 36.94 402 PHE A CA 1
ATOM 3138 C C . PHE A 1 402 ? 34.781 -0.831 -4.926 1 36.94 402 PHE A C 1
ATOM 3140 O O . PHE A 1 402 ? 34.094 -1.823 -4.691 1 36.94 402 PHE A O 1
ATOM 3147 N N . LEU A 1 403 ? 34.969 -0.481 -6.16 1 36 403 LEU A N 1
ATOM 3148 C CA . LEU A 1 403 ? 35.594 -1.468 -7.051 1 36 403 LEU A CA 1
ATOM 3149 C C . LEU A 1 403 ? 36.188 -2.627 -6.254 1 36 403 LEU A C 1
ATOM 3151 O O . LEU A 1 403 ? 36.812 -3.518 -6.82 1 36 403 LEU A O 1
ATOM 3155 N N . LEU A 1 404 ? 36.969 -2.119 -5.172 1 34.38 404 LEU A N 1
ATOM 3156 C CA . LEU A 1 404 ? 37.812 -3.203 -4.699 1 34.38 404 LEU A CA 1
ATOM 3157 C C . LEU A 1 404 ? 37.062 -4.523 -4.68 1 34.38 404 LEU A C 1
ATOM 3159 O O . LEU A 1 404 ? 35.812 -4.535 -4.594 1 34.38 404 LEU A O 1
ATOM 3163 N N . LEU A 1 405 ? 37.938 -5.48 -4.527 1 34.03 405 LEU A N 1
ATOM 3164 C CA . LEU A 1 405 ? 38.156 -6.922 -4.441 1 34.03 405 LEU A CA 1
ATOM 3165 C C . LEU A 1 405 ? 37.062 -7.578 -3.604 1 34.03 405 LEU A C 1
ATOM 3167 O O . LEU A 1 405 ? 36.969 -8.805 -3.547 1 34.03 405 LEU A O 1
ATOM 3171 N N . TYR A 1 406 ? 36.656 -6.902 -2.361 1 35.16 406 TYR A N 1
ATOM 3172 C CA . TYR A 1 406 ? 36.156 -7.742 -1.268 1 35.16 406 TYR A CA 1
ATOM 3173 C C . TYR A 1 406 ? 34.656 -7.93 -1.337 1 35.16 406 TYR A C 1
ATOM 3175 O O . TYR A 1 406 ? 33.938 -7.023 -1.748 1 35.16 406 TYR A O 1
ATOM 3183 N N . CYS A 1 407 ? 34.188 -9.086 -1.232 1 39.5 407 CYS A N 1
ATOM 3184 C CA . CYS A 1 407 ? 33.062 -9.961 -0.979 1 39.5 407 CYS A CA 1
ATOM 3185 C C . CYS A 1 407 ? 32.031 -9.281 -0.06 1 39.5 407 CYS A C 1
ATOM 3187 O O . CYS A 1 407 ? 30.984 -9.836 0.232 1 39.5 407 CYS A O 1
ATOM 3189 N N . TYR A 1 408 ? 32.406 -7.926 0.378 1 42.19 408 TYR A N 1
ATOM 3190 C CA . TYR A 1 408 ? 31.688 -7.406 1.525 1 42.19 408 TYR A CA 1
ATOM 3191 C C . TYR A 1 408 ? 30.312 -6.871 1.104 1 42.19 408 TYR A C 1
ATOM 3193 O O . TYR A 1 408 ? 29.328 -7.031 1.824 1 42.19 408 TYR A O 1
ATOM 3201 N N . ASP A 1 409 ? 30.234 -5.992 -0.083 1 53.69 409 ASP A N 1
ATOM 3202 C CA . ASP A 1 409 ? 28.984 -5.387 -0.494 1 53.69 409 ASP A CA 1
ATOM 3203 C C . ASP A 1 409 ? 27.922 -6.453 -0.787 1 53.69 409 ASP A C 1
ATOM 3205 O O . ASP A 1 409 ? 26.75 -6.27 -0.473 1 53.69 409 ASP A O 1
ATOM 3209 N N . SER A 1 410 ? 28.578 -7.457 -1.245 1 68.69 410 SER A N 1
ATOM 3210 C CA . SER A 1 410 ? 27.719 -8.617 -1.46 1 68.69 410 SER A CA 1
ATOM 3211 C C . SER A 1 410 ? 27.25 -9.211 -0.135 1 68.69 410 SER A C 1
ATOM 3213 O O . SER A 1 410 ? 26.094 -9.625 -0.005 1 68.69 410 SER A O 1
ATOM 3215 N N . ASP A 1 411 ? 28.141 -8.719 0.878 1 84.19 411 ASP A N 1
ATOM 3216 C CA . ASP A 1 411 ? 27.797 -9.312 2.168 1 84.19 411 ASP A CA 1
ATOM 3217 C C . ASP A 1 411 ? 26.734 -8.484 2.889 1 84.19 411 ASP A C 1
ATOM 3219 O O . ASP A 1 411 ? 25.859 -9.039 3.551 1 84.19 411 ASP A O 1
ATOM 3223 N N . LYS A 1 412 ? 26.844 -7.156 2.662 1 90.31 412 LYS A N 1
ATOM 3224 C CA . LYS A 1 412 ? 25.875 -6.305 3.334 1 90.31 412 LYS A CA 1
ATOM 3225 C C . LYS A 1 412 ? 24.453 -6.617 2.865 1 90.31 412 LYS A C 1
ATOM 3227 O O . LYS A 1 412 ? 23.562 -6.832 3.684 1 90.31 412 LYS A O 1
ATOM 3232 N N . SER A 1 413 ? 24.344 -6.621 1.562 1 90.19 413 SER A N 1
ATOM 3233 C CA . SER A 1 413 ? 23.031 -6.891 0.999 1 90.19 413 SER A CA 1
ATOM 3234 C C . SER A 1 413 ? 22.516 -8.266 1.42 1 90.19 413 SER A C 1
ATOM 3236 O O . SER A 1 413 ? 21.312 -8.438 1.661 1 90.19 413 SER A O 1
ATOM 3238 N N . LYS A 1 414 ? 23.453 -9.164 1.468 1 91.19 414 LYS A N 1
ATOM 3239 C CA . LYS A 1 414 ? 23.078 -10.508 1.894 1 91.19 414 LYS A CA 1
ATOM 3240 C C . LYS A 1 414 ? 22.578 -10.508 3.336 1 91.19 414 LYS A C 1
ATOM 3242 O O . LYS A 1 414 ? 21.562 -11.141 3.646 1 91.19 414 LYS A O 1
ATOM 3247 N N . LEU A 1 415 ? 23.281 -9.797 4.164 1 92.94 415 LEU A N 1
ATOM 3248 C CA . LEU A 1 415 ? 22.906 -9.734 5.57 1 92.94 415 LEU A CA 1
ATOM 3249 C C . LEU A 1 415 ? 21.625 -8.938 5.75 1 92.94 415 LEU A C 1
ATOM 3251 O O . LEU A 1 415 ? 20.797 -9.266 6.609 1 92.94 415 LEU A O 1
ATOM 3255 N N . GLU A 1 416 ? 21.453 -7.914 4.973 1 94.06 416 GLU A N 1
ATOM 3256 C CA . GLU A 1 416 ? 20.219 -7.152 5.004 1 94.06 416 GLU A CA 1
ATOM 3257 C C . GLU A 1 416 ? 19.031 -8.023 4.609 1 94.06 416 GLU A C 1
ATOM 3259 O O . GLU A 1 416 ? 17.953 -7.945 5.227 1 94.06 416 GLU A O 1
ATOM 3264 N N . GLN A 1 417 ? 19.219 -8.781 3.625 1 93 417 GLN A N 1
ATOM 3265 C CA . GLN A 1 417 ? 18.172 -9.695 3.197 1 93 417 GLN A CA 1
ATOM 3266 C C . GLN A 1 417 ? 17.844 -10.711 4.289 1 93 417 GLN A C 1
ATOM 3268 O O . GLN A 1 417 ? 16.688 -11.023 4.535 1 93 417 GLN A O 1
ATOM 3273 N N . GLU A 1 418 ? 18.922 -11.234 4.91 1 92.75 418 GLU A N 1
ATOM 3274 C CA . GLU A 1 418 ? 18.719 -12.195 5.988 1 92.75 418 GLU A CA 1
ATOM 3275 C C . GLU A 1 418 ? 17.906 -11.586 7.125 1 92.75 418 GLU A C 1
ATOM 3277 O O . GLU A 1 418 ? 17.016 -12.234 7.668 1 92.75 418 GLU A O 1
ATOM 3282 N N . LEU A 1 419 ? 18.25 -10.398 7.441 1 94.5 419 LEU A N 1
ATOM 3283 C CA . LEU A 1 419 ? 17.516 -9.695 8.477 1 94.5 419 LEU A CA 1
ATOM 3284 C C . LEU A 1 419 ? 16.047 -9.531 8.086 1 94.5 419 LEU A C 1
ATOM 3286 O O . LEU A 1 419 ? 15.148 -9.836 8.875 1 94.5 419 LEU A O 1
ATOM 3290 N N . PHE A 1 420 ? 15.898 -9.125 6.926 1 95.94 420 PHE A N 1
ATOM 3291 C CA . PHE A 1 420 ? 14.547 -8.875 6.445 1 95.94 420 PHE A CA 1
ATOM 3292 C C . PHE A 1 420 ? 13.734 -10.164 6.426 1 95.94 420 PHE A C 1
ATOM 3294 O O . PHE A 1 420 ? 12.578 -10.188 6.852 1 95.94 420 PHE A O 1
ATOM 3301 N N . LEU A 1 421 ? 14.25 -11.188 5.867 1 93.94 421 LEU A N 1
ATOM 3302 C CA . LEU A 1 421 ? 13.547 -12.461 5.754 1 93.94 421 LEU A CA 1
ATOM 3303 C C . LEU A 1 421 ? 13.211 -13.016 7.133 1 93.94 421 LEU A C 1
ATOM 3305 O O . LEU A 1 421 ? 12.172 -13.664 7.309 1 93.94 421 LEU A O 1
ATOM 3309 N N . ASN A 1 422 ? 14.109 -12.836 8.109 1 93.38 422 ASN A N 1
ATOM 3310 C CA . ASN A 1 422 ? 13.781 -13.203 9.477 1 93.38 422 ASN A CA 1
ATOM 3311 C C . ASN A 1 422 ? 12.578 -12.43 10 1 93.38 422 ASN A C 1
ATOM 3313 O O . ASN A 1 422 ? 11.672 -13.008 10.602 1 93.38 422 ASN A O 1
ATOM 3317 N N . GLU A 1 423 ? 12.586 -11.203 9.734 1 93.94 423 GLU A N 1
ATOM 3318 C CA . GLU A 1 423 ? 11.477 -10.352 10.164 1 93.94 423 GLU A CA 1
ATOM 3319 C C . GLU A 1 423 ? 10.18 -10.758 9.477 1 93.94 423 GLU A C 1
ATOM 3321 O O . GLU A 1 423 ? 9.109 -10.727 10.094 1 93.94 423 GLU A O 1
ATOM 3326 N N . LEU A 1 424 ? 10.297 -11.07 8.273 1 93.38 424 LEU A N 1
ATOM 3327 C CA . LEU A 1 424 ? 9.133 -11.57 7.551 1 93.38 424 LEU A CA 1
ATOM 3328 C C . LEU A 1 424 ? 8.57 -12.82 8.219 1 93.38 424 LEU A C 1
ATOM 3330 O O . LEU A 1 424 ? 7.355 -12.938 8.406 1 93.38 424 LEU A O 1
ATOM 3334 N N . ARG A 1 425 ? 9.422 -13.711 8.578 1 92.31 425 ARG A N 1
ATOM 3335 C CA . ARG A 1 425 ? 8.984 -14.93 9.25 1 92.31 425 ARG A CA 1
ATOM 3336 C C . ARG A 1 425 ? 8.336 -14.609 10.594 1 92.31 425 ARG A C 1
ATOM 3338 O O . ARG A 1 425 ? 7.383 -15.273 11 1 92.31 425 ARG A O 1
ATOM 3345 N N . GLN A 1 426 ? 8.898 -13.664 11.234 1 91.31 426 GLN A N 1
ATOM 3346 C CA . GLN A 1 426 ? 8.289 -13.234 12.492 1 91.31 426 GLN A CA 1
ATOM 3347 C C . GLN A 1 426 ? 6.883 -12.68 12.258 1 91.31 426 GLN A C 1
ATOM 3349 O O . GLN A 1 426 ? 5.965 -12.945 13.039 1 91.31 426 GLN A O 1
ATOM 3354 N N . SER A 1 427 ? 6.797 -11.914 11.281 1 91.19 427 SER A N 1
ATOM 3355 C CA . SER A 1 427 ? 5.488 -11.375 10.922 1 91.19 427 SER A CA 1
ATOM 3356 C C . SER A 1 427 ? 4.48 -12.5 10.688 1 91.19 427 SER A C 1
ATOM 3358 O O . SER A 1 427 ? 3.336 -12.414 11.141 1 91.19 427 SER A O 1
ATOM 3360 N N . GLU A 1 428 ? 4.898 -13.484 10.023 1 90.19 428 GLU A N 1
ATOM 3361 C CA . GLU A 1 428 ? 4.055 -14.641 9.742 1 90.19 428 GLU A CA 1
ATOM 3362 C C . GLU A 1 428 ? 3.695 -15.391 11.023 1 90.19 428 GLU A C 1
ATOM 3364 O O . GLU A 1 428 ? 2.551 -15.812 11.203 1 90.19 428 GLU A O 1
ATOM 3369 N N . ALA A 1 429 ? 4.672 -15.547 11.844 1 89.31 429 ALA A N 1
ATOM 3370 C CA . ALA A 1 429 ? 4.453 -16.25 13.109 1 89.31 429 ALA A CA 1
ATOM 3371 C C . ALA A 1 429 ? 3.469 -15.492 13.992 1 89.31 429 ALA A C 1
ATOM 3373 O O . ALA A 1 429 ? 2.619 -16.094 14.648 1 89.31 429 ALA A O 1
ATOM 3374 N N . VAL A 1 430 ? 3.611 -14.227 14.008 1 88.19 430 VAL A N 1
ATOM 3375 C CA . VAL A 1 430 ? 2.705 -13.391 14.789 1 88.19 430 VAL A CA 1
ATOM 3376 C C . VAL A 1 430 ? 1.283 -13.523 14.242 1 88.19 430 VAL A C 1
ATOM 3378 O O . VAL A 1 430 ? 0.328 -13.648 15.016 1 88.19 430 VAL A O 1
ATOM 3381 N N . SER A 1 431 ? 1.185 -13.508 13.023 1 84.81 431 SER A N 1
ATOM 3382 C CA . SER A 1 431 ? -0.124 -13.586 12.383 1 84.81 431 SER A CA 1
ATOM 3383 C C . SER A 1 431 ? -0.794 -14.93 12.648 1 84.81 431 SER A C 1
ATOM 3385 O O . SER A 1 431 ? -2.02 -15.008 12.75 1 84.81 431 SER A O 1
ATOM 3387 N N . THR A 1 432 ? -0.034 -15.945 12.789 1 83.56 432 THR A N 1
ATOM 3388 C CA . THR A 1 432 ? -0.587 -17.281 12.992 1 83.56 432 THR A CA 1
ATOM 3389 C C . THR A 1 432 ? -0.621 -17.625 14.477 1 83.56 432 THR A C 1
ATOM 3391 O O . THR A 1 432 ? -1.128 -18.688 14.867 1 83.56 432 THR A O 1
ATOM 3394 N N . GLY A 1 433 ? -0.028 -16.781 15.297 1 82.44 433 GLY A N 1
ATOM 3395 C CA . GLY A 1 433 ? -0.043 -17 16.734 1 82.44 433 GLY A CA 1
ATOM 3396 C C . GLY A 1 433 ? 0.94 -18.062 17.188 1 82.44 433 GLY A C 1
ATOM 3397 O O . GLY A 1 433 ? 0.722 -18.719 18.219 1 82.44 433 GLY A O 1
ATOM 3398 N N . SER A 1 434 ? 1.993 -18.219 16.422 1 83.56 434 SER A N 1
ATOM 3399 C CA . SER A 1 434 ? 2.986 -19.234 16.75 1 83.56 434 SER A CA 1
ATOM 3400 C C . SER A 1 434 ? 4.055 -18.672 17.688 1 83.56 434 SER A C 1
ATOM 3402 O O . SER A 1 434 ? 5.113 -18.234 17.234 1 83.56 434 SER A O 1
ATOM 3404 N N . SER A 1 435 ? 3.967 -18.797 18.953 1 83.12 435 SER A N 1
ATOM 3405 C CA . SER A 1 435 ? 4.867 -18.219 19.938 1 83.12 435 SER A CA 1
ATOM 3406 C C . SER A 1 435 ? 6.203 -18.953 19.969 1 83.12 435 SER A C 1
ATOM 3408 O O . SER A 1 435 ? 7.254 -18.328 20.156 1 83.12 435 SER A O 1
ATOM 3410 N N . SER A 1 436 ? 6.172 -20.281 19.812 1 85.06 436 SER A N 1
ATOM 3411 C CA . SER A 1 436 ? 7.398 -21.078 19.844 1 85.06 436 SER A CA 1
ATOM 3412 C C . SER A 1 436 ? 8.344 -20.672 18.719 1 85.06 436 SER A C 1
ATOM 3414 O O . SER A 1 436 ? 9.555 -20.578 18.922 1 85.06 436 SER A O 1
ATOM 3416 N N . GLU A 1 437 ? 7.789 -20.438 17.625 1 85.88 437 GLU A N 1
ATOM 3417 C CA . GLU A 1 437 ? 8.602 -20.016 16.469 1 85.88 437 GLU A CA 1
ATOM 3418 C C . GLU A 1 437 ? 9.227 -18.656 16.703 1 85.88 437 GLU A C 1
ATOM 3420 O O . GLU A 1 437 ? 10.359 -18.406 16.281 1 85.88 437 GLU A O 1
ATOM 3425 N N . LEU A 1 438 ? 8.594 -17.844 17.422 1 88.12 438 LEU A N 1
ATOM 3426 C CA . LEU A 1 438 ? 9.062 -16.484 17.656 1 88.12 438 LEU A CA 1
ATOM 3427 C C . LEU A 1 438 ? 10.328 -16.469 18.5 1 88.12 438 LEU A C 1
ATOM 3429 O O . LEU A 1 438 ? 11.227 -15.664 18.266 1 88.12 438 LEU A O 1
ATOM 3433 N N . MET A 1 439 ? 10.445 -17.359 19.391 1 85.31 439 MET A N 1
ATOM 3434 C CA . MET A 1 439 ? 11.633 -17.438 20.234 1 85.31 439 MET A CA 1
ATOM 3435 C C . MET A 1 439 ? 12.859 -17.828 19.422 1 85.31 439 MET A C 1
ATOM 3437 O O . MET A 1 439 ? 13.93 -17.25 19.578 1 85.31 439 MET A O 1
ATOM 3441 N N . GLU A 1 440 ? 12.641 -18.75 18.578 1 86.88 440 GLU A N 1
ATOM 3442 C CA . GLU A 1 440 ? 13.734 -19.172 17.703 1 86.88 440 GLU A CA 1
ATOM 3443 C C . GLU A 1 440 ? 14.133 -18.062 16.75 1 86.88 440 GLU A C 1
ATOM 3445 O O . GLU A 1 440 ? 15.32 -17.875 16.484 1 86.88 440 GLU A O 1
ATOM 3450 N N . LEU A 1 441 ? 13.156 -17.438 16.297 1 91 441 LEU A N 1
ATOM 3451 C CA . LEU A 1 441 ? 13.406 -16.391 15.32 1 91 441 LEU A CA 1
ATOM 3452 C C . LEU A 1 441 ? 14.086 -15.188 15.969 1 91 441 LEU A C 1
ATOM 3454 O O . LEU A 1 441 ? 14.852 -14.477 15.32 1 91 441 LEU A O 1
ATOM 3458 N N . ALA A 1 442 ? 13.852 -15.008 17.234 1 90 442 ALA A N 1
ATOM 3459 C CA . ALA A 1 442 ? 14.461 -13.891 17.938 1 90 442 ALA A CA 1
ATOM 3460 C C . ALA A 1 442 ? 15.984 -14.023 17.984 1 90 442 ALA A C 1
ATOM 3462 O O . ALA A 1 442 ? 16.703 -13.039 17.812 1 90 442 ALA A O 1
ATOM 3463 N N . SER A 1 443 ? 16.406 -15.234 18.188 1 90.75 443 SER A N 1
ATOM 3464 C CA . SER A 1 443 ? 17.844 -15.477 18.219 1 90.75 443 SER A CA 1
ATOM 3465 C C . SER A 1 443 ? 18.484 -15.203 16.859 1 90.75 443 SER A C 1
ATOM 3467 O O . SER A 1 443 ? 19.562 -14.625 16.781 1 90.75 443 SER A O 1
ATOM 3469 N N . GLY A 1 444 ? 17.797 -15.695 15.789 1 91.56 444 GLY A N 1
ATOM 3470 C CA . GLY A 1 444 ? 18.297 -15.43 14.445 1 91.56 444 GLY A CA 1
ATOM 3471 C C . GLY A 1 444 ? 18.281 -13.953 14.086 1 91.56 444 GLY A C 1
ATOM 3472 O O . GLY A 1 444 ? 19.188 -13.477 13.398 1 91.56 444 GLY A O 1
ATOM 3473 N N . HIS A 1 445 ? 17.328 -13.32 14.562 1 93.88 445 HIS A N 1
ATOM 3474 C CA . HIS A 1 445 ? 17.219 -11.875 14.352 1 93.88 445 HIS A CA 1
ATOM 3475 C C . HIS A 1 445 ? 18.391 -11.133 14.977 1 93.88 445 HIS A C 1
ATOM 3477 O O . HIS A 1 445 ? 19.016 -10.289 14.328 1 93.88 445 HIS A O 1
ATOM 3483 N N . LEU A 1 446 ? 18.703 -11.438 16.188 1 93.75 446 LEU A N 1
ATOM 3484 C CA . LEU A 1 446 ? 19.812 -10.82 16.906 1 93.75 446 LEU A CA 1
ATOM 3485 C C . LEU A 1 446 ? 21.141 -11.117 16.203 1 93.75 446 LEU A C 1
ATOM 3487 O O . LEU A 1 446 ? 21.984 -10.234 16.062 1 93.75 446 LEU A O 1
ATOM 3491 N N . GLN A 1 447 ? 21.266 -12.32 15.758 1 93.94 447 GLN A N 1
ATOM 3492 C CA . GLN A 1 447 ? 22.484 -12.719 15.07 1 93.94 447 GLN A CA 1
ATOM 3493 C C . GLN A 1 447 ? 22.703 -11.883 13.812 1 93.94 447 GLN A C 1
ATOM 3495 O O . GLN A 1 447 ? 23.812 -11.414 13.555 1 93.94 447 GLN A O 1
ATOM 3500 N N . SER A 1 448 ? 21.656 -11.742 13.055 1 94.25 448 SER A N 1
ATOM 3501 C CA . SER A 1 448 ? 21.75 -10.945 11.836 1 94.25 448 SER A CA 1
ATOM 3502 C C . SER A 1 448 ? 22.094 -9.492 12.141 1 94.25 448 SER A C 1
ATOM 3504 O O . SER A 1 448 ? 22.906 -8.883 11.438 1 94.25 448 SER A O 1
ATOM 3506 N N . LEU A 1 449 ? 21.547 -8.938 13.172 1 95.75 449 LEU A N 1
ATOM 3507 C CA . LEU A 1 449 ? 21.797 -7.551 13.555 1 95.75 449 LEU A CA 1
ATOM 3508 C C . LEU A 1 449 ? 23.234 -7.371 14.031 1 95.75 449 LEU A C 1
ATOM 3510 O O . LEU A 1 449 ? 23.891 -6.387 13.688 1 95.75 449 LEU A O 1
ATOM 3514 N N . VAL A 1 450 ? 23.703 -8.328 14.797 1 95.25 450 VAL A N 1
ATOM 3515 C CA . VAL A 1 450 ? 25.062 -8.25 15.312 1 95.25 450 VAL A CA 1
ATOM 3516 C C . VAL A 1 450 ? 26.062 -8.328 14.156 1 95.25 450 VAL A C 1
ATOM 3518 O O . VAL A 1 450 ? 27.062 -7.609 14.133 1 95.25 450 VAL A O 1
ATOM 3521 N N . LYS A 1 451 ? 25.766 -9.211 13.227 1 95.25 451 LYS A N 1
ATOM 3522 C CA . LYS A 1 451 ? 26.641 -9.336 12.055 1 95.25 451 LYS A CA 1
ATOM 3523 C C . LYS A 1 451 ? 26.672 -8.039 11.258 1 95.25 451 LYS A C 1
ATOM 3525 O O . LYS A 1 451 ? 27.734 -7.605 10.812 1 95.25 451 LYS A O 1
ATOM 3530 N N . LEU A 1 452 ? 25.516 -7.449 11.031 1 95.56 452 LEU A N 1
ATOM 3531 C CA . LEU A 1 452 ? 25.438 -6.176 10.32 1 95.56 452 LEU A CA 1
ATOM 3532 C C . LEU A 1 452 ? 26.156 -5.074 11.086 1 95.56 452 LEU A C 1
ATOM 3534 O O . LEU A 1 452 ? 26.828 -4.23 10.484 1 95.56 452 LEU A O 1
ATOM 3538 N N . PHE A 1 453 ? 25.984 -5.078 12.391 1 96.25 453 PHE A N 1
ATOM 3539 C CA . PHE A 1 453 ? 26.672 -4.129 13.258 1 96.25 453 PHE A CA 1
ATOM 3540 C C . PHE A 1 453 ? 28.188 -4.258 13.125 1 96.25 453 PHE A C 1
ATOM 3542 O O . PHE A 1 453 ? 28.875 -3.262 12.953 1 96.25 453 PHE A O 1
ATOM 3549 N N . ALA A 1 454 ? 28.609 -5.48 13.211 1 94.88 454 ALA A N 1
ATOM 3550 C CA . ALA A 1 454 ? 30.047 -5.738 13.086 1 94.88 454 ALA A CA 1
ATOM 3551 C C . ALA A 1 454 ? 30.562 -5.289 11.727 1 94.88 454 ALA A C 1
ATOM 3553 O O . ALA A 1 454 ? 31.641 -4.691 11.633 1 94.88 454 ALA A O 1
ATOM 3554 N N . LEU A 1 455 ? 29.828 -5.605 10.695 1 93.62 455 LEU A N 1
ATOM 3555 C CA . LEU A 1 455 ? 30.203 -5.203 9.344 1 93.62 455 LEU A CA 1
ATOM 3556 C C . LEU A 1 455 ? 30.297 -3.684 9.242 1 93.62 455 LEU A C 1
ATOM 3558 O O . LEU A 1 455 ? 31.219 -3.154 8.609 1 93.62 455 LEU A O 1
ATOM 3562 N N . ALA A 1 456 ? 29.344 -2.947 9.805 1 94 456 ALA A N 1
ATOM 3563 C CA . ALA A 1 456 ? 29.344 -1.486 9.805 1 94 456 ALA A CA 1
ATOM 3564 C C . ALA A 1 456 ? 30.578 -0.938 10.531 1 94 456 ALA A C 1
ATOM 3566 O O . ALA A 1 456 ? 31.203 0.019 10.07 1 94 456 ALA A O 1
ATOM 3567 N N . CYS A 1 457 ? 30.984 -1.569 11.641 1 94.06 457 CYS A N 1
ATOM 3568 C CA . CYS A 1 457 ? 32.156 -1.148 12.398 1 94.06 457 CYS A CA 1
ATOM 3569 C C . CYS A 1 457 ? 33.438 -1.374 11.602 1 94.06 457 CYS A C 1
ATOM 3571 O O . CYS A 1 457 ? 34.312 -0.511 11.562 1 94.06 457 CYS A O 1
ATOM 3573 N N . LYS A 1 458 ? 33.438 -2.482 10.961 1 90.88 458 LYS A N 1
ATOM 3574 C CA . LYS A 1 458 ? 34.625 -2.816 10.156 1 90.88 458 LYS A CA 1
ATOM 3575 C C . LYS A 1 458 ? 34.75 -1.859 8.984 1 90.88 458 LYS A C 1
ATOM 3577 O O . LYS A 1 458 ? 35.875 -1.558 8.555 1 90.88 458 LYS A O 1
ATOM 3582 N N . SER A 1 459 ? 33.656 -1.399 8.516 1 89.69 459 SER A N 1
ATOM 3583 C CA . SER A 1 459 ? 33.688 -0.474 7.387 1 89.69 459 SER A CA 1
ATOM 3584 C C . SER A 1 459 ? 33.781 0.972 7.859 1 89.69 459 SER A C 1
ATOM 3586 O O . SER A 1 459 ? 33.594 1.903 7.074 1 89.69 459 SER A O 1
ATOM 3588 N N . GLU A 1 460 ? 33.938 1.189 9.133 1 91.06 460 GLU A N 1
ATOM 3589 C CA . GLU A 1 460 ? 34.125 2.496 9.758 1 91.06 460 GLU A CA 1
ATOM 3590 C C . GLU A 1 460 ? 32.906 3.377 9.555 1 91.06 460 GLU A C 1
ATOM 3592 O O . GLU A 1 460 ? 33.031 4.562 9.234 1 91.06 460 GLU A O 1
ATOM 3597 N N . ARG A 1 461 ? 31.828 2.762 9.57 1 93.38 461 ARG A N 1
ATOM 3598 C CA . ARG A 1 461 ? 30.547 3.459 9.539 1 93.38 461 ARG A CA 1
ATOM 3599 C C . ARG A 1 461 ? 29.844 3.377 10.883 1 93.38 461 ARG A C 1
ATOM 3601 O O . ARG A 1 461 ? 28.859 2.643 11.039 1 93.38 461 ARG A O 1
ATOM 3608 N N . ASP A 1 462 ? 30.281 4.203 11.766 1 94.25 462 ASP A N 1
ATOM 3609 C CA . ASP A 1 462 ? 29.812 4.129 13.148 1 94.25 462 ASP A CA 1
ATOM 3610 C C . ASP A 1 462 ? 28.359 4.602 13.258 1 94.25 462 ASP A C 1
ATOM 3612 O O . ASP A 1 462 ? 27.609 4.113 14.102 1 94.25 462 ASP A O 1
ATOM 3616 N N . GLY A 1 463 ? 28.016 5.57 12.43 1 93.19 463 GLY A N 1
ATOM 3617 C CA . GLY A 1 463 ? 26.625 6.004 12.422 1 93.19 463 GLY A CA 1
ATOM 3618 C C . GLY A 1 463 ? 25.656 4.895 12.078 1 93.19 463 GLY A C 1
ATOM 3619 O O . GLY A 1 463 ? 24.609 4.766 12.703 1 93.19 463 GLY A O 1
ATOM 3620 N N . ARG A 1 464 ? 26.031 4.125 11.109 1 94.06 464 ARG A N 1
ATOM 3621 C CA . ARG A 1 464 ? 25.203 2.992 10.711 1 94.06 464 ARG A CA 1
ATOM 3622 C C . ARG A 1 464 ? 25.141 1.936 11.812 1 94.06 464 ARG A C 1
ATOM 3624 O O . ARG A 1 464 ? 24.094 1.354 12.07 1 94.06 464 ARG A O 1
ATOM 3631 N N . ALA A 1 465 ? 26.281 1.668 12.438 1 95.62 465 ALA A N 1
ATOM 3632 C CA . ALA A 1 465 ? 26.328 0.714 13.539 1 95.62 465 ALA A CA 1
ATOM 3633 C C . ALA A 1 465 ? 25.375 1.126 14.664 1 95.62 465 ALA A C 1
ATOM 3635 O O . ALA A 1 465 ? 24.609 0.303 15.172 1 95.62 465 ALA A O 1
ATOM 3636 N N . ALA A 1 466 ? 25.359 2.367 14.977 1 94.56 466 ALA A N 1
ATOM 3637 C CA . ALA A 1 466 ? 24.5 2.873 16.031 1 94.56 466 ALA A CA 1
ATOM 3638 C C . ALA A 1 466 ? 23.016 2.711 15.672 1 94.56 466 ALA A C 1
ATOM 3640 O O . ALA A 1 466 ? 22.203 2.383 16.531 1 94.56 466 ALA A O 1
ATOM 3641 N N . GLU A 1 467 ? 22.75 3.018 14.469 1 93.56 467 GLU A N 1
ATOM 3642 C CA . GLU A 1 467 ? 21.375 2.873 14.016 1 93.56 467 GLU A CA 1
ATOM 3643 C C . GLU A 1 467 ? 20.906 1.425 14.117 1 93.56 467 GLU A C 1
ATOM 3645 O O . GLU A 1 467 ? 19.766 1.162 14.508 1 93.56 467 GLU A O 1
ATOM 3650 N N . LEU A 1 468 ? 21.734 0.5 13.766 1 94.94 468 LEU A N 1
ATOM 3651 C CA . LEU A 1 468 ? 21.406 -0.92 13.828 1 94.94 468 LEU A CA 1
ATOM 3652 C C . LEU A 1 468 ? 21.156 -1.357 15.266 1 94.94 468 LEU A C 1
ATOM 3654 O O . LEU A 1 468 ? 20.312 -2.215 15.523 1 94.94 468 LEU A O 1
ATOM 3658 N N . ALA A 1 469 ? 21.859 -0.729 16.188 1 94.56 469 ALA A N 1
ATOM 3659 C CA . ALA A 1 469 ? 21.656 -1.018 17.594 1 94.56 469 ALA A CA 1
ATOM 3660 C C . ALA A 1 469 ? 20.25 -0.626 18.031 1 94.56 469 ALA A C 1
ATOM 3662 O O . ALA A 1 469 ? 19.672 -1.25 18.938 1 94.56 469 ALA A O 1
ATOM 3663 N N . GLY A 1 470 ? 19.703 0.33 17.359 1 92.62 470 GLY A N 1
ATOM 3664 C CA . GLY A 1 470 ? 18.359 0.78 17.672 1 92.62 470 GLY A CA 1
ATOM 3665 C C . GLY A 1 470 ? 17.297 -0.234 17.312 1 92.62 470 GLY A C 1
ATOM 3666 O O . GLY A 1 470 ? 16.156 -0.146 17.781 1 92.62 470 GLY A O 1
ATOM 3667 N N . LEU A 1 471 ? 17.641 -1.216 16.531 1 92.56 471 LEU A N 1
ATOM 3668 C CA . LEU A 1 471 ? 16.688 -2.234 16.094 1 92.56 471 LEU A CA 1
ATOM 3669 C C . LEU A 1 471 ? 16.672 -3.416 17.062 1 92.56 471 LEU A C 1
ATOM 3671 O O . LEU A 1 471 ? 15.828 -4.305 16.953 1 92.56 471 LEU A O 1
ATOM 3675 N N . VAL A 1 472 ? 17.672 -3.402 17.984 1 91.44 472 VAL A N 1
ATOM 3676 C CA . VAL A 1 472 ? 17.797 -4.516 18.922 1 91.44 472 VAL A CA 1
ATOM 3677 C C . VAL A 1 472 ? 16.859 -4.301 20.109 1 91.44 472 VAL A C 1
ATOM 3679 O O . VAL A 1 472 ? 16.844 -3.223 20.703 1 91.44 472 VAL A O 1
ATOM 3682 N N . ALA A 1 473 ? 16.141 -5.305 20.375 1 83.06 473 ALA A N 1
ATOM 3683 C CA . ALA A 1 473 ? 15.172 -5.18 21.469 1 83.06 473 ALA A CA 1
ATOM 3684 C C . ALA A 1 473 ? 15.703 -5.812 22.75 1 83.06 473 ALA A C 1
ATOM 3686 O O . ALA A 1 473 ? 15.273 -5.453 23.844 1 83.06 473 ALA A O 1
ATOM 3687 N N . SER A 1 474 ? 16.656 -6.68 22.703 1 87 474 SER A N 1
ATOM 3688 C CA . SER A 1 474 ? 17.125 -7.422 23.875 1 87 474 SER A CA 1
ATOM 3689 C C . SER A 1 474 ? 18.297 -6.715 24.547 1 87 474 SER A C 1
ATOM 3691 O O . SER A 1 474 ? 19.172 -6.176 23.875 1 87 474 SER A O 1
ATOM 3693 N N . ALA A 1 475 ? 18.281 -6.73 25.797 1 89.12 475 ALA A N 1
ATOM 3694 C CA . ALA A 1 475 ? 19.391 -6.168 26.562 1 89.12 475 ALA A CA 1
ATOM 3695 C C . ALA A 1 475 ? 20.703 -6.898 26.266 1 89.12 475 ALA A C 1
ATOM 3697 O O . ALA A 1 475 ? 21.766 -6.281 26.203 1 89.12 475 ALA A O 1
ATOM 3698 N N . LYS A 1 476 ? 20.516 -8.133 26.109 1 89.81 476 LYS A N 1
ATOM 3699 C CA . LYS A 1 476 ? 21.688 -8.953 25.797 1 89.81 476 LYS A CA 1
ATOM 3700 C C . LYS A 1 476 ? 22.344 -8.477 24.5 1 89.81 476 LYS A C 1
ATOM 3702 O O . LYS A 1 476 ? 23.578 -8.383 24.438 1 89.81 476 LYS A O 1
ATOM 3707 N N . GLY A 1 477 ? 21.578 -8.234 23.531 1 92.75 477 GLY A N 1
ATOM 3708 C CA . GLY A 1 477 ? 22.109 -7.758 22.266 1 92.75 477 GLY A CA 1
ATOM 3709 C C . GLY A 1 477 ? 22.797 -6.41 22.375 1 92.75 477 GLY A C 1
ATOM 3710 O O . GLY A 1 477 ? 23.875 -6.203 21.781 1 92.75 477 GLY A O 1
ATOM 3711 N N . ILE A 1 478 ? 22.25 -5.547 23.141 1 94.19 478 ILE A N 1
ATOM 3712 C CA . ILE A 1 478 ? 22.828 -4.219 23.344 1 94.19 478 ILE A CA 1
ATOM 3713 C C . ILE A 1 478 ? 24.188 -4.34 24.031 1 94.19 478 ILE A C 1
ATOM 3715 O O . ILE A 1 478 ? 25.141 -3.684 23.641 1 94.19 478 ILE A O 1
ATOM 3719 N N . GLN A 1 479 ? 24.219 -5.191 24.984 1 94.25 479 GLN A N 1
ATOM 3720 C CA . GLN A 1 479 ? 25.469 -5.41 25.703 1 94.25 479 GLN A CA 1
ATOM 3721 C C . GLN A 1 479 ? 26.531 -5.98 24.781 1 94.25 479 GLN A C 1
ATOM 3723 O O . GLN A 1 479 ? 27.703 -5.566 24.828 1 94.25 479 GLN A O 1
ATOM 3728 N N . MET A 1 480 ? 26.109 -6.898 23.969 1 94.94 480 MET A N 1
ATOM 3729 C CA . MET A 1 480 ? 27.047 -7.496 23.016 1 94.94 480 MET A CA 1
ATOM 3730 C C . MET A 1 480 ? 27.625 -6.434 22.094 1 94.94 480 MET A C 1
ATOM 3732 O O . MET A 1 480 ? 28.828 -6.43 21.812 1 94.94 480 MET A O 1
ATOM 3736 N N . MET A 1 481 ? 26.812 -5.574 21.625 1 96.12 481 MET A N 1
ATOM 3737 C CA . MET A 1 481 ? 27.234 -4.531 20.688 1 96.12 481 MET A CA 1
ATOM 3738 C C . MET A 1 481 ? 28.109 -3.496 21.391 1 96.12 481 MET A C 1
ATOM 3740 O O . MET A 1 481 ? 29.094 -3.012 20.828 1 96.12 481 MET A O 1
ATOM 3744 N N . CYS A 1 482 ? 27.812 -3.195 22.656 1 95.81 482 CYS A N 1
ATOM 3745 C CA . CYS A 1 482 ? 28.641 -2.299 23.438 1 95.81 482 CYS A CA 1
ATOM 3746 C C . CYS A 1 482 ? 30.031 -2.883 23.641 1 95.81 482 CYS A C 1
ATOM 3748 O O . CYS A 1 482 ? 31.031 -2.188 23.453 1 95.81 482 CYS A O 1
ATOM 3750 N N . ASN A 1 483 ? 30 -4.125 24 1 95.94 483 ASN A N 1
ATOM 3751 C CA . ASN A 1 483 ? 31.281 -4.809 24.219 1 95.94 483 ASN A CA 1
ATOM 3752 C C . ASN A 1 483 ? 32.125 -4.836 22.953 1 95.94 483 ASN A C 1
ATOM 3754 O O . ASN A 1 483 ? 33.344 -4.633 23.016 1 95.94 483 ASN A O 1
ATOM 3758 N N . TYR A 1 484 ? 31.469 -5.137 21.891 1 96.31 484 TYR A N 1
ATOM 3759 C CA . TYR A 1 484 ? 32.188 -5.168 20.609 1 96.31 484 TYR A CA 1
ATOM 3760 C C . TYR A 1 484 ? 32.75 -3.795 20.266 1 96.31 484 TYR A C 1
ATOM 3762 O O . TYR A 1 484 ? 33.906 -3.686 19.828 1 96.31 484 TYR A O 1
ATOM 3770 N N . ALA A 1 485 ? 31.969 -2.768 20.391 1 96.06 485 ALA A N 1
ATOM 3771 C CA . ALA A 1 485 ? 32.406 -1.401 20.141 1 96.06 485 ALA A CA 1
ATOM 3772 C C . ALA A 1 485 ? 33.594 -1.03 21.047 1 96.06 485 ALA A C 1
ATOM 3774 O O . ALA A 1 485 ? 34.562 -0.397 20.594 1 96.06 485 ALA A O 1
ATOM 3775 N N . ALA A 1 486 ? 33.5 -1.439 22.25 1 94.06 486 ALA A N 1
ATOM 3776 C CA . ALA A 1 486 ? 34.562 -1.169 23.219 1 94.06 486 ALA A CA 1
ATOM 3777 C C . ALA A 1 486 ? 35.844 -1.899 22.844 1 94.06 486 ALA A C 1
ATOM 3779 O O . ALA A 1 486 ? 36.938 -1.346 22.953 1 94.06 486 ALA A O 1
ATOM 3780 N N . LYS A 1 487 ? 35.656 -3.066 22.422 1 95.06 487 LYS A N 1
ATOM 3781 C CA . LYS A 1 487 ? 36.812 -3.854 22 1 95.06 487 LYS A CA 1
ATOM 3782 C C . LYS A 1 487 ? 37.531 -3.184 20.828 1 95.06 487 LYS A C 1
ATOM 3784 O O . LYS A 1 487 ? 38.75 -3.281 20.703 1 95.06 487 LYS A O 1
ATOM 3789 N N . LEU A 1 488 ? 36.812 -2.541 19.984 1 95.31 488 LEU A N 1
ATOM 3790 C CA . LEU A 1 488 ? 37.375 -1.834 18.844 1 95.31 488 LEU A CA 1
ATOM 3791 C C . LEU A 1 488 ? 37.812 -0.436 19.25 1 95.31 488 LEU A C 1
ATOM 3793 O O . LEU A 1 488 ? 38.25 0.351 18.391 1 95.31 488 LEU A O 1
ATOM 3797 N N . LYS A 1 489 ? 37.656 -0.081 20.484 1 94.62 489 LYS A N 1
ATOM 3798 C CA . LYS A 1 489 ? 38.062 1.192 21.078 1 94.62 489 LYS A CA 1
ATOM 3799 C C . LYS A 1 489 ? 37.25 2.348 20.5 1 94.62 489 LYS A C 1
ATOM 3801 O O . LYS A 1 489 ? 37.812 3.432 20.25 1 94.62 489 LYS A O 1
ATOM 3806 N N . LYS A 1 490 ? 36.094 2.09 20.219 1 94.88 490 LYS A N 1
ATOM 3807 C CA . LYS A 1 490 ? 35.156 3.121 19.75 1 94.88 490 LYS A CA 1
ATOM 3808 C C . LYS A 1 490 ? 34.219 3.572 20.859 1 94.88 490 LYS A C 1
ATOM 3810 O O . LYS A 1 490 ? 33.062 3.172 20.906 1 94.88 490 LYS A O 1
ATOM 3815 N N . SER A 1 491 ? 34.656 4.398 21.672 1 93.5 491 SER A N 1
ATOM 3816 C CA . SER A 1 491 ? 33.969 4.797 22.906 1 93.5 491 SER A CA 1
ATOM 3817 C C . SER A 1 491 ? 32.688 5.562 22.594 1 93.5 491 SER A C 1
ATOM 3819 O O . SER A 1 491 ? 31.641 5.344 23.219 1 93.5 491 SER A O 1
ATOM 3821 N N . THR A 1 492 ? 32.812 6.449 21.578 1 94.44 492 THR A N 1
ATOM 3822 C CA . THR A 1 492 ? 31.625 7.223 21.219 1 94.44 492 THR A CA 1
ATOM 3823 C C . THR A 1 492 ? 30.5 6.309 20.719 1 94.44 492 THR A C 1
ATOM 3825 O O . THR A 1 492 ? 29.344 6.5 21.062 1 94.44 492 THR A O 1
ATOM 3828 N N . LEU A 1 493 ? 30.891 5.395 19.938 1 95.25 493 LEU A N 1
ATOM 3829 C CA . LEU A 1 493 ? 29.922 4.43 19.438 1 95.25 493 LEU A CA 1
ATOM 3830 C C . LEU A 1 493 ? 29.312 3.625 20.578 1 95.25 493 LEU A C 1
ATOM 3832 O O . LEU A 1 493 ? 28.094 3.42 20.625 1 95.25 493 LEU A O 1
ATOM 3836 N N . ALA A 1 494 ? 30.094 3.195 21.469 1 95.56 494 ALA A N 1
ATOM 3837 C CA . ALA A 1 494 ? 29.609 2.434 22.625 1 95.56 494 ALA A CA 1
ATOM 3838 C C . ALA A 1 494 ? 28.578 3.234 23.422 1 95.56 494 ALA A C 1
ATOM 3840 O O . ALA A 1 494 ? 27.562 2.686 23.875 1 95.56 494 ALA A O 1
ATOM 3841 N N . ASP A 1 495 ? 28.859 4.484 23.531 1 95.19 495 ASP A N 1
ATOM 3842 C CA . ASP A 1 495 ? 27.938 5.359 24.25 1 95.19 495 ASP A CA 1
ATOM 3843 C C . ASP A 1 495 ? 26.609 5.492 23.5 1 95.19 495 ASP A C 1
ATOM 3845 O O . ASP A 1 495 ? 25.547 5.488 24.109 1 95.19 495 ASP A O 1
ATOM 3849 N N . LYS A 1 496 ? 26.734 5.699 22.25 1 94.56 496 LYS A N 1
ATOM 3850 C CA . LYS A 1 496 ? 25.531 5.828 21.438 1 94.56 496 LYS A CA 1
ATOM 3851 C C . LYS A 1 496 ? 24.703 4.551 21.484 1 94.56 496 LYS A C 1
ATOM 3853 O O . LYS A 1 496 ? 23.469 4.605 21.516 1 94.56 496 LYS A O 1
ATOM 3858 N N . VAL A 1 497 ? 25.359 3.426 21.438 1 95.25 497 VAL A N 1
ATOM 3859 C CA . VAL A 1 497 ? 24.688 2.131 21.5 1 95.25 497 VAL A CA 1
ATOM 3860 C C . VAL A 1 497 ? 23.969 1.98 22.844 1 95.25 497 VAL A C 1
ATOM 3862 O O . VAL A 1 497 ? 22.828 1.537 22.891 1 95.25 497 VAL A O 1
ATOM 3865 N N . ALA A 1 498 ? 24.609 2.381 23.859 1 93.12 498 ALA A N 1
ATOM 3866 C CA . ALA A 1 498 ? 24.031 2.32 25.188 1 93.12 498 ALA A CA 1
ATOM 3867 C C . ALA A 1 498 ? 22.812 3.227 25.297 1 93.12 498 ALA A C 1
ATOM 3869 O O . ALA A 1 498 ? 21.812 2.867 25.922 1 93.12 498 ALA A O 1
ATOM 3870 N N . ALA A 1 499 ? 22.922 4.352 24.719 1 92.31 499 ALA A N 1
ATOM 3871 C CA . ALA A 1 499 ? 21.797 5.297 24.734 1 92.31 499 ALA A CA 1
ATOM 3872 C C . ALA A 1 499 ? 20.594 4.723 24.016 1 92.31 499 ALA A C 1
ATOM 3874 O O . ALA A 1 499 ? 19.453 4.879 24.469 1 92.31 499 ALA A O 1
ATOM 3875 N N . LYS A 1 500 ? 20.859 4.137 22.906 1 90.81 500 LYS A N 1
ATOM 3876 C CA . LYS A 1 500 ? 19.781 3.504 22.141 1 90.81 500 LYS A CA 1
ATOM 3877 C C . LYS A 1 500 ? 19.141 2.375 22.938 1 90.81 500 LYS A C 1
ATOM 3879 O O . LYS A 1 500 ? 17.922 2.17 22.875 1 90.81 500 LYS A O 1
ATOM 3884 N N . GLY A 1 501 ? 19.938 1.666 23.672 1 89.44 501 GLY A N 1
ATOM 3885 C CA . GLY A 1 501 ? 19.422 0.605 24.516 1 89.44 501 GLY A CA 1
ATOM 3886 C C . GLY A 1 501 ? 18.5 1.111 25.609 1 89.44 501 GLY A C 1
ATOM 3887 O O . GLY A 1 501 ? 17.484 0.488 25.906 1 89.44 501 GLY A O 1
ATOM 3888 N N . ARG A 1 502 ? 18.766 2.201 26.141 1 86.25 502 ARG A N 1
ATOM 3889 C CA . ARG A 1 502 ? 17.938 2.797 27.188 1 86.25 502 ARG A CA 1
ATOM 3890 C C . ARG A 1 502 ? 16.594 3.262 26.641 1 86.25 502 ARG A C 1
ATOM 3892 O O . ARG A 1 502 ? 15.57 3.121 27.297 1 86.25 502 ARG A O 1
ATOM 3899 N N . GLU A 1 503 ? 16.656 3.752 25.5 1 83.12 503 GLU A N 1
ATOM 3900 C CA . GLU A 1 503 ? 15.43 4.215 24.844 1 83.12 503 GLU A CA 1
ATOM 3901 C C . GLU A 1 503 ? 14.484 3.049 24.562 1 83.12 503 GLU A C 1
ATOM 3903 O O . GLU A 1 503 ? 13.266 3.172 24.734 1 83.12 503 GLU A O 1
ATOM 3908 N N . ASN A 1 504 ? 15.031 1.982 24.109 1 78.31 504 ASN A N 1
ATOM 3909 C CA . ASN A 1 504 ? 14.234 0.826 23.703 1 78.31 504 ASN A CA 1
ATOM 3910 C C . ASN A 1 504 ? 13.656 0.1 24.922 1 78.31 504 ASN A C 1
ATOM 3912 O O . ASN A 1 504 ? 12.531 -0.406 24.859 1 78.31 504 ASN A O 1
ATOM 3916 N N . VAL A 1 505 ? 14.414 -0.003 25.906 1 65.25 505 VAL A N 1
ATOM 3917 C CA . VAL A 1 505 ? 13.938 -0.654 27.125 1 65.25 505 VAL A CA 1
ATOM 3918 C C . VAL A 1 505 ? 12.773 0.143 27.719 1 65.25 505 VAL A C 1
ATOM 3920 O O . VAL A 1 505 ? 11.789 -0.436 28.188 1 65.25 505 VAL A O 1
ATOM 3923 N N . SER A 1 506 ? 12.781 1.37 27.547 1 62.34 506 SER A N 1
ATOM 3924 C CA . SER A 1 506 ? 11.695 2.219 28.031 1 62.34 506 SER A CA 1
ATOM 3925 C C . SER A 1 506 ? 10.445 2.072 27.172 1 62.34 506 SER A C 1
ATOM 3927 O O . SER A 1 506 ? 9.328 2.086 27.688 1 62.34 506 SER A O 1
ATOM 3929 N N . SER A 1 507 ? 10.641 1.888 25.891 1 61.03 507 SER A N 1
ATOM 3930 C CA . SER A 1 507 ? 9.508 1.779 24.984 1 61.03 507 SER A CA 1
ATOM 3931 C C . SER A 1 507 ? 8.859 0.401 25.062 1 61.03 507 SER A C 1
ATOM 3933 O O . SER A 1 507 ? 7.641 0.272 24.938 1 61.03 507 SER A O 1
ATOM 3935 N N . ASN A 1 508 ? 9.602 -0.714 25.094 1 57.53 508 ASN A N 1
ATOM 3936 C CA . ASN A 1 508 ? 9.078 -2.07 25.219 1 57.53 508 ASN A CA 1
ATOM 3937 C C . ASN A 1 508 ? 8.344 -2.27 26.531 1 57.53 508 ASN A C 1
ATOM 3939 O O . ASN A 1 508 ? 7.391 -3.047 26.609 1 57.53 508 ASN A O 1
ATOM 3943 N N . GLU A 1 509 ? 8.781 -1.656 27.562 1 49.09 509 GLU A N 1
ATOM 3944 C CA . GLU A 1 509 ? 8.031 -1.69 28.828 1 49.09 509 GLU A CA 1
ATOM 3945 C C . GLU A 1 509 ? 6.688 -0.988 28.688 1 49.09 509 GLU A C 1
ATOM 3947 O O . GLU A 1 509 ? 5.691 -1.419 29.266 1 49.09 509 GLU A O 1
ATOM 3952 N N . SER A 1 510 ? 6.641 -0.115 27.812 1 48 510 SER A N 1
ATOM 3953 C CA . SER A 1 510 ? 5.367 0.57 27.609 1 48 510 SER A CA 1
ATOM 3954 C C . SER A 1 510 ? 4.461 -0.216 26.656 1 48 510 SER A C 1
ATOM 3956 O O . SER A 1 510 ? 3.242 -0.226 26.828 1 48 510 SER A O 1
ATOM 3958 N N . THR A 1 511 ? 4.977 -0.891 25.609 1 46.84 511 THR A N 1
ATOM 3959 C CA . THR A 1 511 ? 4.188 -1.658 24.656 1 46.84 511 THR A CA 1
ATOM 3960 C C . THR A 1 511 ? 3.779 -3.004 25.25 1 46.84 511 THR A C 1
ATOM 3962 O O . THR A 1 511 ? 2.742 -3.561 24.891 1 46.84 511 THR A O 1
ATOM 3965 N N . SER A 1 512 ? 4.586 -3.758 26.016 1 42.41 512 SER A N 1
ATOM 3966 C CA . SER A 1 512 ? 4.172 -4.996 26.656 1 42.41 512 SER A CA 1
ATOM 3967 C C . SER A 1 512 ? 2.936 -4.777 27.531 1 42.41 512 SER A C 1
ATOM 3969 O O . SER A 1 512 ? 2.141 -5.699 27.719 1 42.41 512 SER A O 1
ATOM 3971 N N . THR A 1 513 ? 2.738 -3.684 28 1 39.34 513 THR A N 1
ATOM 3972 C CA . THR A 1 513 ? 1.512 -3.441 28.75 1 39.34 513 THR A CA 1
ATOM 3973 C C . THR A 1 513 ? 0.304 -3.396 27.828 1 39.34 513 THR A C 1
ATOM 3975 O O . THR A 1 513 ? -0.792 -3.816 28.203 1 39.34 513 THR A O 1
ATOM 3978 N N . SER A 1 514 ? 0.537 -3.139 26.562 1 39.72 514 SER A N 1
ATOM 3979 C CA . SER A 1 514 ? -0.612 -3.066 25.656 1 39.72 514 SER A CA 1
ATOM 3980 C C . SER A 1 514 ? -0.922 -4.43 25.047 1 39.72 514 SER A C 1
ATOM 3982 O O . SER A 1 514 ? -2.064 -4.699 24.672 1 39.72 514 SER A O 1
ATOM 3984 N N . TYR A 1 515 ? 0.022 -5.305 24.75 1 36.75 515 TYR A N 1
ATOM 3985 C CA . TYR A 1 515 ? -0.26 -6.621 24.188 1 36.75 515 TYR A CA 1
ATOM 3986 C C . TYR A 1 515 ? -0.92 -7.527 25.219 1 36.75 515 TYR A C 1
ATOM 3988 O O . TYR A 1 515 ? -1.597 -8.492 24.859 1 36.75 515 TYR A O 1
ATOM 3996 N N . ASP A 1 516 ? -0.474 -7.496 26.453 1 35.22 516 ASP A N 1
ATOM 3997 C CA . ASP A 1 516 ? -1.061 -8.391 27.438 1 35.22 516 ASP A CA 1
ATOM 3998 C C . ASP A 1 516 ? -2.557 -8.125 27.609 1 35.22 516 ASP A C 1
ATOM 4000 O O . ASP A 1 516 ? -3.262 -8.898 28.25 1 35.22 516 ASP A O 1
ATOM 4004 N N . THR A 1 517 ? -2.967 -6.934 27.172 1 34.84 517 THR A N 1
ATOM 4005 C CA . THR A 1 517 ? -4.375 -6.684 27.469 1 34.84 517 THR A CA 1
ATOM 4006 C C . THR A 1 517 ? -5.273 -7.355 26.438 1 34.84 517 THR A C 1
ATOM 4008 O O . THR A 1 517 ? -6.496 -7.383 26.594 1 34.84 517 THR A O 1
ATOM 4011 N N . MET A 1 518 ? -4.738 -7.75 25.297 1 33.88 518 MET A N 1
ATOM 4012 C CA . MET A 1 518 ? -5.742 -8.266 24.359 1 33.88 518 MET A CA 1
ATOM 4013 C C . MET A 1 518 ? -6.047 -9.734 24.641 1 33.88 518 MET A C 1
ATOM 4015 O O . MET A 1 518 ? -7.031 -10.273 24.141 1 33.88 518 MET A O 1
ATOM 4019 N N . HIS A 1 519 ? -5.07 -10.508 25.078 1 31.67 519 HIS A N 1
ATOM 4020 C CA . HIS A 1 519 ? -5.414 -11.922 25.203 1 31.67 519 HIS A CA 1
ATOM 4021 C C . HIS A 1 519 ? -6.082 -12.211 26.547 1 31.67 519 HIS A C 1
ATOM 4023 O O . HIS A 1 519 ? -5.418 -12.641 27.484 1 31.67 519 HIS A O 1
ATOM 4029 N N . GLU A 1 520 ? -6.867 -11.352 27.094 1 30.14 520 GLU A N 1
ATOM 4030 C CA . GLU A 1 520 ? -7.543 -11.953 28.234 1 30.14 520 GLU A CA 1
ATOM 4031 C C . GLU A 1 520 ? -8.32 -13.195 27.828 1 30.14 520 GLU A C 1
ATOM 4033 O O . GLU A 1 520 ? -9.266 -13.117 27.047 1 30.14 520 GLU A O 1
ATOM 4038 N N . ASP A 1 521 ? -7.691 -14.328 27.75 1 29.16 521 ASP A N 1
ATOM 4039 C CA . ASP A 1 521 ? -8.445 -15.578 27.719 1 29.16 521 ASP A CA 1
ATOM 4040 C C . ASP A 1 521 ? -9.602 -15.555 28.719 1 29.16 521 ASP A C 1
ATOM 4042 O O . ASP A 1 521 ? -9.43 -15.133 29.859 1 29.16 521 ASP A O 1
ATOM 4046 N N . PRO A 1 522 ? -10.812 -15.469 28.234 1 31.55 522 PRO A N 1
ATOM 4047 C CA . PRO A 1 522 ? -11.906 -15.555 29.219 1 31.55 522 PRO A CA 1
ATOM 4048 C C . PRO A 1 522 ? -11.664 -16.625 30.281 1 31.55 522 PRO A C 1
ATOM 4050 O O . PRO A 1 522 ? -11.109 -17.688 29.984 1 31.55 522 PRO A O 1
ATOM 4053 N N . ALA A 1 523 ? -11.289 -16.219 31.438 1 28.83 523 ALA A N 1
ATOM 4054 C CA . ALA A 1 523 ? -11.117 -17.156 32.531 1 28.83 523 ALA A CA 1
ATOM 4055 C C . ALA A 1 523 ? -12.164 -18.266 32.5 1 28.83 523 ALA A C 1
ATOM 4057 O O . ALA A 1 523 ? -13.344 -18 32.25 1 28.83 523 ALA A O 1
ATOM 4058 N N . PRO A 1 524 ? -11.734 -19.469 32.188 1 25.3 524 PRO A N 1
ATOM 4059 C CA . PRO A 1 524 ? -12.727 -20.547 32.188 1 25.3 524 PRO A CA 1
ATOM 4060 C C . PRO A 1 524 ? -13.688 -20.484 33.375 1 25.3 524 PRO A C 1
ATOM 4062 O O . PRO A 1 524 ? -13.266 -20.203 34.5 1 25.3 524 PRO A O 1
ATOM 4065 N N . ARG A 1 525 ? -14.852 -20.031 33.062 1 27.72 525 ARG A N 1
ATOM 4066 C CA . ARG A 1 525 ? -15.914 -20.062 34.094 1 27.72 525 ARG A CA 1
ATOM 4067 C C . ARG A 1 525 ? -15.875 -21.344 34.875 1 27.72 525 ARG A C 1
ATOM 4069 O O . ARG A 1 525 ? -15.75 -22.438 34.312 1 27.72 525 ARG A O 1
ATOM 4076 N N . ARG A 1 526 ? -15.359 -21.25 36.125 1 24.8 526 ARG A N 1
ATOM 4077 C CA . ARG A 1 526 ? -15.383 -22.375 37.062 1 24.8 526 ARG A CA 1
ATOM 4078 C C . ARG A 1 526 ? -16.734 -23.078 37.031 1 24.8 526 ARG A C 1
ATOM 4080 O O . ARG A 1 526 ? -17.766 -22.469 37.312 1 24.8 526 ARG A O 1
ATOM 4087 N N . ILE A 1 527 ? -16.969 -23.984 36.031 1 27.91 527 ILE A N 1
ATOM 4088 C CA . ILE A 1 527 ? -18.141 -24.844 36.094 1 27.91 527 ILE A CA 1
ATOM 4089 C C . ILE A 1 527 ? -18.297 -25.438 37.469 1 27.91 527 ILE A C 1
ATOM 4091 O O . ILE A 1 527 ? -17.438 -26.188 37.938 1 27.91 527 ILE A O 1
ATOM 4095 N N . SER A 1 528 ? -18.672 -24.609 38.438 1 24.64 528 SER A N 1
ATOM 4096 C CA . SER A 1 528 ? -19.047 -25.141 39.75 1 24.64 528 SER A CA 1
ATOM 4097 C C . SER A 1 528 ? -19.953 -26.344 39.625 1 24.64 528 SER A C 1
ATOM 4099 O O . SER A 1 528 ? -21.047 -26.25 39.062 1 24.64 528 SER A O 1
ATOM 4101 N N . MET A 1 529 ? -19.344 -27.453 39.219 1 23.45 529 MET A N 1
ATOM 4102 C CA . MET A 1 529 ? -20.109 -28.688 39.25 1 23.45 529 MET A CA 1
ATOM 4103 C C . MET A 1 529 ? -20.812 -28.844 40.594 1 23.45 529 MET A C 1
ATOM 4105 O O . MET A 1 529 ? -20.172 -28.938 41.656 1 23.45 529 MET A O 1
ATOM 4109 N N . LYS A 1 530 ? -21.969 -28.156 40.75 1 24.22 530 LYS A N 1
ATOM 4110 C CA . LYS A 1 530 ? -22.844 -28.469 41.875 1 24.22 530 LYS A CA 1
ATOM 4111 C C . LYS A 1 530 ? -22.906 -29.969 42.125 1 24.22 530 LYS A C 1
ATOM 4113 O O . LYS A 1 530 ? -23.266 -30.734 41.25 1 24.22 530 LYS A O 1
ATOM 4118 N N . ARG A 1 531 ? -21.953 -30.469 42.969 1 20.06 531 ARG A N 1
ATOM 4119 C CA . ARG A 1 531 ? -21.938 -31.828 43.469 1 20.06 531 ARG A CA 1
ATOM 4120 C C . ARG A 1 531 ? -23.344 -32.281 43.844 1 20.06 531 ARG A C 1
ATOM 4122 O O . ARG A 1 531 ? -23.969 -31.734 44.75 1 20.06 531 ARG A O 1
ATOM 4129 N N . LYS A 1 532 ? -24.25 -32.469 42.812 1 22.56 532 LYS A N 1
ATOM 4130 C CA . LYS A 1 532 ? -25.531 -33.062 43.156 1 22.56 532 LYS A CA 1
ATOM 4131 C C . LYS A 1 532 ? -25.328 -34.281 44.094 1 22.56 532 LYS A C 1
ATOM 4133 O O . LYS A 1 532 ? -24.703 -35.25 43.688 1 22.56 532 LYS A O 1
ATOM 4138 N N . SER A 1 533 ? -25.125 -34.062 45.406 1 22.11 533 SER A N 1
ATOM 4139 C CA . SER A 1 533 ? -25.141 -35.062 46.469 1 22.11 533 SER A CA 1
ATOM 4140 C C . SER A 1 533 ? -26.25 -36.094 46.25 1 22.11 533 SER A C 1
ATOM 4142 O O . SER A 1 533 ? -27.438 -35.75 46.375 1 22.11 533 SER A O 1
ATOM 4144 N N . SER A 1 534 ? -26.203 -36.781 45.031 1 22.02 534 SER A N 1
ATOM 4145 C CA . SER A 1 534 ? -27.172 -37.875 44.844 1 22.02 534 SER A CA 1
ATOM 4146 C C . SER A 1 534 ? -27.25 -38.781 46.062 1 22.02 534 SER A C 1
ATOM 4148 O O . SER A 1 534 ? -26.234 -39.344 46.469 1 22.02 534 SER A O 1
ATOM 4150 N N . LEU A 1 535 ? -28.094 -38.438 47.031 1 21.3 535 LEU A N 1
ATOM 4151 C CA . LEU A 1 535 ? -28.562 -39.219 48.156 1 21.3 535 LEU A CA 1
ATOM 4152 C C . LEU A 1 535 ? -28.953 -40.625 47.75 1 21.3 535 LEU A C 1
ATOM 4154 O O . LEU A 1 535 ? -29.906 -40.812 47 1 21.3 535 LEU A O 1
ATOM 4158 N N . ALA A 1 536 ? -27.922 -41.5 47.375 1 20.09 536 ALA A N 1
ATOM 4159 C CA . ALA A 1 536 ? -28.047 -42.906 47.094 1 20.09 536 ALA A CA 1
ATOM 4160 C C . ALA A 1 536 ? -28.938 -43.594 48.125 1 20.09 536 ALA A C 1
ATOM 4162 O O . ALA A 1 536 ? -28.547 -43.719 49.312 1 20.09 536 ALA A O 1
ATOM 4163 N N . GLN A 1 537 ? -30.266 -43.438 48.062 1 19.42 537 GLN A N 1
ATOM 4164 C CA . GLN A 1 537 ? -31.203 -44.156 48.906 1 19.42 537 GLN A CA 1
ATOM 4165 C C . GLN A 1 537 ? -31.016 -45.656 48.781 1 19.42 537 GLN A C 1
ATOM 4167 O O . GLN A 1 537 ? -31 -46.188 47.656 1 19.42 537 GLN A O 1
ATOM 4172 N N . GLN A 1 538 ? -30.328 -46.375 49.719 1 19.98 538 GLN A N 1
ATOM 4173 C CA . GLN A 1 538 ? -29.969 -47.75 50 1 19.98 538 GLN A CA 1
ATOM 4174 C C . GLN A 1 538 ? -31.188 -48.656 49.938 1 19.98 538 GLN A C 1
ATOM 4176 O O . GLN A 1 538 ? -32.062 -48.594 50.812 1 19.98 538 GLN A O 1
ATOM 4181 N N . ARG A 1 539 ? -31.906 -48.781 48.812 1 18.89 539 ARG A N 1
ATOM 4182 C CA . ARG A 1 539 ? -33.094 -49.625 49 1 18.89 539 ARG A CA 1
ATOM 4183 C C . ARG A 1 539 ? -32.688 -51.062 49.344 1 18.89 539 ARG A C 1
ATOM 4185 O O . ARG A 1 539 ? -31.719 -51.594 48.781 1 18.89 539 ARG A O 1
ATOM 4192 N N . PRO A 1 540 ? -33.188 -51.75 50.406 1 20.83 540 PRO A N 1
ATOM 4193 C CA . PRO A 1 540 ? -33 -53 51.125 1 20.83 540 PRO A CA 1
ATOM 4194 C C . PRO A 1 540 ? -33.344 -54.219 50.281 1 20.83 540 PRO A C 1
ATOM 4196 O O . PRO A 1 540 ? -34.469 -54.375 49.844 1 20.83 540 PRO A O 1
ATOM 4199 N N . VAL A 1 541 ? -32.656 -54.406 49.125 1 20.72 541 VAL A N 1
ATOM 4200 C CA . VAL A 1 541 ? -33.125 -55.562 48.344 1 20.72 541 VAL A CA 1
ATOM 4201 C C . VAL A 1 541 ? -33.094 -56.812 49.219 1 20.72 541 VAL A C 1
ATOM 4203 O O . VAL A 1 541 ? -32.094 -57.094 49.875 1 20.72 541 VAL A O 1
ATOM 4206 N N . GLY A 1 542 ? -34.281 -57.438 49.562 1 19.55 542 GLY A N 1
ATOM 4207 C CA . GLY A 1 542 ? -34.781 -58.594 50.281 1 19.55 542 GLY A CA 1
ATOM 4208 C C . GLY A 1 542 ? -34.219 -59.906 49.812 1 19.55 542 GLY A C 1
ATOM 4209 O O . GLY A 1 542 ? -33.812 -60.062 48.656 1 19.55 542 GLY A O 1
ATOM 4210 N N . LEU A 1 543 ? -33.719 -60.906 50.688 1 19.41 543 LEU A N 1
ATOM 4211 C CA . LEU A 1 543 ? -32.969 -62.156 50.906 1 19.41 543 LEU A CA 1
ATOM 4212 C C . LEU A 1 543 ? -33.719 -63.344 50.344 1 19.41 543 LEU A C 1
ATOM 4214 O O . LEU A 1 543 ? -33.25 -64.5 50.406 1 19.41 543 LEU A O 1
ATOM 4218 N N . PHE A 1 544 ? -34.656 -63.5 49.375 1 19.61 544 PHE A N 1
ATOM 4219 C CA . PHE A 1 544 ? -35.531 -64.625 49.469 1 19.61 544 PHE A CA 1
ATOM 4220 C C . PHE A 1 544 ? -34.812 -65.938 49.062 1 19.61 544 PHE A C 1
ATOM 4222 O O . PHE A 1 544 ? -34.188 -66 48.031 1 19.61 544 PHE A O 1
ATOM 4229 N N . PHE A 1 545 ? -34.438 -67 50 1 20.2 545 PHE A N 1
ATOM 4230 C CA . PHE A 1 545 ? -33.781 -68.312 50.125 1 20.2 545 PHE A CA 1
ATOM 4231 C C . PHE A 1 545 ? -34.562 -69.438 49.438 1 20.2 545 PHE A C 1
ATOM 4233 O O . PHE A 1 545 ? -34.188 -70.562 49.469 1 20.2 545 PHE A O 1
ATOM 4240 N N . ARG A 1 546 ? -35.188 -69.438 48.312 1 19.36 546 ARG A N 1
ATOM 4241 C CA . ARG A 1 546 ? -36.156 -70.562 48.125 1 19.36 546 ARG A CA 1
ATOM 4242 C C . ARG A 1 546 ? -35.438 -71.875 48.062 1 19.36 546 ARG A C 1
ATOM 4244 O O . ARG A 1 546 ? -34.406 -72 47.438 1 19.36 546 ARG A O 1
ATOM 4251 N N . GLU A 1 547 ? -35.906 -73.188 48.781 1 20.03 547 GLU A N 1
ATOM 4252 C CA . GLU A 1 547 ? -35.844 -74.562 49.188 1 20.03 547 GLU A CA 1
ATOM 4253 C C . GLU A 1 547 ? -36.125 -75.5 48.031 1 20.03 547 GLU A C 1
ATOM 4255 O O . GLU A 1 547 ? -35.938 -76.75 48.156 1 20.03 547 GLU A O 1
ATOM 4260 N N . LYS A 1 548 ? -36.531 -75.312 46.812 1 18.02 548 LYS A N 1
ATOM 4261 C CA . LYS A 1 548 ? -37.344 -76.375 46.312 1 18.02 548 LYS A CA 1
ATOM 4262 C C . LYS A 1 548 ? -36.625 -77.75 46.469 1 18.02 548 LYS A C 1
ATOM 4264 O O . LYS A 1 548 ? -35.406 -77.75 46.438 1 18.02 548 LYS A O 1
ATOM 4269 N N . CYS A 1 549 ? -37.531 -79.062 46.281 1 20.06 549 CYS A N 1
ATOM 4270 C CA . CYS A 1 549 ? -38.219 -80.312 46.469 1 20.06 549 CYS A CA 1
ATOM 4271 C C . CYS A 1 549 ? -37.562 -81.438 45.688 1 20.06 549 CYS A C 1
ATOM 4273 O O . CYS A 1 549 ? -36.812 -81.188 44.75 1 20.06 549 CYS A O 1
ATOM 4275 N N . ALA A 1 550 ? -38.188 -82.812 45.812 1 24.14 550 ALA A N 1
ATOM 4276 C CA . ALA A 1 550 ? -38.312 -84.25 45.75 1 24.14 550 ALA A CA 1
ATOM 4277 C C . ALA A 1 550 ? -38.344 -84.75 44.312 1 24.14 550 ALA A C 1
ATOM 4279 O O . ALA A 1 550 ? -37.594 -85.688 43.969 1 24.14 550 ALA A O 1
ATOM 4280 N N . GLY A 1 551 ? -39.656 -84.812 43.656 1 20.22 551 GLY A N 1
ATOM 4281 C CA . GLY A 1 551 ? -40.406 -85.75 42.812 1 20.22 551 GLY A CA 1
ATOM 4282 C C . GLY A 1 551 ? -39.938 -85.75 41.375 1 20.22 551 GLY A C 1
ATOM 4283 O O . GLY A 1 551 ? -39.469 -84.688 40.875 1 20.22 551 GLY A O 1
ATOM 4284 N N . MET B 1 1 ? -75.312 40.219 68.125 1 17.81 1 MET B N 1
ATOM 4285 C CA . MET B 1 1 ? -76.562 40.219 67.312 1 17.81 1 MET B CA 1
ATOM 4286 C C . MET B 1 1 ? -76.562 39.062 66.312 1 17.81 1 MET B C 1
ATOM 4288 O O . MET B 1 1 ? -75.625 38.875 65.562 1 17.81 1 MET B O 1
ATOM 4292 N N . LYS B 1 2 ? -77.375 37.969 66.375 1 18.97 2 LYS B N 1
ATOM 4293 C CA . LYS B 1 2 ? -77.438 36.5 66.375 1 18.97 2 LYS B CA 1
ATOM 4294 C C . LYS B 1 2 ? -77.375 35.938 64.938 1 18.97 2 LYS B C 1
ATOM 4296 O O . LYS B 1 2 ? -76.938 34.812 64.75 1 18.97 2 LYS B O 1
ATOM 4301 N N . ASP B 1 3 ? -78.188 36.656 64.125 1 17.62 3 ASP B N 1
ATOM 4302 C CA . ASP B 1 3 ? -79.25 36.25 63.25 1 17.62 3 ASP B CA 1
ATOM 4303 C C . ASP B 1 3 ? -78.75 35.25 62.188 1 17.62 3 ASP B C 1
ATOM 4305 O O . ASP B 1 3 ? -77.562 35.219 61.906 1 17.62 3 ASP B O 1
ATOM 4309 N N . GLU B 1 4 ? -79.562 34.531 61.438 1 17.62 4 GLU B N 1
ATOM 4310 C CA . GLU B 1 4 ? -80.125 33.375 60.812 1 17.62 4 GLU B CA 1
ATOM 4311 C C . GLU B 1 4 ? -79.5 33.094 59.438 1 17.62 4 GLU B C 1
ATOM 4313 O O . GLU B 1 4 ? -79.188 31.953 59.125 1 17.62 4 GLU B O 1
ATOM 4318 N N . ASP B 1 5 ? -79.688 34.031 58.531 1 18.11 5 ASP B N 1
ATOM 4319 C CA . ASP B 1 5 ? -80.438 33.75 57.312 1 18.11 5 ASP B CA 1
ATOM 4320 C C . ASP B 1 5 ? -79.625 32.969 56.281 1 18.11 5 ASP B C 1
ATOM 4322 O O . ASP B 1 5 ? -78.5 33.312 56.062 1 18.11 5 ASP B O 1
ATOM 4326 N N . GLU B 1 6 ? -79.812 31.781 55.812 1 18.53 6 GLU B N 1
ATOM 4327 C CA . GLU B 1 6 ? -79.625 30.484 55.156 1 18.53 6 GLU B CA 1
ATOM 4328 C C . GLU B 1 6 ? -79.375 30.625 53.656 1 18.53 6 GLU B C 1
ATOM 4330 O O . GLU B 1 6 ? -79.125 29.641 52.969 1 18.53 6 GLU B O 1
ATOM 4335 N N . ASP B 1 7 ? -79.688 31.797 53.156 1 17.39 7 ASP B N 1
ATOM 4336 C CA . ASP B 1 7 ? -80.312 31.766 51.844 1 17.39 7 ASP B CA 1
ATOM 4337 C C . ASP B 1 7 ? -79.438 31.141 50.781 1 17.39 7 ASP B C 1
ATOM 4339 O O . ASP B 1 7 ? -78.188 31.375 50.812 1 17.39 7 ASP B O 1
ATOM 4343 N N . ASP B 1 8 ? -79.688 30.109 49.906 1 18.59 8 ASP B N 1
ATOM 4344 C CA . ASP B 1 8 ? -79.562 28.984 49 1 18.59 8 ASP B CA 1
ATOM 4345 C C . ASP B 1 8 ? -79 29.422 47.656 1 18.59 8 ASP B C 1
ATOM 4347 O O . ASP B 1 8 ? -79 28.641 46.688 1 18.59 8 ASP B O 1
ATOM 4351 N N . GLU B 1 9 ? -78.562 30.625 47.469 1 16.58 9 GLU B N 1
ATOM 4352 C CA . GLU B 1 9 ? -78.75 31.234 46.125 1 16.58 9 GLU B CA 1
ATOM 4353 C C . GLU B 1 9 ? -78 30.469 45.062 1 16.58 9 GLU B C 1
ATOM 4355 O O . GLU B 1 9 ? -76.812 30.078 45.281 1 16.58 9 GLU B O 1
ATOM 4360 N N . SER B 1 10 ? -78.438 30.047 43.812 1 18 10 SER B N 1
ATOM 4361 C CA . SER B 1 10 ? -78.688 29.266 42.625 1 18 10 SER B CA 1
ATOM 4362 C C . SER B 1 10 ? -77.562 29.484 41.594 1 18 10 SER B C 1
ATOM 4364 O O . SER B 1 10 ? -77.625 28.922 40.5 1 18 10 SER B O 1
ATOM 4366 N N . ARG B 1 11 ? -76.438 30.203 41.844 1 17.17 11 ARG B N 1
ATOM 4367 C CA . ARG B 1 11 ? -75.938 31.062 40.781 1 17.17 11 ARG B CA 1
ATOM 4368 C C . ARG B 1 11 ? -75.312 30.25 39.656 1 17.17 11 ARG B C 1
ATOM 4370 O O . ARG B 1 11 ? -74.375 29.453 39.906 1 17.17 11 ARG B O 1
ATOM 4377 N N . SER B 1 12 ? -75.875 30.125 38.531 1 18.12 12 SER B N 1
ATOM 4378 C CA . SER B 1 12 ? -76.062 29.5 37.219 1 18.12 12 SER B CA 1
ATOM 4379 C C . SER B 1 12 ? -74.75 29.5 36.406 1 18.12 12 SER B C 1
ATOM 4381 O O . SER B 1 12 ? -74 30.484 36.375 1 18.12 12 SER B O 1
ATOM 4383 N N . VAL B 1 13 ? -73.938 28.391 36.188 1 19.28 13 VAL B N 1
ATOM 4384 C CA . VAL B 1 13 ? -72.812 27.672 35.594 1 19.28 13 VAL B CA 1
ATOM 4385 C C . VAL B 1 13 ? -72.75 27.922 34.094 1 19.28 13 VAL B C 1
ATOM 4387 O O . VAL B 1 13 ? -72.125 27.188 33.344 1 19.28 13 VAL B O 1
ATOM 4390 N N . SER B 1 14 ? -73.625 28.891 33.625 1 16.3 14 SER B N 1
ATOM 4391 C CA . SER B 1 14 ? -74 28.719 32.219 1 16.3 14 SER B CA 1
ATOM 4392 C C . SER B 1 14 ? -72.812 28.812 31.281 1 16.3 14 SER B C 1
ATOM 4394 O O . SER B 1 14 ? -73 28.891 30.062 1 16.3 14 SER B O 1
ATOM 4396 N N . LYS B 1 15 ? -71.688 28.594 31.547 1 18.27 15 LYS B N 1
ATOM 4397 C CA . LYS B 1 15 ? -70.812 29.438 30.75 1 18.27 15 LYS B CA 1
ATOM 4398 C C . LYS B 1 15 ? -70.938 29.125 29.266 1 18.27 15 LYS B C 1
ATOM 4400 O O . LYS B 1 15 ? -70.562 28.047 28.812 1 18.27 15 LYS B O 1
ATOM 4405 N N . GLY B 1 16 ? -71.812 29.75 28.594 1 16 16 GLY B N 1
ATOM 4406 C CA . GLY B 1 16 ? -72.562 29.594 27.375 1 16 16 GLY B CA 1
ATOM 4407 C C . GLY B 1 16 ? -71.75 29.281 26.156 1 16 16 GLY B C 1
ATOM 4408 O O . GLY B 1 16 ? -71.938 28.266 25.484 1 16 16 GLY B O 1
ATOM 4409 N N . ALA B 1 17 ? -71.25 30.281 25.422 1 16.67 17 ALA B N 1
ATOM 4410 C CA . ALA B 1 17 ? -71.75 30.688 24.109 1 16.67 17 ALA B CA 1
ATOM 4411 C C . ALA B 1 17 ? -70.938 30.031 22.984 1 16.67 17 ALA B C 1
ATOM 4413 O O . ALA B 1 17 ? -69.688 30 23.031 1 16.67 17 ALA B O 1
ATOM 4414 N N . PHE B 1 18 ? -71.438 29.062 22.188 1 17.58 18 PHE B N 1
ATOM 4415 C CA . PHE B 1 18 ? -71.375 28.312 20.938 1 17.58 18 PHE B CA 1
ATOM 4416 C C . PHE B 1 18 ? -70.938 29.219 19.797 1 17.58 18 PHE B C 1
ATOM 4418 O O . PHE B 1 18 ? -70.5 28.734 18.734 1 17.58 18 PHE B O 1
ATOM 4425 N N . LEU B 1 19 ? -71.562 30.5 19.984 1 16.42 19 LEU B N 1
ATOM 4426 C CA . LEU B 1 19 ? -72.062 30.906 18.672 1 16.42 19 LEU B CA 1
ATOM 4427 C C . LEU B 1 19 ? -70.938 30.812 17.625 1 16.42 19 LEU B C 1
ATOM 4429 O O . LEU B 1 19 ? -71.125 30.125 16.609 1 16.42 19 LEU B O 1
ATOM 4433 N N . ASP B 1 20 ? -70.75 31.891 16.953 1 16.95 20 ASP B N 1
ATOM 4434 C CA . ASP B 1 20 ? -71.375 32.344 15.711 1 16.95 20 ASP B CA 1
ATOM 4435 C C . ASP B 1 20 ? -70.438 32.188 14.531 1 16.95 20 ASP B C 1
ATOM 4437 O O . ASP B 1 20 ? -70.75 31.547 13.531 1 16.95 20 ASP B O 1
ATOM 4441 N N . ASP B 1 21 ? -69.938 33.312 14.07 1 17.28 21 ASP B N 1
ATOM 4442 C CA . ASP B 1 21 ? -70.125 34.062 12.836 1 17.28 21 ASP B CA 1
ATOM 4443 C C . ASP B 1 21 ? -69.062 33.75 11.82 1 17.28 21 ASP B C 1
ATOM 4445 O O . ASP B 1 21 ? -68 33.281 12.18 1 17.28 21 ASP B O 1
ATOM 4449 N N . GLU B 1 22 ? -69.25 34.281 10.633 1 17.14 22 GLU B N 1
ATOM 4450 C CA . GLU B 1 22 ? -69.188 34.375 9.172 1 17.14 22 GLU B CA 1
ATOM 4451 C C . GLU B 1 22 ? -67.812 34.812 8.688 1 17.14 22 GLU B C 1
ATOM 4453 O O . GLU B 1 22 ? -67.438 35.969 8.852 1 17.14 22 GLU B O 1
ATOM 4458 N N . ALA B 1 23 ? -66.812 34.156 9.266 1 17.39 23 ALA B N 1
ATOM 4459 C CA . ALA B 1 23 ? -65.625 34.812 8.805 1 17.39 23 ALA B CA 1
ATOM 4460 C C . ALA B 1 23 ? -65.688 35.156 7.324 1 17.39 23 ALA B C 1
ATOM 4462 O O . ALA B 1 23 ? -65.688 34.281 6.465 1 17.39 23 ALA B O 1
ATOM 4463 N N . GLU B 1 24 ? -66.375 36.188 7.121 1 16.52 24 GLU B N 1
ATOM 4464 C CA . GLU B 1 24 ? -66.75 36.875 5.898 1 16.52 24 GLU B CA 1
ATOM 4465 C C . GLU B 1 24 ? -65.625 36.938 4.891 1 16.52 24 GLU B C 1
ATOM 4467 O O . GLU B 1 24 ? -65.812 36.531 3.736 1 16.52 24 GLU B O 1
ATOM 4472 N N . ASP B 1 25 ? -64.938 37.938 4.961 1 17.33 25 ASP B N 1
ATOM 4473 C CA . ASP B 1 25 ? -64.938 38.938 3.879 1 17.33 25 ASP B CA 1
ATOM 4474 C C . ASP B 1 25 ? -63.906 38.531 2.801 1 17.33 25 ASP B C 1
ATOM 4476 O O . ASP B 1 25 ? -62.906 37.875 3.094 1 17.33 25 ASP B O 1
ATOM 4480 N N . ASP B 1 26 ? -64.312 38.5 1.499 1 17.77 26 ASP B N 1
ATOM 4481 C CA . ASP B 1 26 ? -64.25 38.562 0.042 1 17.77 26 ASP B CA 1
ATOM 4482 C C . ASP B 1 26 ? -63.094 39.438 -0.421 1 17.77 26 ASP B C 1
ATOM 4484 O O . ASP B 1 26 ? -63.031 39.812 -1.593 1 17.77 26 ASP B O 1
ATOM 4488 N N . GLY B 1 27 ? -62.406 39.969 0.563 1 16.42 27 GLY B N 1
ATOM 4489 C CA . GLY B 1 27 ? -61.969 41.219 -0.019 1 16.42 27 GLY B CA 1
ATOM 4490 C C . GLY B 1 27 ? -61.312 41.062 -1.379 1 16.42 27 GLY B C 1
ATOM 4491 O O . GLY B 1 27 ? -60.75 40 -1.687 1 16.42 27 GLY B O 1
ATOM 4492 N N . ASP B 1 28 ? -61.812 41.812 -2.266 1 17.8 28 ASP B N 1
ATOM 4493 C CA . ASP B 1 28 ? -61.75 42.25 -3.658 1 17.8 28 ASP B CA 1
ATOM 4494 C C . ASP B 1 28 ? -60.281 42.469 -4.102 1 17.8 28 ASP B C 1
ATOM 4496 O O . ASP B 1 28 ? -60 42.469 -5.297 1 17.8 28 ASP B O 1
ATOM 4500 N N . THR B 1 29 ? -59.5 42.812 -3.07 1 19.36 29 THR B N 1
ATOM 4501 C CA . THR B 1 29 ? -58.875 44 -3.674 1 19.36 29 THR B CA 1
ATOM 4502 C C . THR B 1 29 ? -58.219 43.625 -5.008 1 19.36 29 THR B C 1
ATOM 4504 O O . THR B 1 29 ? -57.875 42.469 -5.246 1 19.36 29 THR B O 1
ATOM 4507 N N . ARG B 1 30 ? -58 44.594 -5.762 1 18.09 30 ARG B N 1
ATOM 4508 C CA . ARG B 1 30 ? -57.812 45.219 -7.074 1 18.09 30 ARG B CA 1
ATOM 4509 C C . ARG B 1 30 ? -56.438 44.844 -7.66 1 18.09 30 ARG B C 1
ATOM 4511 O O . ARG B 1 30 ? -55.531 45.656 -7.691 1 18.09 30 ARG B O 1
ATOM 4518 N N . MET B 1 31 ? -55.969 43.75 -7.113 1 18.27 31 MET B N 1
ATOM 4519 C CA . MET B 1 31 ? -54.625 43.719 -7.688 1 18.27 31 MET B CA 1
ATOM 4520 C C . MET B 1 31 ? -54.656 43.812 -9.203 1 18.27 31 MET B C 1
ATOM 4522 O O . MET B 1 31 ? -54.625 42.812 -9.914 1 18.27 31 MET B O 1
ATOM 4526 N N . SER B 1 32 ? -55.688 44.438 -9.68 1 19.75 32 SER B N 1
ATOM 4527 C CA . SER B 1 32 ? -55.719 44.594 -11.133 1 19.75 32 SER B CA 1
ATOM 4528 C C . SER B 1 32 ? -54.344 45 -11.664 1 19.75 32 SER B C 1
ATOM 4530 O O . SER B 1 32 ? -54.219 45.562 -12.766 1 19.75 32 SER B O 1
ATOM 4532 N N . ALA B 1 33 ? -53.375 44.781 -10.82 1 21.06 33 ALA B N 1
ATOM 4533 C CA . ALA B 1 33 ? -52.406 45.75 -11.336 1 21.06 33 ALA B CA 1
ATOM 4534 C C . ALA B 1 33 ? -52.406 45.75 -12.859 1 21.06 33 ALA B C 1
ATOM 4536 O O . ALA B 1 33 ? -52.625 44.719 -13.5 1 21.06 33 ALA B O 1
ATOM 4537 N N . ASP B 1 34 ? -52.625 46.844 -13.391 1 21.19 34 ASP B N 1
ATOM 4538 C CA . ASP B 1 34 ? -52.781 47.438 -14.719 1 21.19 34 ASP B CA 1
ATOM 4539 C C . ASP B 1 34 ? -51.719 46.875 -15.688 1 21.19 34 ASP B C 1
ATOM 4541 O O . ASP B 1 34 ? -50.531 46.844 -15.359 1 21.19 34 ASP B O 1
ATOM 4545 N N . ILE B 1 35 ? -52.156 45.938 -16.594 1 23.55 35 ILE B N 1
ATOM 4546 C CA . ILE B 1 35 ? -51.688 45.281 -17.797 1 23.55 35 ILE B CA 1
ATOM 4547 C C . ILE B 1 35 ? -50.688 46.219 -18.5 1 23.55 35 ILE B C 1
ATOM 4549 O O . ILE B 1 35 ? -49.75 45.75 -19.172 1 23.55 35 ILE B O 1
ATOM 4553 N N . GLY B 1 36 ? -51.25 47.5 -18.391 1 20.42 36 GLY B N 1
ATOM 4554 C CA . GLY B 1 36 ? -50.875 48.469 -19.422 1 20.42 36 GLY B CA 1
ATOM 4555 C C . GLY B 1 36 ? -49.375 48.75 -19.453 1 20.42 36 GLY B C 1
ATOM 4556 O O . GLY B 1 36 ? -48.812 48.875 -20.531 1 20.42 36 GLY B O 1
ATOM 4557 N N . GLU B 1 37 ? -48.969 49.094 -18.203 1 26.11 37 GLU B N 1
ATOM 4558 C CA . GLU B 1 37 ? -47.844 50.031 -18.328 1 26.11 37 GLU B CA 1
ATOM 4559 C C . GLU B 1 37 ? -46.594 49.312 -18.859 1 26.11 37 GLU B C 1
ATOM 4561 O O . GLU B 1 37 ? -45.594 49.938 -19.188 1 26.11 37 GLU B O 1
ATOM 4566 N N . ILE B 1 38 ? -46.562 48.062 -18.484 1 22.16 38 ILE B N 1
ATOM 4567 C CA . ILE B 1 38 ? -45.344 47.469 -18.969 1 22.16 38 ILE B CA 1
ATOM 4568 C C . ILE B 1 38 ? -45.25 47.625 -20.484 1 22.16 38 ILE B C 1
ATOM 4570 O O . ILE B 1 38 ? -44.219 47.281 -21.109 1 22.16 38 ILE B O 1
ATOM 4574 N N . LYS B 1 39 ? -46.531 47.531 -21.031 1 20.95 39 LYS B N 1
ATOM 4575 C CA . LYS B 1 39 ? -46.469 47.594 -22.484 1 20.95 39 LYS B CA 1
ATOM 4576 C C . LYS B 1 39 ? -45.406 48.625 -22.922 1 20.95 39 LYS B C 1
ATOM 4578 O O . LYS B 1 39 ? -44.719 48.438 -23.906 1 20.95 39 LYS B O 1
ATOM 4583 N N . ARG B 1 40 ? -45.719 49.75 -22.234 1 23.27 40 ARG B N 1
ATOM 4584 C CA . ARG B 1 40 ? -45.281 51.031 -22.797 1 23.27 40 ARG B CA 1
ATOM 4585 C C . ARG B 1 40 ? -43.75 51.094 -22.859 1 23.27 40 ARG B C 1
ATOM 4587 O O . ARG B 1 40 ? -43.188 51.812 -23.688 1 23.27 40 ARG B O 1
ATOM 4594 N N . LYS B 1 41 ? -43.156 50.781 -21.672 1 24.5 41 LYS B N 1
ATOM 4595 C CA . LYS B 1 41 ? -41.875 51.438 -21.812 1 24.5 41 LYS B CA 1
ATOM 4596 C C . LYS B 1 41 ? -41.125 50.906 -23.047 1 24.5 41 LYS B C 1
ATOM 4598 O O . LYS B 1 41 ? -39.938 51.125 -23.188 1 24.5 41 LYS B O 1
ATOM 4603 N N . TYR B 1 42 ? -41.625 49.625 -23.562 1 27.56 42 TYR B N 1
ATOM 4604 C CA . TYR B 1 42 ? -41.219 49.188 -24.891 1 27.56 42 TYR B CA 1
ATOM 4605 C C . TYR B 1 42 ? -41.406 50.312 -25.922 1 27.56 42 TYR B C 1
ATOM 4607 O O . TYR B 1 42 ? -42.531 50.719 -26.203 1 27.56 42 TYR B O 1
ATOM 4615 N N . GLY B 1 43 ? -40.5 51.219 -25.812 1 19.84 43 GLY B N 1
ATOM 4616 C CA . GLY B 1 43 ? -40.406 52.438 -26.594 1 19.84 43 GLY B CA 1
ATOM 4617 C C . GLY B 1 43 ? -41 52.312 -27.984 1 19.84 43 GLY B C 1
ATOM 4618 O O . GLY B 1 43 ? -40.281 51.906 -28.922 1 19.84 43 GLY B O 1
ATOM 4619 N N . PHE B 1 44 ? -42.25 51.969 -28.219 1 23.62 44 PHE B N 1
ATOM 4620 C CA . PHE B 1 44 ? -42.688 52.188 -29.594 1 23.62 44 PHE B CA 1
ATOM 4621 C C . PHE B 1 44 ? -42.438 53.625 -30.031 1 23.62 44 PHE B C 1
ATOM 4623 O O . PHE B 1 44 ? -43.25 54.219 -30.703 1 23.62 44 PHE B O 1
ATOM 4630 N N . GLY B 1 45 ? -41.625 54.312 -29.266 1 19.86 45 GLY B N 1
ATOM 4631 C CA . GLY B 1 45 ? -42.094 55.688 -29.531 1 19.86 45 GLY B CA 1
ATOM 4632 C C . GLY B 1 45 ? -42.25 55.969 -31.016 1 19.86 45 GLY B C 1
ATOM 4633 O O . GLY B 1 45 ? -41.812 55.188 -31.859 1 19.86 45 GLY B O 1
ATOM 4634 N N . ASP B 1 46 ? -42.781 57.125 -31.234 1 19.19 46 ASP B N 1
ATOM 4635 C CA . ASP B 1 46 ? -43.406 57.906 -32.312 1 19.19 46 ASP B CA 1
ATOM 4636 C C . ASP B 1 46 ? -42.562 57.844 -33.594 1 19.19 46 ASP B C 1
ATOM 4638 O O . ASP B 1 46 ? -41.406 57.469 -33.531 1 19.19 46 ASP B O 1
ATOM 4642 N N . ASP B 1 47 ? -42.812 58.844 -34.344 1 18.44 47 ASP B N 1
ATOM 4643 C CA . ASP B 1 47 ? -43.062 59.344 -35.688 1 18.44 47 ASP B CA 1
ATOM 4644 C C . ASP B 1 47 ? -41.75 59.656 -36.406 1 18.44 47 ASP B C 1
ATOM 4646 O O . ASP B 1 47 ? -41.75 60.125 -37.531 1 18.44 47 ASP B O 1
ATOM 4650 N N . THR B 1 48 ? -40.625 60 -35.719 1 18.06 48 THR B N 1
ATOM 4651 C CA . THR B 1 48 ? -40.125 61.062 -36.594 1 18.06 48 THR B CA 1
ATOM 4652 C C . THR B 1 48 ? -39.844 60.531 -38 1 18.06 48 THR B C 1
ATOM 4654 O O . THR B 1 48 ? -39.5 59.375 -38.156 1 18.06 48 THR B O 1
ATOM 4657 N N . THR B 1 49 ? -40.188 61.375 -39.031 1 18.25 49 THR B N 1
ATOM 4658 C CA . THR B 1 49 ? -40.344 61.562 -40.469 1 18.25 49 THR B CA 1
ATOM 4659 C C . THR B 1 49 ? -39.125 61.062 -41.219 1 18.25 49 THR B C 1
ATOM 4661 O O . THR B 1 49 ? -38.062 60.906 -40.656 1 18.25 49 THR B O 1
ATOM 4664 N N . GLY B 1 50 ? -39 61.469 -42.562 1 17.19 50 GLY B N 1
ATOM 4665 C CA . GLY B 1 50 ? -38.844 61.062 -43.938 1 17.19 50 GLY B CA 1
ATOM 4666 C C . GLY B 1 50 ? -37.406 60.906 -44.375 1 17.19 50 GLY B C 1
ATOM 4667 O O . GLY B 1 50 ? -37.062 60.031 -45.156 1 17.19 50 GLY B O 1
ATOM 4668 N N . LYS B 1 51 ? -36.438 61.781 -44 1 17 51 LYS B N 1
ATOM 4669 C CA . LYS B 1 51 ? -35.844 62.281 -45.25 1 17 51 LYS B CA 1
ATOM 4670 C C . LYS B 1 51 ? -34.875 61.281 -45.844 1 17 51 LYS B C 1
ATOM 4672 O O . LYS B 1 51 ? -34.094 60.656 -45.125 1 17 51 LYS B O 1
ATOM 4677 N N . LEU B 1 52 ? -35.125 60.812 -47.125 1 16.5 52 LEU B N 1
ATOM 4678 C CA . LEU B 1 52 ? -34.656 60.094 -48.312 1 16.5 52 LEU B CA 1
ATOM 4679 C C . LEU B 1 52 ? -33.219 60.469 -48.656 1 16.5 52 LEU B C 1
ATOM 4681 O O . LEU B 1 52 ? -32.719 60.125 -49.75 1 16.5 52 LEU B O 1
ATOM 4685 N N . GLU B 1 53 ? -32.469 61.125 -47.688 1 17.14 53 GLU B N 1
ATOM 4686 C CA . GLU B 1 53 ? -31.516 61.844 -48.531 1 17.14 53 GLU B CA 1
ATOM 4687 C C . GLU B 1 53 ? -30.797 60.906 -49.5 1 17.14 53 GLU B C 1
ATOM 4689 O O . GLU B 1 53 ? -30.703 59.719 -49.25 1 17.14 53 GLU B O 1
ATOM 4694 N N . ASP B 1 54 ? -30.141 61.562 -50.469 1 18.2 54 ASP B N 1
ATOM 4695 C CA . ASP B 1 54 ? -29.656 61.594 -51.844 1 18.2 54 ASP B CA 1
ATOM 4696 C C . ASP B 1 54 ? -28.453 60.688 -52.031 1 18.2 54 ASP B C 1
ATOM 4698 O O . ASP B 1 54 ? -27.578 60.625 -51.156 1 18.2 54 ASP B O 1
ATOM 4702 N N . PHE B 1 55 ? -28.719 59.531 -52.812 1 19.23 55 PHE B N 1
ATOM 4703 C CA . PHE B 1 55 ? -28.047 58.469 -53.562 1 19.23 55 PHE B CA 1
ATOM 4704 C C . PHE B 1 55 ? -26.781 59 -54.219 1 19.23 55 PHE B C 1
ATOM 4706 O O . PHE B 1 55 ? -26.859 59.781 -55.188 1 19.23 55 PHE B O 1
ATOM 4713 N N . GLY B 1 56 ? -25.875 59.594 -53.375 1 17.41 56 GLY B N 1
ATOM 4714 C CA . GLY B 1 56 ? -24.781 60.219 -54.094 1 17.41 56 GLY B CA 1
ATOM 4715 C C . GLY B 1 56 ? -24.281 59.406 -55.281 1 17.41 56 GLY B C 1
ATOM 4716 O O . GLY B 1 56 ? -23.453 58.531 -55.094 1 17.41 56 GLY B O 1
ATOM 4717 N N . PHE B 1 57 ? -25.203 59.25 -56.312 1 19.22 57 PHE B N 1
ATOM 4718 C CA . PHE B 1 57 ? -24.953 58.719 -57.656 1 19.22 57 PHE B CA 1
ATOM 4719 C C . PHE B 1 57 ? -23.734 59.375 -58.281 1 19.22 57 PHE B C 1
ATOM 4721 O O . PHE B 1 57 ? -23.859 60.375 -59 1 19.22 57 PHE B O 1
ATOM 4728 N N . SER B 1 58 ? -22.75 59.781 -57.469 1 18.3 58 SER B N 1
ATOM 4729 C CA . SER B 1 58 ? -21.906 60.562 -58.375 1 18.3 58 SER B CA 1
ATOM 4730 C C . SER B 1 58 ? -21.609 59.812 -59.656 1 18.3 58 SER B C 1
ATOM 4732 O O . SER B 1 58 ? -21.156 58.688 -59.625 1 18.3 58 SER B O 1
ATOM 4734 N N . VAL B 1 59 ? -22.344 60.188 -60.75 1 17.62 59 VAL B N 1
ATOM 4735 C CA . VAL B 1 59 ? -22.5 59.812 -62.125 1 17.62 59 VAL B CA 1
ATOM 4736 C C . VAL B 1 59 ? -21.141 59.781 -62.812 1 17.62 59 VAL B C 1
ATOM 4738 O O . VAL B 1 59 ? -20.922 59.031 -63.781 1 17.62 59 VAL B O 1
ATOM 4741 N N . SER B 1 60 ? -20.188 60.75 -62.531 1 18.52 60 SER B N 1
ATOM 4742 C CA . SER B 1 60 ? -19.703 61.344 -63.75 1 18.52 60 SER B CA 1
ATOM 4743 C C . SER B 1 60 ? -19.094 60.281 -64.688 1 18.52 60 SER B C 1
ATOM 4745 O O . SER B 1 60 ? -18.656 59.219 -64.188 1 18.52 60 SER B O 1
ATOM 4747 N N . GLY B 1 61 ? -18.797 60.656 -66 1 17.11 61 GLY B N 1
ATOM 4748 C CA . GLY B 1 61 ? -18.906 60.438 -67.438 1 17.11 61 GLY B CA 1
ATOM 4749 C C . GLY B 1 61 ? -17.75 59.625 -68.062 1 17.11 61 GLY B C 1
ATOM 4750 O O . GLY B 1 61 ? -17.938 58.875 -69 1 17.11 61 GLY B O 1
ATOM 4751 N N . GLU B 1 62 ? -16.453 60.031 -67.875 1 20.53 62 GLU B N 1
ATOM 4752 C CA . GLU B 1 62 ? -15.789 60.031 -69.188 1 20.53 62 GLU B CA 1
ATOM 4753 C C . GLU B 1 62 ? -15.5 58.625 -69.688 1 20.53 62 GLU B C 1
ATOM 4755 O O . GLU B 1 62 ? -15.289 57.719 -68.875 1 20.53 62 GLU B O 1
ATOM 4760 N N . PRO B 1 63 ? -15.516 58.375 -71.062 1 20 63 PRO B N 1
ATOM 4761 C CA . PRO B 1 63 ? -15.656 57.281 -72 1 20 63 PRO B CA 1
ATOM 4762 C C . PRO B 1 63 ? -14.453 56.344 -72 1 20 63 PRO B C 1
ATOM 4764 O O . PRO B 1 63 ? -13.32 56.781 -72.25 1 20 63 PRO B O 1
ATOM 4767 N N . PRO B 1 64 ? -14.039 55.531 -71 1 20.95 64 PRO B N 1
ATOM 4768 C CA . PRO B 1 64 ? -12.828 54.875 -71.5 1 20.95 64 PRO B CA 1
ATOM 4769 C C . PRO B 1 64 ? -13.031 54.188 -72.875 1 20.95 64 PRO B C 1
ATOM 4771 O O . PRO B 1 64 ? -14.156 53.781 -73.188 1 20.95 64 PRO B O 1
ATOM 4774 N N . VAL B 1 65 ? -12.203 54.5 -73.938 1 21.12 65 VAL B N 1
ATOM 4775 C CA . VAL B 1 65 ? -12.055 53.969 -75.25 1 21.12 65 VAL B CA 1
ATOM 4776 C C . VAL B 1 65 ? -12 52.438 -75.188 1 21.12 65 VAL B C 1
ATOM 4778 O O . VAL B 1 65 ? -11.445 51.875 -74.25 1 21.12 65 VAL B O 1
ATOM 4781 N N . ARG B 1 66 ? -12.688 51.688 -76.188 1 18.34 66 ARG B N 1
ATOM 4782 C CA . ARG B 1 66 ? -13.328 50.438 -76.5 1 18.34 66 ARG B CA 1
ATOM 4783 C C . ARG B 1 66 ? -12.289 49.375 -76.875 1 18.34 66 ARG B C 1
ATOM 4785 O O . ARG B 1 66 ? -12.578 48.438 -77.625 1 18.34 66 ARG B O 1
ATOM 4792 N N . GLY B 1 67 ? -10.945 49.438 -76.438 1 21.58 67 GLY B N 1
ATOM 4793 C CA . GLY B 1 67 ? -10.227 48.594 -77.375 1 21.58 67 GLY B CA 1
ATOM 4794 C C . GLY B 1 67 ? -10.781 47.188 -77.438 1 21.58 67 GLY B C 1
ATOM 4795 O O . GLY B 1 67 ? -11.5 46.719 -76.562 1 21.58 67 GLY B O 1
ATOM 4796 N N . ASN B 1 68 ? -10.922 46.531 -78.625 1 19.48 68 ASN B N 1
ATOM 4797 C CA . ASN B 1 68 ? -11.602 45.438 -79.312 1 19.48 68 ASN B CA 1
ATOM 4798 C C . ASN B 1 68 ? -11.195 44.062 -78.75 1 19.48 68 ASN B C 1
ATOM 4800 O O . ASN B 1 68 ? -11.531 43.031 -79.312 1 19.48 68 ASN B O 1
ATOM 4804 N N . ALA B 1 69 ? -10.18 43.938 -77.875 1 22.12 69 ALA B N 1
ATOM 4805 C CA . ALA B 1 69 ? -9.555 42.625 -78.062 1 22.12 69 ALA B CA 1
ATOM 4806 C C . ALA B 1 69 ? -10.508 41.5 -77.688 1 22.12 69 ALA B C 1
ATOM 4808 O O . ALA B 1 69 ? -11.125 41.531 -76.625 1 22.12 69 ALA B O 1
ATOM 4809 N N . SER B 1 70 ? -11.055 40.812 -78.625 1 20.75 70 SER B N 1
ATOM 4810 C CA . SER B 1 70 ? -12.07 39.781 -78.688 1 20.75 70 SER B CA 1
ATOM 4811 C C . SER B 1 70 ? -11.758 38.656 -77.688 1 20.75 70 SER B C 1
ATOM 4813 O O . SER B 1 70 ? -10.594 38.438 -77.312 1 20.75 70 SER B O 1
ATOM 4815 N N . PRO B 1 71 ? -12.82 37.906 -77.062 1 22.33 71 PRO B N 1
ATOM 4816 C CA . PRO B 1 71 ? -13.227 37.188 -75.875 1 22.33 71 PRO B CA 1
ATOM 4817 C C . PRO B 1 71 ? -12.695 35.781 -75.812 1 22.33 71 PRO B C 1
ATOM 4819 O O . PRO B 1 71 ? -12.477 35.219 -74.75 1 22.33 71 PRO B O 1
ATOM 4822 N N . THR B 1 72 ? -12.383 34.969 -76.875 1 22.19 72 THR B N 1
ATOM 4823 C CA . THR B 1 72 ? -13.164 33.75 -76.938 1 22.19 72 THR B CA 1
ATOM 4824 C C . THR B 1 72 ? -12.594 32.688 -75.938 1 22.19 72 THR B C 1
ATOM 4826 O O . THR B 1 72 ? -13.078 31.562 -75.875 1 22.19 72 THR B O 1
ATOM 4829 N N . HIS B 1 73 ? -11.703 32.906 -75.062 1 23.69 73 HIS B N 1
ATOM 4830 C CA . HIS B 1 73 ? -11.008 31.719 -74.562 1 23.69 73 HIS B CA 1
ATOM 4831 C C . HIS B 1 73 ? -11.969 30.75 -73.938 1 23.69 73 HIS B C 1
ATOM 4833 O O . HIS B 1 73 ? -12.844 31.156 -73.125 1 23.69 73 HIS B O 1
ATOM 4839 N N . GLY B 1 74 ? -12.352 29.5 -74.562 1 23.73 74 GLY B N 1
ATOM 4840 C CA . GLY B 1 74 ? -13.195 28.391 -74.125 1 23.73 74 GLY B CA 1
ATOM 4841 C C . GLY B 1 74 ? -12.836 27.812 -72.812 1 23.73 74 GLY B C 1
ATOM 4842 O O . GLY B 1 74 ? -11.727 27.312 -72.562 1 23.73 74 GLY B O 1
ATOM 4843 N N . PHE B 1 75 ? -13.109 28.484 -71.688 1 27.2 75 PHE B N 1
ATOM 4844 C CA . PHE B 1 75 ? -12.867 28.031 -70.312 1 27.2 75 PHE B CA 1
ATOM 4845 C C . PHE B 1 75 ? -13.625 26.734 -70.062 1 27.2 75 PHE B C 1
ATOM 4847 O O . PHE B 1 75 ? -14.852 26.734 -69.938 1 27.2 75 PHE B O 1
ATOM 4854 N N . GLU B 1 76 ? -13.289 25.609 -70.688 1 27.59 76 GLU B N 1
ATOM 4855 C CA . GLU B 1 76 ? -13.953 24.391 -70.25 1 27.59 76 GLU B CA 1
ATOM 4856 C C . GLU B 1 76 ? -13.781 24.188 -68.75 1 27.59 76 GLU B C 1
ATOM 4858 O O . GLU B 1 76 ? -12.656 24.234 -68.25 1 27.59 76 GLU B O 1
ATOM 4863 N N . PRO B 1 77 ? -14.805 24.594 -67.938 1 30.12 77 PRO B N 1
ATOM 4864 C CA . PRO B 1 77 ? -14.805 24.375 -66.438 1 30.12 77 PRO B CA 1
ATOM 4865 C C . PRO B 1 77 ? -14.469 22.938 -66.062 1 30.12 77 PRO B C 1
ATOM 4867 O O . PRO B 1 77 ? -15.188 22.016 -66.438 1 30.12 77 PRO B O 1
ATOM 4870 N N . SER B 1 78 ? -13.234 22.469 -66.312 1 31.83 78 SER B N 1
ATOM 4871 C CA . SER B 1 78 ? -12.945 21.156 -65.812 1 31.83 78 SER B CA 1
ATOM 4872 C C . SER B 1 78 ? -13.297 21.078 -64.312 1 31.83 78 SER B C 1
ATOM 4874 O O . SER B 1 78 ? -12.672 21.75 -63.469 1 31.83 78 SER B O 1
ATOM 4876 N N . VAL B 1 79 ? -14.578 21.047 -63.969 1 32.09 79 VAL B N 1
ATOM 4877 C CA . VAL B 1 79 ? -15.047 20.703 -62.625 1 32.09 79 VAL B CA 1
ATOM 4878 C C . VAL B 1 79 ? -14.32 19.453 -62.156 1 32.09 79 VAL B C 1
ATOM 4880 O O . VAL B 1 79 ? -14.586 18.344 -62.656 1 32.09 79 VAL B O 1
ATOM 4883 N N . SER B 1 80 ? -12.969 19.5 -62.031 1 34.91 80 SER B N 1
ATOM 4884 C CA . SER B 1 80 ? -12.398 18.406 -61.281 1 34.91 80 SER B CA 1
ATOM 4885 C C . SER B 1 80 ? -13.125 18.234 -59.938 1 34.91 80 SER B C 1
ATOM 4887 O O . SER B 1 80 ? -13.156 19.141 -59.125 1 34.91 80 SER B O 1
ATOM 4889 N N . HIS B 1 81 ? -14.234 17.531 -59.938 1 33.66 81 HIS B N 1
ATOM 4890 C CA . HIS B 1 81 ? -14.828 17.031 -58.688 1 33.66 81 HIS B CA 1
ATOM 4891 C C . HIS B 1 81 ? -13.766 16.531 -57.75 1 33.66 81 HIS B C 1
ATOM 4893 O O . HIS B 1 81 ? -13.203 15.453 -57.938 1 33.66 81 HIS B O 1
ATOM 4899 N N . ALA B 1 82 ? -12.914 17.406 -57.188 1 38.19 82 ALA B N 1
ATOM 4900 C CA . ALA B 1 82 ? -12.078 16.984 -56.062 1 38.19 82 ALA B CA 1
ATOM 4901 C C . ALA B 1 82 ? -12.875 16.125 -55.094 1 38.19 82 ALA B C 1
ATOM 4903 O O . ALA B 1 82 ? -13.875 16.562 -54.531 1 38.19 82 ALA B O 1
ATOM 4904 N N . VAL B 1 83 ? -13.008 14.805 -55.344 1 40.97 83 VAL B N 1
ATOM 4905 C CA . VAL B 1 83 ? -13.523 13.875 -54.344 1 40.97 83 VAL B CA 1
ATOM 4906 C C . VAL B 1 83 ? -13.023 14.273 -52.969 1 40.97 83 VAL B C 1
ATOM 4908 O O . VAL B 1 83 ? -11.836 14.555 -52.781 1 40.97 83 VAL B O 1
ATOM 4911 N N . PRO B 1 84 ? -13.898 14.945 -52.188 1 45.53 84 PRO B N 1
ATOM 4912 C CA . PRO B 1 84 ? -13.414 15.25 -50.812 1 45.53 84 PRO B CA 1
ATOM 4913 C C . PRO B 1 84 ? -12.531 14.148 -50.25 1 45.53 84 PRO B C 1
ATOM 4915 O O . PRO B 1 84 ? -12.695 12.977 -50.594 1 45.53 84 PRO B O 1
ATOM 4918 N N . PRO B 1 85 ? -11.297 14.453 -49.969 1 49.66 85 PRO B N 1
ATOM 4919 C CA . PRO B 1 85 ? -10.477 13.391 -49.375 1 49.66 85 PRO B CA 1
ATOM 4920 C C . PRO B 1 85 ? -11.25 12.547 -48.344 1 49.66 85 PRO B C 1
ATOM 4922 O O . PRO B 1 85 ? -12.211 13.023 -47.75 1 49.66 85 PRO B O 1
ATOM 4925 N N . PRO B 1 86 ? -11.312 11.273 -48.5 1 46.94 86 PRO B N 1
ATOM 4926 C CA . PRO B 1 86 ? -12.016 10.43 -47.531 1 46.94 86 PRO B CA 1
ATOM 4927 C C . PRO B 1 86 ? -11.805 10.883 -46.094 1 46.94 86 PRO B C 1
ATOM 4929 O O . PRO B 1 86 ? -10.781 11.5 -45.781 1 46.94 86 PRO B O 1
ATOM 4932 N N . PRO B 1 87 ? -12.867 11.156 -45.375 1 46.72 87 PRO B N 1
ATOM 4933 C CA . PRO B 1 87 ? -12.688 11.586 -44 1 46.72 87 PRO B CA 1
ATOM 4934 C C . PRO B 1 87 ? -11.562 10.844 -43.281 1 46.72 87 PRO B C 1
ATOM 4936 O O . PRO B 1 87 ? -11.391 9.633 -43.469 1 46.72 87 PRO B O 1
ATOM 4939 N N . GLU B 1 88 ? -10.5 11.469 -43.031 1 50.06 88 GLU B N 1
ATOM 4940 C CA . GLU B 1 88 ? -9.398 10.898 -42.281 1 50.06 88 GLU B CA 1
ATOM 4941 C C . GLU B 1 88 ? -9.906 10.195 -41.031 1 50.06 88 GLU B C 1
ATOM 4943 O O . GLU B 1 88 ? -10.617 10.797 -40.219 1 50.06 88 GLU B O 1
ATOM 4948 N N . VAL B 1 89 ? -10.234 8.914 -41.094 1 50.81 89 VAL B N 1
ATOM 4949 C CA . VAL B 1 89 ? -10.57 8.141 -39.906 1 50.81 89 VAL B CA 1
ATOM 4950 C C . VAL B 1 89 ? -9.562 8.43 -38.781 1 50.81 89 VAL B C 1
ATOM 4952 O O . VAL B 1 89 ? -8.375 8.109 -38.938 1 50.81 89 VAL B O 1
ATOM 4955 N N . ILE B 1 90 ? -9.742 9.57 -38.125 1 53.84 90 ILE B N 1
ATOM 4956 C CA . ILE B 1 90 ? -8.883 9.812 -36.969 1 53.84 90 ILE B CA 1
ATOM 4957 C C . ILE B 1 90 ? -8.984 8.641 -36 1 53.84 90 ILE B C 1
ATOM 4959 O O . ILE B 1 90 ? -10.062 8.312 -35.5 1 53.84 90 ILE B O 1
ATOM 4963 N N . ALA B 1 91 ? -8 7.801 -36.031 1 61.78 91 ALA B N 1
ATOM 4964 C CA . ALA B 1 91 ? -7.875 6.68 -35.094 1 61.78 91 ALA B CA 1
ATOM 4965 C C . ALA B 1 91 ? -8.078 7.141 -33.656 1 61.78 91 ALA B C 1
ATOM 4967 O O . ALA B 1 91 ? -7.551 8.18 -33.25 1 61.78 91 ALA B O 1
ATOM 4968 N N . TYR B 1 92 ? -9.18 6.738 -33.031 1 70.62 92 TYR B N 1
ATOM 4969 C CA . TYR B 1 92 ? -9.477 7.035 -31.625 1 70.62 92 TYR B CA 1
ATOM 4970 C C . TYR B 1 92 ? -8.258 6.793 -30.734 1 70.62 92 TYR B C 1
ATOM 4972 O O . TYR B 1 92 ? -7.656 5.715 -30.781 1 70.62 92 TYR B O 1
ATOM 4980 N N . LYS B 1 93 ? -7.75 7.961 -30.203 1 77.62 93 LYS B N 1
ATOM 4981 C CA . LYS B 1 93 ? -6.699 7.848 -29.188 1 77.62 93 LYS B CA 1
ATOM 4982 C C . LYS B 1 93 ? -7.277 7.902 -27.781 1 77.62 93 LYS B C 1
ATOM 4984 O O . LYS B 1 93 ? -7.77 8.945 -27.344 1 77.62 93 LYS B O 1
ATOM 4989 N N . PRO B 1 94 ? -7.293 6.738 -27.094 1 83.31 94 PRO B N 1
ATOM 4990 C CA . PRO B 1 94 ? -7.855 6.746 -25.75 1 83.31 94 PRO B CA 1
ATOM 4991 C C . PRO B 1 94 ? -7.133 7.715 -24.812 1 83.31 94 PRO B C 1
ATOM 4993 O O . PRO B 1 94 ? -5.93 7.953 -24.969 1 83.31 94 PRO B O 1
ATOM 4996 N N . PRO B 1 95 ? -7.906 8.289 -23.891 1 85.75 95 PRO B N 1
ATOM 4997 C CA . PRO B 1 95 ? -7.281 9.188 -22.906 1 85.75 95 PRO B CA 1
ATOM 4998 C C . PRO B 1 95 ? -6.258 8.477 -22.031 1 85.75 95 PRO B C 1
ATOM 5000 O O . PRO B 1 95 ? -6.488 7.348 -21.594 1 85.75 95 PRO B O 1
ATOM 5003 N N . THR B 1 96 ? -5.16 9.164 -21.828 1 90 96 THR B N 1
ATOM 5004 C CA . THR B 1 96 ? -4.109 8.641 -20.953 1 90 96 THR B CA 1
ATOM 5005 C C . THR B 1 96 ? -4.234 9.219 -19.547 1 90 96 THR B C 1
ATOM 5007 O O . THR B 1 96 ? -4.742 10.32 -19.375 1 90 96 THR B O 1
ATOM 5010 N N . ILE B 1 97 ? -3.879 8.438 -18.609 1 91.5 97 ILE B N 1
ATOM 5011 C CA . ILE B 1 97 ? -3.865 8.93 -17.234 1 91.5 97 ILE B CA 1
ATOM 5012 C C . ILE B 1 97 ? -2.855 10.07 -17.109 1 91.5 97 ILE B C 1
ATOM 5014 O O . ILE B 1 97 ? -1.942 10.195 -17.922 1 91.5 97 ILE B O 1
ATOM 5018 N N . PRO B 1 98 ? -3.072 10.922 -16.078 1 91.62 98 PRO B N 1
ATOM 5019 C CA . PRO B 1 98 ? -2.092 11.984 -15.852 1 91.62 98 PRO B CA 1
ATOM 5020 C C . PRO B 1 98 ? -0.679 11.445 -15.625 1 91.62 98 PRO B C 1
ATOM 5022 O O . PRO B 1 98 ? -0.508 10.359 -15.062 1 91.62 98 PRO B O 1
ATOM 5025 N N . SER B 1 99 ? 0.306 12.156 -16.031 1 92.88 99 SER B N 1
ATOM 5026 C CA . SER B 1 99 ? 1.706 11.773 -15.891 1 92.88 99 SER B CA 1
ATOM 5027 C C . SER B 1 99 ? 2.178 11.953 -14.453 1 92.88 99 SER B C 1
ATOM 5029 O O . SER B 1 99 ? 1.604 12.742 -13.695 1 92.88 99 SER B O 1
ATOM 5031 N N . PHE B 1 100 ? 3.221 11.25 -14.219 1 95.38 100 PHE B N 1
ATOM 5032 C CA . PHE B 1 100 ? 3.857 11.383 -12.914 1 95.38 100 PHE B CA 1
ATOM 5033 C C . PHE B 1 100 ? 4.418 12.789 -12.727 1 95.38 100 PHE B C 1
ATOM 5035 O O . PHE B 1 100 ? 4.914 13.398 -13.672 1 95.38 100 PHE B O 1
ATOM 5042 N N . PHE B 1 101 ? 4.359 13.273 -11.469 1 96.38 101 PHE B N 1
ATOM 5043 C CA . PHE B 1 101 ? 4.992 14.539 -11.117 1 96.38 101 PHE B CA 1
ATOM 5044 C C . PHE B 1 101 ? 5.516 14.508 -9.688 1 96.38 101 PHE B C 1
ATOM 5046 O O . PHE B 1 101 ? 5.012 13.758 -8.852 1 96.38 101 PHE B O 1
ATOM 5053 N N . VAL B 1 102 ? 6.547 15.258 -9.43 1 97.56 102 VAL B N 1
ATOM 5054 C CA . VAL B 1 102 ? 7.109 15.375 -8.086 1 97.56 102 VAL B CA 1
ATOM 5055 C C . VAL B 1 102 ? 6.488 16.562 -7.367 1 97.56 102 VAL B C 1
ATOM 5057 O O . VAL B 1 102 ? 6.57 17.703 -7.844 1 97.56 102 VAL B O 1
ATOM 5060 N N . SER B 1 103 ? 5.852 16.344 -6.234 1 97.38 103 SER B N 1
ATOM 5061 C CA . SER B 1 103 ? 5.281 17.422 -5.438 1 97.38 103 SER B CA 1
ATOM 5062 C C . SER B 1 103 ? 6.363 18.391 -4.957 1 97.38 103 SER B C 1
ATOM 5064 O O . SER B 1 103 ? 7.352 17.969 -4.352 1 97.38 103 SER B O 1
ATOM 5066 N N . GLY B 1 104 ? 6.18 19.625 -5.219 1 96.81 104 GLY B N 1
ATOM 5067 C CA . GLY B 1 104 ? 7.125 20.641 -4.785 1 96.81 104 GLY B CA 1
ATOM 5068 C C . GLY B 1 104 ? 8.281 20.828 -5.75 1 96.81 104 GLY B C 1
ATOM 5069 O O . GLY B 1 104 ? 9.32 21.391 -5.387 1 96.81 104 GLY B O 1
ATOM 5070 N N . ALA B 1 105 ? 8.188 20.266 -6.906 1 97.44 105 ALA B N 1
ATOM 5071 C CA . ALA B 1 105 ? 9.234 20.406 -7.914 1 97.44 105 ALA B CA 1
ATOM 5072 C C . ALA B 1 105 ? 8.703 21.094 -9.172 1 97.44 105 ALA B C 1
ATOM 5074 O O . ALA B 1 105 ? 7.516 20.984 -9.484 1 97.44 105 ALA B O 1
ATOM 5075 N N . SER B 1 106 ? 9.617 21.781 -9.867 1 95.38 106 SER B N 1
ATOM 5076 C CA . SER B 1 106 ? 9.297 22.359 -11.164 1 95.38 106 SER B CA 1
ATOM 5077 C C . SER B 1 106 ? 9.32 21.312 -12.266 1 95.38 106 SER B C 1
ATOM 5079 O O . SER B 1 106 ? 9.891 20.234 -12.094 1 95.38 106 SER B O 1
ATOM 5081 N N . PRO B 1 107 ? 8.727 21.641 -13.344 1 92.62 107 PRO B N 1
ATOM 5082 C CA . PRO B 1 107 ? 8.688 20.672 -14.445 1 92.62 107 PRO B CA 1
ATOM 5083 C C . PRO B 1 107 ? 10.086 20.281 -14.938 1 92.62 107 PRO B C 1
ATOM 5085 O O . PRO B 1 107 ? 11.008 21.094 -14.891 1 92.62 107 PRO B O 1
ATOM 5088 N N . ASP B 1 108 ? 10.195 19.125 -15.5 1 90 108 ASP B N 1
ATOM 5089 C CA . ASP B 1 108 ? 11.469 18.484 -15.812 1 90 108 ASP B CA 1
ATOM 5090 C C . ASP B 1 108 ? 12.094 19.094 -17.062 1 90 108 ASP B C 1
ATOM 5092 O O . ASP B 1 108 ? 13.297 18.938 -17.297 1 90 108 ASP B O 1
ATOM 5096 N N . HIS B 1 109 ? 11.383 19.781 -17.875 1 87.88 109 HIS B N 1
ATOM 5097 C CA . HIS B 1 109 ? 11.914 20.266 -19.156 1 87.88 109 HIS B CA 1
ATOM 5098 C C . HIS B 1 109 ? 12.719 21.547 -18.969 1 87.88 109 HIS B C 1
ATOM 5100 O O . HIS B 1 109 ? 13.438 21.953 -19.875 1 87.88 109 HIS B O 1
ATOM 5106 N N . LEU B 1 110 ? 12.664 22.109 -17.812 1 88.5 110 LEU B N 1
ATOM 5107 C CA . LEU B 1 110 ? 13.367 23.359 -17.562 1 88.5 110 LEU B CA 1
ATOM 5108 C C . LEU B 1 110 ? 14.844 23.109 -17.266 1 88.5 110 LEU B C 1
ATOM 5110 O O . LEU B 1 110 ? 15.188 22.141 -16.578 1 88.5 110 LEU B O 1
ATOM 5114 N N . THR B 1 111 ? 15.75 23.969 -17.781 1 87.19 111 THR B N 1
ATOM 5115 C CA . THR B 1 111 ? 17.188 23.844 -17.578 1 87.19 111 THR B CA 1
ATOM 5116 C C . THR B 1 111 ? 17.578 24.312 -16.172 1 87.19 111 THR B C 1
ATOM 5118 O O . THR B 1 111 ? 18.5 23.766 -15.57 1 87.19 111 THR B O 1
ATOM 5121 N N . GLN B 1 112 ? 16.938 25.375 -15.812 1 91.38 112 GLN B N 1
ATOM 5122 C CA . GLN B 1 112 ? 17.062 25.844 -14.43 1 91.38 112 GLN B CA 1
ATOM 5123 C C . GLN B 1 112 ? 15.734 25.703 -13.688 1 91.38 112 GLN B C 1
ATOM 5125 O O . GLN B 1 112 ? 14.727 26.266 -14.102 1 91.38 112 GLN B O 1
ATOM 5130 N N . ARG B 1 113 ? 15.852 24.906 -12.625 1 93.75 113 ARG B N 1
ATOM 5131 C CA . ARG B 1 113 ? 14.57 24.641 -11.984 1 93.75 113 ARG B CA 1
ATOM 5132 C C . ARG B 1 113 ? 14.758 24.219 -10.531 1 93.75 113 ARG B C 1
ATOM 5134 O O . ARG B 1 113 ? 15.883 23.969 -10.102 1 93.75 113 ARG B O 1
ATOM 5141 N N . TYR B 1 114 ? 13.695 24.203 -9.812 1 97.25 114 TYR B N 1
ATOM 5142 C CA . TYR B 1 114 ? 13.648 23.672 -8.461 1 97.25 114 TYR B CA 1
ATOM 5143 C C . TYR B 1 114 ? 13.438 22.156 -8.484 1 97.25 114 TYR B C 1
ATOM 5145 O O . TYR B 1 114 ? 12.453 21.672 -9.031 1 97.25 114 TYR B O 1
ATOM 5153 N N . LEU B 1 115 ? 14.359 21.469 -7.867 1 97.75 115 LEU B N 1
ATOM 5154 C CA . LEU B 1 115 ? 14.172 20.031 -7.719 1 97.75 115 LEU B CA 1
ATOM 5155 C C . LEU B 1 115 ? 13.234 19.719 -6.551 1 97.75 115 LEU B C 1
ATOM 5157 O O . LEU B 1 115 ? 12.562 18.688 -6.543 1 97.75 115 LEU B O 1
ATOM 5161 N N . LYS B 1 116 ? 13.328 20.609 -5.59 1 98.38 116 LYS B N 1
ATOM 5162 C CA . LYS B 1 116 ? 12.453 20.469 -4.43 1 98.38 116 LYS B CA 1
ATOM 5163 C C . LYS B 1 116 ? 12.344 21.781 -3.65 1 98.38 116 LYS B C 1
ATOM 5165 O O . LYS B 1 116 ? 13.344 22.469 -3.447 1 98.38 116 LYS B O 1
ATOM 5170 N N . TRP B 1 117 ? 11.227 22.172 -3.301 1 98 117 TRP B N 1
ATOM 5171 C CA . TRP B 1 117 ? 10.945 23.219 -2.33 1 98 117 TRP B CA 1
ATOM 5172 C C . TRP B 1 117 ? 9.938 22.734 -1.288 1 98 117 TRP B C 1
ATOM 5174 O O . TRP B 1 117 ? 8.75 22.578 -1.586 1 98 117 TRP B O 1
ATOM 5184 N N . ASN B 1 118 ? 10.383 22.438 -0.054 1 97.56 118 ASN B N 1
ATOM 5185 C CA . ASN B 1 118 ? 9.492 22 1.01 1 97.56 118 ASN B CA 1
ATOM 5186 C C . ASN B 1 118 ? 9.703 22.797 2.289 1 97.56 118 ASN B C 1
ATOM 5188 O O . ASN B 1 118 ? 10.266 23.891 2.256 1 97.56 118 ASN B O 1
ATOM 5192 N N . SER B 1 119 ? 9.156 22.359 3.391 1 96.75 119 SER B N 1
ATOM 5193 C CA . SER B 1 119 ? 9.156 23.109 4.641 1 96.75 119 SER B CA 1
ATOM 5194 C C . SER B 1 119 ? 10.562 23.25 5.203 1 96.75 119 SER B C 1
ATOM 5196 O O . SER B 1 119 ? 10.82 24.109 6.043 1 96.75 119 SER B O 1
ATOM 5198 N N . TYR B 1 120 ? 11.508 22.438 4.703 1 97.75 120 TYR B N 1
ATOM 5199 C CA . TYR B 1 120 ? 12.836 22.422 5.289 1 97.75 120 TYR B CA 1
ATOM 5200 C C . TYR B 1 120 ? 13.812 23.25 4.461 1 97.75 120 TYR B C 1
ATOM 5202 O O . TYR B 1 120 ? 14.781 23.797 4.992 1 97.75 120 TYR B O 1
ATOM 5210 N N . GLY B 1 121 ? 13.586 23.266 3.154 1 97.94 121 GLY B N 1
ATOM 5211 C CA . GLY B 1 121 ? 14.531 24.016 2.334 1 97.94 121 GLY B CA 1
ATOM 5212 C C . GLY B 1 121 ? 14.242 23.906 0.848 1 97.94 121 GLY B C 1
ATOM 5213 O O . GLY B 1 121 ? 13.125 23.578 0.451 1 97.94 121 GLY B O 1
ATOM 5214 N N . ILE B 1 122 ? 15.336 24.312 0.073 1 97.81 122 ILE B N 1
ATOM 5215 C CA . ILE B 1 122 ? 15.211 24.406 -1.378 1 97.81 122 ILE B CA 1
ATOM 5216 C C . ILE B 1 122 ? 16.406 23.719 -2.041 1 97.81 122 ILE B C 1
ATOM 5218 O O . ILE B 1 122 ? 17.547 23.859 -1.59 1 97.81 122 ILE B O 1
ATOM 5222 N N . VAL B 1 123 ? 16.125 22.922 -3.033 1 98.31 123 VAL B N 1
ATOM 5223 C CA . VAL B 1 123 ? 17.156 22.359 -3.896 1 98.31 123 VAL B CA 1
ATOM 5224 C C . VAL B 1 123 ? 16.969 22.875 -5.324 1 98.31 123 VAL B C 1
ATOM 5226 O O . VAL B 1 123 ? 15.906 22.703 -5.922 1 98.31 123 VAL B O 1
ATOM 5229 N N . ARG B 1 124 ? 18.031 23.5 -5.879 1 97.12 124 ARG B N 1
ATOM 5230 C CA . ARG B 1 124 ? 18.016 24.047 -7.23 1 97.12 124 ARG B CA 1
ATOM 5231 C C . ARG B 1 124 ? 19.078 23.391 -8.102 1 97.12 124 ARG B C 1
ATOM 5233 O O . ARG B 1 124 ? 20.109 22.953 -7.605 1 97.12 124 ARG B O 1
ATOM 5240 N N . THR B 1 125 ? 18.734 23.25 -9.297 1 95.94 125 THR B N 1
ATOM 5241 C CA . THR B 1 125 ? 19.719 22.766 -10.258 1 95.94 125 THR B CA 1
ATOM 5242 C C . THR B 1 125 ? 19.953 23.797 -11.367 1 95.94 125 THR B C 1
ATOM 5244 O O . THR B 1 125 ? 19.016 24.5 -11.758 1 95.94 125 THR B O 1
ATOM 5247 N N . TYR B 1 126 ? 21.203 23.953 -11.75 1 92.25 126 TYR B N 1
ATOM 5248 C CA . TYR B 1 126 ? 21.625 24.859 -12.812 1 92.25 126 TYR B CA 1
ATOM 5249 C C . TYR B 1 126 ? 22.391 24.109 -13.898 1 92.25 126 TYR B C 1
ATOM 5251 O O . TYR B 1 126 ? 23.297 23.328 -13.594 1 92.25 126 TYR B O 1
ATOM 5259 N N . SER B 1 127 ? 21.844 24.141 -15.078 1 88 127 SER B N 1
ATOM 5260 C CA . SER B 1 127 ? 22.578 23.547 -16.203 1 88 127 SER B CA 1
ATOM 5261 C C . SER B 1 127 ? 22.906 24.609 -17.266 1 88 127 SER B C 1
ATOM 5263 O O . SER B 1 127 ? 22.047 25.391 -17.656 1 88 127 SER B O 1
ATOM 5265 N N . GLY B 1 128 ? 24.203 24.828 -17.562 1 79.38 128 GLY B N 1
ATOM 5266 C CA . GLY B 1 128 ? 24.641 25.781 -18.562 1 79.38 128 GLY B CA 1
ATOM 5267 C C . GLY B 1 128 ? 25.891 25.328 -19.312 1 79.38 128 GLY B C 1
ATOM 5268 O O . GLY B 1 128 ? 26.234 24.141 -19.281 1 79.38 128 GLY B O 1
ATOM 5269 N N . GLU B 1 129 ? 26.406 26.203 -20.031 1 81.69 129 GLU B N 1
ATOM 5270 C CA . GLU B 1 129 ? 27.625 25.953 -20.812 1 81.69 129 GLU B CA 1
ATOM 5271 C C . GLU B 1 129 ? 28.797 25.594 -19.906 1 81.69 129 GLU B C 1
ATOM 5273 O O . GLU B 1 129 ? 29.641 24.766 -20.266 1 81.69 129 GLU B O 1
ATOM 5278 N N . ASP B 1 130 ? 28.812 26.141 -18.734 1 81.31 130 ASP B N 1
ATOM 5279 C CA . ASP B 1 130 ? 29.922 25.969 -17.797 1 81.31 130 ASP B CA 1
ATOM 5280 C C . ASP B 1 130 ? 29.766 24.688 -16.984 1 81.31 130 ASP B C 1
ATOM 5282 O O . ASP B 1 130 ? 30.578 24.391 -16.109 1 81.31 130 ASP B O 1
ATOM 5286 N N . GLY B 1 131 ? 28.719 24.062 -17.172 1 87.19 131 GLY B N 1
ATOM 5287 C CA . GLY B 1 131 ? 28.516 22.828 -16.422 1 87.19 131 GLY B CA 1
ATOM 5288 C C . GLY B 1 131 ? 27.188 22.781 -15.703 1 87.19 131 GLY B C 1
ATOM 5289 O O . GLY B 1 131 ? 26.312 23.609 -15.945 1 87.19 131 GLY B O 1
ATOM 5290 N N . SER B 1 132 ? 26.969 21.656 -14.953 1 91.94 132 SER B N 1
ATOM 5291 C CA . SER B 1 132 ? 25.734 21.453 -14.195 1 91.94 132 SER B CA 1
ATOM 5292 C C . SER B 1 132 ? 26.016 21.391 -12.695 1 91.94 132 SER B C 1
ATOM 5294 O O . SER B 1 132 ? 27.031 20.828 -12.273 1 91.94 132 SER B O 1
ATOM 5296 N N . SER B 1 133 ? 25.219 22.156 -11.922 1 95.62 133 SER B N 1
ATOM 5297 C CA . SER B 1 133 ? 25.406 22.172 -10.477 1 95.62 133 SER B CA 1
ATOM 5298 C C . SER B 1 133 ? 24.062 22.078 -9.742 1 95.62 133 SER B C 1
ATOM 5300 O O . SER B 1 133 ? 23.016 22.391 -10.32 1 95.62 133 SER B O 1
ATOM 5302 N N . VAL B 1 134 ? 24.109 21.594 -8.523 1 97.12 134 VAL B N 1
ATOM 5303 C CA . VAL B 1 134 ? 22.969 21.531 -7.625 1 97.12 134 VAL B CA 1
ATOM 5304 C C . VAL B 1 134 ? 23.25 22.344 -6.367 1 97.12 134 VAL B C 1
ATOM 5306 O O . VAL B 1 134 ? 24.312 22.234 -5.77 1 97.12 134 VAL B O 1
ATOM 5309 N N . GLU B 1 135 ? 22.328 23.219 -6.031 1 97.56 135 GLU B N 1
ATOM 5310 C CA . GLU B 1 135 ? 22.438 24.062 -4.836 1 97.56 135 GLU B CA 1
ATOM 5311 C C . GLU B 1 135 ? 21.359 23.688 -3.814 1 97.56 135 GLU B C 1
ATOM 5313 O O . GLU B 1 135 ? 20.172 23.688 -4.133 1 97.56 135 GLU B O 1
ATOM 5318 N N . ILE B 1 136 ? 21.797 23.391 -2.6 1 98.19 136 ILE B N 1
ATOM 5319 C CA . ILE B 1 136 ? 20.891 23.031 -1.512 1 98.19 136 ILE B CA 1
ATOM 5320 C C . ILE B 1 136 ? 20.922 24.109 -0.429 1 98.19 136 ILE B C 1
ATOM 5322 O O . ILE B 1 136 ? 21.984 24.391 0.133 1 98.19 136 ILE B O 1
ATOM 5326 N N . SER B 1 137 ? 19.766 24.719 -0.131 1 97.56 137 SER B N 1
ATOM 5327 C CA . SER B 1 137 ? 19.656 25.75 0.886 1 97.56 137 SER B CA 1
ATOM 5328 C C . SER B 1 137 ? 18.562 25.438 1.888 1 97.56 137 SER B C 1
ATOM 5330 O O . SER B 1 137 ? 17.406 25.188 1.5 1 97.56 137 SER B O 1
ATOM 5332 N N . PHE B 1 138 ? 18.891 25.484 3.145 1 97.75 138 PHE B N 1
ATOM 5333 C CA . PHE B 1 138 ? 17.891 25.281 4.195 1 97.75 138 PHE B CA 1
ATOM 5334 C C . PHE B 1 138 ? 17.281 26.609 4.625 1 97.75 138 PHE B C 1
ATOM 5336 O O . PHE B 1 138 ? 17.953 27.641 4.629 1 97.75 138 PHE B O 1
ATOM 5343 N N . HIS B 1 139 ? 16.016 26.578 4.93 1 95.94 139 HIS B N 1
ATOM 5344 C CA . HIS B 1 139 ? 15.375 27.797 5.43 1 95.94 139 HIS B CA 1
ATOM 5345 C C . HIS B 1 139 ? 16 28.25 6.746 1 95.94 139 HIS B C 1
ATOM 5347 O O . HIS B 1 139 ? 16.156 29.453 6.98 1 95.94 139 HIS B O 1
ATOM 5353 N N . ASP B 1 140 ? 16.234 27.281 7.621 1 95.25 140 ASP B N 1
ATOM 5354 C CA . ASP B 1 140 ? 16.953 27.516 8.867 1 95.25 140 ASP B CA 1
ATOM 5355 C C . ASP B 1 140 ? 18.453 27.234 8.695 1 95.25 140 ASP B C 1
ATOM 5357 O O . ASP B 1 140 ? 18.891 26.078 8.75 1 95.25 140 ASP B O 1
ATOM 5361 N N . LEU B 1 141 ? 19.219 28.234 8.664 1 94.31 141 LEU B N 1
ATOM 5362 C CA . LEU B 1 141 ? 20.641 28.125 8.375 1 94.31 141 LEU B CA 1
ATOM 5363 C C . LEU B 1 141 ? 21.375 27.469 9.539 1 94.31 141 LEU B C 1
ATOM 5365 O O . LEU B 1 141 ? 22.531 27.062 9.391 1 94.31 141 LEU B O 1
ATOM 5369 N N . SER B 1 142 ? 20.734 27.391 10.625 1 94.88 142 SER B N 1
ATOM 5370 C CA . SER B 1 142 ? 21.359 26.734 11.773 1 94.88 142 SER B CA 1
ATOM 5371 C C . SER B 1 142 ? 21.469 25.219 11.547 1 94.88 142 SER B C 1
ATOM 5373 O O . SER B 1 142 ? 22.281 24.547 12.195 1 94.88 142 SER B O 1
ATOM 5375 N N . ILE B 1 143 ? 20.641 24.781 10.703 1 94.56 143 ILE B N 1
ATOM 5376 C CA . ILE B 1 143 ? 20.688 23.359 10.391 1 94.56 143 ILE B CA 1
ATOM 5377 C C . ILE B 1 143 ? 21.953 23.047 9.586 1 94.56 143 ILE B C 1
ATOM 5379 O O . ILE B 1 143 ? 22.719 22.156 9.961 1 94.56 143 ILE B O 1
ATOM 5383 N N . HIS B 1 144 ? 22.203 23.781 8.531 1 94.12 144 HIS B N 1
ATOM 5384 C CA . HIS B 1 144 ? 23.391 23.609 7.688 1 94.12 144 HIS B CA 1
ATOM 5385 C C . HIS B 1 144 ? 23.516 24.766 6.691 1 94.12 144 HIS B C 1
ATOM 5387 O O . HIS B 1 144 ? 22.516 25.219 6.125 1 94.12 144 HIS B O 1
ATOM 5393 N N . PRO B 1 145 ? 24.734 25.156 6.488 1 94.75 145 PRO B N 1
ATOM 5394 C CA . PRO B 1 145 ? 24.922 26.156 5.438 1 94.75 145 PRO B CA 1
ATOM 5395 C C . PRO B 1 145 ? 24.609 25.609 4.043 1 94.75 145 PRO B C 1
ATOM 5397 O O . PRO B 1 145 ? 24.391 24.406 3.883 1 94.75 145 PRO B O 1
ATOM 5400 N N . THR B 1 146 ? 24.594 26.484 3.129 1 96.94 146 THR B N 1
ATOM 5401 C CA . THR B 1 146 ? 24.266 26.109 1.755 1 96.94 146 THR B CA 1
ATOM 5402 C C . THR B 1 146 ? 25.297 25.125 1.198 1 96.94 146 THR B C 1
ATOM 5404 O O . THR B 1 146 ? 26.5 25.297 1.413 1 96.94 146 THR B O 1
ATOM 5407 N N . ILE B 1 147 ? 24.828 24.078 0.541 1 96.5 147 ILE B N 1
ATOM 5408 C CA . ILE B 1 147 ? 25.672 23.062 -0.085 1 96.5 147 ILE B CA 1
ATOM 5409 C C . ILE B 1 147 ? 25.594 23.203 -1.604 1 96.5 147 ILE B C 1
ATOM 5411 O O . ILE B 1 147 ? 24.516 23.281 -2.18 1 96.5 147 ILE B O 1
ATOM 5415 N N . VAL B 1 148 ? 26.734 23.266 -2.242 1 96.44 148 VAL B N 1
ATOM 5416 C CA . VAL B 1 148 ? 26.797 23.297 -3.699 1 96.44 148 VAL B CA 1
ATOM 5417 C C . VAL B 1 148 ? 27.531 22.062 -4.215 1 96.44 148 VAL B C 1
ATOM 5419 O O . VAL B 1 148 ? 28.656 21.781 -3.797 1 96.44 148 VAL B O 1
ATOM 5422 N N . LEU B 1 149 ? 26.922 21.312 -5.035 1 96.06 149 LEU B N 1
ATOM 5423 C CA . LEU B 1 149 ? 27.484 20.094 -5.594 1 96.06 149 LEU B CA 1
ATOM 5424 C C . LEU B 1 149 ? 27.656 20.219 -7.105 1 96.06 149 LEU B C 1
ATOM 5426 O O . LEU B 1 149 ? 26.812 20.797 -7.789 1 96.06 149 LEU B O 1
ATOM 5430 N N . ASP B 1 150 ? 28.781 19.688 -7.531 1 94.62 150 ASP B N 1
ATOM 5431 C CA . ASP B 1 150 ? 28.969 19.547 -8.969 1 94.62 150 ASP B CA 1
ATOM 5432 C C . ASP B 1 150 ? 28.094 18.438 -9.539 1 94.62 150 ASP B C 1
ATOM 5434 O O . ASP B 1 150 ? 28.156 17.297 -9.062 1 94.62 150 ASP B O 1
ATOM 5438 N N . ASN B 1 151 ? 27.297 18.734 -10.5 1 94.38 151 ASN B N 1
ATOM 5439 C CA . ASN B 1 151 ? 26.344 17.781 -11.07 1 94.38 151 ASN B CA 1
ATOM 5440 C C . ASN B 1 151 ? 26.688 17.469 -12.523 1 94.38 151 ASN B C 1
ATOM 5442 O O . ASN B 1 151 ? 25.797 17.172 -13.328 1 94.38 151 ASN B O 1
ATOM 5446 N N . GLY B 1 152 ? 27.891 17.531 -12.922 1 89.44 152 GLY B N 1
ATOM 5447 C CA . GLY B 1 152 ? 28.312 17.297 -14.289 1 89.44 152 GLY B CA 1
ATOM 5448 C C . GLY B 1 152 ? 28.422 15.82 -14.633 1 89.44 152 GLY B C 1
ATOM 5449 O O . GLY B 1 152 ? 28.172 15.422 -15.773 1 89.44 152 GLY B O 1
ATOM 5450 N N . THR B 1 153 ? 28.719 15.039 -13.688 1 88 153 THR B N 1
ATOM 5451 C CA . THR B 1 153 ? 29 13.633 -13.953 1 88 153 THR B CA 1
ATOM 5452 C C . THR B 1 153 ? 27.75 12.781 -13.742 1 88 153 THR B C 1
ATOM 5454 O O . THR B 1 153 ? 27.297 12.094 -14.664 1 88 153 THR B O 1
ATOM 5457 N N . THR B 1 154 ? 27.203 12.828 -12.57 1 88.75 154 THR B N 1
ATOM 5458 C CA . THR B 1 154 ? 26.109 11.938 -12.219 1 88.75 154 THR B CA 1
ATOM 5459 C C . THR B 1 154 ? 24.766 12.508 -12.703 1 88.75 154 THR B C 1
ATOM 5461 O O . THR B 1 154 ? 23.844 11.758 -12.992 1 88.75 154 THR B O 1
ATOM 5464 N N . GLU B 1 155 ? 24.625 13.836 -12.773 1 92 155 GLU B N 1
ATOM 5465 C CA . GLU B 1 155 ? 23.438 14.523 -13.281 1 92 155 GLU B CA 1
ATOM 5466 C C . GLU B 1 155 ? 22.203 14.148 -12.477 1 92 155 GLU B C 1
ATOM 5468 O O . GLU B 1 155 ? 21.219 13.641 -13.039 1 92 155 GLU B O 1
ATOM 5473 N N . TYR B 1 156 ? 22.219 14.539 -11.273 1 96.31 156 TYR B N 1
ATOM 5474 C CA . TYR B 1 156 ? 21.062 14.328 -10.422 1 96.31 156 TYR B CA 1
ATOM 5475 C C . TYR B 1 156 ? 19.859 15.141 -10.914 1 96.31 156 TYR B C 1
ATOM 5477 O O . TYR B 1 156 ? 20.016 16.312 -11.273 1 96.31 156 TYR B O 1
ATOM 5485 N N . VAL B 1 157 ? 18.641 14.461 -10.93 1 96.19 157 VAL B N 1
ATOM 5486 C CA . VAL B 1 157 ? 17.469 15.148 -11.469 1 96.19 157 VAL B CA 1
ATOM 5487 C C . VAL B 1 157 ? 16.359 15.148 -10.43 1 96.19 157 VAL B C 1
ATOM 5489 O O . VAL B 1 157 ? 15.312 15.781 -10.625 1 96.19 157 VAL B O 1
ATOM 5492 N N . LEU B 1 158 ? 16.516 14.43 -9.367 1 98 158 LEU B N 1
ATOM 5493 C CA . LEU B 1 158 ? 15.547 14.344 -8.281 1 98 158 LEU B CA 1
ATOM 5494 C C . LEU B 1 158 ? 16.188 14.727 -6.949 1 98 158 LEU B C 1
ATOM 5496 O O . LEU B 1 158 ? 17.375 14.508 -6.742 1 98 158 LEU B O 1
ATOM 5500 N N . ALA B 1 159 ? 15.352 15.281 -6.062 1 98.69 159 ALA B N 1
ATOM 5501 C CA . ALA B 1 159 ? 15.875 15.648 -4.75 1 98.69 159 ALA B CA 1
ATOM 5502 C C . ALA B 1 159 ? 14.758 15.75 -3.719 1 98.69 159 ALA B C 1
ATOM 5504 O O . ALA B 1 159 ? 13.594 15.953 -4.07 1 98.69 159 ALA B O 1
ATOM 5505 N N . ASP B 1 160 ? 15.078 15.578 -2.521 1 98.75 160 ASP B N 1
ATOM 5506 C CA . ASP B 1 160 ? 14.258 15.859 -1.349 1 98.75 160 ASP B CA 1
ATOM 5507 C C . ASP B 1 160 ? 15.125 16.109 -0.117 1 98.75 160 ASP B C 1
ATOM 5509 O O . ASP B 1 160 ? 16.328 15.836 -0.126 1 98.75 160 ASP B O 1
ATOM 5513 N N . LEU B 1 161 ? 14.508 16.734 0.897 1 98.44 161 LEU B N 1
ATOM 5514 C CA . LEU B 1 161 ? 15.328 17.047 2.066 1 98.44 161 LEU B CA 1
ATOM 5515 C C . LEU B 1 161 ? 14.461 17.188 3.314 1 98.44 161 LEU B C 1
ATOM 5517 O O . LEU B 1 161 ? 13.281 17.516 3.219 1 98.44 161 LEU B O 1
ATOM 5521 N N . SER B 1 162 ? 15.008 16.875 4.441 1 98.19 162 SER B N 1
ATOM 5522 C CA . SER B 1 162 ? 14.516 17.125 5.793 1 98.19 162 SER B CA 1
ATOM 5523 C C . SER B 1 162 ? 15.594 17.797 6.652 1 98.19 162 SER B C 1
ATOM 5525 O O . SER B 1 162 ? 16.609 18.25 6.137 1 98.19 162 SER B O 1
ATOM 5527 N N . ASP B 1 163 ? 15.328 17.969 7.902 1 97.38 163 ASP B N 1
ATOM 5528 C CA . ASP B 1 163 ? 16.328 18.547 8.789 1 97.38 163 ASP B CA 1
ATOM 5529 C C . ASP B 1 163 ? 17.391 17.5 9.164 1 97.38 163 ASP B C 1
ATOM 5531 O O . ASP B 1 163 ? 18.375 17.812 9.836 1 97.38 163 ASP B O 1
ATOM 5535 N N . GLN B 1 164 ? 17.219 16.281 8.609 1 97.25 164 GLN B N 1
ATOM 5536 C CA . GLN B 1 164 ? 18.125 15.195 8.969 1 97.25 164 GLN B CA 1
ATOM 5537 C C . GLN B 1 164 ? 19.047 14.844 7.801 1 97.25 164 GLN B C 1
ATOM 5539 O O . GLN B 1 164 ? 20.219 14.492 8.008 1 97.25 164 GLN B O 1
ATOM 5544 N N . ALA B 1 165 ? 18.5 14.938 6.602 1 98.19 165 ALA B N 1
ATOM 5545 C CA . ALA B 1 165 ? 19.281 14.453 5.465 1 98.19 165 ALA B CA 1
ATOM 5546 C C . ALA B 1 165 ? 18.797 15.078 4.16 1 98.19 165 ALA B C 1
ATOM 5548 O O . ALA B 1 165 ? 17.719 15.672 4.113 1 98.19 165 ALA B O 1
ATOM 5549 N N . VAL B 1 166 ? 19.609 15.008 3.193 1 98.44 166 VAL B N 1
ATOM 5550 C CA . VAL B 1 166 ? 19.312 15.352 1.807 1 98.44 166 VAL B CA 1
ATOM 5551 C C . VAL B 1 166 ? 19.547 14.141 0.909 1 98.44 166 VAL B C 1
ATOM 5553 O O . VAL B 1 166 ? 20.516 13.398 1.099 1 98.44 166 VAL B O 1
ATOM 5556 N N . ALA B 1 167 ? 18.688 13.93 -0.011 1 98.75 167 ALA B N 1
ATOM 5557 C CA . ALA B 1 167 ? 18.859 12.836 -0.967 1 98.75 167 ALA B CA 1
ATOM 5558 C C . ALA B 1 167 ? 18.703 13.336 -2.402 1 98.75 167 ALA B C 1
ATOM 5560 O O . ALA B 1 167 ? 17.828 14.148 -2.695 1 98.75 167 ALA B O 1
ATOM 5561 N N . LEU B 1 168 ? 19.578 12.93 -3.258 1 98.62 168 LEU B N 1
ATOM 5562 C CA . LEU B 1 168 ? 19.562 13.203 -4.691 1 98.62 168 LEU B CA 1
ATOM 5563 C C . LEU B 1 168 ? 19.562 11.898 -5.488 1 98.62 168 LEU B C 1
ATOM 5565 O O . LEU B 1 168 ? 20.125 10.898 -5.055 1 98.62 168 LEU B O 1
ATOM 5569 N N . ALA B 1 169 ? 18.891 11.891 -6.621 1 98.19 169 ALA B N 1
ATOM 5570 C CA . ALA B 1 169 ? 18.891 10.703 -7.461 1 98.19 169 ALA B CA 1
ATOM 5571 C C . ALA B 1 169 ? 19.016 11.07 -8.938 1 98.19 169 ALA B C 1
ATOM 5573 O O . ALA B 1 169 ? 18.547 12.125 -9.359 1 98.19 169 ALA B O 1
ATOM 5574 N N . SER B 1 170 ? 19.641 10.219 -9.664 1 97 170 SER B N 1
ATOM 5575 C CA . SER B 1 170 ? 19.812 10.367 -11.109 1 97 170 SER B CA 1
ATOM 5576 C C . SER B 1 170 ? 19.078 9.273 -11.867 1 97 170 SER B C 1
ATOM 5578 O O . SER B 1 170 ? 18.609 8.297 -11.273 1 97 170 SER B O 1
ATOM 5580 N N . LYS B 1 171 ? 18.875 9.492 -13.117 1 95 171 LYS B N 1
ATOM 5581 C CA . LYS B 1 171 ? 18.297 8.492 -14.008 1 95 171 LYS B CA 1
ATOM 5582 C C . LYS B 1 171 ? 19.328 8.008 -15.031 1 95 171 LYS B C 1
ATOM 5584 O O . LYS B 1 171 ? 20.125 8.805 -15.539 1 95 171 LYS B O 1
ATOM 5589 N N . ALA B 1 172 ? 19.25 6.723 -15.273 1 92.5 172 ALA B N 1
ATOM 5590 C CA . ALA B 1 172 ? 20.125 6.172 -16.297 1 92.5 172 ALA B CA 1
ATOM 5591 C C . ALA B 1 172 ? 19.656 6.578 -17.688 1 92.5 172 ALA B C 1
ATOM 5593 O O . ALA B 1 172 ? 18.484 6.434 -18.031 1 92.5 172 ALA B O 1
ATOM 5594 N N . GLU B 1 173 ? 20.516 7.113 -18.484 1 86.56 173 GLU B N 1
ATOM 5595 C CA . GLU B 1 173 ? 20.156 7.555 -19.828 1 86.56 173 GLU B CA 1
ATOM 5596 C C . GLU B 1 173 ? 20.656 6.566 -20.875 1 86.56 173 GLU B C 1
ATOM 5598 O O . GLU B 1 173 ? 20.031 6.406 -21.938 1 86.56 173 GLU B O 1
ATOM 5603 N N . GLU B 1 174 ? 21.734 5.984 -20.578 1 85.38 174 GLU B N 1
ATOM 5604 C CA . GLU B 1 174 ? 22.328 5.082 -21.562 1 85.38 174 GLU B CA 1
ATOM 5605 C C . GLU B 1 174 ? 22.219 3.627 -21.109 1 85.38 174 GLU B C 1
ATOM 5607 O O . GLU B 1 174 ? 22.062 3.355 -19.906 1 85.38 174 GLU B O 1
ATOM 5612 N N . LYS B 1 175 ? 22.344 2.848 -22.141 1 84.56 175 LYS B N 1
ATOM 5613 C CA . LYS B 1 175 ? 22.328 1.416 -21.859 1 84.56 175 LYS B CA 1
ATOM 5614 C C . LYS B 1 175 ? 23.531 1.015 -21.016 1 84.56 175 LYS B C 1
ATOM 5616 O O . LYS B 1 175 ? 24.656 1.438 -21.281 1 84.56 175 LYS B O 1
ATOM 5621 N N . GLY B 1 176 ? 23.328 0.358 -20 1 84 176 GLY B N 1
ATOM 5622 C CA . GLY B 1 176 ? 24.391 -0.114 -19.141 1 84 176 GLY B CA 1
ATOM 5623 C C . GLY B 1 176 ? 24.625 0.781 -17.938 1 84 176 GLY B C 1
ATOM 5624 O O . GLY B 1 176 ? 25.312 0.39 -16.984 1 84 176 GLY B O 1
ATOM 5625 N N . GLU B 1 177 ? 24.047 1.986 -18.031 1 88.81 177 GLU B N 1
ATOM 5626 C CA . GLU B 1 177 ? 24.156 2.889 -16.891 1 88.81 177 GLU B CA 1
ATOM 5627 C C . GLU B 1 177 ? 23.125 2.547 -15.82 1 88.81 177 GLU B C 1
ATOM 5629 O O . GLU B 1 177 ? 22.094 1.951 -16.125 1 88.81 177 GLU B O 1
ATOM 5634 N N . GLN B 1 178 ? 23.516 2.852 -14.609 1 92.94 178 GLN B N 1
ATOM 5635 C CA . GLN B 1 178 ? 22.609 2.605 -13.492 1 92.94 178 GLN B CA 1
ATOM 5636 C C . GLN B 1 178 ? 22.188 3.912 -12.828 1 92.94 178 GLN B C 1
ATOM 5638 O O . GLN B 1 178 ? 22.969 4.867 -12.766 1 92.94 178 GLN B O 1
ATOM 5643 N N . SER B 1 179 ? 20.953 3.955 -12.484 1 95.12 179 SER B N 1
ATOM 5644 C CA . SER B 1 179 ? 20.469 5.059 -11.656 1 95.12 179 SER B CA 1
ATOM 5645 C C . SER B 1 179 ? 21.172 5.078 -10.305 1 95.12 179 SER B C 1
ATOM 5647 O O . SER B 1 179 ? 21.469 4.023 -9.734 1 95.12 179 SER B O 1
ATOM 5649 N N . GLU B 1 180 ? 21.469 6.309 -9.836 1 95.38 180 GLU B N 1
ATOM 5650 C CA . GLU B 1 180 ? 22.25 6.449 -8.609 1 95.38 180 GLU B CA 1
ATOM 5651 C C . GLU B 1 180 ? 21.562 7.387 -7.621 1 95.38 180 GLU B C 1
ATOM 5653 O O . GLU B 1 180 ? 20.922 8.367 -8.023 1 95.38 180 GLU B O 1
ATOM 5658 N N . MET B 1 181 ? 21.703 7.059 -6.328 1 97 181 MET B N 1
ATOM 5659 C CA . MET B 1 181 ? 21.188 7.918 -5.266 1 97 181 MET B CA 1
ATOM 5660 C C . MET B 1 181 ? 22.297 8.352 -4.324 1 97 181 MET B C 1
ATOM 5662 O O . MET B 1 181 ? 23.125 7.531 -3.926 1 97 181 MET B O 1
ATOM 5666 N N . LEU B 1 182 ? 22.406 9.586 -4.027 1 97.5 182 LEU B N 1
ATOM 5667 C CA . LEU B 1 182 ? 23.312 10.164 -3.039 1 97.5 182 LEU B CA 1
ATOM 5668 C C . LEU B 1 182 ? 22.531 10.672 -1.83 1 97.5 182 LEU B C 1
ATOM 5670 O O . LEU B 1 182 ? 21.516 11.359 -1.982 1 97.5 182 LEU B O 1
ATOM 5674 N N . VAL B 1 183 ? 22.969 10.289 -0.646 1 97.69 183 VAL B N 1
ATOM 5675 C CA . VAL B 1 183 ? 22.344 10.781 0.581 1 97.69 183 VAL B CA 1
ATOM 5676 C C . VAL B 1 183 ? 23.391 11.477 1.445 1 97.69 183 VAL B C 1
ATOM 5678 O O . VAL B 1 183 ? 24.5 10.961 1.629 1 97.69 183 VAL B O 1
ATOM 5681 N N . ILE B 1 184 ? 23.109 12.633 1.84 1 97.62 184 ILE B N 1
ATOM 5682 C CA . ILE B 1 184 ? 23.922 13.383 2.791 1 97.62 184 ILE B CA 1
ATOM 5683 C C . ILE B 1 184 ? 23.188 13.477 4.129 1 97.62 184 ILE B C 1
ATOM 5685 O O . ILE B 1 184 ? 22.203 14.203 4.258 1 97.62 184 ILE B O 1
ATOM 5689 N N . HIS B 1 185 ? 23.656 12.742 5.082 1 96.75 185 HIS B N 1
ATOM 5690 C CA . HIS B 1 185 ? 23.094 12.75 6.422 1 96.75 185 HIS B CA 1
ATOM 5691 C C . HIS B 1 185 ? 23.625 13.914 7.246 1 96.75 185 HIS B C 1
ATOM 5693 O O . HIS B 1 185 ? 24.547 13.734 8.047 1 96.75 185 HIS B O 1
ATOM 5699 N N . ILE B 1 186 ? 23 14.992 7.25 1 94.62 186 ILE B N 1
ATOM 5700 C CA . ILE B 1 186 ? 23.484 16.266 7.77 1 94.62 186 ILE B CA 1
ATOM 5701 C C . ILE B 1 186 ? 23.547 16.203 9.297 1 94.62 186 ILE B C 1
ATOM 5703 O O . ILE B 1 186 ? 24.453 16.766 9.914 1 94.62 186 ILE B O 1
ATOM 5707 N N . SER B 1 187 ? 22.625 15.539 9.93 1 91.88 187 SER B N 1
ATOM 5708 C CA . SER B 1 187 ? 22.516 15.531 11.383 1 91.88 187 SER B CA 1
ATOM 5709 C C . SER B 1 187 ? 23.375 14.422 11.992 1 91.88 187 SER B C 1
ATOM 5711 O O . SER B 1 187 ? 23.375 14.234 13.211 1 91.88 187 SER B O 1
ATOM 5713 N N . SER B 1 188 ? 24.109 13.766 11.195 1 91.56 188 SER B N 1
ATOM 5714 C CA . SER B 1 188 ? 24.906 12.641 11.688 1 91.56 188 SER B CA 1
ATOM 5715 C C . SER B 1 188 ? 26.016 13.109 12.617 1 91.56 188 SER B C 1
ATOM 5717 O O . SER B 1 188 ? 26.656 14.133 12.359 1 91.56 188 SER B O 1
ATOM 5719 N N . TRP B 1 189 ? 26.266 12.43 13.703 1 88.5 189 TRP B N 1
ATOM 5720 C CA . TRP B 1 189 ? 27.375 12.711 14.617 1 88.5 189 TRP B CA 1
ATOM 5721 C C . TRP B 1 189 ? 28.688 12.156 14.07 1 88.5 189 TRP B C 1
ATOM 5723 O O . TRP B 1 189 ? 29.766 12.547 14.516 1 88.5 189 TRP B O 1
ATOM 5733 N N . ASP B 1 190 ? 28.438 11.18 13.148 1 88.38 190 ASP B N 1
ATOM 5734 C CA . ASP B 1 190 ? 29.594 10.578 12.469 1 88.38 190 ASP B CA 1
ATOM 5735 C C . ASP B 1 190 ? 29.984 11.398 11.242 1 88.38 190 ASP B C 1
ATOM 5737 O O . ASP B 1 190 ? 29.547 11.109 10.125 1 88.38 190 ASP B O 1
ATOM 5741 N N . SER B 1 191 ? 30.906 12.32 11.344 1 84.56 191 SER B N 1
ATOM 5742 C CA . SER B 1 191 ? 31.234 13.297 10.312 1 84.56 191 SER B CA 1
ATOM 5743 C C . SER B 1 191 ? 31.938 12.641 9.125 1 84.56 191 SER B C 1
ATOM 5745 O O . SER B 1 191 ? 31.844 13.125 7.996 1 84.56 191 SER B O 1
ATOM 5747 N N . GLU B 1 192 ? 32.5 11.539 9.375 1 82.06 192 GLU B N 1
ATOM 5748 C CA . GLU B 1 192 ? 33.281 10.891 8.328 1 82.06 192 GLU B CA 1
ATOM 5749 C C . GLU B 1 192 ? 32.406 10.062 7.398 1 82.06 192 GLU B C 1
ATOM 5751 O O . GLU B 1 192 ? 32.781 9.773 6.27 1 82.06 192 GLU B O 1
ATOM 5756 N N . SER B 1 193 ? 31.25 9.812 7.93 1 86 193 SER B N 1
ATOM 5757 C CA . SER B 1 193 ? 30.406 8.922 7.145 1 86 193 SER B CA 1
ATOM 5758 C C . SER B 1 193 ? 29.031 9.539 6.883 1 86 193 SER B C 1
ATOM 5760 O O . SER B 1 193 ? 28.016 8.828 6.863 1 86 193 SER B O 1
ATOM 5762 N N . ARG B 1 194 ? 29.062 10.758 6.57 1 91.25 194 ARG B N 1
ATOM 5763 C CA . ARG B 1 194 ? 27.797 11.461 6.383 1 91.25 194 ARG B CA 1
ATOM 5764 C C . ARG B 1 194 ? 27.234 11.219 4.988 1 91.25 194 ARG B C 1
ATOM 5766 O O . ARG B 1 194 ? 26.031 11.344 4.77 1 91.25 194 ARG B O 1
ATOM 5773 N N . ARG B 1 195 ? 28.094 10.875 4.133 1 93.38 195 ARG B N 1
ATOM 5774 C CA . ARG B 1 195 ? 27.656 10.688 2.75 1 93.38 195 ARG B CA 1
ATOM 5775 C C . ARG B 1 195 ? 27.719 9.211 2.357 1 93.38 195 ARG B C 1
ATOM 5777 O O . ARG B 1 195 ? 28.641 8.5 2.73 1 93.38 195 ARG B O 1
ATOM 5784 N N . TRP B 1 196 ? 26.703 8.781 1.693 1 93.19 196 TRP B N 1
ATOM 5785 C CA . TRP B 1 196 ? 26.719 7.445 1.109 1 93.19 196 TRP B CA 1
ATOM 5786 C C . TRP B 1 196 ? 25.953 7.41 -0.207 1 93.19 196 TRP B C 1
ATOM 5788 O O . TRP B 1 196 ? 25.078 8.25 -0.446 1 93.19 196 TRP B O 1
ATOM 5798 N N . THR B 1 197 ? 26.328 6.496 -1.108 1 94.31 197 THR B N 1
ATOM 5799 C CA . THR B 1 197 ? 25.75 6.367 -2.438 1 94.31 197 THR B CA 1
ATOM 5800 C C . THR B 1 197 ? 25.344 4.922 -2.709 1 94.31 197 THR B C 1
ATOM 5802 O O . THR B 1 197 ? 25.938 3.99 -2.158 1 94.31 197 THR B O 1
ATOM 5805 N N . THR B 1 198 ? 24.297 4.773 -3.416 1 94.06 198 THR B N 1
ATOM 5806 C CA . THR B 1 198 ? 23.859 3.451 -3.844 1 94.06 198 THR B CA 1
ATOM 5807 C C . THR B 1 198 ? 23.375 3.484 -5.293 1 94.06 198 THR B C 1
ATOM 5809 O O . THR B 1 198 ? 22.875 4.504 -5.762 1 94.06 198 THR B O 1
ATOM 5812 N N . LYS B 1 199 ? 23.625 2.391 -5.953 1 93.75 199 LYS B N 1
ATOM 5813 C CA . LYS B 1 199 ? 23.172 2.238 -7.328 1 93.75 199 LYS B CA 1
ATOM 5814 C C . LYS B 1 199 ? 22 1.265 -7.41 1 93.75 199 LYS B C 1
ATOM 5816 O O . LYS B 1 199 ? 21.969 0.256 -6.703 1 93.75 199 LYS B O 1
ATOM 5821 N N . LEU B 1 200 ? 21.062 1.604 -8.234 1 94.12 200 LEU B N 1
ATOM 5822 C CA . LEU B 1 200 ? 19.922 0.722 -8.469 1 94.12 200 LEU B CA 1
ATOM 5823 C C . LEU B 1 200 ? 20.281 -0.393 -9.438 1 94.12 200 LEU B C 1
ATOM 5825 O O . LEU B 1 200 ? 21.234 -0.263 -10.211 1 94.12 200 LEU B O 1
ATOM 5829 N N . PRO B 1 201 ? 19.531 -1.562 -9.32 1 90.5 201 PRO B N 1
ATOM 5830 C CA . PRO B 1 201 ? 19.75 -2.617 -10.312 1 90.5 201 PRO B CA 1
ATOM 5831 C C . PRO B 1 201 ? 19.594 -2.121 -11.75 1 90.5 201 PRO B C 1
ATOM 5833 O O . PRO B 1 201 ? 18.938 -1.104 -11.984 1 90.5 201 PRO B O 1
ATOM 5836 N N . LEU B 1 202 ? 20.156 -2.83 -12.656 1 89 202 LEU B N 1
ATOM 5837 C CA . LEU B 1 202 ? 20.078 -2.479 -14.07 1 89 202 LEU B CA 1
ATOM 5838 C C . LEU B 1 202 ? 18.641 -2.406 -14.539 1 89 202 LEU B C 1
ATOM 5840 O O . LEU B 1 202 ? 17.797 -3.211 -14.117 1 89 202 LEU B O 1
ATOM 5844 N N . LYS B 1 203 ? 18.281 -1.467 -15.312 1 88.62 203 LYS B N 1
ATOM 5845 C CA . LYS B 1 203 ? 16.984 -1.275 -15.969 1 88.62 203 LYS B CA 1
ATOM 5846 C C . LYS B 1 203 ? 15.953 -0.736 -14.984 1 88.62 203 LYS B C 1
ATOM 5848 O O . LYS B 1 203 ? 14.742 -0.84 -15.227 1 88.62 203 LYS B O 1
ATOM 5853 N N . GLU B 1 204 ? 16.359 -0.384 -13.891 1 92.88 204 GLU B N 1
ATOM 5854 C CA . GLU B 1 204 ? 15.477 0.273 -12.938 1 92.88 204 GLU B CA 1
ATOM 5855 C C . GLU B 1 204 ? 15.922 1.709 -12.672 1 92.88 204 GLU B C 1
ATOM 5857 O O . GLU B 1 204 ? 17.062 1.95 -12.273 1 92.88 204 GLU B O 1
ATOM 5862 N N . ASN B 1 205 ? 14.992 2.643 -12.875 1 96.12 205 ASN B N 1
ATOM 5863 C CA . ASN B 1 205 ? 15.305 4.059 -12.711 1 96.12 205 ASN B CA 1
ATOM 5864 C C . ASN B 1 205 ? 14.484 4.688 -11.586 1 96.12 205 ASN B C 1
ATOM 5866 O O . ASN B 1 205 ? 13.312 4.344 -11.406 1 96.12 205 ASN B O 1
ATOM 5870 N N . ALA B 1 206 ? 15.125 5.656 -11.008 1 97.5 206 ALA B N 1
ATOM 5871 C CA . ALA B 1 206 ? 14.422 6.41 -9.977 1 97.5 206 ALA B CA 1
ATOM 5872 C C . ALA B 1 206 ? 13.305 7.254 -10.578 1 97.5 206 ALA B C 1
ATOM 5874 O O . ALA B 1 206 ? 13.469 7.844 -11.648 1 97.5 206 ALA B O 1
ATOM 5875 N N . LEU B 1 207 ? 12.164 7.195 -9.977 1 97.62 207 LEU B N 1
ATOM 5876 C CA . LEU B 1 207 ? 11.023 8.031 -10.336 1 97.62 207 LEU B CA 1
ATOM 5877 C C . LEU B 1 207 ? 10.883 9.211 -9.383 1 97.62 207 LEU B C 1
ATOM 5879 O O . LEU B 1 207 ? 10.516 10.312 -9.797 1 97.62 207 LEU B O 1
ATOM 5883 N N . ASP B 1 208 ? 11.109 9 -8.07 1 98.38 208 ASP B N 1
ATOM 5884 C CA . ASP B 1 208 ? 11.055 9.992 -7.008 1 98.38 208 ASP B CA 1
ATOM 5885 C C . ASP B 1 208 ? 11.945 9.594 -5.832 1 98.38 208 ASP B C 1
ATOM 5887 O O . ASP B 1 208 ? 12.258 8.414 -5.66 1 98.38 208 ASP B O 1
ATOM 5891 N N . VAL B 1 209 ? 12.406 10.516 -5.102 1 98.69 209 VAL B N 1
ATOM 5892 C CA . VAL B 1 209 ? 13.164 10.297 -3.871 1 98.69 209 VAL B CA 1
ATOM 5893 C C . VAL B 1 209 ? 12.539 11.094 -2.732 1 98.69 209 VAL B C 1
ATOM 5895 O O . VAL B 1 209 ? 12.148 12.25 -2.916 1 98.69 209 VAL B O 1
ATOM 5898 N N . LEU B 1 210 ? 12.328 10.477 -1.612 1 98.75 210 LEU B N 1
ATOM 5899 C CA . LEU B 1 210 ? 11.695 11.102 -0.454 1 98.75 210 LEU B CA 1
ATOM 5900 C C . LEU B 1 210 ? 12.602 11.016 0.772 1 98.75 210 LEU B C 1
ATOM 5902 O O . LEU B 1 210 ? 13.273 10.008 0.98 1 98.75 210 LEU B O 1
ATOM 5906 N N . VAL B 1 211 ? 12.594 12.047 1.563 1 98.69 211 VAL B N 1
ATOM 5907 C CA . VAL B 1 211 ? 13.375 12.102 2.795 1 98.69 211 VAL B CA 1
ATOM 5908 C C . VAL B 1 211 ? 12.469 12.492 3.963 1 98.69 211 VAL B C 1
ATOM 5910 O O . VAL B 1 211 ? 11.812 13.531 3.932 1 98.69 211 VAL B O 1
ATOM 5913 N N . SER B 1 212 ? 12.328 11.625 4.914 1 98.12 212 SER B N 1
ATOM 5914 C CA . SER B 1 212 ? 11.703 11.953 6.188 1 98.12 212 SER B CA 1
ATOM 5915 C C . SER B 1 212 ? 12.742 12.094 7.293 1 98.12 212 SER B C 1
ATOM 5917 O O . SER B 1 212 ? 13.945 12.094 7.023 1 98.12 212 SER B O 1
ATOM 5919 N N . ARG B 1 213 ? 12.281 12.266 8.445 1 97 213 ARG B N 1
ATOM 5920 C CA . ARG B 1 213 ? 13.211 12.344 9.57 1 97 213 ARG B CA 1
ATOM 5921 C C . ARG B 1 213 ? 13.711 10.961 9.961 1 97 213 ARG B C 1
ATOM 5923 O O . ARG B 1 213 ? 14.695 10.836 10.695 1 97 213 ARG B O 1
ATOM 5930 N N . GLU B 1 214 ? 13.047 9.938 9.391 1 96.5 214 GLU B N 1
ATOM 5931 C CA . GLU B 1 214 ? 13.352 8.586 9.852 1 96.5 214 GLU B CA 1
ATOM 5932 C C . GLU B 1 214 ? 13.93 7.73 8.734 1 96.5 214 GLU B C 1
ATOM 5934 O O . GLU B 1 214 ? 14.625 6.746 8.984 1 96.5 214 GLU B O 1
ATOM 5939 N N . LEU B 1 215 ? 13.664 8.07 7.516 1 98 215 LEU B N 1
ATOM 5940 C CA . LEU B 1 215 ? 14.031 7.141 6.457 1 98 215 LEU B CA 1
ATOM 5941 C C . LEU B 1 215 ? 14.242 7.875 5.137 1 98 215 LEU B C 1
ATOM 5943 O O . LEU B 1 215 ? 13.906 9.055 5.016 1 98 215 LEU B O 1
ATOM 5947 N N . ILE B 1 216 ? 14.852 7.184 4.242 1 98.44 216 ILE B N 1
ATOM 5948 C CA . ILE B 1 216 ? 14.953 7.555 2.834 1 98.44 216 ILE B CA 1
ATOM 5949 C C . ILE B 1 216 ? 14.164 6.566 1.981 1 98.44 216 ILE B C 1
ATOM 5951 O O . ILE B 1 216 ? 14.258 5.352 2.18 1 98.44 216 ILE B O 1
ATOM 5955 N N . CYS B 1 217 ? 13.336 7.109 1.125 1 98.56 217 CYS B N 1
ATOM 5956 C CA . CYS B 1 217 ? 12.531 6.254 0.257 1 98.56 217 CYS B CA 1
ATOM 5957 C C . CYS B 1 217 ? 12.805 6.559 -1.211 1 98.56 217 CYS B C 1
ATOM 5959 O O . CYS B 1 217 ? 12.789 7.723 -1.621 1 98.56 217 CYS B O 1
ATOM 5961 N N . LEU B 1 218 ? 13.094 5.551 -1.925 1 98.38 218 LEU B N 1
ATOM 5962 C CA . LEU B 1 218 ? 13.281 5.66 -3.367 1 98.38 218 LEU B CA 1
ATOM 5963 C C . LEU B 1 218 ? 12.18 4.918 -4.113 1 98.38 218 LEU B C 1
ATOM 5965 O O . LEU B 1 218 ? 12.023 3.707 -3.957 1 98.38 218 LEU B O 1
ATOM 5969 N N . VAL B 1 219 ? 11.398 5.676 -4.816 1 98.38 219 VAL B N 1
ATOM 5970 C CA . VAL B 1 219 ? 10.352 5.109 -5.664 1 98.38 219 VAL B CA 1
ATOM 5971 C C . VAL B 1 219 ? 10.852 4.988 -7.098 1 98.38 219 VAL B C 1
ATOM 5973 O O . VAL B 1 219 ? 11.453 5.922 -7.633 1 98.38 219 VAL B O 1
ATOM 5976 N N . THR B 1 220 ? 10.594 3.871 -7.766 1 97.88 220 THR B N 1
ATOM 5977 C CA . THR B 1 220 ? 11.219 3.641 -9.062 1 97.88 220 THR B CA 1
ATOM 5978 C C . THR B 1 220 ? 10.164 3.512 -10.156 1 97.88 220 THR B C 1
ATOM 5980 O O . THR B 1 220 ? 8.969 3.404 -9.867 1 97.88 220 THR B O 1
ATOM 5983 N N . GLU B 1 221 ? 10.617 3.508 -11.414 1 95.19 221 GLU B N 1
ATOM 5984 C CA . GLU B 1 221 ? 9.75 3.383 -12.578 1 95.19 221 GLU B CA 1
ATOM 5985 C C . GLU B 1 221 ? 9.133 1.99 -12.664 1 95.19 221 GLU B C 1
ATOM 5987 O O . GLU B 1 221 ? 8.117 1.796 -13.328 1 95.19 221 GLU B O 1
ATOM 5992 N N . LYS B 1 222 ? 9.711 0.997 -11.977 1 94.69 222 LYS B N 1
ATOM 5993 C CA . LYS B 1 222 ? 9.148 -0.351 -11.914 1 94.69 222 LYS B CA 1
ATOM 5994 C C . LYS B 1 222 ? 8.117 -0.469 -10.797 1 94.69 222 LYS B C 1
ATOM 5996 O O . LYS B 1 222 ? 7.672 -1.571 -10.477 1 94.69 222 LYS B O 1
ATOM 6001 N N . ARG B 1 223 ? 7.812 0.636 -10.125 1 96.88 223 ARG B N 1
ATOM 6002 C CA . ARG B 1 223 ? 6.82 0.756 -9.062 1 96.88 223 ARG B CA 1
ATOM 6003 C C . ARG B 1 223 ? 7.285 0.043 -7.797 1 96.88 223 ARG B C 1
ATOM 6005 O O . ARG B 1 223 ? 6.469 -0.482 -7.039 1 96.88 223 ARG B O 1
ATOM 6012 N N . ASN B 1 224 ? 8.625 -0.071 -7.707 1 97.75 224 ASN B N 1
ATOM 6013 C CA . ASN B 1 224 ? 9.188 -0.543 -6.449 1 97.75 224 ASN B CA 1
ATOM 6014 C C . ASN B 1 224 ? 9.398 0.603 -5.465 1 97.75 224 ASN B C 1
ATOM 6016 O O . ASN B 1 224 ? 9.82 1.692 -5.855 1 97.75 224 ASN B O 1
ATOM 6020 N N . VAL B 1 225 ? 9.047 0.363 -4.27 1 98.31 225 VAL B N 1
ATOM 6021 C CA . VAL B 1 225 ? 9.305 1.278 -3.164 1 98.31 225 VAL B CA 1
ATOM 6022 C C . VAL B 1 225 ? 10.461 0.751 -2.312 1 98.31 225 VAL B C 1
ATOM 6024 O O . VAL B 1 225 ? 10.312 -0.246 -1.603 1 98.31 225 VAL B O 1
ATOM 6027 N N . ARG B 1 226 ? 11.562 1.414 -2.434 1 98.25 226 ARG B N 1
ATOM 6028 C CA . ARG B 1 226 ? 12.75 1.011 -1.695 1 98.25 226 ARG B CA 1
ATOM 6029 C C . ARG B 1 226 ? 12.977 1.907 -0.482 1 98.25 226 ARG B C 1
ATOM 6031 O O . ARG B 1 226 ? 13.086 3.127 -0.617 1 98.25 226 ARG B O 1
ATOM 6038 N N . VAL B 1 227 ? 13.078 1.314 0.669 1 98.12 227 VAL B N 1
ATOM 6039 C CA . VAL B 1 227 ? 13.195 2.076 1.908 1 98.12 227 VAL B CA 1
ATOM 6040 C C . VAL B 1 227 ? 14.586 1.863 2.51 1 98.12 227 VAL B C 1
ATOM 6042 O O . VAL B 1 227 ? 15.047 0.727 2.629 1 98.12 227 VAL B O 1
ATOM 6045 N N . PHE B 1 228 ? 15.258 2.922 2.85 1 97.62 228 PHE B N 1
ATOM 6046 C CA . PHE B 1 228 ? 16.562 2.924 3.492 1 97.62 228 PHE B CA 1
ATOM 6047 C C . PHE B 1 228 ? 16.516 3.67 4.82 1 97.62 228 PHE B C 1
ATOM 6049 O O . PHE B 1 228 ? 15.727 4.605 4.984 1 97.62 228 PHE B O 1
ATOM 6056 N N . SER B 1 229 ? 17.359 3.217 5.695 1 96.31 229 SER B N 1
ATOM 6057 C CA . SER B 1 229 ? 17.594 4.055 6.867 1 96.31 229 SER B CA 1
ATOM 6058 C C . SER B 1 229 ? 18.391 5.301 6.512 1 96.31 229 SER B C 1
ATOM 6060 O O . SER B 1 229 ? 18.906 5.414 5.398 1 96.31 229 SER B O 1
ATOM 6062 N N . LEU B 1 230 ? 18.5 6.23 7.426 1 96.31 230 LEU B N 1
ATOM 6063 C CA . LEU B 1 230 ? 19.219 7.473 7.18 1 96.31 230 LEU B CA 1
ATOM 6064 C C . LEU B 1 230 ? 20.703 7.199 6.918 1 96.31 230 LEU B C 1
ATOM 6066 O O . LEU B 1 230 ? 21.359 7.965 6.207 1 96.31 230 LEU B O 1
ATOM 6070 N N . THR B 1 231 ? 21.203 6.086 7.441 1 94.94 231 THR B N 1
ATOM 6071 C CA . THR B 1 231 ? 22.625 5.789 7.309 1 94.94 231 THR B CA 1
ATOM 6072 C C . THR B 1 231 ? 22.875 4.766 6.203 1 94.94 231 THR B C 1
ATOM 6074 O O . THR B 1 231 ? 23.984 4.281 6.031 1 94.94 231 THR B O 1
ATOM 6077 N N . GLY B 1 232 ? 21.781 4.34 5.523 1 94.25 232 GLY B N 1
ATOM 6078 C CA . GLY B 1 232 ? 21.984 3.607 4.281 1 94.25 232 GLY B CA 1
ATOM 6079 C C . GLY B 1 232 ? 21.641 2.133 4.395 1 94.25 232 GLY B C 1
ATOM 6080 O O . GLY B 1 232 ? 21.938 1.352 3.488 1 94.25 232 GLY B O 1
ATOM 6081 N N . THR B 1 233 ? 21.125 1.69 5.484 1 94.31 233 THR B N 1
ATOM 6082 C CA . THR B 1 233 ? 20.672 0.307 5.578 1 94.31 233 THR B CA 1
ATOM 6083 C C . THR B 1 233 ? 19.375 0.105 4.797 1 94.31 233 THR B C 1
ATOM 6085 O O . THR B 1 233 ? 18.406 0.854 4.977 1 94.31 233 THR B O 1
ATOM 6088 N N . GLN B 1 234 ? 19.375 -0.845 3.885 1 94.81 234 GLN B N 1
ATOM 6089 C CA . GLN B 1 234 ? 18.172 -1.148 3.127 1 94.81 234 GLN B CA 1
ATOM 6090 C C . GLN B 1 234 ? 17.188 -1.962 3.963 1 94.81 234 GLN B C 1
ATOM 6092 O O . GLN B 1 234 ? 17.547 -2.996 4.527 1 94.81 234 GLN B O 1
ATOM 6097 N N . ARG B 1 235 ? 15.938 -1.511 3.957 1 95.56 235 ARG B N 1
ATOM 6098 C CA . ARG B 1 235 ? 14.992 -2.143 4.871 1 95.56 235 ARG B CA 1
ATOM 6099 C C . ARG B 1 235 ? 13.836 -2.777 4.109 1 95.56 235 ARG B C 1
ATOM 6101 O O . ARG B 1 235 ? 13.352 -3.85 4.484 1 95.56 235 ARG B O 1
ATOM 6108 N N . HIS B 1 236 ? 13.305 -2.145 3.111 1 95.75 236 HIS B N 1
ATOM 6109 C CA . HIS B 1 236 ? 12.148 -2.688 2.412 1 95.75 236 HIS B CA 1
ATOM 6110 C C . HIS B 1 236 ? 12.297 -2.543 0.901 1 95.75 236 HIS B C 1
ATOM 6112 O O . HIS B 1 236 ? 12.945 -1.605 0.425 1 95.75 236 HIS B O 1
ATOM 6118 N N . ILE B 1 237 ? 11.789 -3.482 0.2 1 96.88 237 ILE B N 1
ATOM 6119 C CA . ILE B 1 237 ? 11.484 -3.414 -1.227 1 96.88 237 ILE B CA 1
ATOM 6120 C C . ILE B 1 237 ? 10.055 -3.871 -1.476 1 96.88 237 ILE B C 1
ATOM 6122 O O . ILE B 1 237 ? 9.75 -5.062 -1.396 1 96.88 237 ILE B O 1
ATOM 6126 N N . ILE B 1 238 ? 9.211 -2.936 -1.761 1 97.62 238 ILE B N 1
ATOM 6127 C CA . ILE B 1 238 ? 7.777 -3.195 -1.886 1 97.62 238 ILE B CA 1
ATOM 6128 C C . ILE B 1 238 ? 7.328 -2.926 -3.318 1 97.62 238 ILE B C 1
ATOM 6130 O O . ILE B 1 238 ? 7.703 -1.913 -3.914 1 97.62 238 ILE B O 1
ATOM 6134 N N . SER B 1 239 ? 6.543 -3.803 -3.865 1 97.69 239 SER B N 1
ATOM 6135 C CA . SER B 1 239 ? 5.945 -3.574 -5.176 1 97.69 239 SER B CA 1
ATOM 6136 C C . SER B 1 239 ? 4.586 -2.893 -5.051 1 97.69 239 SER B C 1
ATOM 6138 O O . SER B 1 239 ? 3.637 -3.479 -4.523 1 97.69 239 SER B O 1
ATOM 6140 N N . HIS B 1 240 ? 4.504 -1.664 -5.508 1 97.44 240 HIS B N 1
ATOM 6141 C CA . HIS B 1 240 ? 3.238 -0.939 -5.504 1 97.44 240 HIS B CA 1
ATOM 6142 C C . HIS B 1 240 ? 2.348 -1.375 -6.66 1 97.44 240 HIS B C 1
ATOM 6144 O O . HIS B 1 240 ? 2.807 -1.461 -7.805 1 97.44 240 HIS B O 1
ATOM 6150 N N . PRO B 1 241 ? 1.076 -1.576 -6.508 1 95.5 241 PRO B N 1
ATOM 6151 C CA . PRO B 1 241 ? 0.236 -2.271 -7.484 1 95.5 241 PRO B CA 1
ATOM 6152 C C . PRO B 1 241 ? -0.377 -1.326 -8.516 1 95.5 241 PRO B C 1
ATOM 6154 O O . PRO B 1 241 ? -1.072 -1.771 -9.43 1 95.5 241 PRO B O 1
ATOM 6157 N N . SER B 1 242 ? -0.237 -0.038 -8.445 1 94.38 242 SER B N 1
ATOM 6158 C CA . SER B 1 242 ? -0.909 0.923 -9.312 1 94.38 242 SER B CA 1
ATOM 6159 C C . SER B 1 242 ? 0.076 1.938 -9.883 1 94.38 242 SER B C 1
ATOM 6161 O O . SER B 1 242 ? 1.188 2.086 -9.367 1 94.38 242 SER B O 1
ATOM 6163 N N . PRO B 1 243 ? -0.392 2.553 -11.016 1 94.5 243 PRO B N 1
ATOM 6164 C CA . PRO B 1 243 ? 0.472 3.627 -11.508 1 94.5 243 PRO B CA 1
ATOM 6165 C C . PRO B 1 243 ? 0.711 4.719 -10.469 1 94.5 243 PRO B C 1
ATOM 6167 O O . PRO B 1 243 ? -0.195 5.055 -9.703 1 94.5 243 PRO B O 1
ATOM 6170 N N . ILE B 1 244 ? 1.898 5.25 -10.484 1 97.06 244 ILE B N 1
ATOM 6171 C CA . ILE B 1 244 ? 2.273 6.238 -9.477 1 97.06 244 ILE B CA 1
ATOM 6172 C C . ILE B 1 244 ? 2.146 7.645 -10.055 1 97.06 244 ILE B C 1
ATOM 6174 O O . ILE B 1 244 ? 2.762 7.957 -11.078 1 97.06 244 ILE B O 1
ATOM 6178 N N . LEU B 1 245 ? 1.329 8.484 -9.43 1 97.5 245 LEU B N 1
ATOM 6179 C CA . LEU B 1 245 ? 1.141 9.859 -9.875 1 97.5 245 LEU B CA 1
ATOM 6180 C C . LEU B 1 245 ? 2.053 10.812 -9.109 1 97.5 245 LEU B C 1
ATOM 6182 O O . LEU B 1 245 ? 2.611 11.75 -9.688 1 97.5 245 LEU B O 1
ATOM 6186 N N . THR B 1 246 ? 2.135 10.656 -7.816 1 98.44 246 THR B N 1
ATOM 6187 C CA . THR B 1 246 ? 3.021 11.43 -6.957 1 98.44 246 THR B CA 1
ATOM 6188 C C . THR B 1 246 ? 3.168 10.758 -5.59 1 98.44 246 THR B C 1
ATOM 6190 O O . THR B 1 246 ? 2.449 9.805 -5.281 1 98.44 246 THR B O 1
ATOM 6193 N N . THR B 1 247 ? 4.172 11.242 -4.867 1 98.69 247 THR B N 1
ATOM 6194 C CA . THR B 1 247 ? 4.492 10.586 -3.605 1 98.69 247 THR B CA 1
ATOM 6195 C C . THR B 1 247 ? 4.82 11.609 -2.527 1 98.69 247 THR B C 1
ATOM 6197 O O . THR B 1 247 ? 5.121 12.766 -2.838 1 98.69 247 THR B O 1
ATOM 6200 N N . ALA B 1 248 ? 4.641 11.25 -1.288 1 98.62 248 ALA B N 1
ATOM 6201 C CA . ALA B 1 248 ? 5.023 12.023 -0.107 1 98.62 248 ALA B CA 1
ATOM 6202 C C . ALA B 1 248 ? 5.398 11.102 1.051 1 98.62 248 ALA B C 1
ATOM 6204 O O . ALA B 1 248 ? 5.027 9.922 1.062 1 98.62 248 ALA B O 1
ATOM 6205 N N . CYS B 1 249 ? 6.168 11.602 1.975 1 98.25 249 CYS B N 1
ATOM 6206 C CA . CYS B 1 249 ? 6.496 10.766 3.125 1 98.25 249 CYS B CA 1
ATOM 6207 C C . CYS B 1 249 ? 6.582 11.602 4.398 1 98.25 249 CYS B C 1
ATOM 6209 O O . CYS B 1 249 ? 6.773 12.812 4.336 1 98.25 249 CYS B O 1
ATOM 6211 N N . PHE B 1 250 ? 6.391 11.008 5.551 1 98.12 250 PHE B N 1
ATOM 6212 C CA . PHE B 1 250 ? 6.488 11.57 6.895 1 98.12 250 PHE B CA 1
ATOM 6213 C C . PHE B 1 250 ? 6.75 10.477 7.922 1 98.12 250 PHE B C 1
ATOM 6215 O O . PHE B 1 250 ? 5.98 9.523 8.031 1 98.12 250 PHE B O 1
ATOM 6222 N N . GLY B 1 251 ? 7.836 10.75 8.68 1 97.06 251 GLY B N 1
ATOM 6223 C CA . GLY B 1 251 ? 8.188 9.688 9.609 1 97.06 251 GLY B CA 1
ATOM 6224 C C . GLY B 1 251 ? 8.391 8.352 8.93 1 97.06 251 GLY B C 1
ATOM 6225 O O . GLY B 1 251 ? 9.227 8.227 8.031 1 97.06 251 GLY B O 1
ATOM 6226 N N . ASN B 1 252 ? 7.621 7.348 9.383 1 96.88 252 ASN B N 1
ATOM 6227 C CA . ASN B 1 252 ? 7.707 6.012 8.805 1 96.88 252 ASN B CA 1
ATOM 6228 C C . ASN B 1 252 ? 6.602 5.773 7.777 1 96.88 252 ASN B C 1
ATOM 6230 O O . ASN B 1 252 ? 6.355 4.633 7.379 1 96.88 252 ASN B O 1
ATOM 6234 N N . PHE B 1 253 ? 5.887 6.812 7.371 1 97.69 253 PHE B N 1
ATOM 6235 C CA . PHE B 1 253 ? 4.75 6.66 6.465 1 97.69 253 PHE B CA 1
ATOM 6236 C C . PHE B 1 253 ? 5.117 7.117 5.059 1 97.69 253 PHE B C 1
ATOM 6238 O O . PHE B 1 253 ? 5.699 8.188 4.879 1 97.69 253 PHE B O 1
ATOM 6245 N N . ILE B 1 254 ? 4.824 6.285 4.105 1 98.5 254 ILE B N 1
ATOM 6246 C CA . ILE B 1 254 ? 4.988 6.609 2.693 1 98.5 254 ILE B CA 1
ATOM 6247 C C . ILE B 1 254 ? 3.625 6.641 2.008 1 98.5 254 ILE B C 1
ATOM 6249 O O . ILE B 1 254 ? 2.877 5.66 2.059 1 98.5 254 ILE B O 1
ATOM 6253 N N . ALA B 1 255 ? 3.281 7.762 1.437 1 98.75 255 ALA B N 1
ATOM 6254 C CA . ALA B 1 255 ? 2.018 7.91 0.719 1 98.75 255 ALA B CA 1
ATOM 6255 C C . ALA B 1 255 ? 2.242 7.922 -0.791 1 98.75 255 ALA B C 1
ATOM 6257 O O . ALA B 1 255 ? 3.084 8.672 -1.294 1 98.75 255 ALA B O 1
ATOM 6258 N N . ILE B 1 256 ? 1.538 7.109 -1.503 1 98.62 256 ILE B N 1
ATOM 6259 C CA . ILE B 1 256 ? 1.62 7.047 -2.959 1 98.62 256 ILE B CA 1
ATOM 6260 C C . ILE B 1 256 ? 0.238 7.285 -3.564 1 98.62 256 ILE B C 1
ATOM 6262 O O . ILE B 1 256 ? -0.701 6.531 -3.297 1 98.62 256 ILE B O 1
ATOM 6266 N N . CYS B 1 257 ? 0.134 8.352 -4.336 1 98.5 257 CYS B N 1
ATOM 6267 C CA . CYS B 1 257 ? -1.11 8.641 -5.039 1 98.5 257 CYS B CA 1
ATOM 6268 C C . CYS B 1 257 ? -1.139 7.953 -6.402 1 98.5 257 CYS B C 1
ATOM 6270 O O . CYS B 1 257 ? -0.163 8.016 -7.152 1 98.5 257 CYS B O 1
ATOM 6272 N N . SER B 1 258 ? -2.223 7.27 -6.672 1 96.94 258 SER B N 1
ATOM 6273 C CA . SER B 1 258 ? -2.412 6.523 -7.91 1 96.94 258 SER B CA 1
ATOM 6274 C C . SER B 1 258 ? -3.783 6.805 -8.523 1 96.94 258 SER B C 1
ATOM 6276 O O . SER B 1 258 ? -4.633 7.438 -7.891 1 96.94 258 SER B O 1
ATOM 6278 N N . VAL B 1 259 ? -3.887 6.477 -9.789 1 93.12 259 VAL B N 1
ATOM 6279 C CA . VAL B 1 259 ? -5.191 6.43 -10.438 1 93.12 259 VAL B CA 1
ATOM 6280 C C . VAL B 1 259 ? -5.738 5.004 -10.406 1 93.12 259 VAL B C 1
ATOM 6282 O O . VAL B 1 259 ? -4.996 4.043 -10.617 1 93.12 259 VAL B O 1
ATOM 6285 N N . THR B 1 260 ? -6.988 4.969 -10.055 1 87.62 260 THR B N 1
ATOM 6286 C CA . THR B 1 260 ? -7.617 3.652 -10.008 1 87.62 260 THR B CA 1
ATOM 6287 C C . THR B 1 260 ? -8.797 3.58 -10.961 1 87.62 260 THR B C 1
ATOM 6289 O O . THR B 1 260 ? -9.609 4.512 -11.031 1 87.62 260 THR B O 1
ATOM 6292 N N . GLY B 1 261 ? -8.812 2.527 -11.719 1 82.81 261 GLY B N 1
ATOM 6293 C CA . GLY B 1 261 ? -9.906 2.342 -12.656 1 82.81 261 GLY B CA 1
ATOM 6294 C C . GLY B 1 261 ? -9.703 3.084 -13.961 1 82.81 261 GLY B C 1
ATOM 6295 O O . GLY B 1 261 ? -8.594 3.533 -14.266 1 82.81 261 GLY B O 1
ATOM 6296 N N . GLY B 1 262 ? -10.703 3.105 -14.828 1 84.94 262 GLY B N 1
ATOM 6297 C CA . GLY B 1 262 ? -10.656 3.785 -16.109 1 84.94 262 GLY B CA 1
ATOM 6298 C C . GLY B 1 262 ? -11.18 5.207 -16.047 1 84.94 262 GLY B C 1
ATOM 6299 O O . GLY B 1 262 ? -11.562 5.691 -14.984 1 84.94 262 GLY B O 1
ATOM 6300 N N . ASP B 1 263 ? -11.094 5.848 -17.219 1 86.5 263 ASP B N 1
ATOM 6301 C CA . ASP B 1 263 ? -11.617 7.207 -17.312 1 86.5 263 ASP B CA 1
ATOM 6302 C C . ASP B 1 263 ? -13.148 7.207 -17.234 1 86.5 263 ASP B C 1
ATOM 6304 O O . ASP B 1 263 ? -13.789 6.203 -17.547 1 86.5 263 ASP B O 1
ATOM 6308 N N . TYR B 1 264 ? -13.656 8.289 -16.75 1 84.81 264 TYR B N 1
ATOM 6309 C CA . TYR B 1 264 ? -15.109 8.477 -16.75 1 84.81 264 TYR B CA 1
ATOM 6310 C C . TYR B 1 264 ? -15.469 9.898 -17.156 1 84.81 264 TYR B C 1
ATOM 6312 O O . TYR B 1 264 ? -14.625 10.797 -17.141 1 84.81 264 TYR B O 1
ATOM 6320 N N . TYR B 1 265 ? -16.688 10 -17.641 1 85.19 265 TYR B N 1
ATOM 6321 C CA . TYR B 1 265 ? -17.141 11.289 -18.156 1 85.19 265 TYR B CA 1
ATOM 6322 C C . TYR B 1 265 ? -18.406 11.742 -17.453 1 85.19 265 TYR B C 1
ATOM 6324 O O . TYR B 1 265 ? -19.297 10.93 -17.172 1 85.19 265 TYR B O 1
ATOM 6332 N N . GLU B 1 266 ? -18.375 12.961 -17.109 1 78.81 266 GLU B N 1
ATOM 6333 C CA . GLU B 1 266 ? -19.594 13.578 -16.594 1 78.81 266 GLU B CA 1
ATOM 6334 C C . GLU B 1 266 ? -20.312 14.383 -17.672 1 78.81 266 GLU B C 1
ATOM 6336 O O . GLU B 1 266 ? -19.672 14.898 -18.594 1 78.81 266 GLU B O 1
ATOM 6341 N N . LYS B 1 267 ? -21.594 14.297 -17.484 1 75.75 267 LYS B N 1
ATOM 6342 C CA . LYS B 1 267 ? -22.406 15.047 -18.438 1 75.75 267 LYS B CA 1
ATOM 6343 C C . LYS B 1 267 ? -22 16.516 -18.469 1 75.75 267 LYS B C 1
ATOM 6345 O O . LYS B 1 267 ? -21.734 17.109 -17.422 1 75.75 267 LYS B O 1
ATOM 6350 N N . GLY B 1 268 ? -21.531 17.016 -19.531 1 68.19 268 GLY B N 1
ATOM 6351 C CA . GLY B 1 268 ? -21.188 18.406 -19.719 1 68.19 268 GLY B CA 1
ATOM 6352 C C . GLY B 1 268 ? -20.625 18.703 -21.094 1 68.19 268 GLY B C 1
ATOM 6353 O O . GLY B 1 268 ? -20.578 17.828 -21.953 1 68.19 268 GLY B O 1
ATOM 6354 N N . LYS B 1 269 ? -20.453 19.938 -21.422 1 66 269 LYS B N 1
ATOM 6355 C CA . LYS B 1 269 ? -19.984 20.406 -22.719 1 66 269 LYS B CA 1
ATOM 6356 C C . LYS B 1 269 ? -18.578 19.891 -23.016 1 66 269 LYS B C 1
ATOM 6358 O O . LYS B 1 269 ? -18.234 19.609 -24.156 1 66 269 LYS B O 1
ATOM 6363 N N . ASP B 1 270 ? -17.812 19.734 -21.891 1 66.62 270 ASP B N 1
ATOM 6364 C CA . ASP B 1 270 ? -16.422 19.359 -22.094 1 66.62 270 ASP B CA 1
ATOM 6365 C C . ASP B 1 270 ? -16.219 17.859 -21.891 1 66.62 270 ASP B C 1
ATOM 6367 O O . ASP B 1 270 ? -16.688 17.297 -20.906 1 66.62 270 ASP B O 1
ATOM 6371 N N . HIS B 1 271 ? -15.852 17.141 -22.891 1 75.38 271 HIS B N 1
ATOM 6372 C CA . HIS B 1 271 ? -15.609 15.703 -22.891 1 75.38 271 HIS B CA 1
ATOM 6373 C C . HIS B 1 271 ? -14.211 15.383 -22.375 1 75.38 271 HIS B C 1
ATOM 6375 O O . HIS B 1 271 ? -13.469 14.633 -23 1 75.38 271 HIS B O 1
ATOM 6381 N N . GLN B 1 272 ? -13.906 16.078 -21.188 1 83.31 272 GLN B N 1
ATOM 6382 C CA . GLN B 1 272 ? -12.602 15.766 -20.609 1 83.31 272 GLN B CA 1
ATOM 6383 C C . GLN B 1 272 ? -12.672 14.516 -19.734 1 83.31 272 GLN B C 1
ATOM 6385 O O . GLN B 1 272 ? -13.617 14.352 -18.953 1 83.31 272 GLN B O 1
ATOM 6390 N N . PRO B 1 273 ? -11.734 13.648 -19.891 1 88.62 273 PRO B N 1
ATOM 6391 C CA . PRO B 1 273 ? -11.727 12.453 -19.047 1 88.62 273 PRO B CA 1
ATOM 6392 C C . PRO B 1 273 ? -11.352 12.758 -17.594 1 88.62 273 PRO B C 1
ATOM 6394 O O . PRO B 1 273 ? -10.492 13.609 -17.344 1 88.62 273 PRO B O 1
ATOM 6397 N N . HIS B 1 274 ? -12.125 12.195 -16.688 1 88.75 274 HIS B N 1
ATOM 6398 C CA . HIS B 1 274 ? -11.82 12.258 -15.266 1 88.75 274 HIS B CA 1
ATOM 6399 C C . HIS B 1 274 ? -11.273 10.922 -14.758 1 88.75 274 HIS B C 1
ATOM 6401 O O . HIS B 1 274 ? -11.523 9.875 -15.367 1 88.75 274 HIS B O 1
ATOM 6407 N N . PHE B 1 275 ? -10.5 11 -13.742 1 91.62 275 PHE B N 1
ATOM 6408 C CA . PHE B 1 275 ? -9.93 9.797 -13.156 1 91.62 275 PHE B CA 1
ATOM 6409 C C . PHE B 1 275 ? -10.125 9.781 -11.641 1 91.62 275 PHE B C 1
ATOM 6411 O O . PHE B 1 275 ? -10.086 10.828 -11 1 91.62 275 PHE B O 1
ATOM 6418 N N . GLN B 1 276 ? -10.344 8.602 -11.125 1 92.31 276 GLN B N 1
ATOM 6419 C CA . GLN B 1 276 ? -10.398 8.438 -9.68 1 92.31 276 GLN B CA 1
ATOM 6420 C C . GLN B 1 276 ? -8.992 8.359 -9.086 1 92.31 276 GLN B C 1
ATOM 6422 O O . GLN B 1 276 ? -8.172 7.547 -9.508 1 92.31 276 GLN B O 1
ATOM 6427 N N . HIS B 1 277 ? -8.758 9.242 -8.117 1 95.38 277 HIS B N 1
ATOM 6428 C CA . HIS B 1 277 ? -7.461 9.273 -7.445 1 95.38 277 HIS B CA 1
ATOM 6429 C C . HIS B 1 277 ? -7.527 8.562 -6.098 1 95.38 277 HIS B C 1
ATOM 6431 O O . HIS B 1 277 ? -8.5 8.719 -5.355 1 95.38 277 HIS B O 1
ATOM 6437 N N . THR B 1 278 ? -6.551 7.734 -5.832 1 96.5 278 THR B N 1
ATOM 6438 C CA . THR B 1 278 ? -6.426 7.047 -4.551 1 96.5 278 THR B CA 1
ATOM 6439 C C . THR B 1 278 ? -5.02 7.219 -3.98 1 96.5 278 THR B C 1
ATOM 6441 O O . THR B 1 278 ? -4.051 7.359 -4.73 1 96.5 278 THR B O 1
ATOM 6444 N N . VAL B 1 279 ? -4.914 7.27 -2.625 1 97.88 279 VAL B N 1
ATOM 6445 C CA . VAL B 1 279 ? -3.615 7.301 -1.957 1 97.88 279 VAL B CA 1
ATOM 6446 C C . VAL B 1 279 ? -3.455 6.059 -1.085 1 97.88 279 VAL B C 1
ATOM 6448 O O . VAL B 1 279 ? -4.32 5.75 -0.263 1 97.88 279 VAL B O 1
ATOM 6451 N N . SER B 1 280 ? -2.408 5.305 -1.359 1 97.81 280 SER B N 1
ATOM 6452 C CA . SER B 1 280 ? -2.004 4.203 -0.488 1 97.81 280 SER B CA 1
ATOM 6453 C C . SER B 1 280 ? -0.931 4.648 0.501 1 97.81 280 SER B C 1
ATOM 6455 O O . SER B 1 280 ? 0.107 5.18 0.101 1 97.81 280 SER B O 1
ATOM 6457 N N . VAL B 1 281 ? -1.179 4.461 1.773 1 97.94 281 VAL B N 1
ATOM 6458 C CA . VAL B 1 281 ? -0.23 4.832 2.818 1 97.94 281 VAL B CA 1
ATOM 6459 C C . VAL B 1 281 ? 0.419 3.574 3.395 1 97.94 281 VAL B C 1
ATOM 6461 O O . VAL B 1 281 ? -0.271 2.699 3.924 1 97.94 281 VAL B O 1
ATOM 6464 N N . TYR B 1 282 ? 1.744 3.496 3.266 1 97.88 282 TYR B N 1
ATOM 6465 C CA . TYR B 1 282 ? 2.533 2.389 3.793 1 97.88 282 TYR B CA 1
ATOM 6466 C C . TYR B 1 282 ? 3.16 2.758 5.133 1 97.88 282 TYR B C 1
ATOM 6468 O O . TYR B 1 282 ? 3.877 3.756 5.234 1 97.88 282 TYR B O 1
ATOM 6476 N N . ASP B 1 283 ? 2.895 2.055 6.156 1 96.62 283 ASP B N 1
ATOM 6477 C CA . ASP B 1 283 ? 3.619 2.158 7.418 1 96.62 283 ASP B CA 1
ATOM 6478 C C . ASP B 1 283 ? 4.812 1.206 7.445 1 96.62 283 ASP B C 1
ATOM 6480 O O . ASP B 1 283 ? 4.648 0.005 7.676 1 96.62 283 ASP B O 1
ATOM 6484 N N . VAL B 1 284 ? 6.02 1.729 7.289 1 97.25 284 VAL B N 1
ATOM 6485 C CA . VAL B 1 284 ? 7.207 0.896 7.125 1 97.25 284 VAL B CA 1
ATOM 6486 C C . VAL B 1 284 ? 8.117 1.044 8.344 1 97.25 284 VAL B C 1
ATOM 6488 O O . VAL B 1 284 ? 9.344 1.065 8.211 1 97.25 284 VAL B O 1
ATOM 6491 N N . ASN B 1 285 ? 7.562 1.157 9.461 1 93.81 285 ASN B N 1
ATOM 6492 C CA . ASN B 1 285 ? 8.367 1.289 10.672 1 93.81 285 ASN B CA 1
ATOM 6493 C C . ASN B 1 285 ? 9.312 0.106 10.844 1 93.81 285 ASN B C 1
ATOM 6495 O O . ASN B 1 285 ? 8.875 -1.021 11.078 1 93.81 285 ASN B O 1
ATOM 6499 N N . SER B 1 286 ? 10.555 0.357 10.711 1 90.94 286 SER B N 1
ATOM 6500 C CA . SER B 1 286 ? 11.578 -0.682 10.711 1 90.94 286 SER B CA 1
ATOM 6501 C C . SER B 1 286 ? 11.602 -1.44 12.031 1 90.94 286 SER B C 1
ATOM 6503 O O . SER B 1 286 ? 12.078 -2.574 12.102 1 90.94 286 SER B O 1
ATOM 6505 N N . ARG B 1 287 ? 11.133 -0.915 13.07 1 86.38 287 ARG B N 1
ATOM 6506 C CA . ARG B 1 287 ? 11.219 -1.524 14.391 1 86.38 287 ARG B CA 1
ATOM 6507 C C . ARG B 1 287 ? 10.094 -2.531 14.609 1 86.38 287 ARG B C 1
ATOM 6509 O O . ARG B 1 287 ? 10.258 -3.502 15.352 1 86.38 287 ARG B O 1
ATOM 6516 N N . ASN B 1 288 ? 9.008 -2.295 13.945 1 88.06 288 ASN B N 1
ATOM 6517 C CA . ASN B 1 288 ? 7.898 -3.143 14.375 1 88.06 288 ASN B CA 1
ATOM 6518 C C . ASN B 1 288 ? 6.973 -3.486 13.211 1 88.06 288 ASN B C 1
ATOM 6520 O O . ASN B 1 288 ? 5.871 -3.994 13.414 1 88.06 288 ASN B O 1
ATOM 6524 N N . TRP B 1 289 ? 7.391 -3.273 12.016 1 89.94 289 TRP B N 1
ATOM 6525 C CA . TRP B 1 289 ? 6.512 -3.566 10.891 1 89.94 289 TRP B CA 1
ATOM 6526 C C . TRP B 1 289 ? 6.07 -5.027 10.914 1 89.94 289 TRP B C 1
ATOM 6528 O O . TRP B 1 289 ? 4.977 -5.359 10.453 1 89.94 289 TRP B O 1
ATOM 6538 N N . TYR B 1 290 ? 6.945 -5.898 11.398 1 89.44 290 TYR B N 1
ATOM 6539 C CA . TYR B 1 290 ? 6.715 -7.336 11.344 1 89.44 290 TYR B CA 1
ATOM 6540 C C . TYR B 1 290 ? 5.871 -7.801 12.523 1 89.44 290 TYR B C 1
ATOM 6542 O O . TYR B 1 290 ? 5.543 -8.984 12.633 1 89.44 290 TYR B O 1
ATOM 6550 N N . ARG B 1 291 ? 5.5 -6.93 13.328 1 87.81 291 ARG B N 1
ATOM 6551 C CA . ARG B 1 291 ? 4.633 -7.25 14.453 1 87.81 291 ARG B CA 1
ATOM 6552 C C . ARG B 1 291 ? 3.225 -6.715 14.242 1 87.81 291 ARG B C 1
ATOM 6554 O O . ARG B 1 291 ? 2.352 -6.883 15.094 1 87.81 291 ARG B O 1
ATOM 6561 N N . LYS B 1 292 ? 3.068 -6.047 13.164 1 85.69 292 LYS B N 1
ATOM 6562 C CA . LYS B 1 292 ? 1.786 -5.422 12.844 1 85.69 292 LYS B CA 1
ATOM 6563 C C . LYS B 1 292 ? 1.133 -6.09 11.641 1 85.69 292 LYS B C 1
ATOM 6565 O O . LYS B 1 292 ? 1.824 -6.629 10.773 1 85.69 292 LYS B O 1
ATOM 6570 N N . LYS B 1 293 ? -0.232 -6.016 11.703 1 83.81 293 LYS B N 1
ATOM 6571 C CA . LYS B 1 293 ? -1 -6.496 10.562 1 83.81 293 LYS B CA 1
ATOM 6572 C C . LYS B 1 293 ? -1.627 -5.332 9.797 1 83.81 293 LYS B C 1
ATOM 6574 O O . LYS B 1 293 ? -1.98 -4.312 10.383 1 83.81 293 LYS B O 1
ATOM 6579 N N . ASN B 1 294 ? -1.746 -5.473 8.594 1 82.19 294 ASN B N 1
ATOM 6580 C CA . ASN B 1 294 ? -2.469 -4.543 7.73 1 82.19 294 ASN B CA 1
ATOM 6581 C C . ASN B 1 294 ? -1.892 -3.133 7.816 1 82.19 294 ASN B C 1
ATOM 6583 O O . ASN B 1 294 ? -2.621 -2.174 8.07 1 82.19 294 ASN B O 1
ATOM 6587 N N . THR B 1 295 ? -0.615 -3.037 7.473 1 91.12 295 THR B N 1
ATOM 6588 C CA . THR B 1 295 ? 0.118 -1.781 7.59 1 91.12 295 THR B CA 1
ATOM 6589 C C . THR B 1 295 ? -0.02 -0.954 6.312 1 91.12 295 THR B C 1
ATOM 6591 O O . THR B 1 295 ? 0.677 0.047 6.137 1 91.12 295 THR B O 1
ATOM 6594 N N . VAL B 1 296 ? -0.94 -1.35 5.391 1 94.44 296 VAL B N 1
ATOM 6595 C CA . VAL B 1 296 ? -1.227 -0.562 4.195 1 94.44 296 VAL B CA 1
ATOM 6596 C C . VAL B 1 296 ? -2.686 -0.116 4.211 1 94.44 296 VAL B C 1
ATOM 6598 O O . VAL B 1 296 ? -3.594 -0.944 4.312 1 94.44 296 VAL B O 1
ATOM 6601 N N . THR B 1 297 ? -2.939 1.151 4.137 1 94.06 297 THR B N 1
ATOM 6602 C CA . THR B 1 297 ? -4.285 1.713 4.062 1 94.06 297 THR B CA 1
ATOM 6603 C C . THR B 1 297 ? -4.461 2.523 2.779 1 94.06 297 THR B C 1
ATOM 6605 O O . THR B 1 297 ? -3.545 3.23 2.354 1 94.06 297 THR B O 1
ATOM 6608 N N . THR B 1 298 ? -5.539 2.344 2.152 1 94.69 298 THR B N 1
ATOM 6609 C CA . THR B 1 298 ? -5.832 3.078 0.927 1 94.69 298 THR B CA 1
ATOM 6610 C C . THR B 1 298 ? -7.082 3.934 1.092 1 94.69 298 THR B C 1
ATOM 6612 O O . THR B 1 298 ? -8.102 3.457 1.592 1 94.69 298 THR B O 1
ATOM 6615 N N . VAL B 1 299 ? -7 5.238 0.688 1 95.19 299 VAL B N 1
ATOM 6616 C CA . VAL B 1 299 ? -8.133 6.16 0.791 1 95.19 299 VAL B CA 1
ATOM 6617 C C . VAL B 1 299 ? -8.336 6.879 -0.542 1 95.19 299 VAL B C 1
ATOM 6619 O O . VAL B 1 299 ? -7.379 7.102 -1.287 1 95.19 299 VAL B O 1
ATOM 6622 N N . ASN B 1 300 ? -9.562 7.219 -0.86 1 94.88 300 ASN B N 1
ATOM 6623 C CA . ASN B 1 300 ? -9.867 8.023 -2.041 1 94.88 300 ASN B CA 1
ATOM 6624 C C . ASN B 1 300 ? -9.508 9.492 -1.825 1 94.88 300 ASN B C 1
ATOM 6626 O O . ASN B 1 300 ? -9.703 10.031 -0.734 1 94.88 300 ASN B O 1
ATOM 6630 N N . VAL B 1 301 ? -9.008 10.133 -2.855 1 96.56 301 VAL B N 1
ATOM 6631 C CA . VAL B 1 301 ? -8.617 11.531 -2.777 1 96.56 301 VAL B CA 1
ATOM 6632 C C . VAL B 1 301 ? -9.609 12.398 -3.549 1 96.56 301 VAL B C 1
ATOM 6634 O O . VAL B 1 301 ? -9.906 12.125 -4.715 1 96.56 301 VAL B O 1
ATOM 6637 N N . PRO B 1 302 ? -10.109 13.43 -2.877 1 95.56 302 PRO B N 1
ATOM 6638 C CA . PRO B 1 302 ? -11.016 14.328 -3.604 1 95.56 302 PRO B CA 1
ATOM 6639 C C . PRO B 1 302 ? -10.281 15.219 -4.602 1 95.56 302 PRO B C 1
ATOM 6641 O O . PRO B 1 302 ? -9.297 15.867 -4.25 1 95.56 302 PRO B O 1
ATOM 6644 N N . VAL B 1 303 ? -10.711 15.219 -5.801 1 94.94 303 VAL B N 1
ATOM 6645 C CA . VAL B 1 303 ? -10.297 16.125 -6.863 1 94.94 303 VAL B CA 1
ATOM 6646 C C . VAL B 1 303 ? -11.531 16.75 -7.512 1 94.94 303 VAL B C 1
ATOM 6648 O O . VAL B 1 303 ? -12.469 16.047 -7.891 1 94.94 303 VAL B O 1
ATOM 6651 N N . ALA B 1 304 ? -11.516 18.047 -7.543 1 91.56 304 ALA B N 1
ATOM 6652 C CA . ALA B 1 304 ? -12.68 18.734 -8.078 1 91.56 304 ALA B CA 1
ATOM 6653 C C . ALA B 1 304 ? -12.93 18.359 -9.531 1 91.56 304 ALA B C 1
ATOM 6655 O O . ALA B 1 304 ? -12.016 17.906 -10.227 1 91.56 304 ALA B O 1
ATOM 6656 N N . LYS B 1 305 ? -14.117 18.625 -9.977 1 88.25 305 LYS B N 1
ATOM 6657 C CA . LYS B 1 305 ? -14.516 18.312 -11.352 1 88.25 305 LYS B CA 1
ATOM 6658 C C . LYS B 1 305 ? -13.633 19.062 -12.359 1 88.25 305 LYS B C 1
ATOM 6660 O O . LYS B 1 305 ? -13.367 20.25 -12.195 1 88.25 305 LYS B O 1
ATOM 6665 N N . LYS B 1 306 ? -13.125 18.328 -13.281 1 87.12 306 LYS B N 1
ATOM 6666 C CA . LYS B 1 306 ? -12.32 18.844 -14.391 1 87.12 306 LYS B CA 1
ATOM 6667 C C . LYS B 1 306 ? -10.961 19.344 -13.898 1 87.12 306 LYS B C 1
ATOM 6669 O O . LYS B 1 306 ? -10.305 20.141 -14.57 1 87.12 306 LYS B O 1
ATOM 6674 N N . GLU B 1 307 ? -10.656 19 -12.664 1 92.19 307 GLU B N 1
ATOM 6675 C CA . GLU B 1 307 ? -9.383 19.406 -12.102 1 92.19 307 GLU B CA 1
ATOM 6676 C C . GLU B 1 307 ? -8.422 18.234 -11.977 1 92.19 307 GLU B C 1
ATOM 6678 O O . GLU B 1 307 ? -8.812 17.078 -12.195 1 92.19 307 GLU B O 1
ATOM 6683 N N . GLN B 1 308 ? -7.145 18.547 -11.742 1 94.62 308 GLN B N 1
ATOM 6684 C CA . GLN B 1 308 ? -6.102 17.547 -11.594 1 94.62 308 GLN B CA 1
ATOM 6685 C C . GLN B 1 308 ? -5.344 17.719 -10.281 1 94.62 308 GLN B C 1
ATOM 6687 O O . GLN B 1 308 ? -5.246 18.844 -9.766 1 94.62 308 GLN B O 1
ATOM 6692 N N . LEU B 1 309 ? -4.895 16.625 -9.812 1 97.31 309 LEU B N 1
ATOM 6693 C CA . LEU B 1 309 ? -4.07 16.719 -8.609 1 97.31 309 LEU B CA 1
ATOM 6694 C C . LEU B 1 309 ? -2.748 17.406 -8.906 1 97.31 309 LEU B C 1
ATOM 6696 O O . LEU B 1 309 ? -2.09 17.109 -9.906 1 97.31 309 LEU B O 1
ATOM 6700 N N . LEU B 1 310 ? -2.297 18.344 -7.973 1 97.12 310 LEU B N 1
ATOM 6701 C CA . LEU B 1 310 ? -1.084 19.109 -8.234 1 97.12 310 LEU B CA 1
ATOM 6702 C C . LEU B 1 310 ? -0.071 18.922 -7.109 1 97.12 310 LEU B C 1
ATOM 6704 O O . LEU B 1 310 ? 1.114 19.219 -7.281 1 97.12 310 LEU B O 1
ATOM 6708 N N . TRP B 1 311 ? -0.569 18.516 -5.957 1 98.31 311 TRP B N 1
ATOM 6709 C CA . TRP B 1 311 ? 0.331 18.516 -4.809 1 98.31 311 TRP B CA 1
ATOM 6710 C C . TRP B 1 311 ? -0.146 17.547 -3.742 1 98.31 311 TRP B C 1
ATOM 6712 O O . TRP B 1 311 ? -1.348 17.422 -3.488 1 98.31 311 TRP B O 1
ATOM 6722 N N . LEU B 1 312 ? 0.733 16.797 -3.162 1 98.69 312 LEU B N 1
ATOM 6723 C CA . LEU B 1 312 ? 0.538 15.883 -2.047 1 98.69 312 LEU B CA 1
ATOM 6724 C C . LEU B 1 312 ? 1.655 16.031 -1.019 1 98.69 312 LEU B C 1
ATOM 6726 O O . LEU B 1 312 ? 2.834 16.062 -1.379 1 98.69 312 LEU B O 1
ATOM 6730 N N . SER B 1 313 ? 1.314 16.156 0.234 1 98.56 313 SER B N 1
ATOM 6731 C CA . SER B 1 313 ? 2.318 16.312 1.282 1 98.56 313 SER B CA 1
ATOM 6732 C C . SER B 1 313 ? 1.751 15.938 2.648 1 98.56 313 SER B C 1
ATOM 6734 O O . SER B 1 313 ? 0.625 15.445 2.746 1 98.56 313 SER B O 1
ATOM 6736 N N . TYR B 1 314 ? 2.572 16.031 3.676 1 98.31 314 TYR B N 1
ATOM 6737 C CA . TYR B 1 314 ? 2.168 15.859 5.066 1 98.31 314 TYR B CA 1
ATOM 6738 C C . TYR B 1 314 ? 2.361 17.156 5.852 1 98.31 314 TYR B C 1
ATOM 6740 O O . TYR B 1 314 ? 3.26 17.938 5.551 1 98.31 314 TYR B O 1
ATOM 6748 N N . THR B 1 315 ? 1.503 17.328 6.828 1 97.12 315 THR B N 1
ATOM 6749 C CA . THR B 1 315 ? 1.722 18.406 7.777 1 97.12 315 THR B CA 1
ATOM 6750 C C . THR B 1 315 ? 2.871 18.078 8.727 1 97.12 315 THR B C 1
ATOM 6752 O O . THR B 1 315 ? 3.393 16.969 8.711 1 97.12 315 THR B O 1
ATOM 6755 N N . ASN B 1 316 ? 3.264 19.047 9.539 1 94.62 316 ASN B N 1
ATOM 6756 C CA . ASN B 1 316 ? 4.32 18.828 10.523 1 94.62 316 ASN B CA 1
ATOM 6757 C C . ASN B 1 316 ? 3.902 17.828 11.594 1 94.62 316 ASN B C 1
ATOM 6759 O O . ASN B 1 316 ? 4.738 17.344 12.352 1 94.62 316 ASN B O 1
ATOM 6763 N N . CYS B 1 317 ? 2.572 17.484 11.609 1 93 317 CYS B N 1
ATOM 6764 C CA . CYS B 1 317 ? 2.078 16.516 12.594 1 93 317 CYS B CA 1
ATOM 6765 C C . CYS B 1 317 ? 1.76 15.18 11.93 1 93 317 CYS B C 1
ATOM 6767 O O . CYS B 1 317 ? 1.225 14.281 12.578 1 93 317 CYS B O 1
ATOM 6769 N N . GLY B 1 318 ? 1.954 15.133 10.664 1 95.31 318 GLY B N 1
ATOM 6770 C CA . GLY B 1 318 ? 1.847 13.844 9.992 1 95.31 318 GLY B CA 1
ATOM 6771 C C . GLY B 1 318 ? 0.477 13.602 9.391 1 95.31 318 GLY B C 1
ATOM 6772 O O . GLY B 1 318 ? 0.065 12.453 9.219 1 95.31 318 GLY B O 1
ATOM 6773 N N . GLN B 1 319 ? -0.287 14.594 9.188 1 96 319 GLN B N 1
ATOM 6774 C CA . GLN B 1 319 ? -1.551 14.445 8.477 1 96 319 GLN B CA 1
ATOM 6775 C C . GLN B 1 319 ? -1.373 14.703 6.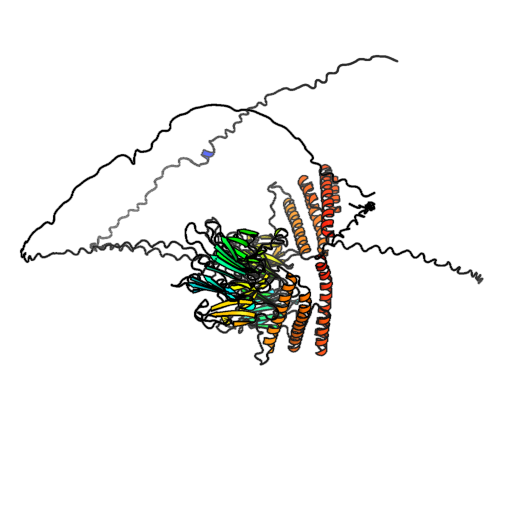98 1 96 319 GLN B C 1
ATOM 6777 O O . GLN B 1 319 ? -0.634 15.609 6.586 1 96 319 GLN B O 1
ATOM 6782 N N . LEU B 1 320 ? -2.039 13.938 6.188 1 97.88 320 LEU B N 1
ATOM 6783 C CA . LEU B 1 320 ? -1.924 14.031 4.738 1 97.88 320 LEU B CA 1
ATOM 6784 C C . LEU B 1 320 ? -2.699 15.234 4.207 1 97.88 320 LEU B C 1
ATOM 6786 O O . LEU B 1 320 ? -3.818 15.5 4.656 1 97.88 320 LEU B O 1
ATOM 6790 N N . VAL B 1 321 ? -2.119 15.953 3.254 1 98.44 321 VAL B N 1
ATOM 6791 C CA . VAL B 1 321 ? -2.768 17.094 2.615 1 98.44 321 VAL B CA 1
ATOM 6792 C C . VAL B 1 321 ? -2.604 17 1.101 1 98.44 321 VAL B C 1
ATOM 6794 O O . VAL B 1 321 ? -1.615 16.453 0.61 1 98.44 321 VAL B O 1
ATOM 6797 N N . SER B 1 322 ? -3.529 17.5 0.374 1 98.5 322 SER B N 1
ATOM 6798 C CA . SER B 1 322 ? -3.494 17.5 -1.085 1 98.5 322 SER B CA 1
ATOM 6799 C C . SER B 1 322 ? -4.039 18.812 -1.647 1 98.5 322 SER B C 1
ATOM 6801 O O . SER B 1 322 ? -4.781 19.516 -0.969 1 98.5 322 SER B O 1
ATOM 6803 N N . MET B 1 323 ? -3.643 19.156 -2.848 1 98.31 323 MET B N 1
ATOM 6804 C CA . MET B 1 323 ? -4.18 20.297 -3.586 1 98.31 323 MET B CA 1
ATOM 6805 C C . MET B 1 323 ? -4.426 19.938 -5.047 1 98.31 323 MET B C 1
ATOM 6807 O O . MET B 1 323 ? -3.604 19.25 -5.668 1 98.31 323 MET B O 1
ATOM 6811 N N . ASP B 1 324 ? -5.477 20.328 -5.551 1 96.81 324 ASP B N 1
ATOM 6812 C CA . ASP B 1 324 ? -5.758 20.125 -6.969 1 96.81 324 ASP B CA 1
ATOM 6813 C C . ASP B 1 324 ? -5.648 21.453 -7.73 1 96.81 324 ASP B C 1
ATOM 6815 O O . ASP B 1 324 ? -5.207 22.453 -7.18 1 96.81 324 ASP B O 1
ATOM 6819 N N . SER B 1 325 ? -5.996 21.516 -9.008 1 94.75 325 SER B N 1
ATOM 6820 C CA . SER B 1 325 ? -5.77 22.656 -9.883 1 94.75 325 SER B CA 1
ATOM 6821 C C . SER B 1 325 ? -6.805 23.75 -9.641 1 94.75 325 SER B C 1
ATOM 6823 O O . SER B 1 325 ? -6.719 24.844 -10.219 1 94.75 325 SER B O 1
ATOM 6825 N N . SER B 1 326 ? -7.812 23.531 -8.781 1 93.5 326 SER B N 1
ATOM 6826 C CA . SER B 1 326 ? -8.672 24.609 -8.297 1 93.5 326 SER B CA 1
ATOM 6827 C C . SER B 1 326 ? -8.008 25.375 -7.16 1 93.5 326 SER B C 1
ATOM 6829 O O . SER B 1 326 ? -8.555 26.359 -6.668 1 93.5 326 SER B O 1
ATOM 6831 N N . TYR B 1 327 ? -6.879 24.859 -6.652 1 96.31 327 TYR B N 1
ATOM 6832 C CA . TYR B 1 327 ? -6.027 25.438 -5.617 1 96.31 327 TYR B CA 1
ATOM 6833 C C . TYR B 1 327 ? -6.688 25.344 -4.246 1 96.31 327 TYR B C 1
ATOM 6835 O O . TYR B 1 327 ? -6.496 26.203 -3.389 1 96.31 327 TYR B O 1
ATOM 6843 N N . THR B 1 328 ? -7.551 24.375 -4.098 1 96.38 328 THR B N 1
ATOM 6844 C CA . THR B 1 328 ? -8.094 24.031 -2.785 1 96.38 328 THR B CA 1
ATOM 6845 C C . THR B 1 328 ? -7.184 23.031 -2.068 1 96.38 328 THR B C 1
ATOM 6847 O O . THR B 1 328 ? -6.844 21.984 -2.619 1 96.38 328 THR B O 1
ATOM 6850 N N . ILE B 1 329 ? -6.738 23.406 -0.932 1 97.75 329 ILE B N 1
ATOM 6851 C CA . ILE B 1 329 ? -5.949 22.484 -0.12 1 97.75 329 ILE B CA 1
ATOM 6852 C C . ILE B 1 329 ? -6.859 21.734 0.852 1 97.75 329 ILE B C 1
ATOM 6854 O O . ILE B 1 329 ? -7.664 22.344 1.556 1 97.75 329 ILE B O 1
ATOM 6858 N N . ARG B 1 330 ? -6.77 20.484 0.855 1 98.19 330 ARG B N 1
ATOM 6859 C CA . ARG B 1 330 ? -7.578 19.625 1.714 1 98.19 330 ARG B CA 1
ATOM 6860 C C . ARG B 1 330 ? -6.703 18.797 2.652 1 98.19 330 ARG B C 1
ATOM 6862 O O . ARG B 1 330 ? -5.637 18.328 2.258 1 98.19 330 ARG B O 1
ATOM 6869 N N . LEU B 1 331 ? -7.168 18.625 3.859 1 97.88 331 LEU B N 1
ATOM 6870 C CA . LEU B 1 331 ? -6.48 17.844 4.879 1 97.88 331 LEU B CA 1
ATOM 6871 C C . LEU B 1 331 ? -7.262 16.578 5.211 1 97.88 331 LEU B C 1
ATOM 6873 O O . LEU B 1 331 ? -8.484 16.625 5.395 1 97.88 331 LEU B O 1
ATOM 6877 N N . LEU B 1 332 ? -6.574 15.453 5.254 1 97.5 332 LEU B N 1
ATOM 6878 C CA . LEU B 1 332 ? -7.191 14.203 5.68 1 97.5 332 LEU B CA 1
ATOM 6879 C C . LEU B 1 332 ? -7.129 14.055 7.195 1 97.5 332 LEU B C 1
ATOM 6881 O O . LEU B 1 332 ? -6.043 13.922 7.766 1 97.5 332 LEU B O 1
ATOM 6885 N N . SER B 1 333 ? -8.258 14.016 7.848 1 94.31 333 SER B N 1
ATOM 6886 C CA . SER B 1 333 ? -8.312 13.852 9.297 1 94.31 333 SER B CA 1
ATOM 6887 C C . SER B 1 333 ? -8.102 12.391 9.695 1 94.31 333 SER B C 1
ATOM 6889 O O . SER B 1 333 ? -8.289 11.484 8.875 1 94.31 333 SER B O 1
ATOM 6891 N N . PRO B 1 334 ? -7.668 12.164 10.914 1 91 334 PRO B N 1
ATOM 6892 C CA . PRO B 1 334 ? -7.535 10.781 11.391 1 91 334 PRO B CA 1
ATOM 6893 C C . PRO B 1 334 ? -8.844 10 11.289 1 91 334 PRO B C 1
ATOM 6895 O O . PRO B 1 334 ? -8.828 8.773 11.141 1 91 334 PRO B O 1
ATOM 6898 N N . SER B 1 335 ? -9.969 10.688 11.32 1 90.19 335 SER B N 1
ATOM 6899 C CA . SER B 1 335 ? -11.281 10.047 11.242 1 90.19 335 SER B CA 1
ATOM 6900 C C . SER B 1 335 ? -11.625 9.664 9.805 1 90.19 335 SER B C 1
ATOM 6902 O O . SER B 1 335 ? -12.641 9.008 9.562 1 90.19 335 SER B O 1
ATOM 6904 N N . GLY B 1 336 ? -10.898 10.125 8.906 1 91.44 336 GLY B N 1
ATOM 6905 C CA . GLY B 1 336 ? -11.094 9.711 7.523 1 91.44 336 GLY B CA 1
ATOM 6906 C C . GLY B 1 336 ? -11.812 10.75 6.688 1 91.44 336 GLY B C 1
ATOM 6907 O O . GLY B 1 336 ? -12.188 10.484 5.543 1 91.44 336 GLY B O 1
ATOM 6908 N N . PHE B 1 337 ? -11.922 11.969 7.219 1 92.44 337 PHE B N 1
ATOM 6909 C CA . PHE B 1 337 ? -12.602 13.039 6.5 1 92.44 337 PHE B CA 1
ATOM 6910 C C . PHE B 1 337 ? -11.602 13.93 5.777 1 92.44 337 PHE B C 1
ATOM 6912 O O . PHE B 1 337 ? -10.578 14.312 6.352 1 92.44 337 PHE B O 1
ATOM 6919 N N . TRP B 1 338 ? -11.906 14.203 4.543 1 95.31 338 TRP B N 1
ATOM 6920 C CA . TRP B 1 338 ? -11.148 15.25 3.863 1 95.31 338 TRP B CA 1
ATOM 6921 C C . TRP B 1 338 ? -11.734 16.625 4.164 1 95.31 338 TRP B C 1
ATOM 6923 O O . TRP B 1 338 ? -12.922 16.875 3.91 1 95.31 338 TRP B O 1
ATOM 6933 N N . LEU B 1 339 ? -10.906 17.547 4.66 1 95.81 339 LEU B N 1
ATOM 6934 C CA . LEU B 1 339 ? -11.352 18.859 5.098 1 95.81 339 LEU B CA 1
ATOM 6935 C C . LEU B 1 339 ? -10.742 19.953 4.23 1 95.81 339 LEU B C 1
ATOM 6937 O O . LEU B 1 339 ? -9.516 20.109 4.184 1 95.81 339 LEU B O 1
ATOM 6941 N N . PRO B 1 340 ? -11.562 20.734 3.504 1 96.19 340 PRO B N 1
ATOM 6942 C CA . PRO B 1 340 ? -11 21.891 2.799 1 96.19 340 PRO B CA 1
ATOM 6943 C C . PRO B 1 340 ? -10.531 22.984 3.748 1 96.19 340 PRO B C 1
ATOM 6945 O O . PRO B 1 340 ? -11.352 23.609 4.434 1 96.19 340 PRO B O 1
ATOM 6948 N N . ILE B 1 341 ? -9.25 23.297 3.744 1 96.38 341 ILE B N 1
ATOM 6949 C CA . ILE B 1 341 ? -8.734 24.203 4.762 1 96.38 341 ILE B CA 1
ATOM 6950 C C . ILE B 1 341 ? -8.242 25.484 4.102 1 96.38 341 ILE B C 1
ATOM 6952 O O . ILE B 1 341 ? -7.867 26.453 4.785 1 96.38 341 ILE B O 1
ATOM 6956 N N . PHE B 1 342 ? -8.164 25.531 2.834 1 95.44 342 PHE B N 1
ATOM 6957 C CA . PHE B 1 342 ? -7.672 26.703 2.105 1 95.44 342 PHE B CA 1
ATOM 6958 C C . PHE B 1 342 ? -8.258 26.75 0.698 1 95.44 342 PHE B C 1
ATOM 6960 O O . PHE B 1 342 ? -8.266 25.734 -0.006 1 95.44 342 PHE B O 1
ATOM 6967 N N . ASP B 1 343 ? -8.742 27.891 0.333 1 91.88 343 ASP B N 1
ATOM 6968 C CA . ASP B 1 343 ? -9.234 28.125 -1.021 1 91.88 343 ASP B CA 1
ATOM 6969 C C . ASP B 1 343 ? -8.359 29.141 -1.755 1 91.88 343 ASP B C 1
ATOM 6971 O O . ASP B 1 343 ? -8.547 30.344 -1.617 1 91.88 343 ASP B O 1
ATOM 6975 N N . GLY B 1 344 ? -7.555 28.641 -2.58 1 90.44 344 GLY B N 1
ATOM 6976 C CA . GLY B 1 344 ? -6.617 29.5 -3.295 1 90.44 344 GLY B CA 1
ATOM 6977 C C . GLY B 1 344 ? -7.246 30.219 -4.48 1 90.44 344 GLY B C 1
ATOM 6978 O O . GLY B 1 344 ? -6.66 31.141 -5.031 1 90.44 344 GLY B O 1
ATOM 6979 N N . SER B 1 345 ? -8.375 29.766 -4.895 1 87 345 SER B N 1
ATOM 6980 C CA . SER B 1 345 ? -9.039 30.438 -6.008 1 87 345 SER B CA 1
ATOM 6981 C C . SER B 1 345 ? -9.406 31.875 -5.656 1 87 345 SER B C 1
ATOM 6983 O O . SER B 1 345 ? -9.438 32.75 -6.527 1 87 345 SER B O 1
ATOM 6985 N N . ALA B 1 346 ? -9.617 32.062 -4.383 1 82.5 346 ALA B N 1
ATOM 6986 C CA . ALA B 1 346 ? -9.953 33.406 -3.91 1 82.5 346 ALA B CA 1
ATOM 6987 C C . ALA B 1 346 ? -8.711 34.281 -3.867 1 82.5 346 ALA B C 1
ATOM 6989 O O . ALA B 1 346 ? -8.828 35.531 -3.871 1 82.5 346 ALA B O 1
ATOM 6990 N N . GLU B 1 347 ? -7.551 33.688 -3.912 1 81.44 347 GLU B N 1
ATOM 6991 C CA . GLU B 1 347 ? -6.293 34.406 -3.775 1 81.44 347 GLU B CA 1
ATOM 6992 C C . GLU B 1 347 ? -5.688 34.719 -5.141 1 81.44 347 GLU B C 1
ATOM 6994 O O . GLU B 1 347 ? -4.711 35.469 -5.23 1 81.44 347 GLU B O 1
ATOM 6999 N N . THR B 1 348 ? -6.223 34.094 -6.188 1 85.69 348 THR B N 1
ATOM 7000 C CA . THR B 1 348 ? -5.656 34.281 -7.52 1 85.69 348 THR B CA 1
ATOM 7001 C C . THR B 1 348 ? -6.445 35.344 -8.297 1 85.69 348 THR B C 1
ATOM 7003 O O . THR B 1 348 ? -7.676 35.375 -8.211 1 85.69 348 THR B O 1
ATOM 7006 N N . SER B 1 349 ? -5.73 36.156 -8.969 1 85.12 349 SER B N 1
ATOM 7007 C CA . SER B 1 349 ? -6.355 37.281 -9.672 1 85.12 349 SER B CA 1
ATOM 7008 C C . SER B 1 349 ? -6.633 36.938 -11.133 1 85.12 349 SER B C 1
ATOM 7010 O O . SER B 1 349 ? -7.621 37.375 -11.711 1 85.12 349 SER B O 1
ATOM 7012 N N . SER B 1 350 ? -5.695 36.156 -11.695 1 87.75 350 SER B N 1
ATOM 7013 C CA . SER B 1 350 ? -5.816 35.812 -13.109 1 87.75 350 SER B CA 1
ATOM 7014 C C . SER B 1 350 ? -5.781 34.281 -13.297 1 87.75 350 SER B C 1
ATOM 7016 O O . SER B 1 350 ? -5.293 33.562 -12.438 1 87.75 350 SER B O 1
ATOM 7018 N N . LYS B 1 351 ? -6.305 33.906 -14.445 1 86.62 351 LYS B N 1
ATOM 7019 C CA . LYS B 1 351 ? -6.332 32.5 -14.773 1 86.62 351 LYS B CA 1
ATOM 7020 C C . LYS B 1 351 ? -4.926 31.969 -15.047 1 86.62 351 LYS B C 1
ATOM 7022 O O . LYS B 1 351 ? -4.676 30.766 -14.938 1 86.62 351 LYS B O 1
ATOM 7027 N N . SER B 1 352 ? -4.09 32.812 -15.391 1 91 352 SER B N 1
ATOM 7028 C CA . SER B 1 352 ? -2.717 32.406 -15.703 1 91 352 SER B CA 1
ATOM 7029 C C . SER B 1 352 ? -1.876 32.312 -14.43 1 91 352 SER B C 1
ATOM 7031 O O . SER B 1 352 ? -0.771 31.75 -14.469 1 91 352 SER B O 1
ATOM 7033 N N . ASP B 1 353 ? -2.449 32.812 -13.336 1 93.38 353 ASP B N 1
ATOM 7034 C CA . ASP B 1 353 ? -1.727 32.781 -12.07 1 93.38 353 ASP B CA 1
ATOM 7035 C C . ASP B 1 353 ? -1.864 31.406 -11.398 1 93.38 353 ASP B C 1
ATOM 7037 O O . ASP B 1 353 ? -2.746 30.625 -11.758 1 93.38 353 ASP B O 1
ATOM 7041 N N . ALA B 1 354 ? -0.921 31.156 -10.531 1 94.31 354 ALA B N 1
ATOM 7042 C CA . ALA B 1 354 ? -0.973 29.859 -9.852 1 94.31 354 ALA B CA 1
ATOM 7043 C C . ALA B 1 354 ? -0.497 29.984 -8.406 1 94.31 354 ALA B C 1
ATOM 7045 O O . ALA B 1 354 ? 0.219 30.922 -8.062 1 94.31 354 ALA B O 1
ATOM 7046 N N . ILE B 1 355 ? -1.016 29.094 -7.602 1 95.25 355 ILE B N 1
ATOM 7047 C CA . ILE B 1 355 ? -0.559 28.906 -6.23 1 95.25 355 ILE B CA 1
ATOM 7048 C C . ILE B 1 355 ? 0.374 27.703 -6.16 1 95.25 355 ILE B C 1
ATOM 7050 O O . ILE B 1 355 ? 0.037 26.625 -6.641 1 95.25 355 ILE B O 1
ATOM 7054 N N . TRP B 1 356 ? 1.565 27.953 -5.629 1 96.75 356 TRP B N 1
ATOM 7055 C CA . TRP B 1 356 ? 2.541 26.875 -5.434 1 96.75 356 TRP B CA 1
ATOM 7056 C C . TRP B 1 356 ? 2.723 26.562 -3.953 1 96.75 356 TRP B C 1
ATOM 7058 O O . TRP B 1 356 ? 3.43 27.281 -3.244 1 96.75 356 TRP B O 1
ATOM 7068 N N . PRO B 1 357 ? 2.096 25.5 -3.5 1 97.62 357 PRO B N 1
ATOM 7069 C CA . PRO B 1 357 ? 2.146 25.188 -2.07 1 97.62 357 PRO B CA 1
ATOM 7070 C C . PRO B 1 357 ? 3.529 24.734 -1.611 1 97.62 357 PRO B C 1
ATOM 7072 O O . PRO B 1 357 ? 4.23 24.031 -2.35 1 97.62 357 PRO B O 1
ATOM 7075 N N . ILE B 1 358 ? 3.895 25.094 -0.392 1 97.81 358 ILE B N 1
ATOM 7076 C CA . ILE B 1 358 ? 5.172 24.703 0.194 1 97.81 358 ILE B CA 1
ATOM 7077 C C . ILE B 1 358 ? 4.934 23.781 1.396 1 97.81 358 ILE B C 1
ATOM 7079 O O . ILE B 1 358 ? 5.523 22.703 1.491 1 97.81 358 ILE B O 1
ATOM 7083 N N . SER B 1 359 ? 4.066 24.234 2.312 1 97.88 359 SER B N 1
ATOM 7084 C CA . SER B 1 359 ? 3.863 23.453 3.525 1 97.88 359 SER B CA 1
ATOM 7085 C C . SER B 1 359 ? 2.553 23.828 4.215 1 97.88 359 SER B C 1
ATOM 7087 O O . SER B 1 359 ? 2.02 24.922 3.994 1 97.88 359 SER B O 1
ATOM 7089 N N . VAL B 1 360 ? 1.992 22.906 4.902 1 97.88 360 VAL B N 1
ATOM 7090 C CA . VAL B 1 360 ? 0.864 23.094 5.809 1 97.88 360 VAL B CA 1
ATOM 7091 C C . VAL B 1 360 ? 1.29 22.766 7.238 1 97.88 360 VAL B C 1
ATOM 7093 O O . VAL B 1 360 ? 1.819 21.688 7.504 1 97.88 360 VAL B O 1
ATOM 7096 N N . THR B 1 361 ? 1.091 23.68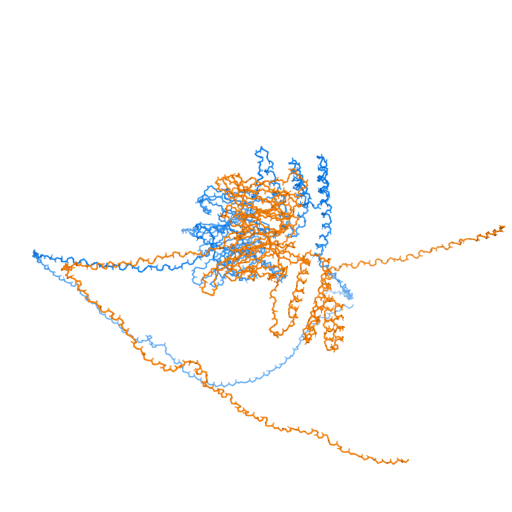8 8.094 1 96.06 361 THR B N 1
ATOM 7097 C CA . THR B 1 361 ? 1.516 23.516 9.477 1 96.06 361 THR B CA 1
ATOM 7098 C C . THR B 1 361 ? 0.31 23.453 10.406 1 96.06 361 THR B C 1
ATOM 7100 O O . THR B 1 361 ? -0.655 24.203 10.234 1 96.06 361 THR B O 1
ATOM 7103 N N . GLU B 1 362 ? 0.399 22.484 11.359 1 91.62 362 GLU B N 1
ATOM 7104 C CA . GLU B 1 362 ? -0.6 22.312 12.414 1 91.62 362 GLU B CA 1
ATOM 7105 C C . GLU B 1 362 ? -0.073 22.812 13.758 1 91.62 362 GLU B C 1
ATOM 7107 O O . GLU B 1 362 ? 1.087 23.219 13.867 1 91.62 362 GLU B O 1
ATOM 7112 N N . GLY B 1 363 ? -0.927 22.859 14.781 1 80.88 363 GLY B N 1
ATOM 7113 C CA . GLY B 1 363 ? -0.544 23.281 16.125 1 80.88 363 GLY B CA 1
ATOM 7114 C C . GLY B 1 363 ? -1.179 24.594 16.547 1 80.88 363 GLY B C 1
ATOM 7115 O O . GLY B 1 363 ? -2.354 24.828 16.266 1 80.88 363 GLY B O 1
ATOM 7116 N N . ARG B 1 364 ? -0.305 25.375 17.25 1 76.81 364 ARG B N 1
ATOM 7117 C CA . ARG B 1 364 ? -0.839 26.625 17.781 1 76.81 364 ARG B CA 1
ATOM 7118 C C . ARG B 1 364 ? -1.118 27.625 16.672 1 76.81 364 ARG B C 1
ATOM 7120 O O . ARG B 1 364 ? -2.164 28.266 16.656 1 76.81 364 ARG B O 1
ATOM 7127 N N . GLN B 1 365 ? -0.194 27.594 15.742 1 85.12 365 GLN B N 1
ATOM 7128 C CA . GLN B 1 365 ? -0.404 28.453 14.578 1 85.12 365 GLN B CA 1
ATOM 7129 C C . GLN B 1 365 ? -0.619 27.625 13.312 1 85.12 365 GLN B C 1
ATOM 7131 O O . GLN B 1 365 ? 0.33 27.062 12.766 1 85.12 365 GLN B O 1
ATOM 7136 N N . ARG B 1 366 ? -1.865 27.547 12.969 1 93 366 ARG B N 1
ATOM 7137 C CA . ARG B 1 366 ? -2.217 26.828 11.742 1 93 366 ARG B CA 1
ATOM 7138 C C . ARG B 1 366 ? -2.018 27.703 10.516 1 93 366 ARG B C 1
ATOM 7140 O O . ARG B 1 366 ? -2.754 28.672 10.312 1 93 366 ARG B O 1
ATOM 7147 N N . GLN B 1 367 ? -1.046 27.312 9.781 1 96.38 367 GLN B N 1
ATOM 7148 C CA . GLN B 1 367 ? -0.667 28.188 8.664 1 96.38 367 GLN B CA 1
ATOM 7149 C C . GLN B 1 367 ? -0.409 27.375 7.398 1 96.38 367 GLN B C 1
ATOM 7151 O O . GLN B 1 367 ? -0.035 26.203 7.473 1 96.38 367 GLN B O 1
ATOM 7156 N N . ILE B 1 368 ? -0.647 28 6.281 1 96.88 368 ILE B N 1
ATOM 7157 C CA . ILE B 1 368 ? -0.297 27.5 4.957 1 96.88 368 ILE B CA 1
ATOM 7158 C C . ILE B 1 368 ? 0.74 28.406 4.309 1 96.88 368 ILE B C 1
ATOM 7160 O O . ILE B 1 368 ? 0.561 29.625 4.262 1 96.88 368 ILE B O 1
ATOM 7164 N N . ARG B 1 369 ? 1.794 27.844 3.936 1 97.44 369 ARG B N 1
ATOM 7165 C CA . ARG B 1 369 ? 2.83 28.594 3.23 1 97.44 369 ARG B CA 1
ATOM 7166 C C . ARG B 1 369 ? 2.83 28.266 1.742 1 97.44 369 ARG B C 1
ATOM 7168 O O . ARG B 1 369 ? 2.779 27.094 1.363 1 97.44 369 ARG B O 1
ATOM 7175 N N . TYR B 1 370 ? 2.812 29.281 0.909 1 97.12 370 TYR B N 1
ATOM 7176 C CA . TYR B 1 370 ? 2.752 29.062 -0.532 1 97.12 370 TYR B CA 1
ATOM 7177 C C . TYR B 1 370 ? 3.371 30.219 -1.288 1 97.12 370 TYR B C 1
ATOM 7179 O O . TYR B 1 370 ? 3.639 31.281 -0.705 1 97.12 370 TYR B O 1
ATOM 7187 N N . LEU B 1 371 ? 3.697 30 -2.523 1 96.44 371 LEU B N 1
ATOM 7188 C CA . LEU B 1 371 ? 4.129 31.047 -3.439 1 96.44 371 LEU B CA 1
ATOM 7189 C C . LEU B 1 371 ? 3.002 31.438 -4.391 1 96.44 371 LEU B C 1
ATOM 7191 O O . LEU B 1 371 ? 2.248 30.578 -4.852 1 96.44 371 LEU B O 1
ATOM 7195 N N . TYR B 1 372 ? 2.865 32.688 -4.562 1 95.31 372 TYR B N 1
ATOM 7196 C CA . TYR B 1 372 ? 1.959 33.188 -5.586 1 95.31 372 TYR B CA 1
ATOM 7197 C C . TYR B 1 372 ? 2.705 33.469 -6.887 1 95.31 372 TYR B C 1
ATOM 7199 O O . TYR B 1 372 ? 3.486 34.406 -6.977 1 95.31 372 TYR B O 1
ATOM 7207 N N . CYS B 1 373 ? 2.426 32.625 -7.887 1 94.56 373 CYS B N 1
ATOM 7208 C CA . CYS B 1 373 ? 3.098 32.719 -9.18 1 94.56 373 CYS B CA 1
ATOM 7209 C C . CYS B 1 373 ? 2.238 33.5 -10.18 1 94.56 373 CYS B C 1
ATOM 7211 O O . CYS B 1 373 ? 1.242 32.969 -10.672 1 94.56 373 CYS B O 1
ATOM 7213 N N . LYS B 1 374 ? 2.723 34.688 -10.508 1 91.94 374 LYS B N 1
ATOM 7214 C CA . LYS B 1 374 ? 1.985 35.5 -11.453 1 91.94 374 LYS B CA 1
ATOM 7215 C C . LYS B 1 374 ? 2.348 35.156 -12.891 1 91.94 374 LYS B C 1
ATOM 7217 O O . LYS B 1 374 ? 3.51 35.25 -13.289 1 91.94 374 LYS B O 1
ATOM 7222 N N . GLY B 1 375 ? 1.437 34.719 -13.656 1 91.69 375 GLY B N 1
ATOM 7223 C CA . GLY B 1 375 ? 1.62 34.438 -15.07 1 91.69 375 GLY B CA 1
ATOM 7224 C C . GLY B 1 375 ? 2.379 33.125 -15.32 1 91.69 375 GLY B C 1
ATOM 7225 O O . GLY B 1 375 ? 2.908 32.938 -16.422 1 91.69 375 GLY B O 1
ATOM 7226 N N . SER B 1 376 ? 2.629 32.406 -14.32 1 91.44 376 SER B N 1
ATOM 7227 C CA . SER B 1 376 ? 3.316 31.141 -14.422 1 91.44 376 SER B CA 1
ATOM 7228 C C . SER B 1 376 ? 2.699 30.094 -13.492 1 91.44 376 SER B C 1
ATOM 7230 O O . SER B 1 376 ? 2.131 30.453 -12.453 1 91.44 376 SER B O 1
ATOM 7232 N N . LYS B 1 377 ? 2.846 28.844 -13.898 1 92.81 377 LYS B N 1
ATOM 7233 C CA . LYS B 1 377 ? 2.266 27.781 -13.086 1 92.81 377 LYS B CA 1
ATOM 7234 C C . LYS B 1 377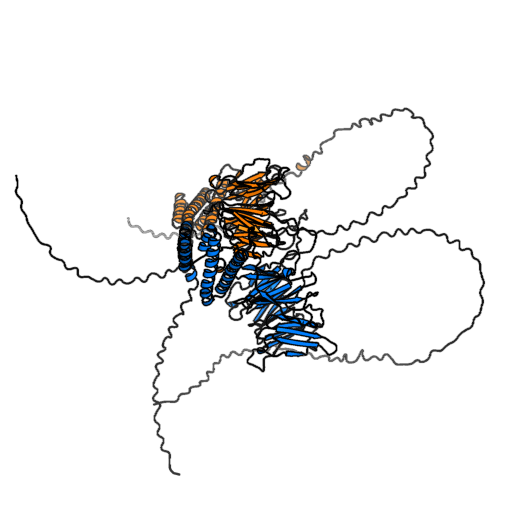 ? 3.26 27.281 -12.039 1 92.81 377 LYS B C 1
ATOM 7236 O O . LYS B 1 377 ? 2.895 26.531 -11.141 1 92.81 377 LYS B O 1
ATOM 7241 N N . HIS B 1 378 ? 4.543 27.719 -12.188 1 94.12 378 HIS B N 1
ATOM 7242 C CA . HIS B 1 378 ? 5.598 27.312 -11.266 1 94.12 378 HIS B CA 1
ATOM 7243 C C . HIS B 1 378 ? 6.547 28.469 -10.977 1 94.12 378 HIS B C 1
ATOM 7245 O O . HIS B 1 378 ? 6.602 29.438 -11.734 1 94.12 378 HIS B O 1
ATOM 7251 N N . PRO B 1 379 ? 7.223 28.406 -9.867 1 94.81 379 PRO B N 1
ATOM 7252 C CA . PRO B 1 379 ? 8.188 29.469 -9.57 1 94.81 379 PRO B CA 1
ATOM 7253 C C . PRO B 1 379 ? 9.383 29.453 -10.531 1 94.81 379 PRO B C 1
ATOM 7255 O O . PRO B 1 379 ? 9.852 28.391 -10.922 1 94.81 379 PRO B O 1
ATOM 7258 N N . LEU B 1 380 ? 9.828 30.641 -10.805 1 91.56 380 LEU B N 1
ATOM 7259 C CA . LEU B 1 380 ? 10.977 30.812 -11.688 1 91.56 380 LEU B CA 1
ATOM 7260 C C . LEU B 1 380 ? 12.234 31.141 -10.883 1 91.56 380 LEU B C 1
ATOM 7262 O O . LEU B 1 380 ? 12.188 31.969 -9.969 1 91.56 380 LEU B O 1
ATOM 7266 N N . ILE B 1 381 ? 13.281 30.531 -11.203 1 91.06 381 ILE B N 1
ATOM 7267 C CA . ILE B 1 381 ? 14.539 30.703 -10.484 1 91.06 381 ILE B CA 1
ATOM 7268 C C . ILE B 1 381 ? 14.984 32.156 -10.578 1 91.06 381 ILE B C 1
ATOM 7270 O O . ILE B 1 381 ? 15.555 32.688 -9.633 1 91.06 381 ILE B O 1
ATOM 7274 N N . ALA B 1 382 ? 14.734 32.781 -11.688 1 87.69 382 ALA B N 1
ATOM 7275 C CA . ALA B 1 382 ? 15.164 34.156 -11.945 1 87.69 382 ALA B CA 1
ATOM 7276 C C . ALA B 1 382 ? 14.414 35.156 -11.047 1 87.69 382 ALA B C 1
ATOM 7278 O O . ALA B 1 382 ? 14.883 36.281 -10.82 1 87.69 382 ALA B O 1
ATOM 7279 N N . VAL B 1 383 ? 13.32 34.75 -10.578 1 87.94 383 VAL B N 1
ATOM 7280 C CA . VAL B 1 383 ? 12.492 35.625 -9.75 1 87.94 383 VAL B CA 1
ATOM 7281 C C . VAL B 1 383 ? 12.602 35.219 -8.289 1 87.94 383 VAL B C 1
ATOM 7283 O O . VAL B 1 383 ? 12.25 34.094 -7.926 1 87.94 383 VAL B O 1
ATOM 7286 N N . LYS B 1 384 ? 13.164 36.031 -7.566 1 87.62 384 LYS B N 1
ATOM 7287 C CA . LYS B 1 384 ? 13.203 35.75 -6.137 1 87.62 384 LYS B CA 1
ATOM 7288 C C . LYS B 1 384 ? 11.82 35.875 -5.512 1 87.62 384 LYS B C 1
ATOM 7290 O O . LYS B 1 384 ? 11.242 36.969 -5.473 1 87.62 384 LYS B O 1
ATOM 7295 N N . MET B 1 385 ? 11.352 34.812 -5.051 1 90.62 385 MET B N 1
ATOM 7296 C CA . MET B 1 385 ? 10 34.812 -4.504 1 90.62 385 MET B CA 1
ATOM 7297 C C . MET B 1 385 ? 10.023 34.531 -3.004 1 90.62 385 MET B C 1
ATOM 7299 O O . MET B 1 385 ? 10.836 33.75 -2.521 1 90.62 385 MET B O 1
ATOM 7303 N N . ALA B 1 386 ? 9.188 35.281 -2.332 1 92.12 386 ALA B N 1
ATOM 7304 C CA . ALA B 1 386 ? 9.008 35.062 -0.898 1 92.12 386 ALA B CA 1
ATOM 7305 C C . ALA B 1 386 ? 7.68 34.375 -0.614 1 92.12 386 ALA B C 1
ATOM 7307 O O . ALA B 1 386 ? 6.633 34.75 -1.135 1 92.12 386 ALA B O 1
ATOM 7308 N N . PRO B 1 387 ? 7.766 33.406 0.221 1 95.62 387 PRO B N 1
ATOM 7309 C CA . PRO B 1 387 ? 6.531 32.656 0.526 1 95.62 387 PRO B CA 1
ATOM 7310 C C . PRO B 1 387 ? 5.504 33.531 1.261 1 95.62 387 PRO B C 1
ATOM 7312 O O . PRO B 1 387 ? 5.871 34.344 2.1 1 95.62 387 PRO B O 1
ATOM 7315 N N . LEU B 1 388 ? 4.285 33.375 0.931 1 95.69 388 LEU B N 1
ATOM 7316 C CA . LEU B 1 388 ? 3.158 33.969 1.638 1 95.69 388 LEU B CA 1
ATOM 7317 C C . LEU B 1 388 ? 2.605 33 2.686 1 95.69 388 LEU B C 1
ATOM 7319 O O . LEU B 1 388 ? 2.766 31.797 2.566 1 95.69 388 LEU B O 1
ATOM 7323 N N . ILE B 1 389 ? 2.023 33.562 3.711 1 95.94 389 ILE B N 1
ATOM 7324 C CA . ILE B 1 389 ? 1.46 32.781 4.797 1 95.94 389 ILE B CA 1
ATOM 7325 C C . ILE B 1 389 ? -0.035 33.062 4.922 1 95.94 389 ILE B C 1
ATOM 7327 O O . ILE B 1 389 ? -0.451 34.219 4.977 1 95.94 389 ILE B O 1
ATOM 7331 N N . ALA B 1 390 ? -0.819 32.062 4.906 1 94.88 390 ALA B N 1
ATOM 7332 C CA . ALA B 1 390 ? -2.262 32.188 5.109 1 94.88 390 ALA B CA 1
ATOM 7333 C C . ALA B 1 390 ? -2.727 31.297 6.262 1 94.88 390 ALA B C 1
ATOM 7335 O O . ALA B 1 390 ? -2.211 30.188 6.453 1 94.88 390 ALA B O 1
ATOM 7336 N N . PRO B 1 391 ? -3.645 31.812 7.027 1 93.94 391 PRO B N 1
ATOM 7337 C CA . PRO B 1 391 ? -4.238 30.938 8.047 1 93.94 391 PRO B CA 1
ATOM 7338 C C . PRO B 1 391 ? -5.18 29.891 7.457 1 93.94 391 PRO B C 1
ATOM 7340 O O . PRO B 1 391 ? -5.645 30.047 6.324 1 93.94 391 PRO B O 1
ATOM 7343 N N . TRP B 1 392 ? -5.391 28.844 8.219 1 94.88 392 TRP B N 1
ATOM 7344 C CA . TRP B 1 392 ? -6.426 27.906 7.82 1 94.88 392 TRP B CA 1
ATOM 7345 C C . TRP B 1 392 ? -7.793 28.578 7.773 1 94.88 392 TRP B C 1
ATOM 7347 O O . TRP B 1 392 ? -8.125 29.391 8.641 1 94.88 392 TRP B O 1
ATOM 7357 N N . SER B 1 393 ? -8.508 28.297 6.805 1 91.12 393 SER B N 1
ATOM 7358 C CA . SER B 1 393 ? -9.852 28.844 6.68 1 91.12 393 SER B CA 1
ATOM 7359 C C . SER B 1 393 ? -10.797 27.859 6.008 1 91.12 393 SER B C 1
ATOM 7361 O O . SER B 1 393 ? -10.633 27.531 4.832 1 91.12 393 SER B O 1
ATOM 7363 N N . MET B 1 394 ? -11.75 27.359 6.715 1 91.56 394 MET B N 1
ATOM 7364 C CA . MET B 1 394 ? -12.766 26.469 6.156 1 91.56 394 MET B CA 1
ATOM 7365 C C . MET B 1 394 ? -13.969 27.266 5.66 1 91.56 394 MET B C 1
ATOM 7367 O O . MET B 1 394 ? -14.328 28.297 6.246 1 91.56 394 MET B O 1
ATOM 7371 N N . PRO B 1 395 ? -14.656 26.781 4.691 1 90.19 395 PRO B N 1
ATOM 7372 C CA . PRO B 1 395 ? -15.734 27.562 4.074 1 90.19 395 PRO B CA 1
ATOM 7373 C C . PRO B 1 395 ? -17.078 27.375 4.777 1 90.19 395 PRO B C 1
ATOM 7375 O O . PRO B 1 395 ? -18.016 26.828 4.191 1 90.19 395 PRO B O 1
ATOM 7378 N N . TYR B 1 396 ? -17.156 27.938 5.945 1 87.19 396 TYR B N 1
ATOM 7379 C CA . TYR B 1 396 ? -18.406 27.891 6.688 1 87.19 396 TYR B CA 1
ATOM 7380 C C . TYR B 1 396 ? -19.453 28.797 6.035 1 87.19 396 TYR B C 1
ATOM 7382 O O . TYR B 1 396 ? -19.125 29.812 5.434 1 87.19 396 TYR B O 1
ATOM 7390 N N . CYS B 1 397 ? -20.734 28.438 6.086 1 82.25 397 CYS B N 1
ATOM 7391 C CA . CYS B 1 397 ? -21.844 29.219 5.543 1 82.25 397 CYS B CA 1
ATOM 7392 C C . CYS B 1 397 ? -22.156 30.422 6.434 1 82.25 397 CYS B C 1
ATOM 7394 O O . CYS B 1 397 ? -22.016 30.344 7.656 1 82.25 397 CYS B O 1
ATOM 7396 N N . ALA B 1 398 ? -22.469 31.547 5.707 1 74.06 398 ALA B N 1
ATOM 7397 C CA . ALA B 1 398 ? -22.922 32.719 6.449 1 74.06 398 ALA B CA 1
ATOM 7398 C C . ALA B 1 398 ? -24.438 32.75 6.555 1 74.06 398 ALA B C 1
ATOM 7400 O O . ALA B 1 398 ? -25.141 32.344 5.617 1 74.06 398 ALA B O 1
ATOM 7401 N N . PRO B 1 399 ? -24.984 32.906 7.637 1 63.41 399 PRO B N 1
ATOM 7402 C CA . PRO B 1 399 ? -26.453 33.031 7.73 1 63.41 399 PRO B CA 1
ATOM 7403 C C . PRO B 1 399 ? -27 34.125 6.855 1 63.41 399 PRO B C 1
ATOM 7405 O O . PRO B 1 399 ? -26.312 35.125 6.594 1 63.41 399 PRO B O 1
ATOM 7408 N N . VAL B 1 400 ? -28.016 33.844 5.801 1 60.25 400 VAL B N 1
ATOM 7409 C CA . VAL B 1 400 ? -28.625 34.781 4.879 1 60.25 400 VAL B CA 1
ATOM 7410 C C . VAL B 1 400 ? -29.172 35.969 5.66 1 60.25 400 VAL B C 1
ATOM 7412 O O . VAL B 1 400 ? -29.266 37.094 5.121 1 60.25 400 VAL B O 1
ATOM 7415 N N . GLY B 1 401 ? -29.578 35.75 6.727 1 49.81 401 GLY B N 1
ATOM 7416 C CA . GLY B 1 401 ? -30.375 36.844 7.289 1 49.81 401 GLY B CA 1
ATOM 7417 C C . GLY B 1 401 ? -29.719 38.219 7.133 1 49.81 401 GLY B C 1
ATOM 7418 O O . GLY B 1 401 ? -28.609 38.312 6.582 1 49.81 401 GLY B O 1
ATOM 7419 N N . PHE B 1 402 ? -30.094 39.094 8.094 1 41.19 402 PHE B N 1
ATOM 7420 C CA . PHE B 1 402 ? -30.156 40.562 8.055 1 41.19 402 PHE B CA 1
ATOM 7421 C C . PHE B 1 402 ? -28.859 41.156 7.535 1 41.19 402 PHE B C 1
ATOM 7423 O O . PHE B 1 402 ? -27.781 40.656 7.863 1 41.19 402 PHE B O 1
ATOM 7430 N N . LEU B 1 403 ? -28.906 41.906 6.332 1 40.41 403 LEU B N 1
ATOM 7431 C CA . LEU B 1 403 ? -28.047 42.969 5.887 1 40.41 403 LEU B CA 1
ATOM 7432 C C . LEU B 1 403 ? -27.25 43.562 7.055 1 40.41 403 LEU B C 1
ATOM 7434 O O . LEU B 1 403 ? -26.531 44.562 6.898 1 40.41 403 LEU B O 1
ATOM 7438 N N . LEU B 1 404 ? -28.141 43.812 8.172 1 38.38 404 LEU B N 1
ATOM 7439 C CA . LEU B 1 404 ? -27.562 44.75 9.125 1 38.38 404 LEU B CA 1
ATOM 7440 C C . LEU B 1 404 ? -26.078 44.438 9.359 1 38.38 404 LEU B C 1
ATOM 7442 O O . LEU B 1 404 ? -25.625 43.312 9.086 1 38.38 404 LEU B O 1
ATOM 7446 N N . LEU B 1 405 ? -25.656 45.375 10.258 1 38.38 405 LEU B N 1
ATOM 7447 C CA . LEU B 1 405 ? -24.438 46 10.781 1 38.38 405 LEU B CA 1
ATOM 7448 C C . LEU B 1 405 ? -23.469 44.938 11.305 1 38.38 405 LEU B C 1
ATOM 7450 O O . LEU B 1 405 ? -22.312 45.25 11.594 1 38.38 405 LEU B O 1
ATOM 7454 N N . TYR B 1 406 ? -24.016 43.969 12.32 1 37.41 406 TYR B N 1
ATOM 7455 C CA . TYR B 1 406 ? -23.172 43.469 13.383 1 37.41 406 TYR B CA 1
ATOM 7456 C C . TYR B 1 406 ? -22.328 42.281 12.883 1 37.41 406 TYR B C 1
ATOM 7458 O O . TYR B 1 406 ? -22.797 41.469 12.102 1 37.41 406 TYR B O 1
ATOM 7466 N N . CYS B 1 407 ? -21.047 42.344 13.047 1 42.91 407 CYS B N 1
ATOM 7467 C CA . CYS B 1 407 ? -19.781 41.594 13.172 1 42.91 407 CYS B CA 1
ATOM 7468 C C . CYS B 1 407 ? -20.016 40.188 13.703 1 42.91 407 CYS B C 1
ATOM 7470 O O . CYS B 1 407 ? -19.078 39.406 13.812 1 42.91 407 CYS B O 1
ATOM 7472 N N . TYR B 1 408 ? -21.328 39.906 14.078 1 43.41 408 TYR B N 1
ATOM 7473 C CA . TYR B 1 408 ? -21.547 38.719 14.898 1 43.41 408 TYR B CA 1
ATOM 7474 C C . TYR B 1 408 ? -21.484 37.438 14.062 1 43.41 408 TYR B C 1
ATOM 7476 O O . TYR B 1 408 ? -20.969 36.406 14.516 1 43.41 408 TYR B O 1
ATOM 7484 N N . ASP B 1 409 ? -22.172 37.469 12.812 1 52.28 409 ASP B N 1
ATOM 7485 C CA . ASP B 1 409 ? -22.219 36.25 11.984 1 52.28 409 ASP B CA 1
ATOM 7486 C C . ASP B 1 409 ? -20.812 35.812 11.594 1 52.28 409 ASP B C 1
ATOM 7488 O O . ASP B 1 409 ? -20.547 34.594 11.5 1 52.28 409 ASP B O 1
ATOM 7492 N N . SER B 1 410 ? -20.156 36.875 11.469 1 67.56 410 SER B N 1
ATOM 7493 C CA . SER B 1 410 ? -18.734 36.594 11.242 1 67.56 410 SER B CA 1
ATOM 7494 C C . SER B 1 410 ? -18.094 35.938 12.453 1 67.56 410 SER B C 1
ATOM 7496 O O . SER B 1 410 ? -17.266 35.031 12.312 1 67.56 410 SER B O 1
ATOM 7498 N N . ASP B 1 411 ? -19 36.156 13.555 1 81 411 ASP B N 1
ATOM 7499 C CA . ASP B 1 411 ? -18.422 35.625 14.789 1 81 411 ASP B CA 1
ATOM 7500 C C . ASP B 1 411 ? -18.828 34.188 15.016 1 81 411 ASP B C 1
ATOM 7502 O O . ASP B 1 411 ? -18.047 33.375 15.5 1 81 411 ASP B O 1
ATOM 7506 N N . LYS B 1 412 ? -20.109 33.938 14.602 1 86.5 412 LYS B N 1
ATOM 7507 C CA . LYS B 1 412 ? -20.578 32.562 14.789 1 86.5 412 LYS B CA 1
ATOM 7508 C C . LYS B 1 412 ? -19.703 31.578 14.008 1 86.5 412 LYS B C 1
ATOM 7510 O O . LYS B 1 412 ? -19.234 30.578 14.57 1 86.5 412 LYS B O 1
ATOM 7515 N N . SER B 1 413 ? -19.609 31.891 12.75 1 87.38 413 SER B N 1
ATOM 7516 C CA . SER B 1 413 ? -18.812 31.016 11.891 1 87.38 413 SER B CA 1
ATOM 7517 C C . SER B 1 413 ? -17.391 30.891 12.406 1 87.38 413 SER B C 1
ATOM 7519 O O . SER B 1 413 ? -16.781 29.812 12.328 1 87.38 413 SER B O 1
ATOM 7521 N N . LYS B 1 414 ? -16.984 31.969 12.898 1 88.94 414 LYS B N 1
ATOM 7522 C CA . LYS B 1 414 ? -15.633 31.969 13.461 1 88.94 414 LYS B CA 1
ATOM 7523 C C . LYS B 1 414 ? -15.547 31.047 14.68 1 88.94 414 LYS B C 1
ATOM 7525 O O . LYS B 1 414 ? -14.602 30.266 14.812 1 88.94 414 LYS B O 1
ATOM 7530 N N . LEU B 1 415 ? -16.5 31.109 15.5 1 90.94 415 LEU B N 1
ATOM 7531 C CA . LEU B 1 415 ? -16.516 30.281 16.703 1 90.94 415 LEU B CA 1
ATOM 7532 C C . LEU B 1 415 ? -16.766 28.812 16.359 1 90.94 415 LEU B C 1
ATOM 7534 O O . LEU B 1 415 ? -16.219 27.922 17 1 90.94 415 LEU B O 1
ATOM 7538 N N . GLU B 1 416 ? -17.594 28.594 15.406 1 92.25 416 GLU B N 1
ATOM 7539 C CA . GLU B 1 416 ? -17.844 27.234 14.938 1 92.25 416 GLU B CA 1
ATOM 7540 C C . GLU B 1 416 ? -16.547 26.609 14.398 1 92.25 416 GLU B C 1
ATOM 7542 O O . GLU B 1 416 ? -16.266 25.438 14.672 1 92.25 416 GLU B O 1
ATOM 7547 N N . GLN B 1 417 ? -15.875 27.344 13.688 1 91.25 417 GLN B N 1
ATOM 7548 C CA . GLN B 1 417 ? -14.602 26.859 13.156 1 91.25 417 GLN B CA 1
ATOM 7549 C C . GLN B 1 417 ? -13.617 26.562 14.281 1 91.25 417 GLN B C 1
ATOM 7551 O O . GLN B 1 417 ? -12.906 25.547 14.242 1 91.25 417 GLN B O 1
ATOM 7556 N N . GLU B 1 418 ? -13.641 27.453 15.266 1 91.38 418 GLU B N 1
ATOM 7557 C CA . GLU B 1 418 ? -12.758 27.25 16.406 1 91.38 418 GLU B CA 1
ATOM 7558 C C . GLU B 1 418 ? -13.094 25.938 17.125 1 91.38 418 GLU B C 1
ATOM 7560 O O . GLU B 1 418 ? -12.195 25.203 17.516 1 91.38 418 GLU B O 1
ATOM 7565 N N . LEU B 1 419 ? -14.297 25.703 17.297 1 93.38 419 LEU B N 1
ATOM 7566 C CA . LEU B 1 419 ? -14.742 24.469 17.938 1 93.38 419 LEU B CA 1
ATOM 7567 C C . LEU B 1 419 ? -14.305 23.25 17.109 1 93.38 419 LEU B C 1
ATOM 7569 O O . LEU B 1 419 ? -13.734 22.312 17.656 1 93.38 419 LEU B O 1
ATOM 7573 N N . PHE B 1 420 ? -14.523 23.359 15.906 1 93.5 420 PHE B N 1
ATOM 7574 C CA . PHE B 1 420 ? -14.203 22.25 15.023 1 93.5 420 PHE B CA 1
ATOM 7575 C C . PHE B 1 420 ? -12.703 21.969 15.023 1 93.5 420 PHE B C 1
ATOM 7577 O O . PHE B 1 420 ? -12.281 20.812 15.086 1 93.5 420 PHE B O 1
ATOM 7584 N N . LEU B 1 421 ? -11.961 23 14.867 1 92.94 421 LEU B N 1
ATOM 7585 C CA . LEU B 1 421 ? -10.516 22.844 14.82 1 92.94 421 LEU B CA 1
ATOM 7586 C C . LEU B 1 421 ? -9.984 22.266 16.125 1 92.94 421 LEU B C 1
ATOM 7588 O O . LEU B 1 421 ? -9.008 21.5 16.109 1 92.94 421 LEU B O 1
ATOM 7592 N N . ASN B 1 422 ? -10.562 22.625 17.219 1 92.19 422 ASN B N 1
ATOM 7593 C CA . ASN B 1 422 ? -10.211 22 18.484 1 92.19 422 ASN B CA 1
ATOM 7594 C C . ASN B 1 422 ? -10.508 20.5 18.469 1 92.19 422 ASN B C 1
ATOM 7596 O O . ASN B 1 422 ? -9.68 19.703 18.906 1 92.19 422 ASN B O 1
ATOM 7600 N N . GLU B 1 423 ? -11.656 20.203 18.031 1 93.25 423 GLU B N 1
ATOM 7601 C CA . GLU B 1 423 ? -12.062 18.797 17.953 1 93.25 423 GLU B CA 1
ATOM 7602 C C . GLU B 1 423 ? -11.141 18.016 17.031 1 93.25 423 GLU B C 1
ATOM 7604 O O . GLU B 1 423 ? -10.836 16.844 17.281 1 93.25 423 GLU B O 1
ATOM 7609 N N . LEU B 1 424 ? -10.773 18.641 15.992 1 92.38 424 LEU B N 1
ATOM 7610 C CA . LEU B 1 424 ? -9.82 18.031 15.078 1 92.38 424 LEU B CA 1
ATOM 7611 C C . LEU B 1 424 ? -8.5 17.719 15.789 1 92.38 424 LEU B C 1
ATOM 7613 O O . LEU B 1 424 ? -7.949 16.625 15.641 1 92.38 424 LEU B O 1
ATOM 7617 N N . ARG B 1 425 ? -8.07 18.609 16.531 1 91.44 425 ARG B N 1
ATOM 7618 C CA . ARG B 1 425 ? -6.832 18.422 17.281 1 91.44 425 ARG B CA 1
ATOM 7619 C C . ARG B 1 425 ? -6.98 17.281 18.297 1 91.44 425 ARG B C 1
ATOM 7621 O O . ARG B 1 425 ? -6.031 16.547 18.547 1 91.44 425 ARG B O 1
ATOM 7628 N N . GLN B 1 426 ? -8.109 17.219 18.891 1 90.81 426 GLN B N 1
ATOM 7629 C CA . GLN B 1 426 ? -8.375 16.125 19.812 1 90.81 426 GLN B CA 1
ATOM 7630 C C . GLN B 1 426 ? -8.32 14.773 19.109 1 90.81 426 GLN B C 1
ATOM 7632 O O . GLN B 1 426 ? -7.766 13.812 19.625 1 90.81 426 GLN B O 1
ATOM 7637 N N . SER B 1 427 ? -8.93 14.805 17.984 1 90.88 427 SER B N 1
ATOM 7638 C CA . SER B 1 427 ? -8.898 13.594 17.172 1 90.88 427 SER B CA 1
ATOM 7639 C C . SER B 1 427 ? -7.469 13.164 16.859 1 90.88 427 SER B C 1
ATOM 7641 O O . SER B 1 427 ? -7.141 11.977 16.938 1 90.88 427 SER B O 1
ATOM 7643 N N . GLU B 1 428 ? -6.672 14.062 16.562 1 89.5 428 GLU B N 1
ATOM 7644 C CA . GLU B 1 428 ? -5.266 13.805 16.266 1 89.5 428 GLU B CA 1
ATOM 7645 C C . GLU B 1 428 ? -4.531 13.297 17.516 1 89.5 428 GLU B C 1
ATOM 7647 O O . GLU B 1 428 ? -3.732 12.367 17.422 1 89.5 428 GLU B O 1
ATOM 7652 N N . ALA B 1 429 ? -4.805 13.93 18.562 1 88.62 429 ALA B N 1
ATOM 7653 C CA . ALA B 1 429 ? -4.16 13.555 19.828 1 88.62 429 ALA B CA 1
ATOM 7654 C C . ALA B 1 429 ? -4.539 12.133 20.234 1 88.62 429 ALA B C 1
ATOM 7656 O O . ALA B 1 429 ? -3.699 11.375 20.734 1 88.62 429 ALA B O 1
ATOM 7657 N N . VAL B 1 430 ? -5.75 11.797 20.109 1 87.88 430 VAL B N 1
ATOM 7658 C CA . VAL B 1 430 ? -6.223 10.453 20.422 1 87.88 430 VAL B CA 1
ATOM 7659 C C . VAL B 1 430 ? -5.496 9.438 19.531 1 87.88 430 VAL B C 1
ATOM 7661 O O . VAL B 1 430 ? -5.055 8.391 20.016 1 87.88 430 VAL B O 1
ATOM 7664 N N . SER B 1 431 ? -5.363 9.734 18.328 1 84.5 431 SER B N 1
ATOM 7665 C CA . SER B 1 431 ? -4.734 8.828 17.359 1 84.5 431 SER B CA 1
ATOM 7666 C C . SER B 1 431 ? -3.26 8.617 17.688 1 84.5 431 SER B C 1
ATOM 7668 O O . SER B 1 431 ? -2.715 7.535 17.453 1 84.5 431 SER B O 1
ATOM 7670 N N . THR B 1 432 ? -2.629 9.523 18.234 1 82.56 432 THR B N 1
ATOM 7671 C CA . THR B 1 432 ? -1.208 9.422 18.547 1 82.56 432 THR B CA 1
ATOM 7672 C C . THR B 1 432 ? -1.001 9 20 1 82.56 432 THR B C 1
ATOM 7674 O O . THR B 1 432 ? 0.133 8.781 20.438 1 82.56 432 THR B O 1
ATOM 7677 N N . GLY B 1 433 ? -2.078 8.984 20.766 1 80.88 433 GLY B N 1
ATOM 7678 C CA . GLY B 1 433 ? -2.006 8.562 22.156 1 80.88 433 GLY B CA 1
ATOM 7679 C C . GLY B 1 433 ? -1.452 9.633 23.078 1 80.88 433 GLY B C 1
ATOM 7680 O O . GLY B 1 433 ? -0.846 9.32 24.109 1 80.88 433 GLY B O 1
ATOM 7681 N N . SER B 1 434 ? -1.637 10.867 22.734 1 84.12 434 SER B N 1
ATOM 7682 C CA . SER B 1 434 ? -1.123 11.977 23.516 1 84.12 434 SER B CA 1
ATOM 7683 C C . SER B 1 434 ? -2.133 12.414 24.578 1 84.12 434 SER B C 1
ATOM 7685 O O . SER B 1 434 ? -2.91 13.344 24.359 1 84.12 434 SER B O 1
ATOM 7687 N N . SER B 1 435 ? -2.07 11.961 25.75 1 84.56 435 SER B N 1
ATOM 7688 C CA . SER B 1 435 ? -3.025 12.242 26.812 1 84.56 435 SER B CA 1
ATOM 7689 C C . SER B 1 435 ? -2.842 13.648 27.359 1 84.56 435 SER B C 1
ATOM 7691 O O . SER B 1 435 ? -3.816 14.32 27.703 1 84.56 435 SER B O 1
ATOM 7693 N N . SER B 1 436 ? -1.649 14.125 27.422 1 85.69 436 SER B N 1
ATOM 7694 C CA . SER B 1 436 ? -1.375 15.453 27.953 1 85.69 436 SER B CA 1
ATOM 7695 C C . SER B 1 436 ? -1.997 16.531 27.078 1 85.69 436 SER B C 1
ATOM 7697 O O . SER B 1 436 ? -2.561 17.516 27.578 1 85.69 436 SER B O 1
ATOM 7699 N N . GLU B 1 437 ? -1.923 16.344 25.891 1 85.56 437 GLU B N 1
ATOM 7700 C CA . GLU B 1 437 ? -2.5 17.312 24.953 1 85.56 437 GLU B CA 1
ATOM 7701 C C . GLU B 1 437 ? -4.023 17.328 25.062 1 85.56 437 GLU B C 1
ATOM 7703 O O . GLU B 1 437 ? -4.645 18.391 24.906 1 85.56 437 GLU B O 1
ATOM 7708 N N . LEU B 1 438 ? -4.566 16.25 25.375 1 88.44 438 LEU B N 1
ATOM 7709 C CA . LEU B 1 438 ? -6.02 16.156 25.469 1 88.44 438 LEU B CA 1
ATOM 7710 C C . LEU B 1 438 ? -6.559 16.984 26.625 1 88.44 438 LEU B C 1
ATOM 7712 O O . LEU B 1 438 ? -7.609 17.625 26.5 1 88.44 438 LEU B O 1
ATOM 7716 N N . MET B 1 439 ? -5.895 17.062 27.625 1 85.56 439 MET B N 1
ATOM 7717 C CA . MET B 1 439 ? -6.32 17.844 28.781 1 85.56 439 MET B CA 1
ATOM 7718 C C . MET B 1 439 ? -6.324 19.344 28.453 1 85.56 439 MET B C 1
ATOM 7720 O O . MET B 1 439 ? -7.258 20.062 28.828 1 85.56 439 MET B O 1
ATOM 7724 N N . GLU B 1 440 ? -5.336 19.734 27.781 1 86.62 440 GLU B N 1
ATOM 7725 C CA . GLU B 1 440 ? -5.254 21.141 27.391 1 86.62 440 GLU B CA 1
ATOM 7726 C C . GLU B 1 440 ? -6.352 21.484 26.391 1 86.62 440 GLU B C 1
ATOM 7728 O O . GLU B 1 440 ? -6.926 22.578 26.453 1 86.62 440 GLU B O 1
ATOM 7733 N N . LEU B 1 441 ? -6.59 20.594 25.562 1 90.62 441 LEU B N 1
ATOM 7734 C CA . LEU B 1 441 ? -7.562 20.844 24.5 1 90.62 441 LEU B CA 1
ATOM 7735 C C . LEU B 1 441 ? -8.984 20.844 25.062 1 90.62 441 LEU B C 1
ATOM 7737 O O . LEU B 1 441 ? -9.875 21.484 24.516 1 90.62 441 LEU B O 1
ATOM 7741 N N . ALA B 1 442 ? -9.133 20.188 26.156 1 90.12 442 ALA B N 1
ATOM 7742 C CA . ALA B 1 442 ? -10.453 20.109 26.781 1 90.12 442 ALA B CA 1
ATOM 7743 C C . ALA B 1 442 ? -10.906 21.5 27.25 1 90.12 442 ALA B C 1
ATOM 7745 O O . ALA B 1 442 ? -12.07 21.859 27.078 1 90.12 442 ALA B O 1
ATOM 7746 N N . SER B 1 443 ? -10.008 22.203 27.781 1 90.31 443 SER B N 1
ATOM 7747 C CA . SER B 1 443 ? -10.328 23.547 28.25 1 90.31 443 SER B CA 1
ATOM 7748 C C . SER B 1 443 ? -10.719 24.453 27.078 1 90.31 443 SER B C 1
ATOM 7750 O O . SER B 1 443 ? -11.672 25.234 27.172 1 90.31 443 SER B O 1
ATOM 7752 N N . GLY B 1 444 ? -9.93 24.328 26.031 1 90.75 444 GLY B N 1
ATOM 7753 C CA . GLY B 1 444 ? -10.258 25.109 24.844 1 90.75 444 GLY B CA 1
ATOM 7754 C C . GLY B 1 444 ? -11.578 24.703 24.219 1 90.75 444 GLY B C 1
ATOM 7755 O O . GLY B 1 444 ? -12.305 25.562 23.703 1 90.75 444 GLY B O 1
ATOM 7756 N N . HIS B 1 445 ? -11.844 23.516 24.281 1 93.75 445 HIS B N 1
ATOM 7757 C CA . HIS B 1 445 ? -13.109 23 23.766 1 93.75 445 HIS B CA 1
ATOM 7758 C C . HIS B 1 445 ? -14.289 23.578 24.531 1 93.75 445 HIS B C 1
ATOM 7760 O O . HIS B 1 445 ? -15.25 24.062 23.938 1 93.75 445 HIS B O 1
ATOM 7766 N N . LEU B 1 446 ? -14.227 23.578 25.812 1 93.19 446 LEU B N 1
ATOM 7767 C CA . LEU B 1 446 ? -15.289 24.109 26.656 1 93.19 446 LEU B CA 1
ATOM 7768 C C . LEU B 1 446 ? -15.461 25.609 26.422 1 93.19 446 LEU B C 1
ATOM 7770 O O . LEU B 1 446 ? -16.578 26.109 26.344 1 93.19 446 LEU B O 1
ATOM 7774 N N . GLN B 1 447 ? -14.367 26.281 26.297 1 93.56 447 GLN B N 1
ATOM 7775 C CA . GLN B 1 447 ? -14.406 27.719 26.078 1 93.56 447 GLN B CA 1
ATOM 7776 C C . GLN B 1 447 ? -15.156 28.047 24.781 1 93.56 447 GLN B C 1
ATOM 7778 O O . GLN B 1 447 ? -15.992 28.953 24.75 1 93.56 447 GLN B O 1
ATOM 7783 N N . SER B 1 448 ? -14.828 27.312 23.766 1 93.88 448 SER B N 1
ATOM 7784 C CA . SER B 1 448 ? -15.484 27.531 22.484 1 93.88 448 SER B CA 1
ATOM 7785 C C . SER B 1 448 ? -16.984 27.234 22.578 1 93.88 448 SER B C 1
ATOM 7787 O O . SER B 1 448 ? -17.797 27.969 22.016 1 93.88 448 SER B O 1
ATOM 7789 N N . LEU B 1 449 ? -17.328 26.25 23.281 1 95.06 449 LEU B N 1
ATOM 7790 C CA . LEU B 1 449 ? -18.734 25.891 23.438 1 95.06 449 LEU B CA 1
ATOM 7791 C C . LEU B 1 449 ? -19.484 26.938 24.25 1 95.06 449 LEU B C 1
ATOM 7793 O O . LEU B 1 449 ? -20.609 27.297 23.891 1 95.06 449 LEU B O 1
ATOM 7797 N N . VAL B 1 450 ? -18.891 27.422 25.25 1 94.62 450 VAL B N 1
ATOM 7798 C CA . VAL B 1 450 ? -19.531 28.422 26.109 1 94.62 450 VAL B CA 1
ATOM 7799 C C . VAL B 1 450 ? -19.734 29.719 25.312 1 94.62 450 VAL B C 1
ATOM 7801 O O . VAL B 1 450 ? -20.781 30.359 25.422 1 94.62 450 VAL B O 1
ATOM 7804 N N . LYS B 1 451 ? -18.766 30.031 24.562 1 94.69 451 LYS B N 1
ATOM 7805 C CA . LYS B 1 451 ? -18.875 31.234 23.75 1 94.69 451 LYS B CA 1
ATOM 7806 C C . LYS B 1 451 ? -20.016 31.094 22.734 1 94.69 451 LYS B C 1
ATOM 7808 O O . LYS B 1 451 ? -20.781 32.031 22.516 1 94.69 451 LYS B O 1
ATOM 7813 N N . LEU B 1 452 ? -20.109 29.969 22.109 1 94.5 452 LEU B N 1
ATOM 7814 C CA . LEU B 1 452 ? -21.188 29.703 21.141 1 94.5 452 LEU B CA 1
ATOM 7815 C C . LEU B 1 452 ? -22.547 29.719 21.844 1 94.5 452 LEU B C 1
ATOM 7817 O O . LEU B 1 452 ? -23.516 30.219 21.297 1 94.5 452 LEU B O 1
ATOM 7821 N N . PHE B 1 453 ? -22.578 29.172 22.969 1 94.88 453 PHE B N 1
ATOM 7822 C CA . PHE B 1 453 ? -23.781 29.156 23.781 1 94.88 453 PHE B CA 1
ATOM 7823 C C . PHE B 1 453 ? -24.234 30.578 24.109 1 94.88 453 PHE B C 1
ATOM 7825 O O . PHE B 1 453 ? -25.406 30.922 23.922 1 94.88 453 PHE B O 1
ATOM 7832 N N . ALA B 1 454 ? -23.266 31.312 24.578 1 94.44 454 ALA B N 1
ATOM 7833 C CA . ALA B 1 454 ? -23.562 32.719 24.922 1 94.44 454 ALA B CA 1
ATOM 7834 C C . ALA B 1 454 ? -24.062 33.469 23.703 1 94.44 454 ALA B C 1
ATOM 7836 O O . ALA B 1 454 ? -25 34.25 23.797 1 94.44 454 ALA B O 1
ATOM 7837 N N . LEU B 1 455 ? -23.406 33.219 22.625 1 92.38 455 LEU B N 1
ATOM 7838 C CA . LEU B 1 455 ? -23.812 33.875 21.375 1 92.38 455 LEU B CA 1
ATOM 7839 C C . LEU B 1 455 ? -25.219 33.469 20.984 1 92.38 455 LEU B C 1
ATOM 7841 O O . LEU B 1 455 ? -26 34.312 20.531 1 92.38 455 LEU B O 1
ATOM 7845 N N . ALA B 1 456 ? -25.547 32.25 21.141 1 93.44 456 ALA B N 1
ATOM 7846 C CA . ALA B 1 456 ? -26.906 31.75 20.844 1 93.44 456 ALA B CA 1
ATOM 7847 C C . ALA B 1 456 ? -27.938 32.406 21.766 1 93.44 456 ALA B C 1
ATOM 7849 O O . ALA B 1 456 ? -29.016 32.781 21.312 1 93.44 456 ALA B O 1
ATOM 7850 N N . CYS B 1 457 ? -27.578 32.594 23.031 1 94.06 457 CYS B N 1
ATOM 7851 C CA . CYS B 1 457 ? -28.469 33.25 23.984 1 94.06 457 CYS B CA 1
ATOM 7852 C C . CYS B 1 457 ? -28.688 34.719 23.641 1 94.06 457 CYS B C 1
ATOM 7854 O O . CYS B 1 457 ? -29.812 35.219 23.688 1 94.06 457 CYS B O 1
ATOM 7856 N N . LYS B 1 458 ? -27.625 35.25 23.312 1 89.5 458 LYS B N 1
ATOM 7857 C CA . LYS B 1 458 ? -27.688 36.656 22.953 1 89.5 458 LYS B CA 1
ATOM 7858 C C . LYS B 1 458 ? -28.547 36.875 21.688 1 89.5 458 LYS B C 1
ATOM 7860 O O . LYS B 1 458 ? -29.219 37.906 21.562 1 89.5 458 LYS B O 1
ATOM 7865 N N . SER B 1 459 ? -28.516 35.938 20.875 1 88.5 459 SER B N 1
ATOM 7866 C CA . SER B 1 459 ? -29.281 36 19.625 1 88.5 459 SER B CA 1
ATOM 7867 C C . SER B 1 459 ? -30.688 35.438 19.812 1 88.5 459 SER B C 1
ATOM 7869 O O . SER B 1 459 ? -31.406 35.25 18.844 1 88.5 459 SER B O 1
ATOM 7871 N N . GLU B 1 460 ? -31.016 35.031 21.062 1 90.75 460 GLU B N 1
ATOM 7872 C CA . GLU B 1 460 ? -32.344 34.562 21.453 1 90.75 460 GLU B CA 1
ATOM 7873 C C . GLU B 1 460 ? -32.688 33.25 20.75 1 90.75 460 GLU B C 1
ATOM 7875 O O . GLU B 1 460 ? -33.812 33.062 20.281 1 90.75 460 GLU B O 1
ATOM 7880 N N . ARG B 1 461 ? -31.719 32.531 20.469 1 92.19 461 ARG B N 1
ATOM 7881 C CA . ARG B 1 461 ? -31.891 31.172 19.922 1 92.19 461 ARG B CA 1
ATOM 7882 C C . ARG B 1 461 ? -31.672 30.109 21 1 92.19 461 ARG B C 1
ATOM 7884 O O . ARG B 1 461 ? -30.672 29.391 20.969 1 92.19 461 ARG B O 1
ATOM 7891 N N . ASP B 1 462 ? -32.656 29.938 21.812 1 94.5 462 ASP B N 1
ATOM 7892 C CA . ASP B 1 462 ? -32.531 29.094 23 1 94.5 462 ASP B CA 1
ATOM 7893 C C . ASP B 1 462 ? -32.438 27.625 22.609 1 94.5 462 ASP B C 1
ATOM 7895 O O . ASP B 1 462 ? -31.766 26.844 23.281 1 94.5 462 ASP B O 1
ATOM 7899 N N . GLY B 1 463 ? -33.156 27.266 21.578 1 93.25 463 GLY B N 1
ATOM 7900 C CA . GLY B 1 463 ? -33.031 25.906 21.109 1 93.25 463 GLY B CA 1
ATOM 7901 C C . GLY B 1 463 ? -31.609 25.531 20.719 1 93.25 463 GLY B C 1
ATOM 7902 O O . GLY B 1 463 ? -31.141 24.438 21.047 1 93.25 463 GLY B O 1
ATOM 7903 N N . ARG B 1 464 ? -31 26.438 19.984 1 93.62 464 ARG B N 1
ATOM 7904 C CA . ARG B 1 464 ? -29.609 26.219 19.594 1 93.62 464 ARG B CA 1
ATOM 7905 C C . ARG B 1 464 ? -28.703 26.156 20.812 1 93.62 464 ARG B C 1
ATOM 7907 O O . ARG B 1 464 ? -27.766 25.344 20.859 1 93.62 464 ARG B O 1
ATOM 7914 N N . ALA B 1 465 ? -28.922 27 21.797 1 95.81 465 ALA B N 1
ATOM 7915 C CA . ALA B 1 465 ? -28.156 27.016 23.031 1 95.81 465 ALA B CA 1
ATOM 7916 C C . ALA B 1 465 ? -28.266 25.672 23.766 1 95.81 465 ALA B C 1
ATOM 7918 O O . ALA B 1 465 ? -27.25 25.109 24.188 1 95.81 465 ALA B O 1
ATOM 7919 N N . ALA B 1 466 ? -29.375 25.172 23.797 1 94.69 466 ALA B N 1
ATOM 7920 C CA . ALA B 1 466 ? -29.594 23.875 24.453 1 94.69 466 ALA B CA 1
ATOM 7921 C C . ALA B 1 466 ? -28.859 22.75 23.734 1 94.69 466 ALA B C 1
ATOM 7923 O O . ALA B 1 466 ? -28.328 21.844 24.359 1 94.69 466 ALA B O 1
ATOM 7924 N N . GLU B 1 467 ? -28.969 22.734 22.453 1 94.19 467 GLU B N 1
ATOM 7925 C CA . GLU B 1 467 ? -28.266 21.734 21.656 1 94.19 467 GLU B CA 1
ATOM 7926 C C . GLU B 1 467 ? -26.766 21.766 21.938 1 94.19 467 GLU B C 1
ATOM 7928 O O . GLU B 1 467 ? -26.125 20.719 22.047 1 94.19 467 GLU B O 1
ATOM 7933 N N . LEU B 1 468 ? -26.203 22.969 22.016 1 94.81 468 LEU B N 1
ATOM 7934 C CA . LEU B 1 468 ? -24.781 23.141 22.281 1 94.81 468 LEU B CA 1
ATOM 7935 C C . LEU B 1 468 ? -24.406 22.578 23.641 1 94.81 468 LEU B C 1
ATOM 7937 O O . LEU B 1 468 ? -23.312 22.047 23.828 1 94.81 468 LEU B O 1
ATOM 7941 N N . ALA B 1 469 ? -25.281 22.688 24.578 1 93.5 469 ALA B N 1
ATOM 7942 C CA . ALA B 1 469 ? -25.062 22.125 25.906 1 93.5 469 ALA B CA 1
ATOM 7943 C C . ALA B 1 469 ? -24.922 20.609 25.859 1 93.5 469 ALA B C 1
ATOM 7945 O O . ALA B 1 469 ? -24.188 20.016 26.672 1 93.5 469 ALA B O 1
ATOM 7946 N N . GLY B 1 470 ? -25.516 20.062 24.922 1 91.94 470 GLY B N 1
ATOM 7947 C CA . GLY B 1 470 ? -25.422 18.625 24.75 1 91.94 470 GLY B CA 1
ATOM 7948 C C . GLY B 1 470 ? -24.047 18.156 24.328 1 91.94 470 GLY B C 1
ATOM 7949 O O . GLY B 1 470 ? -23.719 16.969 24.469 1 91.94 470 GLY B O 1
ATOM 7950 N N . LEU B 1 471 ? -23.266 18.984 23.812 1 91.94 471 LEU B N 1
ATOM 7951 C CA . LEU B 1 471 ? -21.938 18.641 23.344 1 91.94 471 LEU B CA 1
ATOM 7952 C C . LEU B 1 471 ? -20.922 18.703 24.484 1 91.94 471 LEU B C 1
ATOM 7954 O O . LEU B 1 471 ? -19.766 18.297 24.328 1 91.94 471 LEU B O 1
ATOM 7958 N N . VAL B 1 472 ? -21.359 19.297 25.672 1 90.38 472 VAL B N 1
ATOM 7959 C CA . VAL B 1 472 ? -20.469 19.484 26.812 1 90.38 472 VAL B CA 1
ATOM 7960 C C . VAL B 1 472 ? -20.422 18.203 27.641 1 90.38 472 VAL B C 1
ATOM 7962 O O . VAL B 1 472 ? -21.453 17.625 27.984 1 90.38 472 VAL B O 1
ATOM 7965 N N . ALA B 1 473 ? -19.203 17.812 27.875 1 82.75 473 ALA B N 1
ATOM 7966 C CA . ALA B 1 473 ? -19.062 16.562 28.609 1 82.75 473 ALA B CA 1
ATOM 7967 C C . ALA B 1 473 ? -18.75 16.812 30.078 1 82.75 473 ALA B C 1
ATOM 7969 O O . ALA B 1 473 ? -18.984 15.953 30.922 1 82.75 473 ALA B O 1
ATOM 7970 N N . SER B 1 474 ? -18.328 17.969 30.453 1 86.12 474 SER B N 1
ATOM 7971 C CA . SER B 1 474 ? -17.906 18.25 31.828 1 86.12 474 SER B CA 1
ATOM 7972 C C . SER B 1 474 ? -19.047 18.828 32.656 1 86.12 474 SER B C 1
ATOM 7974 O O . SER B 1 474 ? -19.828 19.641 32.156 1 86.12 474 SER B O 1
ATOM 7976 N N . ALA B 1 475 ? -19.078 18.422 33.844 1 87.5 475 ALA B N 1
ATOM 7977 C CA . ALA B 1 475 ? -20.078 18.969 34.75 1 87.5 475 ALA B CA 1
ATOM 7978 C C . ALA B 1 475 ? -19.875 20.469 34.969 1 87.5 475 ALA B C 1
ATOM 7980 O O . ALA B 1 475 ? -20.844 21.219 35.094 1 87.5 475 ALA B O 1
ATOM 7981 N N . LYS B 1 476 ? -18.672 20.797 35 1 88.69 476 LYS B N 1
ATOM 7982 C CA . LYS B 1 476 ? -18.344 22.219 35.188 1 88.69 476 LYS B CA 1
ATOM 7983 C C . LYS B 1 476 ? -18.938 23.062 34.062 1 88.69 476 LYS B C 1
ATOM 7985 O O . LYS B 1 476 ? -19.484 24.141 34.312 1 88.69 476 LYS B O 1
ATOM 7990 N N . GLY B 1 477 ? -18.797 22.594 32.906 1 92.12 477 GLY B N 1
ATOM 7991 C CA . GLY B 1 477 ? -19.328 23.312 31.766 1 92.12 477 GLY B CA 1
ATOM 7992 C C . GLY B 1 477 ? -20.844 23.422 31.781 1 92.12 477 GLY B C 1
ATOM 7993 O O . GLY B 1 477 ? -21.391 24.484 31.484 1 92.12 477 GLY B O 1
ATOM 7994 N N . ILE B 1 478 ? -21.469 22.375 32.188 1 93.12 478 ILE B N 1
ATOM 7995 C CA . ILE B 1 478 ? -22.922 22.375 32.281 1 93.12 478 ILE B CA 1
ATOM 7996 C C . ILE B 1 478 ? -23.375 23.391 33.312 1 93.12 478 ILE B C 1
ATOM 7998 O O . ILE B 1 478 ? -24.312 24.172 33.094 1 93.12 478 ILE B O 1
ATOM 8002 N N . GLN B 1 479 ? -22.719 23.391 34.375 1 93.69 479 GLN B N 1
ATOM 8003 C CA . GLN B 1 479 ? -23.047 24.344 35.438 1 93.69 479 GLN B CA 1
ATOM 8004 C C . GLN B 1 479 ? -22.859 25.781 34.969 1 93.69 479 GLN B C 1
ATOM 8006 O O . GLN B 1 479 ? -23.688 26.641 35.25 1 93.69 479 GLN B O 1
ATOM 8011 N N . MET B 1 480 ? -21.812 25.984 34.312 1 94.5 480 MET B N 1
ATOM 8012 C CA . MET B 1 480 ? -21.531 27.328 33.781 1 94.5 480 MET B CA 1
ATOM 8013 C C . MET B 1 480 ? -22.656 27.781 32.844 1 94.5 480 MET B C 1
ATOM 8015 O O . MET B 1 480 ? -23.094 28.938 32.938 1 94.5 480 MET B O 1
ATOM 8019 N N . MET B 1 481 ? -23.078 26.938 32.031 1 95.69 481 MET B N 1
ATOM 8020 C CA . MET B 1 481 ? -24.125 27.266 31.078 1 95.69 481 MET B CA 1
ATOM 8021 C C . MET B 1 481 ? -25.453 27.469 31.766 1 95.69 481 MET B C 1
ATOM 8023 O O . MET B 1 481 ? -26.234 28.344 31.406 1 95.69 481 MET B O 1
ATOM 8027 N N . CYS B 1 482 ? -25.688 26.656 32.781 1 95.12 482 CYS B N 1
ATOM 8028 C CA . CYS B 1 482 ? -26.891 26.828 33.594 1 95.12 482 CYS B CA 1
ATOM 8029 C C . CYS B 1 482 ? -26.906 28.188 34.281 1 95.12 482 CYS B C 1
ATOM 8031 O O . CYS B 1 482 ? -27.906 28.906 34.25 1 95.12 482 CYS B O 1
ATOM 8033 N N . ASN B 1 483 ? -25.812 28.484 34.844 1 95.62 483 ASN B N 1
ATOM 8034 C CA . ASN B 1 483 ? -25.672 29.766 35.531 1 95.62 483 ASN B CA 1
ATOM 8035 C C . ASN B 1 483 ? -25.875 30.938 34.594 1 95.62 483 ASN B C 1
ATOM 8037 O O . ASN B 1 483 ? -26.531 31.922 34.938 1 95.62 483 ASN B O 1
ATOM 8041 N N . TYR B 1 484 ? -25.281 30.797 33.469 1 95.88 484 TYR B N 1
ATOM 8042 C CA . TYR B 1 484 ? -25.422 31.844 32.469 1 95.88 484 TYR B CA 1
ATOM 8043 C C . TYR B 1 484 ? -26.859 32 32.031 1 95.88 484 TYR B C 1
ATOM 8045 O O . TYR B 1 484 ? -27.375 33.125 31.922 1 95.88 484 TYR B O 1
ATOM 8053 N N . ALA B 1 485 ? -27.5 30.922 31.766 1 95.88 485 ALA B N 1
ATOM 8054 C CA . ALA B 1 485 ? -28.906 30.953 31.391 1 95.88 485 ALA B CA 1
ATOM 8055 C C . ALA B 1 485 ? -29.766 31.562 32.5 1 95.88 485 ALA B C 1
ATOM 8057 O O . ALA B 1 485 ? -30.688 32.344 32.219 1 95.88 485 ALA B O 1
ATOM 8058 N N . ALA B 1 486 ? -29.422 31.25 33.688 1 93.44 486 ALA B N 1
ATOM 8059 C CA . ALA B 1 486 ? -30.141 31.781 34.844 1 93.44 486 ALA B CA 1
ATOM 8060 C C . ALA B 1 486 ? -29.922 33.281 35 1 93.44 486 ALA B C 1
ATOM 8062 O O . ALA B 1 486 ? -30.859 34.031 35.312 1 93.44 486 ALA B O 1
ATOM 8063 N N . LYS B 1 487 ? -28.781 33.656 34.781 1 94.81 487 LYS B N 1
ATOM 8064 C CA . LYS B 1 487 ? -28.453 35.062 34.875 1 94.81 487 LYS B CA 1
ATOM 8065 C C . LYS B 1 487 ? -29.25 35.875 33.844 1 94.81 487 LYS B C 1
ATOM 8067 O O . LYS B 1 487 ? -29.625 37.031 34.062 1 94.81 487 LYS B O 1
ATOM 8072 N N . LEU B 1 488 ? -29.484 35.25 32.75 1 95 488 LEU B N 1
ATOM 8073 C CA . LEU B 1 488 ? -30.266 35.906 31.688 1 95 488 LEU B CA 1
ATOM 8074 C C . LEU B 1 488 ? -31.75 35.719 31.922 1 95 488 LEU B C 1
ATOM 8076 O O . LEU B 1 488 ? -32.562 36.094 31.094 1 95 488 LEU B O 1
ATOM 8080 N N . LYS B 1 489 ? -32.094 35.062 33 1 94.12 489 LYS B N 1
ATOM 8081 C CA . LYS B 1 489 ? -33.469 34.812 33.438 1 94.12 489 LYS B CA 1
ATOM 8082 C C . LYS B 1 489 ? -34.188 33.906 32.438 1 94.12 489 LYS B C 1
ATOM 8084 O O . LYS B 1 489 ? -35.375 34.062 32.188 1 94.12 489 LYS B O 1
ATOM 8089 N N . LYS B 1 490 ? -33.5 33.031 31.828 1 95.31 490 LYS B N 1
ATOM 8090 C CA . LYS B 1 490 ? -34.062 32 30.938 1 95.31 490 LYS B CA 1
ATOM 8091 C C . LYS B 1 490 ? -34.188 30.672 31.656 1 95.31 490 LYS B C 1
ATOM 8093 O O . LYS B 1 490 ? -33.406 29.766 31.438 1 95.31 490 LYS B O 1
ATOM 8098 N N . SER B 1 491 ? -35.219 30.453 32.344 1 93.5 491 SER B N 1
ATOM 8099 C CA . SER B 1 491 ? -35.406 29.312 33.25 1 93.5 491 SER B CA 1
ATOM 8100 C C . SER B 1 491 ? -35.625 28.031 32.438 1 93.5 491 SER B C 1
ATOM 8102 O O . SER B 1 491 ? -35.094 26.984 32.812 1 93.5 491 SER B O 1
ATOM 8104 N N . THR B 1 492 ? -36.406 28.188 31.359 1 96.06 492 THR B N 1
ATOM 8105 C CA . THR B 1 492 ? -36.656 27 30.547 1 96.06 492 THR B CA 1
ATOM 8106 C C . THR B 1 492 ? -35.344 26.484 29.938 1 96.06 492 THR B C 1
ATOM 8108 O O . THR B 1 492 ? -35.125 25.266 29.891 1 96.06 492 THR B O 1
ATOM 8111 N N . LEU B 1 493 ? -34.562 27.391 29.438 1 96.19 493 LEU B N 1
ATOM 8112 C CA . LEU B 1 493 ? -33.281 27.016 28.875 1 96.19 493 LEU B CA 1
ATOM 8113 C C . LEU B 1 493 ? -32.406 26.375 29.938 1 96.19 493 LEU B C 1
ATOM 8115 O O . LEU B 1 493 ? -31.75 25.359 29.688 1 96.19 493 LEU B O 1
ATOM 8119 N N . ALA B 1 494 ? -32.375 26.906 31.125 1 95.75 494 ALA B N 1
ATOM 8120 C CA . ALA B 1 494 ? -31.578 26.359 32.219 1 95.75 494 ALA B CA 1
ATOM 8121 C C . ALA B 1 494 ? -31.984 24.922 32.531 1 95.75 494 ALA B C 1
ATOM 8123 O O . ALA B 1 494 ? -31.141 24.078 32.781 1 95.75 494 ALA B O 1
ATOM 8124 N N . ASP B 1 495 ? -33.219 24.734 32.438 1 95.38 495 ASP B N 1
ATOM 8125 C CA . ASP B 1 495 ? -33.75 23.391 32.688 1 95.38 495 ASP B CA 1
ATOM 8126 C C . ASP B 1 495 ? -33.312 22.422 31.594 1 95.38 495 ASP B C 1
ATOM 8128 O O . ASP B 1 495 ? -32.969 21.266 31.875 1 95.38 495 ASP B O 1
ATOM 8132 N N . LYS B 1 496 ? -33.469 22.828 30.453 1 95.25 496 LYS B N 1
ATOM 8133 C CA . LYS B 1 496 ? -33.094 21.984 29.328 1 95.25 496 LYS B CA 1
ATOM 8134 C C . LYS B 1 496 ? -31.594 21.656 29.375 1 95.25 496 LYS B C 1
ATOM 8136 O O . LYS B 1 496 ? -31.188 20.547 29.047 1 95.25 496 LYS B O 1
ATOM 8141 N N . VAL B 1 497 ? -30.781 22.656 29.719 1 95.56 497 VAL B N 1
ATOM 8142 C CA . VAL B 1 497 ? -29.328 22.484 29.828 1 95.56 497 VAL B CA 1
ATOM 8143 C C . VAL B 1 497 ? -29.016 21.469 30.922 1 95.56 497 VAL B C 1
ATOM 8145 O O . VAL B 1 497 ? -28.188 20.578 30.719 1 95.56 497 VAL B O 1
ATOM 8148 N N . ALA B 1 498 ? -29.703 21.578 31.969 1 93.19 498 ALA B N 1
ATOM 8149 C CA . ALA B 1 498 ? -29.516 20.641 33.062 1 93.19 498 ALA B CA 1
ATOM 8150 C C . ALA B 1 498 ? -29.906 19.219 32.656 1 93.19 498 ALA B C 1
ATOM 8152 O O . ALA B 1 498 ? -29.25 18.266 33.062 1 93.19 498 ALA B O 1
ATOM 8153 N N . ALA B 1 499 ? -30.891 19.109 31.969 1 92.88 499 ALA B N 1
ATOM 8154 C CA . ALA B 1 499 ? -31.344 17.812 31.484 1 92.88 499 ALA B CA 1
ATOM 8155 C C . ALA B 1 499 ? -30.312 17.172 30.562 1 92.88 499 ALA B C 1
ATOM 8157 O O . ALA B 1 499 ? -30.062 15.961 30.625 1 92.88 499 ALA B O 1
ATOM 8158 N N . LYS B 1 500 ? -29.797 17.969 29.688 1 91.19 500 LYS B N 1
ATOM 8159 C CA . LYS B 1 500 ? -28.75 17.469 28.797 1 91.19 500 LYS B CA 1
ATOM 8160 C C . LYS B 1 500 ? -27.516 17.016 29.578 1 91.19 500 LYS B C 1
ATOM 8162 O O . LYS B 1 500 ? -26.875 16.031 29.234 1 91.19 500 LYS B O 1
ATOM 8167 N N . GLY B 1 501 ? -27.219 17.719 30.625 1 89.81 501 GLY B N 1
ATOM 8168 C CA . GLY B 1 501 ? -26.109 17.344 31.484 1 89.81 501 GLY B CA 1
ATOM 8169 C C . GLY B 1 501 ? -26.297 16 32.156 1 89.81 501 GLY B C 1
ATOM 8170 O O . GLY B 1 501 ? -25.359 15.211 32.281 1 89.81 501 GLY B O 1
ATOM 8171 N N . ARG B 1 502 ? -27.422 15.711 32.531 1 86.25 502 ARG B N 1
ATOM 8172 C CA . ARG B 1 502 ? -27.719 14.445 33.188 1 86.25 502 ARG B CA 1
ATOM 8173 C C . ARG B 1 502 ? -27.609 13.281 32.219 1 86.25 502 ARG B C 1
ATOM 8175 O O . ARG B 1 502 ? -27.141 12.203 32.562 1 86.25 502 ARG B O 1
ATOM 8182 N N . GLU B 1 503 ? -27.984 13.523 31.109 1 84.5 503 GLU B N 1
ATOM 8183 C CA . GLU B 1 503 ? -27.891 12.5 30.078 1 84.5 503 GLU B CA 1
ATOM 8184 C C . GLU B 1 503 ? -26.438 12.156 29.766 1 84.5 503 GLU B C 1
ATOM 8186 O O . GLU B 1 503 ? -26.109 10.984 29.578 1 84.5 503 GLU B O 1
ATOM 8191 N N . ASN B 1 504 ? -25.609 13.133 29.609 1 78.62 504 ASN B N 1
ATOM 8192 C CA . ASN B 1 504 ? -24.219 12.953 29.219 1 78.62 504 ASN B CA 1
ATOM 8193 C C . ASN B 1 504 ? -23.406 12.305 30.344 1 78.62 504 ASN B C 1
ATOM 8195 O O . ASN B 1 504 ? -22.516 11.492 30.078 1 78.62 504 ASN B O 1
ATOM 8199 N N . VAL B 1 505 ? -23.625 12.75 31.516 1 65.62 505 VAL B N 1
ATOM 8200 C CA . VAL B 1 505 ? -22.922 12.164 32.656 1 65.62 505 VAL B CA 1
ATOM 8201 C C . VAL B 1 505 ? -23.25 10.68 32.75 1 65.62 505 VAL B C 1
ATOM 8203 O O . VAL B 1 505 ? -22.375 9.859 33.062 1 65.62 505 VAL B O 1
ATOM 8206 N N . SER B 1 506 ? -24.391 10.328 32.406 1 62.22 506 SER B N 1
ATOM 8207 C CA . SER B 1 506 ? -24.797 8.922 32.438 1 62.22 506 SER B CA 1
ATOM 8208 C C . SER B 1 506 ? -24.141 8.133 31.312 1 62.22 506 SER B C 1
ATOM 8210 O O . SER B 1 506 ? -23.766 6.969 31.5 1 62.22 506 SER B O 1
ATOM 8212 N N . SER B 1 507 ? -24 8.727 30.234 1 60.31 507 SER B N 1
ATOM 8213 C CA . SER B 1 507 ? -23.438 8.031 29.094 1 60.31 507 SER B CA 1
ATOM 8214 C C . SER B 1 507 ? -21.922 7.891 29.234 1 60.31 507 SER B C 1
ATOM 8216 O O . SER B 1 507 ? -21.344 6.887 28.797 1 60.31 507 SER B O 1
ATOM 8218 N N . ASN B 1 508 ? -21.219 8.93 29.656 1 58.69 508 ASN B N 1
ATOM 8219 C CA . ASN B 1 508 ? -19.781 8.875 29.859 1 58.69 508 ASN B CA 1
ATOM 8220 C C . ASN B 1 508 ? -19.406 7.898 30.969 1 58.69 508 ASN B C 1
ATOM 8222 O O . ASN B 1 508 ? -18.344 7.266 30.906 1 58.69 508 ASN B O 1
ATOM 8226 N N . GLU B 1 509 ? -20.219 7.863 32 1 50.66 509 GLU B N 1
ATOM 8227 C CA . GLU B 1 509 ? -20 6.836 33.031 1 50.66 509 GLU B CA 1
ATOM 8228 C C . GLU B 1 509 ? -20.188 5.438 32.438 1 50.66 509 GLU B C 1
ATOM 8230 O O . GLU B 1 509 ? -19.484 4.5 32.844 1 50.66 509 GLU B O 1
ATOM 8235 N N . SER B 1 510 ? -21.062 5.395 31.531 1 49.06 510 SER B N 1
ATOM 8236 C CA . SER B 1 510 ? -21.25 4.086 30.922 1 49.06 510 SER B CA 1
ATOM 8237 C C . SER B 1 510 ? -20.141 3.77 29.922 1 49.06 510 SER B C 1
ATOM 8239 O O . SER B 1 510 ? -19.719 2.619 29.812 1 49.06 510 SER B O 1
ATOM 8241 N N . THR B 1 511 ? -19.75 4.801 29.219 1 46.53 511 THR B N 1
ATOM 8242 C CA . THR B 1 511 ? -18.672 4.574 28.25 1 46.53 511 THR B CA 1
ATOM 8243 C C . THR B 1 511 ? -17.328 4.438 28.969 1 46.53 511 THR B C 1
ATOM 8245 O O . THR B 1 511 ? -16.438 3.744 28.484 1 46.53 511 THR B O 1
ATOM 8248 N N . SER B 1 512 ? -17.078 5.273 30.094 1 42.84 512 SER B N 1
ATOM 8249 C CA . SER B 1 512 ? -15.867 5.035 30.875 1 42.84 512 SER B CA 1
ATOM 8250 C C . SER B 1 512 ? -15.844 3.617 31.438 1 42.84 512 SER B C 1
ATOM 8252 O O . SER B 1 512 ? -14.766 3.037 31.609 1 42.84 512 SER B O 1
ATOM 8254 N N . THR B 1 513 ? -17.016 3.135 31.812 1 40.16 513 THR B N 1
ATOM 8255 C CA . THR B 1 513 ? -17.047 1.733 32.219 1 40.16 513 THR B CA 1
ATOM 8256 C C . THR B 1 513 ? -16.719 0.824 31.031 1 40.16 513 THR B C 1
ATOM 8258 O O . THR B 1 513 ? -16.078 -0.214 31.203 1 40.16 513 THR B O 1
ATOM 8261 N N . SER B 1 514 ? -17.172 1.337 29.891 1 40.28 514 SER B N 1
ATOM 8262 C CA . SER B 1 514 ? -16.844 0.486 28.75 1 40.28 514 SER B CA 1
ATOM 8263 C C . SER B 1 514 ? -15.391 0.667 28.328 1 40.28 514 SER B C 1
ATOM 8265 O O . SER B 1 514 ? -14.773 -0.266 27.812 1 40.28 514 SER B O 1
ATOM 8267 N N . TYR B 1 515 ? -14.852 1.918 28.422 1 36.41 515 TYR B N 1
ATOM 8268 C CA . TYR B 1 515 ? -13.422 2.084 28.172 1 36.41 515 TYR B CA 1
ATOM 8269 C C . TYR B 1 515 ? -12.609 1.56 29.344 1 36.41 515 TYR B C 1
ATOM 8271 O O . TYR B 1 515 ? -11.469 1.129 29.172 1 36.41 515 TYR B O 1
ATOM 8279 N N . ASP B 1 516 ? -12.977 1.92 30.656 1 35.12 516 ASP B N 1
ATOM 8280 C CA . ASP B 1 516 ? -12.289 1.447 31.859 1 35.12 516 ASP B CA 1
ATOM 8281 C C . ASP B 1 516 ? -12.359 -0.075 31.969 1 35.12 516 ASP B C 1
ATOM 8283 O O . ASP B 1 516 ? -11.633 -0.681 32.75 1 35.12 516 ASP B O 1
ATOM 8287 N N . THR B 1 517 ? -13.523 -0.637 31.5 1 35.44 517 THR B N 1
ATOM 8288 C CA . THR B 1 517 ? -13.578 -2.09 31.625 1 35.44 517 THR B CA 1
ATOM 8289 C C . THR B 1 517 ? -12.469 -2.748 30.797 1 35.44 517 THR B C 1
ATOM 8291 O O . THR B 1 517 ? -12.305 -3.969 30.844 1 35.44 517 THR B O 1
ATOM 8294 N N . MET B 1 518 ? -11.961 -1.907 29.828 1 32.91 518 MET B N 1
ATOM 8295 C CA . MET B 1 518 ? -10.836 -2.594 29.203 1 32.91 518 MET B CA 1
ATOM 8296 C C . MET B 1 518 ? -9.602 -2.539 30.109 1 32.91 518 MET B C 1
ATOM 8298 O O . MET B 1 518 ? -8.68 -3.34 29.953 1 32.91 518 MET B O 1
ATOM 8302 N N . HIS B 1 519 ? -9.383 -1.377 30.812 1 31.3 519 HIS B N 1
ATOM 8303 C CA . HIS B 1 519 ? -8.219 -1.312 31.688 1 31.3 519 HIS B CA 1
ATOM 8304 C C . HIS B 1 519 ? -8.578 -1.691 33.125 1 31.3 519 HIS B C 1
ATOM 8306 O O . HIS B 1 519 ? -8.625 -0.831 34 1 31.3 519 HIS B O 1
ATOM 8312 N N . GLU B 1 520 ? -9.57 -2.49 33.406 1 29.5 520 GLU B N 1
ATOM 8313 C CA . GLU B 1 520 ? -9.781 -2.822 34.812 1 29.5 520 GLU B CA 1
ATOM 8314 C C . GLU B 1 520 ? -8.477 -3.281 35.469 1 29.5 520 GLU B C 1
ATOM 8316 O O . GLU B 1 520 ? -7.965 -4.359 35.156 1 29.5 520 GLU B O 1
ATOM 8321 N N . ASP B 1 521 ? -7.621 -2.357 35.719 1 29.22 521 ASP B N 1
ATOM 8322 C CA . ASP B 1 521 ? -6.527 -2.695 36.594 1 29.22 521 ASP B CA 1
ATOM 8323 C C . ASP B 1 521 ? -7.035 -3.439 37.844 1 29.22 521 ASP B C 1
ATOM 8325 O O . ASP B 1 521 ? -7.992 -3.002 38.5 1 29.22 521 ASP B O 1
ATOM 8329 N N . PRO B 1 522 ? -6.895 -4.762 37.844 1 31.11 522 PRO B N 1
ATOM 8330 C CA . PRO B 1 522 ? -7.398 -5.457 39.031 1 31.11 522 PRO B CA 1
ATOM 8331 C C . PRO B 1 522 ? -7.047 -4.742 40.344 1 31.11 522 PRO B C 1
ATOM 8333 O O . PRO B 1 522 ? -5.961 -4.172 40.469 1 31.11 522 PRO B O 1
ATOM 8336 N N . ALA B 1 523 ? -8.047 -4.141 40.938 1 29.59 523 ALA B N 1
ATOM 8337 C CA . ALA B 1 523 ? -7.93 -3.471 42.219 1 29.59 523 ALA B CA 1
ATOM 8338 C C . ALA B 1 523 ? -6.953 -4.207 43.125 1 29.59 523 ALA B C 1
ATOM 8340 O O . ALA B 1 523 ? -7.035 -5.43 43.281 1 29.59 523 ALA B O 1
ATOM 8341 N N . PRO B 1 524 ? -5.75 -3.621 43.25 1 27.3 524 PRO B N 1
ATOM 8342 C CA . PRO B 1 524 ? -4.793 -4.285 44.125 1 27.3 524 PRO B CA 1
ATOM 8343 C C . PRO B 1 524 ? -5.438 -4.801 45.406 1 27.3 524 PRO B C 1
ATOM 8345 O O . PRO B 1 524 ? -6.363 -4.176 45.938 1 27.3 524 PRO B O 1
ATOM 8348 N N . ARG B 1 525 ? -5.543 -6.137 45.531 1 27.94 525 ARG B N 1
ATOM 8349 C CA . ARG B 1 525 ? -6.082 -6.789 46.719 1 27.94 525 ARG B CA 1
ATOM 8350 C C . ARG B 1 525 ? -5.574 -6.117 48 1 27.94 525 ARG B C 1
ATOM 8352 O O . ARG B 1 525 ? -4.383 -5.836 48.125 1 27.94 525 ARG B O 1
ATOM 8359 N N . ARG B 1 526 ? -6.465 -5.371 48.594 1 26.78 526 ARG B N 1
ATOM 8360 C CA . ARG B 1 526 ? -6.223 -4.754 49.906 1 26.78 526 ARG B CA 1
ATOM 8361 C C . ARG B 1 526 ? -5.555 -5.734 50.875 1 26.78 526 ARG B C 1
ATOM 8363 O O . ARG B 1 526 ? -6.129 -6.77 51.188 1 26.78 526 ARG B O 1
ATOM 8370 N N . ILE B 1 527 ? -4.23 -6.035 50.625 1 26.45 527 ILE B N 1
ATOM 8371 C CA . ILE B 1 527 ? -3.561 -6.863 51.625 1 26.45 527 ILE B CA 1
ATOM 8372 C C . ILE B 1 527 ? -3.895 -6.355 53.031 1 26.45 527 ILE B C 1
ATOM 8374 O O . ILE B 1 527 ? -3.697 -5.176 53.312 1 26.45 527 ILE B O 1
ATOM 8378 N N . SER B 1 528 ? -4.914 -6.969 53.688 1 25.59 528 SER B N 1
ATOM 8379 C CA . SER B 1 528 ? -5.332 -6.773 55.062 1 25.59 528 SER B CA 1
ATOM 8380 C C . SER B 1 528 ? -4.137 -6.754 56 1 25.59 528 SER B C 1
ATOM 8382 O O . SER B 1 528 ? -3.432 -7.758 56.125 1 25.59 528 SER B O 1
ATOM 8384 N N . MET B 1 529 ? -3.297 -5.738 55.812 1 23.33 529 MET B N 1
ATOM 8385 C CA . MET B 1 529 ? -2.199 -5.656 56.781 1 23.33 529 MET B CA 1
ATOM 8386 C C . MET B 1 529 ? -2.717 -5.762 58.219 1 23.33 529 MET B C 1
ATOM 8388 O O . MET B 1 529 ? -3.531 -4.945 58.656 1 23.33 529 MET B O 1
ATOM 8392 N N . LYS B 1 530 ? -2.844 -7.035 58.75 1 25.12 530 LYS B N 1
ATOM 8393 C CA . LYS B 1 530 ? -3.104 -7.32 60.156 1 25.12 530 LYS B CA 1
ATOM 8394 C C . LYS B 1 530 ? -2.275 -6.414 61.062 1 25.12 530 LYS B C 1
ATOM 8396 O O . LYS B 1 530 ? -1.055 -6.328 60.938 1 25.12 530 LYS B O 1
ATOM 8401 N N . ARG B 1 531 ? -2.93 -5.387 61.594 1 25.41 531 ARG B N 1
ATOM 8402 C CA . ARG B 1 531 ? -2.52 -4.398 62.594 1 25.41 531 ARG B CA 1
ATOM 8403 C C . ARG B 1 531 ? -1.773 -5.055 63.75 1 25.41 531 ARG B C 1
ATOM 8405 O O . ARG B 1 531 ? -2.363 -5.805 64.5 1 25.41 531 ARG B O 1
ATOM 8412 N N . LYS B 1 532 ? -0.591 -5.652 63.5 1 22.92 532 LYS B N 1
ATOM 8413 C CA . LYS B 1 532 ? 0.11 -6.199 64.625 1 22.92 532 LYS B CA 1
ATOM 8414 C C . LYS B 1 532 ? 0.196 -5.172 65.75 1 22.92 532 LYS B C 1
ATOM 8416 O O . LYS B 1 532 ? 0.658 -4.051 65.562 1 22.92 532 LYS B O 1
ATOM 8421 N N . SER B 1 533 ? -0.626 -5.262 66.75 1 22.86 533 SER B N 1
ATOM 8422 C CA . SER B 1 533 ? -0.837 -4.625 68 1 22.86 533 SER B CA 1
ATOM 8423 C C . SER B 1 533 ? 0.463 -4.535 68.812 1 22.86 533 SER B C 1
ATOM 8425 O O . SER B 1 533 ? 0.443 -4.359 70.062 1 22.86 533 SER B O 1
ATOM 8427 N N . SER B 1 534 ? 1.647 -4.238 68.188 1 20.95 534 SER B N 1
ATOM 8428 C CA . SER B 1 534 ? 2.814 -4.324 69 1 20.95 534 SER B CA 1
ATOM 8429 C C . SER B 1 534 ? 2.689 -3.373 70.188 1 20.95 534 SER B C 1
ATOM 8431 O O . SER B 1 534 ? 2.35 -2.201 70.062 1 20.95 534 SER B O 1
ATOM 8433 N N . LEU B 1 535 ? 2.568 -3.914 71.438 1 21.11 535 LEU B N 1
ATOM 8434 C CA . LEU B 1 535 ? 2.51 -3.582 72.875 1 21.11 535 LEU B CA 1
ATOM 8435 C C . LEU B 1 535 ? 3.721 -2.754 73.25 1 21.11 535 LEU B C 1
ATOM 8437 O O . LEU B 1 535 ? 4.824 -3.287 73.375 1 21.11 535 LEU B O 1
ATOM 8441 N N . ALA B 1 536 ? 4.047 -1.592 72.562 1 20.52 536 ALA B N 1
ATOM 8442 C CA . ALA B 1 536 ? 5.195 -0.787 72.938 1 20.52 536 ALA B CA 1
ATOM 8443 C C . ALA B 1 536 ? 5.082 -0.381 74.438 1 20.52 536 ALA B C 1
ATOM 8445 O O . ALA B 1 536 ? 4.105 0.257 74.812 1 20.52 536 ALA B O 1
ATOM 8446 N N . GLN B 1 537 ? 5.812 -1.023 75.25 1 19.83 537 GLN B N 1
ATOM 8447 C CA . GLN B 1 537 ? 6.039 -0.899 76.688 1 19.83 537 GLN B CA 1
ATOM 8448 C C . GLN B 1 537 ? 6.578 0.484 77.062 1 19.83 537 GLN B C 1
ATOM 8450 O O . GLN B 1 537 ? 7.457 1.009 76.375 1 19.83 537 GLN B O 1
ATOM 8455 N N . GLN B 1 538 ? 5.895 1.309 77.938 1 20.44 538 GLN B N 1
ATOM 8456 C CA . GLN B 1 538 ? 5.82 2.621 78.562 1 20.44 538 GLN B CA 1
ATOM 8457 C C . GLN B 1 538 ? 7.078 2.908 79.375 1 20.44 538 GLN B C 1
ATOM 8459 O O . GLN B 1 538 ? 7.148 2.562 80.562 1 20.44 538 GLN B O 1
ATOM 8464 N N . ARG B 1 539 ? 8.305 2.828 78.875 1 19.42 539 ARG B N 1
ATOM 8465 C CA . ARG B 1 539 ? 9.312 2.934 79.938 1 19.42 539 ARG B CA 1
ATOM 8466 C C . ARG B 1 539 ? 9.305 4.32 80.562 1 19.42 539 ARG B C 1
ATOM 8468 O O . ARG B 1 539 ? 9.188 5.328 79.812 1 19.42 539 ARG B O 1
ATOM 8475 N N . PRO B 1 540 ? 9.352 4.496 81.938 1 21.12 540 PRO B N 1
ATOM 8476 C CA . PRO B 1 540 ? 9.141 5.516 82.938 1 21.12 540 PRO B CA 1
ATOM 8477 C C . PRO B 1 540 ? 10.297 6.512 83.062 1 21.12 540 PRO B C 1
ATOM 8479 O O . PRO B 1 540 ? 11.422 6.129 83.375 1 21.12 540 PRO B O 1
ATOM 8482 N N . VAL B 1 541 ? 10.719 7.16 81.938 1 19.45 541 VAL B N 1
ATOM 8483 C CA . VAL B 1 541 ? 11.953 7.906 82.188 1 19.45 541 VAL B CA 1
ATOM 8484 C C . VAL B 1 541 ? 11.742 8.945 83.25 1 19.45 541 VAL B C 1
ATOM 8486 O O . VAL B 1 541 ? 10.766 9.703 83.25 1 19.45 541 VAL B O 1
ATOM 8489 N N . GLY B 1 542 ? 12.609 9.008 84.375 1 18.92 542 GLY B N 1
ATOM 8490 C CA . GLY B 1 542 ? 12.883 9.562 85.688 1 18.92 542 GLY B CA 1
ATOM 8491 C C . GLY B 1 542 ? 13.086 11.062 85.625 1 18.92 542 GLY B C 1
ATOM 8492 O O . GLY B 1 542 ? 13.352 11.648 84.625 1 18.92 542 GLY B O 1
ATOM 8493 N N . LEU B 1 543 ? 13.328 11.867 86.875 1 18.67 543 LEU B N 1
ATOM 8494 C CA . LEU B 1 543 ? 12.992 12.883 87.875 1 18.67 543 LEU B CA 1
ATOM 8495 C C . LEU B 1 543 ? 13.977 14.039 87.875 1 18.67 543 LEU B C 1
ATOM 8497 O O . LEU B 1 543 ? 13.688 15.133 88.375 1 18.67 543 LEU B O 1
ATOM 8501 N N . PHE B 1 544 ? 15.273 14.164 87.438 1 20.66 544 PHE B N 1
ATOM 8502 C CA . PHE B 1 544 ? 16.141 14.859 88.375 1 20.66 544 PHE B CA 1
ATOM 8503 C C . PHE B 1 544 ? 15.93 16.375 88.25 1 20.66 544 PHE B C 1
ATOM 8505 O O . PHE B 1 544 ? 15.688 16.906 87.188 1 20.66 544 PHE B O 1
ATOM 8512 N N . PHE B 1 545 ? 15.883 17.266 89.562 1 20.03 545 PHE B N 1
ATOM 8513 C CA . PHE B 1 545 ? 15.531 18.422 90.375 1 20.03 545 PHE B CA 1
ATOM 8514 C C . PHE B 1 545 ? 16.562 19.531 90.188 1 20.03 545 PHE B C 1
ATOM 8516 O O . PHE B 1 545 ? 16.438 20.594 90.812 1 20.03 545 PHE B O 1
ATOM 8523 N N . ARG B 1 546 ? 17.672 19.641 89.5 1 21.16 546 ARG B N 1
ATOM 8524 C CA . ARG B 1 546 ? 18.656 20.484 90.188 1 21.16 546 ARG B CA 1
ATOM 8525 C C . ARG B 1 546 ? 18.25 21.953 90.125 1 21.16 546 ARG B C 1
ATOM 8527 O O . ARG B 1 546 ? 17.75 22.438 89.125 1 21.16 546 ARG B O 1
ATOM 8534 N N . GLU B 1 547 ? 18.359 22.859 91.375 1 22.75 547 GLU B N 1
ATOM 8535 C CA . GLU B 1 547 ? 18.141 24.062 92.188 1 22.75 547 GLU B CA 1
ATOM 8536 C C . GLU B 1 547 ? 19.016 25.203 91.688 1 22.75 547 GLU B C 1
ATOM 8538 O O . GLU B 1 547 ? 18.953 26.312 92.25 1 22.75 547 GLU B O 1
ATOM 8543 N N . LYS B 1 548 ? 19.906 25.297 90.75 1 21.91 548 LYS B N 1
ATOM 8544 C CA . LYS B 1 548 ? 20.969 26.266 91.062 1 21.91 548 LYS B CA 1
ATOM 8545 C C . LYS B 1 548 ? 20.406 27.672 91.25 1 21.91 548 LYS B C 1
ATOM 8547 O O . LYS B 1 548 ? 19.453 28.062 90.562 1 21.91 548 LYS B O 1
ATOM 8552 N N . CYS B 1 549 ? 21 28.75 92.25 1 21.91 549 CYS B N 1
ATOM 8553 C CA . CYS B 1 549 ? 21.297 29.844 93.188 1 21.91 549 CYS B CA 1
ATOM 8554 C C . CYS B 1 549 ? 21.625 31.125 92.438 1 21.91 549 CYS B C 1
ATOM 8556 O O . CYS B 1 549 ? 21.453 32.219 92.938 1 21.91 549 CYS B O 1
ATOM 8558 N N . ALA B 1 550 ? 22.719 31.297 91.625 1 22.23 550 ALA B N 1
ATOM 8559 C CA . ALA B 1 550 ? 23.594 32.438 91.812 1 22.23 550 ALA B CA 1
ATOM 8560 C C . ALA B 1 550 ? 22.875 33.75 91.5 1 22.23 550 ALA B C 1
ATOM 8562 O O . ALA B 1 550 ? 21.922 33.75 90.75 1 22.23 550 ALA B O 1
ATOM 8563 N N . GLY B 1 551 ? 23.797 35.062 91.812 1 21.61 551 GLY B N 1
ATOM 8564 C CA . GLY B 1 551 ? 24.391 36.375 92.062 1 21.61 551 GLY B CA 1
ATOM 8565 C C . GLY B 1 551 ? 24.469 37.219 90.875 1 21.61 551 GLY B C 1
ATOM 8566 O O . GLY B 1 551 ? 24.625 36.719 89.75 1 21.61 551 GLY B O 1
#

Secondary structure (DSSP, 8-state):
------------------------------------SHHHH----------------------------------------------------PPPPPPP--TT---TT-SSEEEEE-SSEEEEEEEETTEEEEEEEESSTTT---EEEE-SSS---EEEE-SS-EEEE----STT---EEEEE-TT-S-GGG-EEEEEPPTT--EEEEEE-SSEEEEEETT-EEEEEETTS-EEEEEE-SS-EEEEEEETTEEEEEEEEEEEEB-SSS----EEEEEEEEEE--TTTGGG-S--EEEEEE---TT--EEEEEE-TTS-EEEEETT-EEEEE-TTS-EEEEEEGGGT--STT-EEEEEEEE-SSS-EEEEEEETT-SS--TTS----EEEE----PPEES---SS-THHHHHHHHHHHHHHHHHHHHHHHHHT-HHHHHHHHHHHHHHHHHHHHHHHHTT-HHHHHHHHTT---HHHHHHHHHHHHHTT-HHHHHHHHHHHHHHHHHHHHHHHHHTTT---------------------------------/----------------------------TT----SSHHHHTS---------------------------------------------------PPBPPPP--TT---TT-SSEEEEE-SSEEEEEEEETTEEEEEEEESSTTT---EEEE-SSS---EEEE-SS-EEEE----STT---EEEEE-TT-S-GGG-EEEEEPPTT--EEEEEE-SSEEEEEETT-EEEEEETTS-EEEEEE--S-EEEEEEETTEEEEEEEEEEEE--SSS----EEEEEEEEEE--TTTGGG-S--EEEEEE---TT--EEEEEE-TTS-EEEEETT-EEEEE-TTS-EEEEEEGGGT--STT-EEEEEEEE-SSS-EEEEEEETT-SS--TTS----EEEE----PPPP----SS-THHHHHHHHHHHHHHHHHHHHHHHHHT-HHHHHHHHHHHHHHHHHHHHHHHHTT-HHHHHHHHTT---HHHHHHHHHHHHHTT-HHHHHHHHHHHHHHHHHHHHHHHHHHTTS--------------------------------

Solvent-accessible surface area (backbone atoms only — not comparable to full-atom values): 64932 Å² total; per-residue (Å²): 109,54,83,84,90,78,87,77,83,76,88,73,89,64,94,71,94,76,88,86,91,70,93,78,88,91,82,88,79,85,80,81,75,66,86,80,58,53,86,84,49,68,64,86,83,84,84,82,93,89,77,92,89,84,84,84,89,89,81,91,81,83,82,84,86,84,83,76,84,78,80,80,75,80,80,74,82,74,77,72,75,72,70,73,74,72,78,76,79,72,74,85,76,77,87,75,76,80,70,66,50,61,46,41,34,47,68,83,88,49,58,59,33,39,40,21,38,47,82,41,29,38,31,36,36,43,56,57,92,92,42,26,34,35,40,38,38,43,74,55,55,85,78,40,70,73,44,76,42,84,26,64,80,74,44,62,73,36,32,27,53,35,89,35,29,37,39,36,28,14,60,48,86,50,93,88,44,52,9,37,36,42,34,40,25,71,63,48,85,52,76,89,64,26,62,52,73,49,69,44,60,79,93,37,33,59,66,45,47,41,38,24,78,56,26,32,37,40,32,30,73,81,32,35,40,35,32,24,36,71,88,62,52,74,75,46,80,41,79,53,94,55,59,68,33,36,54,34,51,42,51,49,35,40,36,39,31,24,62,42,73,38,58,32,28,60,86,66,92,59,87,57,77,40,72,39,37,32,34,38,36,38,52,60,38,85,88,49,45,91,76,54,78,82,50,61,50,73,46,73,39,61,51,57,89,98,45,47,81,65,39,49,43,50,29,83,81,62,38,47,32,36,26,27,70,66,39,38,32,30,35,45,44,70,29,58,45,32,30,50,34,35,65,40,56,80,73,47,90,49,91,54,33,28,77,42,69,39,39,45,40,63,76,93,64,43,35,36,34,26,34,79,24,79,74,25,79,54,83,50,77,90,50,88,77,71,73,42,78,40,64,67,45,59,89,68,57,48,69,58,64,74,79,62,89,66,71,51,64,64,39,50,43,48,42,39,47,51,38,42,55,46,38,50,50,41,20,47,27,59,75,70,65,41,63,72,59,43,58,57,46,48,56,54,43,50,50,36,47,50,51,50,29,50,52,24,51,74,67,65,26,54,53,41,23,36,56,49,43,56,64,48,82,47,68,67,55,43,52,51,51,28,50,51,28,47,73,72,67,32,61,69,50,23,50,50,28,50,53,37,42,54,55,42,55,57,49,51,62,58,48,55,61,58,60,64,62,69,66,65,66,76,69,76,72,76,74,72,70,73,76,74,77,74,77,77,76,79,72,44,70,66,78,88,74,88,76,91,95,91,134,141,89,83,80,88,75,83,78,82,77,85,79,83,62,85,72,87,81,70,84,82,70,89,64,88,71,79,69,76,72,74,55,72,72,78,57,62,71,58,51,75,59,70,68,67,83,67,87,83,76,86,73,78,78,77,82,64,80,71,86,74,86,74,79,83,73,81,70,84,80,77,77,77,81,73,73,78,74,74,71,74,71,68,70,71,70,78,75,79,72,75,84,73,79,73,54,55,80,70,64,50,61,47,42,35,46,68,84,86,51,59,59,33,39,40,21,38,46,82,41,30,38,32,35,36,43,56,58,94,89,43,28,35,36,40,38,40,43,74,55,56,84,77,42,70,72,44,76,42,84,27,67,80,74,43,61,72,36,34,29,53,34,89,35,30,38,38,36,29,14,58,48,84,50,90,89,44,52,9,38,37,43,36,40,26,71,64,48,88,38,76,88,54,26,61,52,43,35,29,42,56,78,93,38,32,59,67,47,48,41,37,25,79,54,27,31,36,41,33,30,72,80,33,34,40,34,32,24,37,71,70,64,51,65,70,46,59,31,46,51,43,53,59,67,34,35,54,34,52,44,52,50,35,40,37,40,32,22,60,50,39,22,67,44,76,63,96,62,94,59,88,58,77,39,72,46,39,31,33,38,36,37,50,60,39,85,79,48,40,40,78,42,68,60,39,51,49,73,47,77,50,93,59,59,89,98,44,45,83,64,39,48,42,49,29,84,80,63,38,46,34,37,25,28,69,65,38,39,33,30,36,43,43,88,88,68,46,76,40,60,34,36,63,39,57,80,74,47,87,47,88,54,33,29,75,44,68,41,42,46,40,62,75,93,64,42,34,33,34,27,34,81,24,80,73,26,79,54,85,51,77,90,51,87,78,72,72,44,78,40,65,66,46,59,88,67,76,72,79,82,64,75,87,66,88,71,72,51,62,64,39,51,46,48,42,52,49,51,38,48,55,45,51,50,50,44,49,48,29,60,74,72,64,40,63,71,58,43,58,59,46,47,56,54,42,50,51,35,49,50,52,51,28,50,51,24,50,74,67,68,31,53,70,59,25,37,56,52,40,54,72,47,77,48,68,67,56,42,50,51,52,28,51,51,29,46,73,71,67,33,60,68,51,23,50,49,30,51,51,38,38,55,53,40,52,52,47,50,55,50,45,44,46,59,56,40,61,68,60,60,65,74,70,74,75,77,72,77,72,76,78,75,73,78,78,78,78,81,77,81,82,89,78,94,75,92,74,94,78,94,134

InterPro domains:
  IPR011047 Quinoprotein alcohol dehydrogenase-like superfamily [SSF50998] (186-335)
  IPR022100 WDHD1/CFT4, second beta-propeller [PF12341] (101-395)
  IPR048591 WDHD1/CFT4, helical bundle [PF20946] (414-499)

pLDDT: mean 74.92, std 30.41, range [14.46, 98.75]

Organism: Oesophagostomum dentatum (NCBI:txid61180)

Nearest PDB structures (foldseek):
  5ogs-assembly1_A  TM=8.791E-01  e=1.166E-33  Homo sapiens
  7plo-assembly1_I  TM=8.293E-01  e=2.860E-31  Homo sapiens
  4c93-assembly1_A  TM=7.032E-01  e=1.343E-22  Saccharomyces cerevisiae
  4c8h-assembly1_A  TM=7.065E-01  e=3.635E-22  Saccharomyces cerevisiae
  4c8s-assembly1_B  TM=7.048E-01  e=4.036E-22  Saccharomyces cerevisiae

Radius of gyration: 45.77 Å; Cα contacts (8 Å, |Δi|>4): 1798; chains: 2; bounding box: 119×148×188 Å